Protein AF-A0A182YLA1-F1 (afdb_monomer_lite)

Secondary structure (DSSP, 8-state):
------------------------------HHHHHHHHHHHHHHHHHHHTTSSSSS--------------------------------------------------------PPPPPPPPPP-----------------S---TT---TTTSPPPP-------GGG-EEEEEEEEEETTEEEEEEPTTPPPBPTTPEEEEGGGTEEEEEEEEEES-TTS-EEEEE-S-HHHHHHTT--TT-EEEE-TTSTT--B--HHHHTTS-------GGG----TTSPPPSSHHHHHHHHHHHT------TTEEE-SSEEEEEEEEEEEEEEE-GGG-EEEEEEEEEEEEEEE-----EEEEEETTTSHHHHHHHHHHHHHHTT-EEEETTEEEE---TT-HHHH-EEEEEE-TTS-EEEEEGGGSS----GGG-EEEEEESS---HHHHHHHHT-S-HHHHHHHHHHHTT--PEEBP--TTTS-GGGGGG--SB--S-HHHHHHHHHHHHHHHHHHHT-SEEEEEE-SPPPPPPPP-TTTTSSHHHHHHHHHTT-TTS-HHHHHHHHHHHTT-EEEE-SSS----HHHHHHHHHHT--EE-SSB--SHHHHHHHHHHHHHHTT-EEEEEEEEEEE-SHHHHHTTSHHHHHHHHHHHHGGGHHHHTT-TTTS-TT---EEEE--EE-GGGTTEEEEEEEEEEE-GGG-EEEEEEEEEEEHHHHHHHHHHHHHHHHHHHTTEEEEESSSTTPPPEE--SB-GGGGGTBSS----TTPPP---HHHHHHHHHHHHHHTTTPPPP----GGGTS-----------------------PPP--------------------------

Foldseek 3Di:
DDDDDDDDDYDDDDDDDDDDDDDDDDDDDDPVVVVVVVVVVVVVVVVVVVPPDPDPPPDDDDDDDDDDDDDDDDDDDDDDDDDDDDDDDDDDDDDDDDDDDDDDDDDDDDDDDDDDDDDDDDDDDDDDDDDDDDDDDDDPDAFDPDQDLQNDDADDADQWFDDLVQKDFFFFFADDDWFKTKTKGDFPHFAWDWQAWKDFPSRNGTPATQPDWDDDPRIIITIHGHNGPVVCVVVVPDGGTTMIGRVVDPRTHGDDVVVVVVDDFDPDADRRRDGDDPLPDDDPDPVVNVVSVVVSLADADDDPQWDDDPFKIKGFDWDKDKDWDQPDPVGIDIGIDIFTKIKIFTQDEFQEEEAEAALLALQNLVLVLLLVQVLVQDWFQDPVGIDTRALPLFQQGPNWEWQAADPVRHTDIDHNCRLGPFDDSNSYHYAYAYLAFQFSLVSNVQQVLDDVRSSVVCSVPSNVHTHAQADDDCQWFPVVCPVRRPRHDDDFLLVRLVVLLVVVVCCCVVVVTPAYAYEYPRAQTFEADQDPLCFLALVSVVVNSVVSPPSCDSLLSNLLSCLVVLHAYE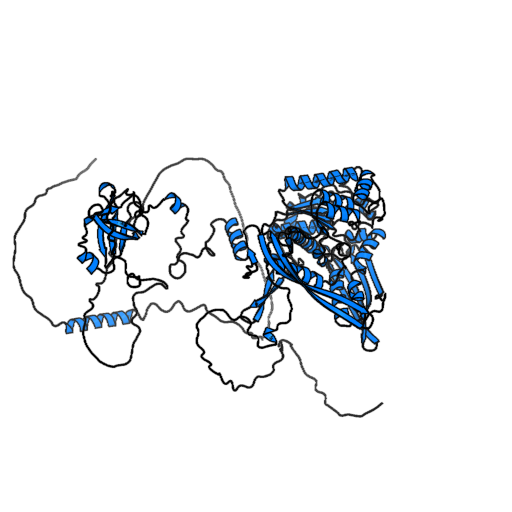EQHQYPSPRNNSLNSLQVSVHAYKDDHFPFPPLLVVLAVLLVCLVVVWFFQAKAKEKEAQEVNQVRCQDPRSVVSVFVLRFCLNVVSLVVHCPRAPVVGDHHYHHYYHHDNVCRLQMKMWMWTWIADPPRDIDIDTDIDGDSRSSRLNSLSVNCSGVSSSQVRMWMDGPPPPPTDTHGDRNQPQLSLLGYSRIDDPPPDDDHNNNVVSVQSSSQVSCSSNHHHRDPVPPVVVVDVDPDDDDPDDDDDDDDDPDDDPDDDDPDDDDDPDDDDDDDDDDDDDDDDDDD

Radius of gyration: 43.0 Å; chains: 1; bounding box: 131×94×124 Å

Structure (mmCIF, N/CA/C/O backbone):
data_AF-A0A182YLA1-F1
#
_entry.id   AF-A0A182YLA1-F1
#
loop_
_atom_site.group_PDB
_atom_site.id
_atom_site.type_symbol
_atom_site.label_atom_id
_atom_site.label_alt_id
_atom_site.label_comp_id
_atom_site.label_asym_id
_atom_site.label_entity_id
_atom_site.label_seq_id
_atom_site.pdbx_PDB_ins_code
_atom_site.Cartn_x
_atom_site.Cartn_y
_atom_site.Cartn_z
_atom_site.occupancy
_atom_site.B_iso_or_equiv
_atom_site.auth_seq_id
_atom_site.auth_comp_id
_atom_site.auth_asym_id
_atom_site.auth_atom_id
_atom_site.pdbx_PDB_model_num
ATOM 1 N N . MET A 1 1 ? -70.044 -64.127 46.702 1.00 34.84 1 MET A N 1
ATOM 2 C CA . MET A 1 1 ? -68.619 -63.912 46.371 1.00 34.84 1 MET A CA 1
ATOM 3 C C . MET A 1 1 ? -68.183 -62.635 47.080 1.00 34.84 1 MET A C 1
ATOM 5 O O . MET A 1 1 ? -68.142 -61.584 46.460 1.00 34.84 1 MET A O 1
ATOM 9 N N . ASP A 1 2 ? -68.149 -62.591 48.411 1.00 32.66 2 ASP A N 1
ATOM 10 C CA . ASP A 1 2 ? -67.436 -63.451 49.388 1.00 32.66 2 ASP A CA 1
ATOM 11 C C . ASP A 1 2 ? -65.953 -63.035 49.465 1.00 32.66 2 ASP A C 1
ATOM 13 O O . ASP A 1 2 ? -65.208 -63.317 48.533 1.00 32.66 2 ASP A O 1
ATOM 17 N N . GLY A 1 3 ? -65.462 -62.359 50.509 1.00 28.84 3 GLY A N 1
ATOM 18 C CA . GLY A 1 3 ? -66.161 -61.689 51.619 1.00 28.84 3 GLY A CA 1
ATOM 19 C C . GLY A 1 3 ? -65.440 -61.832 52.966 1.00 28.84 3 GLY A C 1
ATOM 20 O O . GLY A 1 3 ? -64.712 -62.797 53.165 1.00 28.84 3 GLY A O 1
ATOM 21 N N . THR A 1 4 ? -65.739 -60.917 53.901 1.00 30.14 4 THR A N 1
ATOM 22 C CA . THR A 1 4 ? -65.395 -60.938 55.349 1.00 30.14 4 THR A CA 1
ATOM 23 C C . THR A 1 4 ? -63.895 -60.907 55.742 1.00 30.14 4 THR A C 1
ATOM 25 O O . THR A 1 4 ? -63.086 -61.613 55.161 1.00 30.14 4 THR A O 1
ATOM 28 N N . ALA A 1 5 ? -63.454 -60.147 56.757 1.00 30.22 5 ALA A N 1
ATOM 29 C CA . ALA A 1 5 ? -64.153 -59.101 57.514 1.00 30.22 5 ALA A CA 1
ATOM 30 C C . ALA A 1 5 ? -63.210 -58.038 58.134 1.00 30.22 5 ALA A C 1
ATOM 32 O O . ALA A 1 5 ? -62.137 -58.333 58.648 1.00 30.22 5 ALA A O 1
ATOM 33 N N . GLU A 1 6 ? -63.721 -56.809 58.083 1.00 27.67 6 GLU A N 1
ATOM 34 C CA . GLU A 1 6 ? -63.687 -55.687 59.046 1.00 27.67 6 GLU A CA 1
ATOM 35 C C . GLU A 1 6 ? -63.966 -56.095 60.534 1.00 27.67 6 GLU A C 1
ATOM 37 O O . GLU A 1 6 ? -64.197 -57.286 60.765 1.00 27.67 6 GLU A O 1
ATOM 42 N N . PRO A 1 7 ? -64.105 -55.185 61.546 1.00 47.25 7 PRO A N 1
ATOM 43 C CA . PRO A 1 7 ? -63.851 -53.721 61.621 1.00 47.25 7 PRO A CA 1
ATOM 44 C C . PRO A 1 7 ? -63.305 -53.203 63.005 1.00 47.25 7 PRO A C 1
ATOM 46 O O . PRO A 1 7 ? -62.996 -53.988 63.896 1.00 47.25 7 PRO A O 1
ATOM 49 N N . THR A 1 8 ? -63.380 -51.869 63.236 1.00 27.92 8 THR A N 1
ATOM 50 C CA . THR A 1 8 ? -63.770 -51.179 64.518 1.00 27.92 8 THR A CA 1
ATOM 51 C C . THR A 1 8 ? -62.794 -51.165 65.732 1.00 27.92 8 THR A C 1
ATOM 53 O O . THR A 1 8 ? -62.032 -52.102 65.908 1.00 27.92 8 THR A O 1
ATOM 56 N N . THR A 1 9 ? -62.745 -50.167 66.650 1.00 27.83 9 THR A N 1
ATOM 57 C CA . THR A 1 9 ? -63.436 -48.846 66.831 1.00 27.83 9 THR A CA 1
ATOM 58 C C . THR A 1 9 ? -62.783 -47.974 67.936 1.00 27.83 9 THR A C 1
ATOM 60 O O . THR A 1 9 ? -62.264 -48.553 68.881 1.00 27.83 9 THR A O 1
ATOM 63 N N . ASN A 1 10 ? -63.049 -46.647 67.917 1.00 27.50 10 ASN A N 1
ATOM 64 C CA . ASN A 1 10 ? -63.263 -45.744 69.090 1.00 27.50 10 ASN A CA 1
ATOM 65 C C . ASN A 1 10 ? -62.072 -45.444 70.054 1.00 27.50 10 ASN A C 1
ATOM 67 O O . ASN A 1 10 ? -61.119 -46.206 70.096 1.00 27.50 10 ASN A O 1
ATOM 71 N N . GLN A 1 11 ? -62.038 -44.368 70.872 1.00 29.25 11 GLN A N 1
ATOM 72 C CA . GLN A 1 11 ? -62.813 -43.099 70.979 1.00 29.25 11 GLN A CA 1
ATOM 73 C C . GLN A 1 11 ? -62.012 -42.024 71.776 1.00 29.25 11 GLN A C 1
ATOM 75 O O . GLN A 1 11 ? -60.902 -42.307 72.202 1.00 29.25 11 GLN A O 1
ATOM 80 N N . ALA A 1 12 ? -62.611 -40.825 71.927 1.00 27.72 12 ALA A N 1
ATOM 81 C CA . ALA A 1 12 ? -62.433 -39.719 72.907 1.00 27.72 12 ALA A CA 1
ATOM 82 C C . ALA A 1 12 ? -61.260 -39.728 73.934 1.00 27.72 12 ALA A C 1
ATOM 84 O O . ALA A 1 12 ? -60.943 -40.765 74.499 1.00 27.72 12 ALA A O 1
ATOM 85 N N . MET A 1 13 ? -60.539 -38.621 74.195 1.00 27.09 13 MET A N 1
ATOM 86 C CA . MET A 1 13 ? -60.911 -37.283 74.747 1.00 27.09 13 MET A CA 1
ATOM 87 C C . MET A 1 13 ? -61.134 -37.226 76.278 1.00 27.09 13 MET A C 1
ATOM 89 O O . MET A 1 13 ? -61.636 -38.179 76.855 1.00 27.09 13 MET A O 1
ATOM 93 N N . GLU A 1 14 ? -60.811 -36.053 76.857 1.00 27.12 14 GLU A N 1
ATOM 94 C CA . GLU A 1 14 ? -60.868 -35.644 78.287 1.00 27.12 14 GLU A CA 1
ATOM 95 C C . GLU A 1 14 ? -59.751 -36.270 79.172 1.00 27.12 14 GLU A C 1
ATOM 97 O O . GLU A 1 14 ? -59.510 -37.469 79.090 1.00 27.12 14 GLU A O 1
ATOM 102 N N . VAL A 1 15 ? -58.855 -35.554 79.886 1.00 31.36 15 VAL A N 1
ATOM 103 C CA . VAL A 1 15 ? -58.853 -34.312 80.721 1.00 31.36 15 VAL A CA 1
ATOM 104 C C . VAL A 1 15 ? -59.072 -34.598 82.217 1.00 31.36 15 VAL A C 1
ATOM 106 O O . VAL A 1 15 ? -60.203 -34.836 82.613 1.00 31.36 15 VAL A O 1
ATOM 109 N N . GLU A 1 16 ? -57.999 -34.531 83.029 1.00 26.66 16 GLU A N 1
ATOM 110 C CA . GLU A 1 16 ? -57.828 -33.627 84.199 1.00 26.66 16 GLU A CA 1
ATOM 111 C C . GLU A 1 16 ? -56.431 -33.789 84.867 1.00 26.66 16 GLU A C 1
ATOM 113 O O . GLU A 1 16 ? -55.715 -34.754 84.599 1.00 26.66 16 GLU A O 1
ATOM 118 N N . GLU A 1 17 ? -56.023 -32.814 85.692 1.00 30.27 17 GLU A N 1
ATOM 119 C CA . GLU A 1 17 ? -54.805 -32.820 86.545 1.00 30.27 17 GLU A CA 1
ATOM 120 C C . GLU A 1 17 ? -55.159 -33.312 87.985 1.00 30.27 17 GLU A C 1
ATOM 122 O O . GLU A 1 17 ? -56.273 -33.810 88.167 1.00 30.27 17 GLU A O 1
ATOM 127 N N . PRO A 1 18 ? -54.359 -33.121 89.071 1.00 47.75 18 PRO A N 1
ATOM 128 C CA . PRO A 1 18 ? -52.917 -32.839 89.246 1.00 47.75 18 PRO A CA 1
ATOM 129 C C . PRO A 1 18 ? -52.245 -33.798 90.285 1.00 47.75 18 PRO A C 1
ATOM 131 O O . PRO A 1 18 ? -52.834 -34.813 90.650 1.00 47.75 18 PRO A O 1
ATOM 134 N N . VAL A 1 19 ? -51.050 -33.436 90.806 1.00 26.92 19 VAL A N 1
ATOM 135 C CA . VAL A 1 19 ? -50.559 -33.553 92.222 1.00 26.92 19 VAL A CA 1
ATOM 136 C C . VAL A 1 19 ? -49.073 -33.981 92.367 1.00 26.92 19 VAL A C 1
ATOM 138 O O . VAL A 1 19 ? -48.622 -34.983 91.823 1.00 26.92 19 VAL A O 1
ATOM 141 N N . GLU A 1 20 ? -48.343 -33.189 93.161 1.00 29.19 20 GLU A N 1
ATOM 142 C CA . GLU A 1 20 ? -46.942 -33.285 93.646 1.00 29.19 20 GLU A CA 1
ATOM 143 C C . GLU A 1 20 ? -46.853 -33.983 95.045 1.00 29.19 20 GLU A C 1
ATOM 145 O O . GLU A 1 20 ? -47.919 -34.275 95.596 1.00 29.19 20 GLU A O 1
ATOM 150 N N . PRO A 1 21 ? -45.688 -34.156 95.740 1.00 45.56 21 PRO A N 1
ATOM 151 C CA . PRO A 1 21 ? -44.259 -34.001 95.373 1.00 45.56 21 PRO A CA 1
ATOM 152 C C . PRO A 1 21 ? -43.325 -35.144 95.933 1.00 45.56 21 PRO A C 1
ATOM 154 O O . PRO A 1 21 ? -43.784 -36.213 96.319 1.00 45.56 21 PRO A O 1
ATOM 157 N N . GLU A 1 22 ? -42.012 -34.851 96.037 1.00 26.27 22 GLU A N 1
ATOM 158 C CA . GLU A 1 22 ? -40.968 -35.392 96.962 1.00 26.27 22 GLU A CA 1
ATOM 159 C C . GLU A 1 22 ? -39.996 -36.545 96.566 1.00 26.27 22 GLU A C 1
ATOM 161 O O . GLU A 1 22 ? -40.232 -37.729 96.775 1.00 26.27 22 GLU A O 1
ATOM 166 N N . GLN A 1 23 ? -38.800 -36.112 96.130 1.00 33.19 23 GLN A N 1
ATOM 167 C CA . GLN A 1 23 ? -37.442 -36.413 96.654 1.00 33.19 23 GLN A CA 1
ATOM 168 C C . GLN A 1 23 ? -36.967 -37.852 96.993 1.00 33.19 23 GLN A C 1
ATOM 170 O O . GLN A 1 23 ? -37.411 -38.487 97.944 1.00 33.19 23 GLN A O 1
ATOM 175 N N . VAL A 1 24 ? -35.841 -38.237 96.369 1.00 26.00 24 VAL A N 1
ATOM 176 C CA . VAL A 1 24 ? -34.796 -39.155 96.894 1.00 26.00 24 VAL A CA 1
ATOM 177 C C . VAL A 1 24 ? -33.407 -38.708 96.350 1.00 26.00 24 VAL A C 1
ATOM 179 O O . VAL A 1 24 ? -33.380 -37.850 95.466 1.00 26.00 24 VAL A O 1
ATOM 182 N N . PRO A 1 25 ? -32.250 -39.134 96.916 1.00 30.03 25 PRO A N 1
ATOM 183 C CA . PRO A 1 25 ? -31.172 -38.175 97.198 1.00 30.03 25 PRO A CA 1
ATOM 184 C C . PRO A 1 25 ? -29.865 -38.331 96.393 1.00 30.03 25 PRO A C 1
ATOM 186 O O . PRO A 1 25 ? -29.613 -39.331 95.725 1.00 30.03 25 PRO A O 1
ATOM 189 N N . VAL A 1 26 ? -28.997 -37.324 96.539 1.00 29.84 26 VAL A N 1
ATOM 190 C CA . VAL A 1 26 ? -27.653 -37.227 95.943 1.00 29.84 26 VAL A CA 1
ATOM 191 C C . VAL A 1 26 ? -26.660 -38.216 96.570 1.00 29.84 26 VAL A C 1
ATOM 193 O O . VAL A 1 26 ? -26.577 -38.333 97.793 1.00 29.84 26 VAL A O 1
ATOM 196 N N . VAL A 1 27 ? -25.819 -38.827 95.730 1.00 31.41 27 VAL A N 1
ATOM 197 C CA . VAL A 1 27 ? -24.525 -39.416 96.115 1.00 31.41 27 VAL A CA 1
ATOM 198 C C . VAL A 1 27 ? -23.449 -38.811 95.215 1.00 31.41 27 VAL A C 1
ATOM 200 O O . VAL A 1 27 ? -23.584 -38.830 93.994 1.00 31.41 27 VAL A O 1
ATOM 203 N N . THR A 1 28 ? -22.393 -38.255 95.806 1.00 36.16 28 THR A N 1
ATOM 204 C CA . THR A 1 28 ? -21.284 -37.619 95.083 1.00 36.16 28 THR A CA 1
ATOM 205 C C . THR A 1 28 ? -20.147 -38.601 94.792 1.00 36.16 28 THR A C 1
ATOM 207 O O . THR A 1 28 ? -19.715 -39.350 95.666 1.00 36.16 28 THR A O 1
ATOM 210 N N . VAL A 1 29 ? -19.617 -38.539 93.569 1.00 36.50 29 VAL A N 1
ATOM 211 C CA . VAL A 1 29 ? -18.346 -39.151 93.143 1.00 36.50 29 VAL A CA 1
ATOM 212 C C . VAL A 1 29 ? -17.454 -38.025 92.603 1.00 36.50 29 VAL A C 1
ATOM 214 O O . VAL A 1 29 ? -17.965 -37.009 92.132 1.00 36.50 29 VAL A O 1
ATOM 217 N N . SER A 1 30 ? -16.131 -38.131 92.744 1.00 42.06 30 SER A N 1
ATOM 218 C CA . SER A 1 30 ? -15.216 -37.020 92.450 1.00 42.06 30 SER A CA 1
ATOM 219 C C . SER A 1 30 ? -14.916 -36.854 90.958 1.00 42.06 30 SER A C 1
ATOM 221 O O . SER A 1 30 ? -14.468 -37.789 90.297 1.00 42.06 30 SER A O 1
ATOM 223 N N . ILE A 1 31 ? -15.039 -35.611 90.483 1.00 46.94 31 ILE A N 1
ATOM 224 C CA . ILE A 1 31 ? -14.857 -35.158 89.088 1.00 46.94 31 ILE A CA 1
ATOM 225 C C . ILE A 1 31 ? -13.533 -35.639 88.450 1.00 46.94 31 ILE A C 1
ATOM 227 O O . ILE A 1 31 ? -13.469 -35.882 87.248 1.00 46.94 31 ILE A O 1
ATOM 231 N N . GLN A 1 32 ? -12.481 -35.843 89.250 1.00 43.41 32 GLN A N 1
ATOM 232 C CA . GLN A 1 32 ? -11.163 -36.281 88.772 1.00 43.41 32 GLN A CA 1
ATOM 233 C C . GLN A 1 32 ? -11.149 -37.681 88.127 1.00 43.41 32 GLN A C 1
ATOM 235 O O . GLN A 1 32 ? -10.303 -37.926 87.271 1.00 43.41 32 GLN A O 1
ATOM 240 N N . GLU A 1 33 ? -12.074 -38.585 88.476 1.00 42.25 33 GLU A N 1
ATOM 241 C CA . GLU A 1 33 ? -12.154 -39.898 87.809 1.00 42.25 33 GLU A CA 1
ATOM 242 C C . GLU A 1 33 ? -12.889 -39.832 86.459 1.00 42.25 33 GLU A C 1
ATOM 244 O O . GLU A 1 33 ? -12.599 -40.640 85.579 1.00 42.25 33 GLU A O 1
ATOM 249 N N . GLN A 1 34 ? -13.771 -38.845 86.251 1.00 44.59 34 GLN A N 1
ATOM 250 C CA . GLN A 1 34 ? -14.492 -38.660 84.982 1.00 44.59 34 GLN A CA 1
ATOM 251 C C . GLN A 1 34 ? -13.577 -38.073 83.898 1.00 44.59 34 GLN A C 1
ATOM 253 O O . GLN A 1 34 ? -13.448 -38.664 82.823 1.00 44.59 34 GLN A O 1
ATOM 258 N N . ILE A 1 35 ? -12.836 -37.005 84.226 1.00 45.16 35 ILE A N 1
ATOM 259 C CA . ILE A 1 35 ? -11.857 -36.372 83.321 1.00 45.16 35 ILE A CA 1
ATOM 260 C C . ILE A 1 35 ? -10.818 -37.399 82.830 1.00 45.16 35 ILE A C 1
ATOM 262 O O . ILE A 1 35 ? -10.483 -37.444 81.646 1.00 45.16 35 ILE A O 1
ATOM 266 N N . ALA A 1 36 ? -10.355 -38.288 83.718 1.00 42.69 36 ALA A N 1
ATOM 267 C CA . ALA A 1 36 ? -9.398 -39.343 83.381 1.00 42.69 36 ALA A CA 1
ATOM 268 C C . ALA A 1 36 ? -9.966 -40.435 82.446 1.00 42.69 36 ALA A C 1
ATOM 270 O O . ALA A 1 36 ? -9.194 -41.131 81.780 1.00 42.69 36 ALA A O 1
ATOM 271 N N . THR A 1 37 ? -11.292 -40.605 82.377 1.00 43.03 37 THR A N 1
ATOM 272 C CA . THR A 1 37 ? -11.941 -41.492 81.395 1.00 43.03 37 THR A CA 1
ATOM 273 C C . THR A 1 37 ? -12.214 -40.813 80.054 1.00 43.03 37 THR A C 1
ATOM 275 O O . THR A 1 37 ? -12.043 -41.461 79.022 1.00 43.03 37 THR A O 1
ATOM 278 N N . GLU A 1 38 ? -12.561 -39.525 80.037 1.00 46.09 38 GLU A N 1
ATOM 279 C CA . GLU A 1 38 ? -12.836 -38.778 78.800 1.00 46.09 38 GLU A CA 1
ATOM 280 C C . GLU A 1 38 ? -11.557 -38.524 77.990 1.00 46.09 38 GLU A C 1
ATOM 282 O O . GLU A 1 38 ? -11.484 -38.938 76.833 1.00 46.09 38 GLU A O 1
ATOM 287 N N . GLN A 1 39 ? -10.488 -38.020 78.622 1.00 41.00 39 GLN A N 1
ATOM 288 C CA . GLN A 1 39 ? -9.179 -37.824 77.970 1.00 41.00 39 GLN A CA 1
ATOM 289 C C . GLN A 1 39 ? -8.615 -39.123 77.364 1.00 41.00 39 GLN A C 1
ATOM 291 O O . GLN A 1 39 ? -7.888 -39.117 76.363 1.00 41.00 39 GLN A O 1
ATOM 296 N N . LYS A 1 40 ? -8.966 -40.274 77.952 1.00 41.28 40 LYS A N 1
ATOM 297 C CA . LYS A 1 40 ? -8.576 -41.589 77.438 1.00 41.28 40 LYS A CA 1
ATOM 298 C C . LYS A 1 40 ? -9.384 -41.999 76.200 1.00 41.28 40 LYS A C 1
ATOM 300 O O . LYS A 1 40 ? -8.806 -42.591 75.290 1.00 41.28 40 LYS A O 1
ATOM 305 N N . LEU A 1 41 ?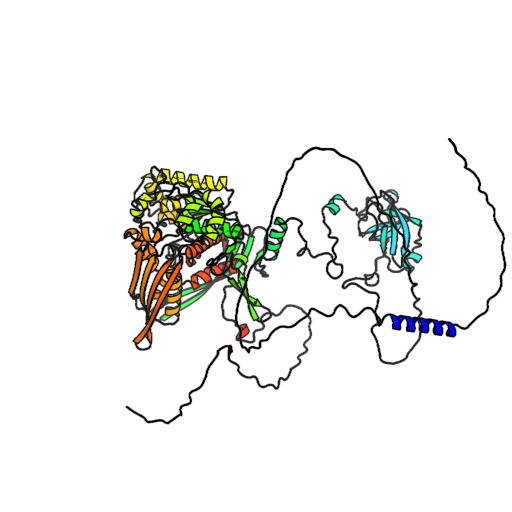 -10.674 -41.652 76.131 1.00 42.16 41 LEU A N 1
ATOM 306 C CA . LEU A 1 41 ? -11.485 -41.823 74.920 1.00 42.16 41 LEU A CA 1
ATOM 307 C C . LEU A 1 41 ? -10.987 -40.929 73.777 1.00 42.16 41 LEU A C 1
ATOM 309 O O . LEU A 1 41 ? -10.848 -41.412 72.654 1.00 42.16 41 LEU A O 1
ATOM 313 N N . GLU A 1 42 ? -10.670 -39.661 74.057 1.00 38.91 42 GLU A N 1
ATOM 314 C CA . GLU A 1 42 ? -10.122 -38.734 73.057 1.00 38.91 42 GLU A CA 1
ATOM 315 C C . GLU A 1 42 ? -8.793 -39.239 72.487 1.00 38.91 42 GLU A C 1
ATOM 317 O O . GLU A 1 42 ? -8.612 -39.290 71.269 1.00 38.91 42 GLU A O 1
ATOM 322 N N . THR A 1 43 ? -7.889 -39.711 73.352 1.00 43.09 43 THR A N 1
ATOM 323 C CA . THR A 1 43 ? -6.602 -40.276 72.921 1.00 43.09 43 THR A CA 1
ATOM 324 C C . THR A 1 43 ? -6.799 -41.485 71.990 1.00 43.09 43 THR A C 1
ATOM 326 O O . THR A 1 43 ? -6.127 -41.590 70.961 1.00 43.09 43 THR A O 1
ATOM 329 N N . GLU A 1 44 ? -7.760 -42.373 72.283 1.00 40.09 44 GLU A N 1
ATOM 330 C CA . GLU A 1 44 ? -8.105 -43.512 71.415 1.00 40.09 44 GLU A CA 1
ATOM 331 C C . GLU A 1 44 ? -8.864 -43.123 70.129 1.00 40.09 44 GLU A C 1
ATOM 333 O O . GLU A 1 44 ? -8.872 -43.903 69.168 1.00 40.09 44 GLU A O 1
ATOM 338 N N . ALA A 1 45 ? -9.498 -41.948 70.079 1.00 40.78 45 ALA A N 1
ATOM 339 C CA . ALA A 1 45 ? -10.117 -41.402 68.871 1.00 40.78 45 ALA A CA 1
ATOM 340 C C . ALA A 1 45 ? -9.060 -40.791 67.935 1.00 40.78 45 ALA A C 1
ATOM 342 O O . ALA A 1 45 ? -8.995 -41.148 66.755 1.00 40.78 45 ALA A O 1
ATOM 343 N N . VAL A 1 46 ? -8.162 -39.956 68.469 1.00 40.84 46 VAL A N 1
ATOM 344 C CA . VAL A 1 46 ? -7.054 -39.338 67.717 1.00 40.84 46 VAL A CA 1
ATOM 345 C C . VAL A 1 46 ? -6.139 -40.406 67.098 1.00 40.84 46 VAL A C 1
ATOM 347 O O . VAL A 1 46 ? -5.763 -40.293 65.930 1.00 40.84 46 VAL A O 1
ATOM 350 N N . GLN A 1 47 ? -5.861 -41.506 67.811 1.00 38.88 47 GLN A N 1
ATOM 351 C CA . GLN A 1 47 ? -5.069 -42.628 67.279 1.00 38.88 47 GLN A CA 1
ATOM 352 C C . GLN A 1 47 ? -5.754 -43.456 66.171 1.00 38.88 47 GLN A C 1
ATOM 354 O O . GLN A 1 47 ? -5.081 -44.253 65.514 1.00 38.88 47 GLN A O 1
ATOM 359 N N . LYS A 1 48 ? -7.062 -43.282 65.934 1.00 38.72 48 LYS A N 1
ATOM 360 C CA . LYS A 1 48 ? -7.789 -43.920 64.816 1.00 38.72 48 LYS A CA 1
ATOM 361 C C . LYS A 1 48 ? -7.871 -43.031 63.573 1.00 38.72 48 LYS A C 1
ATOM 363 O O . LYS A 1 48 ? -7.953 -43.558 62.467 1.00 38.72 48 LYS A O 1
ATOM 368 N N . ILE A 1 49 ? -7.816 -41.709 63.738 1.00 39.91 49 ILE A N 1
ATOM 369 C CA . ILE A 1 49 ? -7.878 -40.741 62.628 1.00 39.91 49 ILE A CA 1
ATOM 370 C C . ILE A 1 49 ? -6.553 -40.704 61.846 1.00 39.91 49 ILE A C 1
ATOM 372 O O . ILE A 1 49 ? -6.553 -40.572 60.624 1.00 39.91 49 ILE A O 1
ATOM 376 N N . SER A 1 50 ? -5.417 -40.907 62.518 1.00 36.72 50 SER A N 1
ATOM 377 C CA . SER A 1 50 ? -4.065 -40.809 61.943 1.00 36.72 50 SER A CA 1
ATOM 378 C C . SER A 1 50 ? -3.659 -41.914 60.945 1.00 36.72 50 SER A C 1
ATOM 380 O O . SER A 1 50 ? -2.498 -41.964 60.546 1.00 36.72 50 SER A O 1
ATOM 382 N N . ASN A 1 51 ? -4.577 -42.796 60.524 1.00 43.41 51 ASN A N 1
ATOM 383 C CA . ASN A 1 51 ? -4.265 -44.005 59.745 1.00 43.41 51 ASN A CA 1
ATOM 384 C C . ASN A 1 51 ? -5.169 -44.270 58.514 1.00 43.41 51 ASN A C 1
ATOM 386 O O . ASN A 1 51 ? -5.161 -45.392 58.007 1.00 43.41 51 ASN A O 1
ATOM 390 N N . SER A 1 52 ? -5.954 -43.301 58.007 1.00 44.38 52 SER A N 1
ATOM 391 C CA . SER A 1 52 ? -6.911 -43.595 56.909 1.00 44.38 52 SER A CA 1
ATOM 392 C C . SER A 1 52 ? -7.128 -42.558 55.790 1.00 44.38 52 SER A C 1
ATOM 394 O O . SER A 1 52 ? -7.827 -42.895 54.836 1.00 44.38 52 SER A O 1
ATOM 396 N N . SER A 1 53 ? -6.553 -41.346 55.827 1.00 37.75 53 SER A N 1
ATOM 397 C CA . SER A 1 53 ? -6.998 -40.247 54.933 1.00 37.75 53 SER A CA 1
ATOM 398 C C . SER A 1 53 ? -5.920 -39.403 54.219 1.00 37.75 53 SER A C 1
ATOM 400 O O . SER A 1 53 ? -6.269 -38.416 53.576 1.00 37.75 53 SER A O 1
ATOM 402 N N . LEU A 1 54 ? -4.631 -39.775 54.253 1.00 34.34 54 LEU A N 1
ATOM 403 C CA . LEU A 1 54 ? -3.534 -38.977 53.657 1.00 34.34 54 LEU A CA 1
ATOM 404 C C . LEU A 1 54 ? -2.574 -39.793 52.759 1.00 34.34 54 LEU A C 1
ATOM 406 O O . LEU A 1 54 ? -1.371 -39.858 52.996 1.00 34.34 54 LEU A O 1
ATOM 410 N N . SER A 1 55 ? -3.104 -40.437 51.711 1.00 37.16 55 SER A N 1
ATOM 411 C CA . SER A 1 55 ? -2.313 -41.319 50.822 1.00 37.16 55 SER A CA 1
ATOM 412 C C . SER A 1 55 ? -2.592 -41.209 49.310 1.00 37.16 55 SER A C 1
ATOM 414 O O . SER A 1 55 ? -2.054 -42.006 48.546 1.00 37.16 55 SER A O 1
ATOM 416 N N . MET A 1 56 ? -3.407 -40.246 48.852 1.00 35.38 56 MET A N 1
ATOM 417 C CA . MET A 1 56 ? -3.950 -40.234 47.474 1.00 35.38 56 MET A CA 1
ATOM 418 C C . MET A 1 56 ? -3.992 -38.853 46.781 1.00 35.38 56 MET A C 1
ATOM 420 O O . MET A 1 56 ? -4.757 -38.667 45.839 1.00 35.38 56 MET A O 1
ATOM 424 N N . LEU A 1 57 ? -3.183 -37.871 47.209 1.00 30.88 57 LEU A N 1
ATOM 425 C CA . LEU A 1 57 ? -3.165 -36.537 46.572 1.00 30.88 57 LEU A CA 1
ATOM 426 C C . LEU A 1 57 ? -1.802 -35.817 46.661 1.00 30.88 57 LEU A C 1
ATOM 428 O O . LEU A 1 57 ? -1.694 -34.693 47.136 1.00 30.88 57 LEU A O 1
ATOM 432 N N . CYS A 1 58 ? -0.737 -36.482 46.197 1.00 27.62 58 CYS A N 1
ATOM 433 C CA . CYS A 1 58 ? 0.599 -35.881 46.059 1.00 27.62 58 CYS A CA 1
ATOM 434 C C . CYS A 1 58 ? 1.309 -36.334 44.766 1.00 27.62 58 CYS A C 1
ATOM 436 O O . CYS A 1 58 ? 2.355 -36.977 44.798 1.00 27.62 58 CYS A O 1
ATOM 438 N N . GLN A 1 59 ? 0.701 -36.022 43.618 1.00 28.62 59 GLN A N 1
ATOM 439 C CA . GLN A 1 59 ? 1.296 -36.096 42.277 1.00 28.62 59 GLN A CA 1
ATOM 440 C C . GLN A 1 59 ? 0.610 -35.047 41.388 1.00 28.62 59 GLN A C 1
ATOM 442 O O . GLN A 1 59 ? -0.553 -35.240 41.058 1.00 28.62 59 GLN A O 1
ATOM 447 N N . TYR A 1 60 ? 1.307 -33.945 41.061 1.00 28.03 60 TYR A N 1
ATOM 448 C CA . TYR A 1 60 ? 1.323 -33.245 39.750 1.00 28.03 60 TYR A CA 1
ATOM 449 C C . TYR A 1 60 ? 2.025 -31.864 39.783 1.00 28.03 60 TYR A C 1
ATOM 451 O O . TYR A 1 60 ? 1.551 -30.871 39.238 1.00 28.03 60 TYR A O 1
ATOM 459 N N . SER A 1 61 ? 3.224 -31.815 40.364 1.00 24.56 61 SER A N 1
ATOM 460 C CA . SER A 1 61 ? 4.266 -30.826 40.047 1.00 24.56 61 SER A CA 1
ATOM 461 C C . SER A 1 61 ? 5.622 -31.391 40.499 1.00 24.56 61 SER A C 1
ATOM 463 O O . SER A 1 61 ? 5.705 -32.008 41.555 1.00 24.56 61 SER A O 1
ATOM 465 N N . GLY A 1 62 ? 6.717 -31.298 39.745 1.00 25.58 62 GLY A N 1
ATOM 466 C CA . GLY A 1 62 ? 6.906 -30.955 38.328 1.00 25.58 62 GLY A CA 1
ATOM 467 C C . GLY A 1 62 ? 8.384 -31.189 37.960 1.00 25.58 62 GLY A C 1
ATOM 468 O O . GLY A 1 62 ? 9.223 -31.197 38.857 1.00 25.58 62 GLY A O 1
ATOM 469 N N . SER A 1 63 ? 8.729 -31.410 36.685 1.00 25.33 63 SER A N 1
ATOM 470 C CA . SER A 1 63 ? 10.136 -31.528 36.251 1.00 25.33 63 SER A CA 1
ATOM 471 C C . SER A 1 63 ? 10.294 -31.281 34.750 1.00 25.33 63 SER A C 1
ATOM 473 O O . SER A 1 63 ? 9.439 -31.703 33.972 1.00 25.33 63 SER A O 1
ATOM 475 N N . SER A 1 64 ? 11.413 -30.667 34.366 1.00 25.45 64 SER A N 1
ATOM 476 C CA . SER A 1 64 ? 11.861 -30.485 32.977 1.00 25.45 64 SER A CA 1
ATOM 477 C C . SER A 1 64 ? 13.180 -31.234 32.730 1.00 25.45 64 SER A C 1
ATOM 479 O O . SER A 1 64 ? 13.850 -31.621 33.684 1.00 25.45 64 SER A O 1
ATOM 481 N N . ASP A 1 65 ? 13.526 -31.386 31.449 1.00 25.67 65 ASP A N 1
ATOM 482 C CA . ASP A 1 65 ? 14.866 -31.560 30.861 1.00 25.67 65 ASP A CA 1
ATOM 483 C C . ASP A 1 65 ? 15.808 -32.672 31.372 1.00 25.67 65 ASP A C 1
ATOM 485 O O . ASP A 1 65 ? 16.395 -32.588 32.450 1.00 25.67 65 ASP A O 1
ATOM 489 N N . SER A 1 66 ? 16.129 -33.640 30.501 1.00 26.23 66 SER A N 1
ATOM 490 C CA . SER A 1 66 ? 17.436 -33.714 29.790 1.00 26.23 66 SER A CA 1
ATOM 491 C C . SER A 1 66 ? 17.637 -35.052 29.036 1.00 26.23 66 SER A C 1
ATOM 493 O O . SER A 1 66 ? 16.839 -35.979 29.168 1.00 26.23 66 SER A O 1
ATOM 495 N N . GLU A 1 67 ? 18.652 -35.115 28.162 1.00 26.70 67 GLU A N 1
ATOM 496 C CA . GLU A 1 67 ? 18.850 -36.145 27.119 1.00 26.70 67 GLU A CA 1
ATOM 497 C C . GLU A 1 67 ? 19.815 -37.290 27.516 1.00 26.70 67 GLU A C 1
ATOM 499 O O . GLU A 1 67 ? 20.707 -37.108 28.344 1.00 26.70 67 GLU A O 1
ATOM 504 N N . ALA A 1 68 ? 19.697 -38.441 26.834 1.00 27.98 68 ALA A N 1
ATOM 505 C CA . ALA A 1 68 ? 20.752 -39.454 26.670 1.00 27.98 68 ALA A CA 1
ATOM 506 C C . ALA A 1 68 ? 20.532 -40.268 25.366 1.00 27.98 68 ALA A C 1
ATOM 508 O O . ALA A 1 68 ? 19.387 -40.579 25.035 1.00 27.98 68 ALA A O 1
ATOM 509 N N . GLU A 1 69 ? 21.607 -40.616 24.644 1.00 24.91 69 GLU A N 1
ATOM 510 C CA . GLU A 1 69 ? 21.603 -41.395 23.379 1.00 24.91 69 GLU A CA 1
ATOM 511 C C . GLU A 1 69 ? 22.230 -42.812 23.536 1.00 24.91 69 GLU A C 1
ATOM 513 O O . GLU A 1 69 ? 22.642 -43.178 24.636 1.00 24.91 69 GLU A O 1
ATOM 518 N N . ASP A 1 70 ? 22.334 -43.564 22.418 1.00 27.25 70 ASP A N 1
ATOM 519 C CA . ASP A 1 70 ? 23.002 -44.878 22.208 1.00 27.25 70 ASP A CA 1
ATOM 520 C C . ASP A 1 70 ? 22.380 -46.122 22.908 1.00 27.25 70 ASP A C 1
ATOM 522 O O . ASP A 1 70 ? 21.843 -46.022 24.004 1.00 27.25 70 ASP A O 1
ATOM 526 N N . THR A 1 71 ? 22.415 -47.382 22.418 1.00 26.14 71 THR A N 1
ATOM 527 C CA . THR A 1 71 ? 22.709 -48.104 21.134 1.00 26.14 71 THR A CA 1
ATOM 528 C C . THR A 1 71 ? 22.112 -49.543 21.275 1.00 26.14 71 THR A C 1
ATOM 530 O O . THR A 1 71 ? 21.822 -49.946 22.399 1.00 26.14 71 THR A O 1
ATOM 533 N N . ASP A 1 72 ? 21.916 -50.455 20.302 1.00 25.83 72 ASP A N 1
ATOM 534 C CA . ASP A 1 72 ? 21.839 -50.526 18.818 1.00 25.83 72 ASP A CA 1
ATOM 535 C C . ASP A 1 72 ? 21.300 -51.960 18.441 1.00 25.83 72 ASP A C 1
ATOM 537 O O . ASP A 1 72 ? 20.898 -52.723 19.321 1.00 25.83 72 ASP A O 1
ATOM 541 N N . ALA A 1 73 ? 21.351 -52.364 17.162 1.00 26.14 73 ALA A N 1
ATOM 542 C CA . ALA A 1 73 ? 21.533 -53.740 16.662 1.00 26.14 73 ALA A CA 1
ATOM 543 C C . ALA A 1 73 ? 20.300 -54.657 16.456 1.00 26.14 73 ALA A C 1
ATOM 545 O O . ALA A 1 73 ? 20.187 -55.745 17.014 1.00 26.14 73 ALA A O 1
ATOM 546 N N . SER A 1 74 ? 19.466 -54.273 15.481 1.00 25.53 74 SER A N 1
ATOM 547 C CA . SER A 1 74 ? 18.978 -55.119 14.361 1.00 25.53 74 SER A CA 1
ATOM 548 C C . SER A 1 74 ? 18.456 -56.563 14.596 1.00 25.53 74 SER A C 1
ATOM 550 O O . SER A 1 74 ? 19.239 -57.461 14.906 1.00 25.53 74 SER A O 1
ATOM 552 N N . LYS A 1 75 ? 17.222 -56.856 14.126 1.00 25.25 75 LYS A N 1
ATOM 553 C CA . LYS A 1 75 ? 17.014 -57.591 12.845 1.00 25.25 75 LYS A CA 1
ATOM 554 C C . LYS A 1 75 ? 15.552 -57.800 12.384 1.00 25.25 75 LYS A C 1
ATOM 556 O O . LYS A 1 75 ? 14.741 -58.389 13.079 1.00 25.25 75 LYS A O 1
ATOM 561 N N . GLU A 1 76 ? 15.309 -57.378 11.140 1.00 24.81 76 GLU A N 1
ATOM 562 C CA . GLU A 1 76 ? 14.660 -58.108 10.026 1.00 24.81 76 GLU A CA 1
ATOM 563 C C . GLU A 1 76 ? 13.336 -58.914 10.192 1.00 24.81 76 GLU A C 1
ATOM 565 O O . GLU A 1 76 ? 13.333 -60.042 10.669 1.00 24.81 76 GLU A O 1
ATOM 570 N N . VAL A 1 77 ? 12.302 -58.411 9.481 1.00 24.47 77 VAL A N 1
ATOM 571 C CA . VAL A 1 77 ? 11.566 -59.097 8.374 1.00 24.47 77 VAL A CA 1
ATOM 572 C C . VAL A 1 77 ? 10.173 -59.754 8.610 1.00 24.47 77 VAL A C 1
ATOM 574 O O . VAL A 1 77 ? 9.931 -60.498 9.546 1.00 24.47 77 VAL A O 1
ATOM 577 N N . GLU A 1 78 ? 9.286 -59.462 7.637 1.00 23.78 78 GLU A N 1
ATOM 578 C CA . GLU A 1 78 ? 8.030 -60.119 7.192 1.00 23.78 78 GLU A CA 1
ATOM 579 C C . GLU A 1 78 ? 6.764 -60.266 8.087 1.00 23.78 78 GLU A C 1
ATOM 581 O O . GLU A 1 78 ? 6.593 -61.248 8.792 1.00 23.78 78 GLU A O 1
ATOM 586 N N . SER A 1 79 ? 5.750 -59.429 7.771 1.00 23.23 79 SER A N 1
ATOM 587 C CA . SER A 1 79 ? 4.487 -59.839 7.082 1.00 23.23 79 SER A CA 1
ATOM 588 C C . SER A 1 79 ? 3.425 -60.710 7.833 1.00 23.23 79 SER A C 1
ATOM 590 O O . SER A 1 79 ? 3.732 -61.340 8.830 1.00 23.23 79 SER A O 1
ATOM 592 N N . VAL A 1 80 ? 2.141 -60.862 7.437 1.00 25.25 80 VAL A N 1
ATOM 593 C CA . VAL A 1 80 ? 1.189 -60.112 6.570 1.00 25.25 80 VAL A CA 1
ATOM 594 C C . VAL A 1 80 ? -0.247 -60.689 6.750 1.00 25.25 80 VAL A C 1
ATOM 596 O O . VAL A 1 80 ? -0.391 -61.877 7.011 1.00 25.25 80 VAL A O 1
ATOM 599 N N . LYS A 1 81 ? -1.291 -59.883 6.452 1.00 26.02 81 LYS A N 1
ATOM 600 C CA . LYS A 1 81 ? -2.677 -60.267 6.023 1.00 26.02 81 LYS A CA 1
ATOM 601 C C . LYS A 1 81 ? -3.782 -60.711 7.027 1.00 26.02 81 LYS A C 1
ATOM 603 O O . LYS A 1 81 ? -3.669 -61.748 7.659 1.00 26.02 81 LYS A O 1
ATOM 608 N N . VAL A 1 82 ? -4.940 -60.031 6.875 1.00 25.16 82 VAL A N 1
ATOM 609 C CA . VAL A 1 82 ? -6.373 -60.461 6.988 1.00 25.16 82 VAL A CA 1
ATOM 610 C C . VAL A 1 82 ? -6.910 -61.104 8.292 1.00 25.16 82 VAL A C 1
ATOM 612 O O . VAL A 1 82 ? -6.139 -61.553 9.121 1.00 25.16 82 VAL A O 1
ATOM 615 N N . CYS A 1 83 ? -8.227 -61.158 8.580 1.00 24.34 83 CYS A N 1
ATOM 616 C CA . CYS A 1 83 ? -9.496 -60.854 7.854 1.00 24.34 83 CYS A CA 1
ATOM 617 C C . CYS A 1 83 ? -10.542 -60.292 8.874 1.00 24.34 83 CYS A C 1
ATOM 619 O O . CYS A 1 83 ? -10.241 -60.295 10.061 1.00 24.34 83 CYS A O 1
ATOM 621 N N . SER A 1 84 ? -11.768 -59.825 8.572 1.00 25.77 84 SER A N 1
ATOM 622 C CA . SER A 1 84 ? -12.587 -59.707 7.339 1.00 25.77 84 SER A CA 1
ATOM 623 C C . SER A 1 84 ? -13.814 -58.786 7.570 1.00 25.77 84 SER A C 1
ATOM 625 O O . SER A 1 84 ? -14.205 -58.594 8.713 1.00 25.77 84 SER A O 1
ATOM 627 N N . SER A 1 85 ? -14.433 -58.304 6.477 1.00 27.22 85 SER A N 1
ATOM 628 C CA . SER A 1 85 ? -15.871 -57.956 6.257 1.00 27.22 85 SER A CA 1
ATOM 629 C C . SER A 1 85 ? -16.823 -57.768 7.469 1.00 27.22 85 SER A C 1
ATOM 631 O O . SER A 1 85 ? -16.974 -58.702 8.249 1.00 27.22 85 SER A O 1
ATOM 633 N N . SER A 1 86 ? -17.564 -56.671 7.707 1.00 26.94 86 SER A N 1
ATOM 634 C CA . SER A 1 86 ? -18.300 -55.675 6.877 1.00 26.94 86 SER A CA 1
ATOM 635 C C . SER A 1 86 ? -19.831 -55.876 6.770 1.00 26.94 86 SER A C 1
ATOM 637 O O . SER A 1 86 ? -20.287 -56.913 6.299 1.00 26.94 86 SER A O 1
ATOM 639 N N . SER A 1 87 ? -20.552 -54.766 7.014 1.00 28.86 87 SER A N 1
ATOM 640 C CA . SER A 1 87 ? -21.784 -54.270 6.343 1.00 28.86 87 SER A CA 1
ATOM 641 C C . SER A 1 87 ? -23.188 -54.861 6.600 1.00 28.86 87 SER A C 1
ATOM 643 O O . SER A 1 87 ? -23.353 -56.067 6.745 1.00 28.86 87 SER A O 1
ATOM 645 N N . SER A 1 88 ? -24.181 -53.961 6.421 1.00 30.00 88 SER A N 1
ATOM 646 C CA . SER A 1 88 ? -25.591 -54.168 5.989 1.00 30.00 88 SER A CA 1
ATOM 647 C C . SER A 1 88 ? -26.636 -54.509 7.088 1.00 30.00 88 SER A C 1
ATOM 649 O O . SER A 1 88 ? -26.353 -55.365 7.921 1.00 30.00 88 SER A O 1
ATOM 651 N N . SER A 1 89 ? -27.829 -53.882 7.176 1.00 31.44 89 SER A N 1
ATOM 652 C CA . SER A 1 89 ? -28.395 -52.690 6.474 1.00 31.44 89 SER A CA 1
ATOM 653 C C . SER A 1 89 ? -29.624 -52.075 7.211 1.00 31.44 89 SER A C 1
ATOM 655 O O . SER A 1 89 ? -30.200 -52.771 8.038 1.00 31.44 89 SER A O 1
ATOM 657 N N . ASP A 1 90 ? -29.997 -50.831 6.838 1.00 27.38 90 ASP A N 1
ATOM 658 C CA . ASP A 1 90 ? -31.344 -50.221 6.571 1.00 27.38 90 ASP A CA 1
ATOM 659 C C . ASP A 1 90 ? -32.527 -50.371 7.600 1.00 27.38 90 ASP A C 1
ATOM 661 O O . ASP A 1 90 ? -32.579 -51.333 8.355 1.00 27.38 90 ASP A O 1
ATOM 665 N N . ASP A 1 91 ? -33.553 -49.494 7.722 1.00 32.22 91 ASP A N 1
ATOM 666 C CA . ASP A 1 91 ? -33.967 -48.270 6.984 1.00 32.22 91 ASP A CA 1
ATOM 667 C C . ASP A 1 91 ? -34.935 -47.329 7.804 1.00 32.22 91 ASP A C 1
ATOM 669 O O . ASP A 1 91 ? -35.407 -47.715 8.873 1.00 32.22 91 ASP A O 1
ATOM 673 N N . SER A 1 92 ? -35.199 -46.124 7.257 1.00 29.73 92 SER A N 1
ATOM 674 C CA . SER A 1 92 ? -36.283 -45.081 7.367 1.00 29.73 92 SER A CA 1
ATOM 675 C C . SER A 1 92 ? -37.658 -45.336 8.075 1.00 29.73 92 SER A C 1
ATOM 677 O O . SER A 1 92 ? -38.029 -46.478 8.321 1.00 29.73 92 SER A O 1
ATOM 679 N N . ASP A 1 93 ? -38.578 -44.369 8.354 1.00 28.66 93 ASP A N 1
ATOM 680 C CA . ASP A 1 93 ? -38.621 -42.878 8.550 1.00 28.66 93 ASP A CA 1
ATOM 681 C C . ASP A 1 93 ? -40.051 -42.417 9.046 1.00 28.66 93 ASP A C 1
ATOM 683 O O . ASP A 1 93 ? -40.962 -43.236 9.157 1.00 28.66 93 ASP A O 1
ATOM 687 N N . VAL A 1 94 ? -40.273 -41.092 9.231 1.00 29.39 94 VAL A N 1
ATOM 688 C CA . VAL A 1 94 ? -41.559 -40.307 9.156 1.00 29.39 94 VAL A CA 1
ATOM 689 C C . VAL A 1 94 ? -42.467 -40.075 10.408 1.00 29.39 94 VAL A C 1
ATOM 691 O O . VAL A 1 94 ? -43.467 -40.750 10.621 1.00 29.39 94 VAL A O 1
ATOM 694 N N . GLU A 1 95 ? -42.154 -39.011 11.169 1.00 26.84 95 GLU A N 1
ATOM 695 C CA . GLU A 1 95 ? -42.885 -37.711 11.341 1.00 26.84 95 GLU A CA 1
ATOM 696 C C . GLU A 1 95 ? -44.387 -37.499 11.804 1.00 26.84 95 GLU A C 1
ATOM 698 O O . GLU A 1 95 ? -45.328 -38.124 11.329 1.00 26.84 95 GLU A O 1
ATOM 703 N N . VAL A 1 96 ? -44.565 -36.418 12.614 1.00 27.28 96 VAL A N 1
ATOM 704 C CA . VAL A 1 96 ? -45.712 -35.476 12.913 1.00 27.28 96 VAL A CA 1
ATOM 705 C C . VAL A 1 96 ? -46.930 -35.778 13.859 1.00 27.28 96 VAL A C 1
ATOM 707 O O . VAL A 1 96 ? -47.748 -36.649 13.595 1.00 27.28 96 VAL A O 1
ATOM 710 N N . VAL A 1 97 ? -47.146 -34.860 14.845 1.00 24.75 97 VAL A N 1
ATOM 711 C CA . VAL A 1 97 ? -48.408 -34.147 15.295 1.00 24.75 97 VAL A CA 1
ATOM 712 C C . VAL A 1 97 ? -48.692 -34.077 16.833 1.00 24.75 97 VAL A C 1
ATOM 714 O O . VAL A 1 97 ? -49.053 -35.068 17.448 1.00 24.75 97 VAL A O 1
ATOM 717 N N . GLN A 1 98 ? -48.625 -32.844 17.388 1.00 25.45 98 GLN A N 1
ATOM 718 C CA . GLN A 1 98 ? -49.349 -32.180 18.526 1.00 25.45 98 GLN A CA 1
ATOM 719 C C . GLN A 1 98 ? -49.790 -32.906 19.837 1.00 25.45 98 GLN A C 1
ATOM 721 O O . GLN A 1 98 ? -50.438 -33.943 19.790 1.00 25.45 98 GLN A O 1
ATOM 726 N N . GLY A 1 99 ? -49.725 -32.186 20.988 1.00 23.56 99 GLY A N 1
ATOM 727 C CA . GLY A 1 99 ? -50.928 -32.092 21.864 1.00 23.56 99 GLY A CA 1
ATOM 728 C C . GLY A 1 99 ? -50.878 -32.031 23.418 1.00 23.56 99 GLY A C 1
ATOM 729 O O . GLY A 1 99 ? -51.589 -32.809 24.031 1.00 23.56 99 GLY A O 1
ATOM 730 N N . ASN A 1 100 ? -50.208 -31.050 24.048 1.00 24.38 100 ASN A N 1
ATOM 731 C CA . ASN A 1 100 ? -50.527 -30.439 25.376 1.00 24.38 100 ASN A CA 1
ATOM 732 C C . ASN A 1 100 ? -50.659 -31.231 26.729 1.00 24.38 100 ASN A C 1
ATOM 734 O O . ASN A 1 100 ? -51.385 -32.206 26.878 1.00 24.38 100 ASN A O 1
ATOM 738 N N . THR A 1 101 ? -50.194 -30.532 27.788 1.00 23.86 101 THR A N 1
ATOM 739 C CA . THR A 1 101 ? -50.722 -30.399 29.187 1.00 23.86 101 THR A CA 1
ATOM 740 C C . THR A 1 101 ? -50.355 -31.333 30.375 1.00 23.86 101 THR A C 1
ATOM 742 O O . THR A 1 101 ? -50.563 -32.536 30.344 1.00 23.86 101 THR A O 1
ATOM 745 N N . LEU A 1 102 ? -50.026 -30.646 31.496 1.00 25.59 102 LEU A N 1
ATOM 746 C CA . LEU A 1 102 ? -50.199 -30.951 32.945 1.00 25.59 102 LEU A CA 1
ATOM 747 C C . LEU A 1 102 ? -49.120 -31.695 33.791 1.00 25.59 102 LEU A C 1
ATOM 749 O O . LEU A 1 102 ? -49.114 -32.910 33.917 1.00 25.59 102 LEU A O 1
ATOM 753 N N . ALA A 1 103 ? -48.375 -30.870 34.549 1.00 25.11 103 ALA A N 1
ATOM 754 C CA . ALA A 1 103 ? -48.299 -30.829 36.029 1.00 25.11 103 ALA A CA 1
ATOM 755 C C . ALA A 1 103 ? -47.507 -31.864 36.889 1.00 25.11 103 ALA A C 1
ATOM 757 O O . ALA A 1 103 ? -47.969 -32.961 37.167 1.00 25.11 103 ALA A O 1
ATOM 758 N N . ALA A 1 104 ? -46.447 -31.324 37.517 1.00 27.19 104 ALA A N 1
ATOM 759 C CA . ALA A 1 104 ? -46.146 -31.308 38.967 1.00 27.19 104 ALA A CA 1
ATOM 760 C C . ALA A 1 104 ? -45.722 -32.577 39.759 1.00 27.19 104 ALA A C 1
ATOM 762 O O . ALA A 1 104 ? -46.412 -33.589 39.816 1.00 27.19 104 ALA A O 1
ATOM 763 N N . GLY A 1 105 ? -44.639 -32.404 40.536 1.00 25.28 105 GLY A N 1
ATOM 764 C CA . GLY A 1 105 ? -44.158 -33.290 41.611 1.00 25.28 105 GLY A CA 1
ATOM 765 C C . GLY A 1 105 ? -42.627 -33.454 41.577 1.00 25.28 105 GLY A C 1
ATOM 766 O O . GLY A 1 105 ? -42.071 -33.686 40.513 1.00 25.28 105 GLY A O 1
ATOM 767 N N . GLY A 1 106 ? -41.866 -33.342 42.671 1.00 24.53 106 GLY A N 1
ATOM 768 C CA . GLY A 1 106 ? -42.214 -32.937 44.039 1.00 24.53 106 GLY A CA 1
ATOM 769 C C . GLY A 1 106 ? -41.080 -33.293 45.013 1.00 24.53 106 GLY A C 1
ATOM 770 O O . GLY A 1 106 ? -40.893 -34.468 45.320 1.00 24.53 106 GLY A O 1
ATOM 771 N N . TYR A 1 107 ? -40.311 -32.305 45.484 1.00 25.78 107 TYR A N 1
ATOM 772 C CA . TYR A 1 107 ? -39.177 -32.544 46.390 1.00 25.78 107 TYR A CA 1
ATOM 773 C C . TYR A 1 107 ? -39.634 -32.850 47.824 1.00 25.78 107 TYR A C 1
ATOM 775 O O . TYR A 1 107 ? -40.596 -32.268 48.323 1.00 25.78 107 TYR A O 1
ATOM 783 N N . ARG A 1 108 ? -38.922 -33.766 48.492 1.00 26.66 108 ARG A N 1
ATOM 784 C CA . ARG A 1 108 ? -39.102 -34.090 49.914 1.00 26.66 108 ARG A CA 1
ATOM 785 C C . ARG A 1 108 ? -37.965 -33.491 50.730 1.00 26.66 108 ARG A C 1
ATOM 787 O O . ARG A 1 108 ? -36.805 -33.758 50.430 1.00 26.66 108 ARG A O 1
ATOM 794 N N . VAL A 1 109 ? -38.318 -32.764 51.784 1.00 27.64 109 VAL A N 1
ATOM 795 C CA . VAL A 1 109 ? -37.394 -32.393 52.862 1.00 27.64 109 VAL A CA 1
ATOM 796 C C . VAL A 1 109 ? -37.106 -33.628 53.726 1.00 27.64 109 VAL A C 1
ATOM 798 O O . VAL A 1 109 ? -37.953 -34.518 53.863 1.00 27.64 109 VAL A O 1
ATOM 801 N N . ARG A 1 110 ? -35.903 -33.681 54.296 1.00 26.34 110 ARG A N 1
ATOM 802 C CA . ARG A 1 110 ? -35.581 -34.446 55.501 1.00 26.34 110 ARG A CA 1
ATOM 803 C C . ARG A 1 110 ? -34.859 -33.508 56.451 1.00 26.34 110 ARG A C 1
ATOM 805 O O . ARG A 1 110 ? -33.879 -32.891 56.047 1.00 26.34 110 ARG A O 1
ATOM 812 N N . ASP A 1 111 ? -35.351 -33.437 57.675 1.00 27.08 111 ASP A N 1
ATOM 813 C CA . ASP A 1 111 ? -34.743 -32.670 58.751 1.00 27.08 111 ASP A CA 1
ATOM 814 C C . ASP A 1 111 ? -33.780 -33.580 59.525 1.00 27.08 111 ASP A C 1
ATOM 816 O O . ASP A 1 111 ? -34.197 -34.613 60.050 1.00 27.08 111 ASP A O 1
ATOM 820 N N . ASP A 1 112 ? -32.509 -33.190 59.603 1.00 27.56 112 ASP A N 1
ATOM 821 C CA . ASP A 1 112 ? -31.525 -33.728 60.547 1.00 27.56 112 ASP A CA 1
ATOM 822 C C . ASP A 1 112 ? -31.075 -32.559 61.456 1.00 27.56 112 ASP A C 1
ATOM 824 O O . ASP A 1 112 ? -30.821 -31.461 60.949 1.00 27.56 112 ASP A O 1
ATOM 828 N N . PRO A 1 113 ? -31.031 -32.722 62.793 1.00 29.91 113 PRO A N 1
ATOM 829 C CA . PRO A 1 113 ? -30.882 -31.599 63.717 1.00 29.91 113 PRO A CA 1
ATOM 830 C C . PRO A 1 113 ? -29.438 -31.087 63.818 1.00 29.91 113 PRO A C 1
ATOM 832 O O . PRO A 1 113 ? -28.494 -31.861 63.983 1.00 29.91 113 PRO A O 1
ATOM 835 N N . ILE A 1 114 ? -29.276 -29.761 63.806 1.00 29.88 114 ILE A N 1
ATOM 836 C CA . ILE A 1 114 ? -27.986 -29.096 64.030 1.00 29.88 114 ILE A CA 1
ATOM 837 C C . ILE A 1 114 ? -27.683 -29.068 65.533 1.00 29.88 114 ILE A C 1
ATOM 839 O O . ILE A 1 114 ? -28.433 -28.491 66.319 1.00 29.88 114 ILE A O 1
ATOM 843 N N . LEU A 1 115 ? -26.559 -29.671 65.923 1.00 25.19 115 LEU A N 1
ATOM 844 C CA . LEU A 1 115 ? -25.980 -29.547 67.260 1.00 25.19 115 LEU A CA 1
ATOM 845 C C . LEU A 1 115 ? -25.164 -28.253 67.349 1.00 25.19 115 LEU A C 1
ATOM 847 O O . LEU A 1 115 ? -24.212 -28.068 66.594 1.00 25.19 115 LEU A O 1
ATOM 851 N N . VAL A 1 116 ? -25.527 -27.383 68.291 1.00 30.81 116 VAL A N 1
ATOM 852 C CA . VAL A 1 116 ? -24.751 -26.194 68.666 1.00 30.81 116 VAL A CA 1
ATOM 853 C C . VAL A 1 116 ? -24.051 -26.498 69.988 1.00 30.81 116 VAL A C 1
ATOM 855 O O . VAL A 1 116 ? -24.708 -26.899 70.944 1.00 30.81 116 VAL A O 1
ATOM 858 N N . SER A 1 117 ? -22.729 -26.347 70.033 1.00 27.06 117 SER A N 1
ATOM 859 C CA . SER A 1 117 ? -21.935 -26.457 71.262 1.00 27.06 117 SER A CA 1
ATOM 860 C C . SER A 1 117 ? -21.937 -25.131 72.023 1.00 27.06 117 SER A C 1
ATOM 862 O O . SER A 1 117 ? -21.769 -24.078 71.406 1.00 27.06 117 SER A O 1
ATOM 864 N N . ASP A 1 118 ? -22.103 -25.189 73.344 1.00 28.05 118 ASP A N 1
ATOM 865 C CA . ASP A 1 118 ? -22.214 -24.008 74.206 1.00 28.05 118 ASP A CA 1
ATOM 866 C C . ASP A 1 118 ? -20.966 -23.106 74.197 1.00 28.05 118 ASP A C 1
ATOM 868 O O . ASP A 1 118 ? -19.839 -23.548 73.969 1.00 28.05 118 ASP A O 1
ATOM 872 N N . ALA A 1 119 ? -21.179 -21.817 74.475 1.00 30.88 119 ALA A N 1
ATOM 873 C CA . ALA A 1 119 ? -20.116 -20.822 74.586 1.00 30.88 119 ALA A CA 1
ATOM 874 C C . ALA A 1 119 ? -19.585 -20.738 76.026 1.00 30.88 119 ALA A C 1
ATOM 876 O O . ALA A 1 119 ? -20.348 -20.477 76.959 1.00 30.88 119 ALA A O 1
ATOM 877 N N . GLU A 1 120 ? -18.273 -20.909 76.208 1.00 31.27 120 GLU A N 1
ATOM 878 C CA . GLU A 1 120 ? -17.641 -20.785 77.525 1.00 31.27 120 GLU A CA 1
ATOM 879 C C . GLU A 1 120 ? -17.597 -19.332 78.027 1.00 31.27 120 GLU A C 1
ATOM 881 O O . GLU A 1 120 ? -17.426 -18.368 77.275 1.00 31.27 120 GLU A O 1
ATOM 886 N N . THR A 1 121 ? -17.751 -19.171 79.340 1.00 30.45 121 THR A N 1
ATOM 887 C CA . THR A 1 121 ? -17.799 -17.874 80.019 1.00 30.45 121 THR A CA 1
ATOM 888 C C . THR A 1 121 ? -16.406 -17.299 80.263 1.00 30.45 121 THR A C 1
ATOM 890 O O . THR A 1 121 ? -15.577 -17.947 80.899 1.00 30.45 121 THR A O 1
ATOM 893 N N . MET A 1 122 ? -16.176 -16.040 79.875 1.00 30.39 122 MET A N 1
ATOM 894 C CA . MET A 1 122 ? -15.009 -15.286 80.346 1.00 30.39 122 MET A CA 1
ATOM 895 C C . MET A 1 122 ? -15.097 -15.037 81.856 1.00 30.39 122 MET A C 1
ATOM 897 O O . MET A 1 122 ? -16.032 -14.381 82.317 1.00 30.39 122 MET A O 1
ATOM 901 N N . ASP A 1 123 ? -14.089 -15.486 82.601 1.00 27.31 123 ASP A N 1
ATOM 902 C CA . ASP A 1 123 ? -13.891 -15.144 84.012 1.00 27.31 123 ASP A CA 1
ATOM 903 C C . ASP A 1 123 ? -12.615 -14.299 84.182 1.00 27.31 123 ASP A C 1
ATOM 905 O O . ASP A 1 123 ? -11.675 -14.401 83.389 1.00 27.31 123 ASP A O 1
ATOM 909 N N . THR A 1 124 ? -12.580 -13.413 85.180 1.00 34.19 124 THR A N 1
ATOM 910 C CA . THR A 1 124 ? -11.527 -12.387 85.306 1.00 34.19 124 THR A CA 1
ATOM 911 C C . THR A 1 124 ? -10.786 -12.448 86.641 1.00 34.19 124 THR A C 1
ATOM 913 O O . THR A 1 124 ? -11.403 -12.540 87.699 1.00 34.19 124 THR A O 1
ATOM 916 N N . ASN A 1 125 ? -9.461 -12.238 86.573 1.00 29.12 125 ASN A N 1
ATOM 917 C CA . ASN A 1 125 ? -8.463 -12.117 87.658 1.00 29.12 125 ASN A CA 1
ATOM 918 C C . ASN A 1 125 ? -7.735 -13.406 88.105 1.00 29.12 125 ASN A C 1
ATOM 920 O O . ASN A 1 125 ? -8.159 -14.104 89.022 1.00 29.12 125 ASN A O 1
ATOM 924 N N . ALA A 1 126 ? -6.513 -13.587 87.593 1.00 27.73 126 ALA A N 1
ATOM 925 C CA . ALA A 1 126 ? -5.392 -14.233 88.288 1.00 27.73 126 ALA A CA 1
ATOM 926 C C . ALA A 1 126 ? -4.071 -13.581 87.820 1.00 27.73 126 ALA A C 1
ATOM 928 O O . ALA A 1 126 ? -4.067 -12.865 86.819 1.00 27.73 126 ALA A O 1
ATOM 929 N N . ALA A 1 127 ? -2.964 -13.769 88.548 1.00 29.22 127 ALA A N 1
ATOM 930 C CA . ALA A 1 127 ? -1.723 -13.017 88.330 1.00 29.22 127 ALA A CA 1
ATOM 931 C C . ALA A 1 127 ? -0.484 -13.896 88.088 1.00 29.22 127 ALA A C 1
ATOM 933 O O . ALA A 1 127 ? -0.320 -14.930 88.727 1.00 29.22 127 ALA A O 1
ATOM 934 N N . SER A 1 128 ? 0.415 -13.374 87.243 1.00 35.19 128 SER A N 1
ATOM 935 C CA . SER A 1 128 ? 1.872 -13.602 87.207 1.00 35.19 128 SER A CA 1
ATOM 936 C C . SER A 1 128 ? 2.419 -15.041 87.234 1.00 35.19 128 SER A C 1
ATOM 938 O O . SER A 1 128 ? 2.612 -15.605 88.310 1.00 35.19 128 SER A O 1
ATOM 940 N N . SER A 1 129 ? 2.889 -15.495 86.069 1.00 29.36 129 SER A N 1
ATOM 941 C CA . SER A 1 129 ? 4.082 -16.345 85.912 1.00 29.36 129 SER A CA 1
ATOM 942 C C . SER A 1 129 ? 4.806 -15.950 84.618 1.00 29.36 129 SER A C 1
ATOM 944 O O . SER A 1 129 ? 4.155 -15.507 83.674 1.00 29.36 129 SER A O 1
ATOM 946 N N . GLU A 1 130 ? 6.126 -16.122 84.566 1.00 41.34 130 GLU A N 1
ATOM 947 C CA . GLU A 1 130 ? 6.913 -16.094 83.325 1.00 41.34 130 GLU A CA 1
ATOM 948 C C . GLU A 1 130 ? 7.146 -17.544 82.876 1.00 41.34 130 GLU A C 1
ATOM 950 O O . GLU A 1 130 ? 7.601 -18.341 83.692 1.00 41.34 130 GLU A O 1
ATOM 955 N N . ASP A 1 131 ? 6.862 -17.881 81.617 1.00 31.64 131 ASP A N 1
ATOM 956 C CA . ASP A 1 131 ? 7.464 -19.023 80.908 1.00 31.64 131 ASP A CA 1
ATOM 957 C C . ASP A 1 131 ? 7.255 -18.852 79.389 1.00 31.64 131 ASP A C 1
ATOM 959 O O . ASP A 1 131 ? 6.239 -18.312 78.948 1.00 31.64 131 ASP A O 1
ATOM 963 N N . GLU A 1 132 ? 8.230 -19.271 78.579 1.00 44.91 132 GLU A N 1
ATOM 964 C CA . GLU A 1 132 ? 8.188 -19.146 77.114 1.00 44.91 132 GLU A CA 1
ATOM 965 C C . GLU A 1 132 ? 7.582 -20.402 76.465 1.00 44.91 132 GLU A C 1
ATOM 967 O O . GLU A 1 132 ? 8.100 -21.495 76.686 1.00 44.91 132 GLU A O 1
ATOM 972 N N . ASN A 1 133 ? 6.532 -20.244 75.644 1.00 34.38 133 ASN A N 1
ATOM 973 C CA . ASN A 1 133 ? 6.211 -20.976 74.395 1.00 34.38 133 ASN A CA 1
ATOM 974 C C . ASN A 1 133 ? 4.749 -20.666 74.009 1.00 34.38 133 ASN A C 1
ATOM 976 O O . ASN A 1 133 ? 3.834 -21.093 74.707 1.00 34.38 133 ASN A O 1
ATOM 980 N N . ASP A 1 134 ? 4.532 -19.943 72.907 1.00 34.50 134 ASP A N 1
ATOM 981 C CA . ASP A 1 134 ? 3.201 -19.486 72.472 1.00 34.50 134 ASP A CA 1
ATOM 982 C C . ASP A 1 134 ? 2.861 -20.073 71.088 1.00 34.50 134 ASP A C 1
ATOM 984 O O . ASP A 1 134 ? 3.303 -19.569 70.052 1.00 34.50 134 ASP A O 1
ATOM 988 N N . ASP A 1 135 ? 2.124 -21.190 71.076 1.00 34.25 135 ASP A N 1
ATOM 989 C CA . ASP A 1 135 ? 1.526 -21.751 69.858 1.00 34.25 135 ASP A CA 1
ATOM 990 C C . ASP A 1 135 ? 0.266 -20.934 69.506 1.00 34.25 135 ASP A C 1
ATOM 992 O O . ASP A 1 135 ? -0.612 -20.771 70.357 1.00 34.25 135 ASP A O 1
ATOM 996 N N . PRO A 1 136 ? 0.119 -20.424 68.267 1.00 36.41 136 PRO A N 1
ATOM 997 C CA . PRO A 1 136 ? -0.923 -19.455 67.947 1.00 36.41 136 PRO A CA 1
ATOM 998 C C . PRO A 1 136 ? -2.324 -20.068 68.057 1.00 36.41 136 PRO A C 1
ATOM 1000 O O . PRO A 1 136 ? -2.735 -20.873 67.213 1.00 36.41 136 PRO A O 1
ATOM 1003 N N . VAL A 1 137 ? -3.078 -19.633 69.073 1.00 38.19 137 VAL A N 1
ATOM 1004 C CA . VAL A 1 137 ? -4.474 -20.031 69.306 1.00 38.19 137 VAL A CA 1
ATOM 1005 C C . VAL A 1 137 ? -5.299 -19.756 68.053 1.00 38.19 137 VAL A C 1
ATOM 1007 O O . VAL A 1 137 ? -5.549 -18.612 67.665 1.00 38.19 137 VAL A O 1
ATOM 1010 N N . LYS A 1 138 ? -5.718 -20.836 67.396 1.00 39.12 138 LYS A N 1
ATOM 1011 C CA . LYS A 1 138 ? -6.430 -20.769 66.127 1.00 39.12 138 LYS A CA 1
ATOM 1012 C C . LYS A 1 138 ? -7.880 -20.366 66.389 1.00 39.12 138 LYS A C 1
ATOM 1014 O O . LYS A 1 138 ? -8.688 -21.189 66.810 1.00 39.12 138 LYS A O 1
ATOM 1019 N N . GLY A 1 139 ? -8.187 -19.090 66.157 1.00 51.97 139 GLY A N 1
ATOM 1020 C CA . GLY A 1 139 ? -9.557 -18.578 66.191 1.00 51.97 139 GLY A CA 1
ATOM 1021 C C . GLY A 1 139 ? -10.482 -19.284 65.183 1.00 51.97 139 GLY A C 1
ATOM 1022 O O . GLY A 1 139 ? -10.014 -20.107 64.386 1.00 51.97 139 GLY A O 1
ATOM 1023 N N . PRO A 1 140 ? -11.792 -18.964 65.189 1.00 54.94 140 PRO A N 1
ATOM 1024 C CA . PRO A 1 140 ? -12.737 -19.520 64.223 1.00 54.94 140 PRO A CA 1
ATOM 1025 C C . PRO A 1 140 ? -12.244 -19.314 62.787 1.00 54.94 140 PRO A C 1
ATOM 1027 O O . PRO A 1 140 ? -11.548 -18.341 62.491 1.00 54.94 140 PRO A O 1
ATOM 1030 N N . ILE A 1 141 ? -12.593 -20.247 61.898 1.00 58.12 141 ILE A N 1
ATOM 1031 C CA . ILE A 1 141 ? -12.228 -20.168 60.480 1.00 58.12 141 ILE A CA 1
ATOM 1032 C C . ILE A 1 141 ? -12.881 -18.910 59.901 1.00 58.12 141 ILE A C 1
ATOM 1034 O O . ILE A 1 141 ? -14.104 -18.822 59.888 1.00 58.12 141 ILE A O 1
ATOM 1038 N N . ARG A 1 142 ? -12.056 -17.962 59.443 1.00 58.81 142 ARG A N 1
ATOM 1039 C CA . ARG A 1 142 ? -12.490 -16.727 58.784 1.00 58.81 142 ARG A CA 1
ATOM 1040 C C . ARG A 1 142 ? -12.008 -16.666 57.344 1.00 58.81 142 ARG A C 1
ATOM 1042 O O . ARG A 1 142 ? -10.934 -17.182 57.018 1.00 58.81 142 ARG A O 1
ATOM 1049 N N . THR A 1 143 ? -12.754 -15.950 56.522 1.00 52.19 143 THR A N 1
ATOM 1050 C CA . THR A 1 143 ? -12.390 -15.611 55.149 1.00 52.19 143 THR A CA 1
ATOM 1051 C C . THR A 1 143 ? -11.549 -14.326 55.106 1.00 52.19 143 THR A C 1
ATOM 1053 O O . THR A 1 143 ? -11.681 -13.429 55.938 1.00 52.19 143 THR A O 1
ATOM 1056 N N . ALA A 1 144 ? -10.612 -14.228 54.156 1.00 50.69 144 ALA A N 1
ATOM 1057 C CA . ALA A 1 144 ? -9.678 -13.102 54.081 1.00 50.69 144 ALA A CA 1
ATOM 1058 C C . ALA A 1 144 ? -10.394 -11.808 53.645 1.00 50.69 144 ALA A C 1
ATOM 1060 O O . ALA A 1 144 ? -10.677 -11.622 52.464 1.00 50.69 144 ALA A O 1
ATOM 1061 N N . GLY A 1 145 ? -10.662 -10.922 54.610 1.00 55.53 145 GLY A N 1
ATOM 1062 C CA . GLY A 1 145 ? -11.450 -9.694 54.430 1.00 55.53 145 GLY A CA 1
ATOM 1063 C C . GLY A 1 145 ? -12.762 -9.666 55.226 1.00 55.53 145 GLY A C 1
ATOM 1064 O O . GLY A 1 145 ? -13.433 -8.640 55.240 1.00 55.53 145 GLY A O 1
ATOM 1065 N N . GLU A 1 146 ? -13.113 -10.756 55.911 1.00 60.69 146 GLU A N 1
ATOM 1066 C CA . GLU A 1 146 ? -14.283 -10.845 56.788 1.00 60.69 146 GLU A CA 1
ATOM 1067 C C . GLU A 1 146 ? -14.126 -9.942 58.027 1.00 60.69 146 GLU A C 1
ATOM 1069 O O . GLU A 1 146 ? -13.249 -10.170 58.863 1.00 60.69 146 GLU A O 1
ATOM 1074 N N . ILE A 1 147 ? -14.985 -8.923 58.140 1.00 57.94 147 ILE A N 1
ATOM 1075 C CA . ILE A 1 147 ? -15.054 -8.007 59.290 1.00 57.94 147 ILE A CA 1
ATOM 1076 C C . ILE A 1 147 ? -16.100 -8.541 60.269 1.00 57.94 147 ILE A C 1
ATOM 1078 O O . ILE A 1 147 ? -17.282 -8.625 59.930 1.00 57.94 147 ILE A O 1
ATOM 1082 N N . LEU A 1 148 ? -15.699 -8.869 61.497 1.00 59.94 148 LEU A N 1
ATOM 1083 C CA . LEU A 1 148 ? -16.639 -9.336 62.518 1.00 59.94 148 LEU A CA 1
ATOM 1084 C C . LEU A 1 148 ? -17.411 -8.175 63.179 1.00 59.94 148 LEU A C 1
ATOM 1086 O O . LEU A 1 148 ? -16.883 -7.069 63.289 1.00 59.94 148 LEU A O 1
ATOM 1090 N N . PRO A 1 149 ? -18.607 -8.415 63.759 1.00 57.44 149 PRO A N 1
ATOM 1091 C CA . PRO A 1 149 ? -19.419 -7.368 64.401 1.00 57.44 149 PRO A CA 1
ATOM 1092 C C . PRO A 1 149 ? -18.765 -6.598 65.565 1.00 57.44 149 PRO A C 1
ATOM 1094 O O . PRO A 1 149 ? -19.290 -5.568 65.976 1.00 57.44 149 PRO A O 1
ATOM 1097 N N . HIS A 1 150 ? -17.639 -7.083 66.103 1.00 58.75 150 HIS A N 1
ATOM 1098 C CA . HIS A 1 150 ? -16.826 -6.404 67.126 1.00 58.75 150 HIS A CA 1
ATOM 1099 C C . HIS A 1 150 ? -15.656 -5.566 66.564 1.00 58.75 150 HIS A C 1
ATOM 1101 O O . HIS A 1 150 ? -15.014 -4.833 67.310 1.00 58.75 150 HIS A O 1
ATOM 1107 N N . GLU A 1 151 ? -15.377 -5.677 65.262 1.00 57.44 151 GLU A N 1
ATOM 1108 C CA . GLU A 1 151 ? -14.370 -4.895 64.522 1.00 57.44 151 GLU A CA 1
ATOM 1109 C C . GLU A 1 151 ? -15.008 -3.677 63.816 1.00 57.44 151 GLU A C 1
ATOM 1111 O O . GLU A 1 151 ? -14.306 -2.828 63.265 1.00 57.44 151 GLU A O 1
ATOM 1116 N N . LEU A 1 152 ? -16.342 -3.572 63.856 1.00 63.75 152 LEU A N 1
ATOM 1117 C CA . LEU A 1 152 ? -17.113 -2.426 63.373 1.00 63.75 152 LEU A CA 1
ATOM 1118 C C . LEU A 1 152 ? -16.997 -1.216 64.327 1.00 63.75 152 LEU A C 1
ATOM 1120 O O . LEU A 1 152 ? -16.858 -1.393 65.539 1.00 63.75 152 LEU A O 1
ATOM 1124 N N . PRO A 1 153 ? -17.089 0.027 63.813 1.00 65.56 153 PRO A N 1
ATOM 1125 C CA . PRO A 1 153 ? -17.128 1.220 64.655 1.00 65.56 153 PRO A CA 1
ATOM 1126 C C . PRO A 1 153 ? -18.409 1.267 65.513 1.00 65.56 153 PRO A C 1
ATOM 1128 O O . PRO A 1 153 ? -19.452 0.771 65.080 1.00 65.56 153 PRO A O 1
ATOM 1131 N N . PRO A 1 154 ? -18.366 1.894 66.706 1.00 66.94 154 PRO A N 1
ATOM 1132 C CA . PRO A 1 154 ? -19.524 1.981 67.591 1.00 66.94 154 PRO A CA 1
ATOM 1133 C C . PRO A 1 154 ? -20.675 2.777 66.958 1.00 66.94 154 PRO A C 1
ATOM 1135 O O . PRO A 1 154 ? -20.476 3.841 66.370 1.00 66.94 154 PRO A O 1
ATOM 1138 N N . ILE A 1 155 ? -21.887 2.253 67.113 1.00 72.38 155 ILE A N 1
ATOM 1139 C CA . ILE A 1 155 ? -23.138 2.763 66.549 1.00 72.38 155 ILE A CA 1
ATOM 1140 C C . ILE A 1 155 ? -23.685 3.888 67.435 1.00 72.38 155 ILE A C 1
ATOM 1142 O O . ILE A 1 155 ? -23.833 3.718 68.648 1.00 72.38 155 ILE A O 1
ATOM 1146 N N . GLU A 1 156 ? -24.027 5.024 66.824 1.00 63.31 156 GLU A N 1
ATOM 1147 C CA . GLU A 1 156 ? -24.596 6.192 67.509 1.00 63.31 156 GLU A CA 1
ATOM 1148 C C . GLU A 1 156 ? -26.035 5.952 68.015 1.00 63.31 156 GLU A C 1
ATOM 1150 O O . GLU A 1 156 ? -26.858 5.317 67.351 1.00 63.31 156 GLU A O 1
ATOM 1155 N N . GLU A 1 157 ? -26.377 6.507 69.185 1.00 63.62 157 GLU A N 1
ATOM 1156 C CA . GLU A 1 157 ? -27.716 6.377 69.778 1.00 63.62 157 GLU A CA 1
ATOM 1157 C C . GLU A 1 157 ? -28.751 7.281 69.076 1.00 63.62 157 GLU A C 1
ATOM 1159 O O . GLU A 1 157 ? -28.847 8.487 69.317 1.00 63.62 157 GLU A O 1
ATOM 1164 N N . LEU A 1 158 ? -29.570 6.673 68.214 1.00 70.56 158 LEU A N 1
ATOM 1165 C CA . LEU A 1 158 ? -30.612 7.358 67.447 1.00 70.56 158 LEU A CA 1
ATOM 1166 C C . LEU A 1 158 ? -31.814 7.751 68.323 1.00 70.56 158 LEU A C 1
ATOM 1168 O O . LEU A 1 158 ? -32.721 6.960 68.569 1.00 70.56 158 LEU A O 1
ATOM 1172 N N . THR A 1 159 ? -31.881 9.020 68.720 1.00 65.38 159 THR A N 1
ATOM 1173 C CA . THR A 1 159 ? -32.998 9.611 69.489 1.00 65.38 159 THR A CA 1
ATOM 1174 C C . THR A 1 159 ? -34.111 10.201 68.601 1.00 65.38 159 THR A C 1
ATOM 1176 O O . THR A 1 159 ? -34.756 11.192 68.943 1.00 65.38 159 THR A O 1
ATOM 1179 N N . ILE A 1 160 ? -34.357 9.583 67.440 1.00 77.44 160 ILE A N 1
ATOM 1180 C CA . ILE A 1 160 ? -35.372 10.018 66.464 1.00 77.44 160 ILE A CA 1
ATOM 1181 C C . ILE A 1 160 ? -36.779 9.653 66.964 1.00 77.44 160 ILE A C 1
ATOM 1183 O O . ILE A 1 160 ? -37.009 8.537 67.433 1.00 77.44 160 ILE A O 1
ATOM 1187 N N . THR A 1 161 ? -37.737 10.575 66.813 1.00 76.50 161 THR A N 1
ATOM 1188 C CA . THR A 1 161 ? -39.165 10.325 67.077 1.00 76.50 161 THR A CA 1
ATOM 1189 C C . THR A 1 161 ? -40.037 10.811 65.918 1.00 76.50 161 THR A C 1
ATOM 1191 O O . THR A 1 161 ? -39.725 11.810 65.273 1.00 76.50 161 THR A O 1
ATOM 1194 N N . VAL A 1 162 ? -41.121 10.083 65.639 1.00 79.62 162 VAL A N 1
ATOM 1195 C CA . VAL A 1 162 ? -42.017 10.269 64.484 1.00 79.62 162 VAL A CA 1
ATOM 1196 C C . VAL A 1 162 ? -43.478 10.290 64.968 1.00 79.62 162 VAL A C 1
ATOM 1198 O O . VAL A 1 162 ? -43.809 9.557 65.904 1.00 79.62 162 VAL A O 1
ATOM 1201 N N . PRO A 1 163 ? -44.381 11.104 64.379 1.00 78.38 163 PRO A N 1
ATOM 1202 C CA . PRO A 1 163 ? -45.796 11.104 64.750 1.00 78.38 163 PRO A CA 1
ATOM 1203 C C . PRO A 1 163 ? -46.485 9.754 64.495 1.00 78.38 163 PRO A C 1
ATOM 1205 O O . PRO A 1 163 ? -46.345 9.177 63.420 1.00 78.38 163 PRO A O 1
ATOM 1208 N N . GLU A 1 164 ? -47.344 9.309 65.421 1.00 74.94 164 GLU A N 1
ATOM 1209 C CA . GLU A 1 164 ? -48.103 8.045 65.298 1.00 74.94 164 GLU A CA 1
ATOM 1210 C C . GLU A 1 164 ? -48.918 7.948 63.989 1.00 74.94 164 GLU A C 1
ATOM 1212 O O . GLU A 1 164 ? -49.095 6.861 63.446 1.00 74.94 164 GLU A O 1
ATOM 1217 N N . ALA A 1 165 ? -49.364 9.084 63.438 1.00 73.00 165 ALA A N 1
ATOM 1218 C CA . ALA A 1 165 ? -50.098 9.159 62.171 1.00 73.00 165 ALA A CA 1
ATOM 1219 C C . ALA A 1 165 ? -49.261 8.816 60.916 1.00 73.00 165 ALA A C 1
ATOM 1221 O O . ALA A 1 165 ? -49.829 8.652 59.834 1.00 73.00 165 ALA A O 1
ATOM 1222 N N . GLU A 1 166 ? -47.936 8.726 61.042 1.00 77.06 166 GLU A N 1
ATOM 1223 C CA . GLU A 1 166 ? -47.005 8.392 59.956 1.00 77.06 166 GLU A CA 1
ATOM 1224 C C . GLU A 1 166 ? -46.374 7.002 60.125 1.00 77.06 166 GLU A C 1
ATOM 1226 O O . GLU A 1 166 ? -45.662 6.544 59.233 1.00 77.06 166 GLU A O 1
ATOM 1231 N N . CYS A 1 167 ? -46.667 6.304 61.227 1.00 80.50 167 CYS A N 1
ATOM 1232 C CA . CYS A 1 167 ? -46.125 4.983 61.527 1.00 80.50 167 CYS A CA 1
ATOM 1233 C C . CYS A 1 167 ? -46.977 3.855 60.930 1.00 80.50 167 CYS A C 1
ATOM 1235 O O . CYS A 1 167 ? -48.175 3.746 61.192 1.00 80.50 167 CYS A O 1
ATOM 1237 N N . LYS A 1 168 ? -46.335 2.958 60.179 1.00 84.94 168 LYS A N 1
ATOM 1238 C CA . LYS A 1 168 ? -46.947 1.760 59.589 1.00 84.94 168 LYS A CA 1
ATOM 1239 C C . LYS A 1 168 ? -46.346 0.505 60.235 1.00 84.94 168 LYS A C 1
ATOM 1241 O O . LYS A 1 168 ? -45.121 0.431 60.314 1.00 84.94 168 LYS A O 1
ATOM 1246 N N . PRO A 1 169 ? -47.145 -0.472 60.706 1.00 85.69 169 PRO A N 1
ATOM 1247 C CA . PRO A 1 169 ? -46.601 -1.722 61.232 1.00 85.69 169 PRO A CA 1
ATOM 1248 C C . PRO A 1 169 ? -45.894 -2.489 60.110 1.00 85.69 169 PRO A C 1
ATOM 1250 O O . PRO A 1 169 ? -46.446 -2.628 59.016 1.00 85.69 169 PRO A O 1
ATOM 1253 N N . ILE A 1 170 ? -44.677 -2.964 60.379 1.00 87.88 170 ILE A N 1
ATOM 1254 C CA . ILE A 1 170 ? -43.851 -3.703 59.410 1.00 87.88 170 ILE A CA 1
ATOM 1255 C C . ILE A 1 170 ? -43.602 -5.152 59.845 1.00 87.88 170 ILE A C 1
ATOM 1257 O O . ILE A 1 170 ? -43.522 -6.044 59.003 1.00 87.88 170 ILE A O 1
ATOM 1261 N N . GLY A 1 171 ? -43.510 -5.403 61.151 1.00 89.31 171 GLY A N 1
ATOM 1262 C CA . GLY A 1 171 ? -43.099 -6.690 61.699 1.00 89.31 171 GLY A CA 1
ATOM 1263 C C . GLY A 1 171 ? -43.184 -6.735 63.217 1.00 89.31 171 GLY A C 1
ATOM 1264 O O . GLY A 1 171 ? -43.779 -5.865 63.854 1.00 89.31 171 GLY A O 1
ATOM 1265 N N . HIS A 1 172 ? -42.550 -7.748 63.790 1.00 89.69 172 HIS A N 1
ATOM 1266 C CA . HIS A 1 172 ? -42.405 -7.929 65.229 1.00 89.69 172 HIS A CA 1
ATOM 1267 C C . HIS A 1 172 ? -41.001 -8.445 65.543 1.00 89.69 172 HIS A C 1
ATOM 1269 O O . HIS A 1 172 ? -40.364 -9.056 64.684 1.00 89.69 172 HIS A O 1
ATOM 1275 N N . ILE A 1 173 ? -40.508 -8.197 66.756 1.00 90.06 173 ILE A N 1
ATOM 1276 C CA . ILE A 1 173 ? -39.242 -8.785 67.208 1.00 90.06 173 ILE A CA 1
ATOM 1277 C C . ILE A 1 173 ? -39.460 -10.283 67.420 1.00 90.06 173 ILE A C 1
ATOM 1279 O O . ILE A 1 173 ? -40.250 -10.674 68.277 1.00 90.06 173 ILE A O 1
ATOM 1283 N N . GLU A 1 174 ? -38.760 -11.107 66.651 1.00 87.56 174 GLU A N 1
ATOM 1284 C CA . GLU A 1 174 ? -38.841 -12.565 66.737 1.00 87.56 174 GLU A CA 1
ATOM 1285 C C . GLU A 1 174 ? -37.869 -13.095 67.793 1.00 87.56 174 GLU A C 1
ATOM 1287 O O . GLU A 1 174 ? -38.260 -13.810 68.714 1.00 87.56 174 GLU A O 1
ATOM 1292 N N . SER A 1 175 ? -36.598 -12.705 67.690 1.00 87.88 175 SER A N 1
ATOM 1293 C CA . SER A 1 175 ? -35.534 -13.167 68.580 1.00 87.88 175 SER A CA 1
ATOM 1294 C C . SER A 1 175 ? -34.382 -12.159 68.673 1.00 87.88 175 SER A C 1
ATOM 1296 O O . SER A 1 175 ? -34.355 -11.134 67.987 1.00 87.88 175 SER A O 1
ATOM 1298 N N . ILE A 1 176 ? -33.450 -12.425 69.588 1.00 86.56 176 ILE A N 1
ATOM 1299 C CA . ILE A 1 176 ? -32.274 -11.595 69.860 1.00 86.56 176 ILE A CA 1
ATOM 1300 C C . ILE A 1 176 ? -31.077 -12.544 69.943 1.00 86.56 176 ILE A C 1
ATOM 1302 O O . ILE A 1 176 ? -31.080 -13.460 70.765 1.00 86.56 176 ILE A O 1
ATOM 1306 N N . VAL A 1 177 ? -30.072 -12.340 69.093 1.00 80.88 177 VAL A N 1
ATOM 1307 C CA . VAL A 1 177 ? -28.901 -13.218 68.953 1.00 80.88 177 VAL A CA 1
ATOM 1308 C C . VAL A 1 177 ? -27.641 -12.388 69.185 1.00 80.88 177 VAL A C 1
ATOM 1310 O O . VAL A 1 177 ? -27.328 -11.488 68.409 1.00 80.88 177 VAL A O 1
ATOM 1313 N N . ALA A 1 178 ? -26.927 -12.668 70.279 1.00 80.81 178 ALA A N 1
ATOM 1314 C CA . ALA A 1 178 ? -25.790 -11.878 70.765 1.00 80.81 178 ALA A CA 1
ATOM 1315 C C . ALA A 1 178 ? -26.101 -10.366 70.875 1.00 80.81 178 ALA A C 1
ATOM 1317 O O . ALA A 1 178 ? -26.710 -9.942 71.858 1.00 80.81 178 ALA A O 1
ATOM 1318 N N . GLN A 1 179 ? -25.698 -9.563 69.885 1.00 83.12 179 GLN A N 1
ATOM 1319 C CA . GLN A 1 179 ? -25.929 -8.111 69.809 1.00 83.12 179 GLN A CA 1
ATOM 1320 C C . GLN A 1 179 ? -26.799 -7.686 68.604 1.00 83.12 179 GLN A C 1
ATOM 1322 O O . GLN A 1 179 ? -26.855 -6.506 68.263 1.00 83.12 179 GLN A O 1
ATOM 1327 N N . ILE A 1 180 ? -27.477 -8.642 67.959 1.00 85.12 180 ILE A N 1
ATOM 1328 C CA . ILE A 1 180 ? -28.393 -8.428 66.832 1.00 85.12 180 ILE A CA 1
ATOM 1329 C C . ILE A 1 180 ? -29.830 -8.718 67.282 1.00 85.12 180 ILE A C 1
ATOM 1331 O O . ILE A 1 180 ? -30.110 -9.748 67.896 1.00 85.12 180 ILE A O 1
ATOM 1335 N N . VAL A 1 181 ? -30.755 -7.820 66.950 1.00 87.62 181 VAL A N 1
ATOM 1336 C CA . VAL A 1 181 ? -32.203 -8.004 67.114 1.00 87.62 181 VAL A CA 1
ATOM 1337 C C . VAL A 1 181 ? -32.803 -8.377 65.759 1.00 87.62 181 VAL A C 1
ATOM 1339 O O . VAL A 1 181 ? -32.589 -7.662 64.779 1.00 87.62 181 VAL A O 1
ATOM 1342 N N . LEU A 1 182 ? -33.554 -9.480 65.703 1.00 88.62 182 LEU A N 1
ATOM 1343 C CA . LEU A 1 182 ? -34.192 -9.981 64.484 1.00 88.62 182 LEU A CA 1
ATOM 1344 C C . LEU A 1 182 ? -35.674 -9.588 64.451 1.00 88.62 182 LEU A C 1
ATOM 1346 O O . LEU A 1 182 ? -36.447 -9.926 65.352 1.00 88.62 182 LEU A O 1
ATOM 1350 N N . VAL A 1 183 ? -36.069 -8.859 63.405 1.00 90.00 183 VAL A N 1
ATOM 1351 C CA . VAL A 1 183 ? -37.436 -8.363 63.199 1.00 90.00 183 VAL A CA 1
ATOM 1352 C C . VAL A 1 183 ? -38.083 -9.096 62.027 1.00 90.00 183 VAL A C 1
ATOM 1354 O O . VAL A 1 183 ? -37.844 -8.765 60.865 1.00 90.00 183 VAL A O 1
ATOM 1357 N N . GLN A 1 184 ? -38.943 -10.067 62.325 1.00 90.31 184 GLN A N 1
ATOM 1358 C CA . GLN A 1 184 ? -39.699 -10.806 61.317 1.00 90.31 184 GLN A CA 1
ATOM 1359 C C . GLN A 1 184 ? -40.838 -9.932 60.774 1.00 90.31 184 GLN A C 1
ATOM 1361 O O . GLN A 1 184 ? -41.759 -9.540 61.506 1.00 90.31 184 GLN A O 1
ATOM 1366 N N . SER A 1 185 ? -40.785 -9.630 59.473 1.00 89.25 185 SER A N 1
ATOM 1367 C CA . SER A 1 185 ? -41.827 -8.862 58.783 1.00 89.25 185 SER A CA 1
ATOM 1368 C C . SER A 1 185 ? -43.167 -9.603 58.678 1.00 89.25 185 SER A C 1
ATOM 1370 O O . SER A 1 185 ? -43.234 -10.835 58.736 1.00 89.25 185 SER A O 1
ATOM 1372 N N . VAL A 1 186 ? -44.245 -8.831 58.507 1.00 86.44 186 VAL A N 1
ATOM 1373 C CA . VAL A 1 186 ? -45.586 -9.341 58.192 1.00 86.44 186 VAL A CA 1
ATOM 1374 C C . VAL A 1 186 ? -45.685 -9.654 56.695 1.00 86.44 186 VAL A C 1
ATOM 1376 O O . VAL A 1 186 ? -45.283 -8.845 55.858 1.00 86.44 186 VAL A O 1
ATOM 1379 N N . VAL A 1 187 ? -46.274 -10.803 56.348 1.00 78.56 187 VAL A N 1
ATOM 1380 C CA . VAL A 1 187 ? -46.509 -11.222 54.953 1.00 78.56 187 VAL A CA 1
ATOM 1381 C C . VAL A 1 187 ? -47.257 -10.133 54.174 1.00 78.56 187 VAL A C 1
ATOM 1383 O O . VAL A 1 187 ? -48.361 -9.737 54.549 1.00 78.56 187 VAL A O 1
ATOM 1386 N N . GLY A 1 188 ? -46.670 -9.671 53.066 1.00 68.12 188 GLY A N 1
ATOM 1387 C CA . GLY A 1 188 ? -47.246 -8.614 52.224 1.00 68.12 188 GLY A CA 1
ATOM 1388 C C . GLY A 1 188 ? -46.962 -7.177 52.685 1.00 68.12 188 GLY A C 1
ATOM 1389 O O . GLY A 1 188 ? -47.579 -6.245 52.167 1.00 68.12 188 GLY A O 1
ATOM 1390 N N . ALA A 1 189 ? -46.042 -6.976 53.632 1.00 76.94 189 ALA A N 1
ATOM 1391 C CA . ALA A 1 189 ? -45.456 -5.666 53.907 1.00 76.94 189 ALA A CA 1
ATOM 1392 C C . ALA A 1 189 ? -44.630 -5.134 52.711 1.00 76.94 189 ALA A C 1
ATOM 1394 O O . ALA A 1 189 ? -44.216 -5.884 51.828 1.00 76.94 189 ALA A O 1
ATOM 1395 N N . GLU A 1 190 ? -44.374 -3.823 52.684 1.00 80.31 190 GLU A N 1
ATOM 1396 C CA . GLU A 1 190 ? -43.454 -3.213 51.712 1.00 80.31 190 GLU A CA 1
ATOM 1397 C C . GLU A 1 190 ? -42.000 -3.516 52.098 1.00 80.31 190 GLU A C 1
ATOM 1399 O O . GLU A 1 190 ? -41.638 -3.444 53.272 1.00 80.31 190 GLU A O 1
ATOM 1404 N N . LEU A 1 191 ? -41.160 -3.837 51.112 1.00 83.81 191 LEU A N 1
ATOM 1405 C CA . LEU A 1 191 ? -39.767 -4.212 51.353 1.00 83.81 191 LEU A CA 1
ATOM 1406 C C . LEU A 1 191 ? -38.912 -2.986 51.678 1.00 83.81 191 LEU A C 1
ATOM 1408 O O . LEU A 1 191 ? -38.814 -2.057 50.871 1.00 83.81 191 LEU A O 1
ATOM 1412 N N . LEU A 1 192 ? -38.283 -3.007 52.850 1.00 86.31 192 LEU A N 1
ATOM 1413 C CA . LEU A 1 192 ? -37.388 -1.959 53.325 1.00 86.31 192 LEU A CA 1
ATOM 1414 C C . LEU A 1 192 ? -35.954 -2.236 52.875 1.00 86.31 192 LEU A C 1
ATOM 1416 O O . LEU A 1 192 ? -35.511 -3.382 52.857 1.00 86.31 192 LEU A O 1
ATOM 1420 N N . ASN A 1 193 ? -35.239 -1.173 52.524 1.00 83.06 193 ASN A N 1
ATOM 1421 C CA . ASN A 1 193 ? -33.821 -1.218 52.183 1.00 83.06 193 ASN A CA 1
ATOM 1422 C C . ASN A 1 193 ? -32.949 -1.008 53.439 1.00 83.06 193 ASN A C 1
ATOM 1424 O O . ASN A 1 193 ? -33.448 -0.538 54.470 1.00 83.06 193 ASN A O 1
ATOM 1428 N N . LEU A 1 194 ? -31.649 -1.301 53.333 1.00 83.38 194 LEU A N 1
ATOM 1429 C CA . LEU A 1 194 ? -30.635 -1.005 54.355 1.00 83.38 194 LEU A CA 1
ATOM 1430 C C . LEU A 1 194 ? -30.660 0.479 54.776 1.00 83.38 194 LEU A C 1
ATOM 1432 O O . LEU A 1 194 ? -31.234 1.326 54.087 1.00 83.38 194 LEU A O 1
ATOM 1436 N N . ASP A 1 195 ? -30.077 0.787 55.939 1.00 81.56 195 ASP A N 1
ATOM 1437 C CA . ASP A 1 195 ? -30.085 2.114 56.587 1.00 81.56 195 ASP A CA 1
ATOM 1438 C C . ASP A 1 195 ? -31.470 2.667 56.999 1.00 81.56 195 ASP A C 1
ATOM 1440 O O . ASP A 1 195 ? -31.537 3.668 57.719 1.00 81.56 195 ASP A O 1
ATOM 1444 N N . THR A 1 196 ? -32.578 2.015 56.627 1.00 85.50 196 THR A N 1
ATOM 1445 C CA . THR A 1 196 ? -33.933 2.374 57.083 1.00 85.50 196 THR A CA 1
ATOM 1446 C C . THR A 1 196 ? -34.043 2.288 58.605 1.00 85.50 196 THR A C 1
ATOM 1448 O O . THR A 1 196 ? -33.636 1.294 59.207 1.00 85.50 196 THR A O 1
ATOM 1451 N N . VAL A 1 197 ? -34.641 3.302 59.235 1.00 86.44 197 VAL A N 1
ATOM 1452 C CA . VAL A 1 197 ? -34.864 3.335 60.686 1.00 86.44 197 VAL A CA 1
ATOM 1453 C C . VAL A 1 197 ? -36.168 2.622 61.042 1.00 86.44 197 VAL A C 1
ATOM 1455 O O . VAL A 1 197 ? -37.244 2.951 60.536 1.00 86.44 197 VAL A O 1
ATOM 1458 N N . LEU A 1 198 ? -36.067 1.658 61.954 1.00 87.81 198 LEU A N 1
ATOM 1459 C CA . LEU A 1 198 ? -37.196 0.964 62.567 1.00 87.81 198 LEU A CA 1
ATOM 1460 C C . LEU A 1 198 ? -37.568 1.614 63.905 1.00 87.81 198 LEU A C 1
ATOM 1462 O O . LEU A 1 198 ? -36.706 2.121 64.623 1.00 87.81 198 LEU A O 1
ATOM 1466 N N . PHE A 1 199 ? -38.852 1.570 64.264 1.00 87.94 199 PHE A N 1
ATOM 1467 C CA . PHE A 1 199 ? -39.403 2.216 65.457 1.00 87.94 199 PHE A CA 1
ATOM 1468 C C . PHE A 1 199 ? -40.250 1.259 66.301 1.00 87.94 199 PHE A C 1
ATOM 1470 O O . PHE A 1 199 ? -40.995 0.429 65.783 1.00 87.94 199 PHE A O 1
ATOM 1477 N N . LEU A 1 200 ? -40.194 1.445 67.616 1.00 85.44 200 LEU A N 1
ATOM 1478 C CA . LEU A 1 200 ? -41.100 0.864 68.604 1.00 85.44 200 LEU A CA 1
ATOM 1479 C C . LEU A 1 200 ? -42.139 1.909 69.044 1.00 85.44 200 LEU A C 1
ATOM 1481 O O . LEU A 1 200 ? -42.038 3.097 68.726 1.00 85.44 200 LEU A O 1
ATOM 1485 N N . GLU A 1 201 ? -43.157 1.460 69.784 1.00 83.06 201 GLU A N 1
ATOM 1486 C CA . GLU A 1 201 ? -44.159 2.326 70.435 1.00 83.06 201 GLU A CA 1
ATOM 1487 C C . GLU A 1 201 ? -44.852 3.332 69.488 1.00 83.06 201 GLU A C 1
ATOM 1489 O O . GLU A 1 201 ? -45.254 4.422 69.906 1.00 83.06 201 GLU A O 1
ATOM 1494 N N . ARG A 1 202 ? -45.004 2.962 68.205 1.00 80.31 202 ARG A N 1
ATOM 1495 C CA . ARG A 1 202 ? -45.575 3.800 67.133 1.00 80.31 202 ARG A CA 1
ATOM 1496 C C . ARG A 1 202 ? -44.841 5.135 66.951 1.00 80.31 202 ARG A C 1
ATOM 1498 O O . ARG A 1 202 ? -45.450 6.200 66.997 1.00 80.31 202 ARG A O 1
ATOM 1505 N N . GLY A 1 203 ? -43.521 5.058 66.770 1.00 76.31 203 GLY A N 1
ATOM 1506 C CA . GLY A 1 203 ? -42.674 6.207 66.421 1.00 76.31 203 GLY A CA 1
ATOM 1507 C C . GLY A 1 203 ? -42.079 6.956 67.612 1.00 76.31 203 GLY A C 1
ATOM 1508 O O . GLY A 1 203 ? -41.254 7.842 67.417 1.00 76.31 203 GLY A O 1
ATOM 1509 N N . LYS A 1 204 ? -42.438 6.598 68.850 1.00 77.69 204 LYS A N 1
ATOM 1510 C CA . LYS A 1 204 ? -41.940 7.271 70.067 1.00 77.69 204 LYS A CA 1
ATOM 1511 C C . LYS A 1 204 ? -40.514 6.884 70.458 1.00 77.69 204 LYS A C 1
ATOM 1513 O O . LYS A 1 204 ? -39.905 7.584 71.261 1.00 77.69 204 LYS A O 1
ATOM 1518 N N . ARG A 1 205 ? -40.004 5.764 69.939 1.00 83.19 205 ARG A N 1
ATOM 1519 C CA . ARG A 1 205 ? -38.702 5.196 70.301 1.00 83.19 205 ARG A CA 1
ATOM 1520 C C . ARG A 1 205 ? -38.089 4.548 69.064 1.00 83.19 205 ARG A C 1
ATOM 1522 O O . ARG A 1 205 ? -38.697 3.639 68.504 1.00 83.19 205 ARG A O 1
ATOM 1529 N N . ALA A 1 206 ? -36.921 5.000 68.615 1.00 84.56 206 ALA A N 1
ATOM 1530 C CA . ALA A 1 206 ? -36.202 4.296 67.555 1.00 84.56 206 ALA A CA 1
ATOM 1531 C C . ALA A 1 206 ? -35.713 2.932 68.081 1.00 84.56 206 ALA A C 1
ATOM 1533 O O . ALA A 1 206 ? -35.305 2.814 69.238 1.00 84.56 206 ALA A O 1
ATOM 1534 N N . LEU A 1 207 ? -35.782 1.900 67.242 1.00 83.75 207 LEU A N 1
ATOM 1535 C CA . LEU A 1 207 ? -35.160 0.598 67.490 1.00 83.75 207 LEU A CA 1
ATOM 1536 C C . LEU A 1 207 ? -33.693 0.632 67.042 1.00 83.75 207 LEU A C 1
ATOM 1538 O O . LEU A 1 207 ? -32.815 0.194 67.774 1.00 83.75 207 LEU A O 1
ATOM 1542 N N . GLY A 1 208 ? -33.454 1.177 65.849 1.00 85.31 208 GLY A N 1
ATOM 1543 C CA . GLY A 1 208 ? -32.154 1.254 65.190 1.00 85.31 208 GLY A CA 1
ATOM 1544 C C . GLY A 1 208 ? -32.319 1.272 63.669 1.00 85.31 208 GLY A C 1
ATOM 1545 O O . GLY A 1 208 ? -33.443 1.340 63.162 1.00 85.31 208 GLY A O 1
ATOM 1546 N N . LYS A 1 209 ? -31.201 1.210 62.945 1.00 87.12 209 LYS A N 1
ATOM 1547 C CA . LYS A 1 209 ? -31.181 1.026 61.487 1.00 87.12 209 LYS A CA 1
ATOM 1548 C C . LYS A 1 209 ? -31.185 -0.455 61.118 1.00 87.12 209 LYS A C 1
ATOM 1550 O O . LYS A 1 209 ? -30.623 -1.270 61.847 1.00 87.12 209 LYS A O 1
ATOM 1555 N N . ILE A 1 210 ? -31.752 -0.786 59.960 1.00 86.50 210 ILE A N 1
ATOM 1556 C CA . ILE A 1 210 ? -31.552 -2.092 59.324 1.00 86.50 210 ILE A CA 1
ATOM 1557 C C . ILE A 1 210 ? -30.081 -2.203 58.901 1.00 86.50 210 ILE A C 1
ATOM 1559 O O . ILE A 1 210 ? -29.620 -1.444 58.048 1.00 86.50 210 ILE A O 1
ATOM 1563 N N . PHE A 1 211 ? -29.369 -3.135 59.534 1.00 85.19 211 PHE A N 1
ATOM 1564 C CA . PHE A 1 211 ? -27.973 -3.486 59.267 1.00 85.19 211 PHE A CA 1
ATOM 1565 C C . PHE A 1 211 ? -27.858 -4.531 58.150 1.00 85.19 211 PHE A C 1
ATOM 1567 O O . PHE A 1 211 ? -26.967 -4.431 57.316 1.00 85.19 211 PHE A O 1
ATOM 1574 N N . ASP A 1 212 ? -28.773 -5.505 58.126 1.00 83.94 212 ASP A N 1
ATOM 1575 C CA . ASP A 1 212 ? -28.791 -6.616 57.167 1.00 83.94 212 ASP A CA 1
ATOM 1576 C C . ASP A 1 212 ? -30.228 -7.158 56.982 1.00 83.94 212 ASP A C 1
ATOM 1578 O O . ASP A 1 212 ? -31.119 -6.851 57.786 1.00 83.94 212 ASP A O 1
ATOM 1582 N N . VAL A 1 213 ? -30.478 -7.936 55.923 1.00 86.56 213 VAL A N 1
ATOM 1583 C CA . VAL A 1 213 ? -31.794 -8.504 55.579 1.00 86.56 213 VAL A CA 1
ATOM 1584 C C . VAL A 1 213 ? -31.661 -9.959 55.131 1.00 86.56 213 VAL A C 1
ATOM 1586 O O . VAL A 1 213 ? -31.093 -10.244 54.080 1.00 86.56 213 VAL A O 1
ATOM 1589 N N . ILE A 1 214 ? -32.266 -10.880 55.884 1.00 84.50 214 ILE A N 1
ATOM 1590 C CA . ILE A 1 214 ? -32.191 -12.328 55.631 1.00 84.50 214 ILE A CA 1
ATOM 1591 C C . ILE A 1 214 ? -33.581 -12.944 55.392 1.00 84.50 214 ILE A C 1
ATOM 1593 O O . ILE A 1 214 ? -34.614 -12.347 55.695 1.00 84.50 214 ILE A O 1
ATOM 1597 N N . GLY A 1 215 ? -33.624 -14.165 54.853 1.00 82.44 215 GLY A N 1
ATOM 1598 C CA . GLY A 1 215 ? -34.870 -14.907 54.617 1.00 82.44 215 GLY A CA 1
ATOM 1599 C C . GLY A 1 215 ? -35.496 -14.685 53.232 1.00 82.44 215 GLY A C 1
ATOM 1600 O O . GLY A 1 215 ? -34.821 -14.327 52.270 1.00 82.44 215 GLY A O 1
ATOM 1601 N N . GLN A 1 216 ? -36.794 -14.975 53.097 1.00 79.56 216 GLN A N 1
ATOM 1602 C CA . GLN A 1 216 ? -37.489 -14.937 51.804 1.00 79.56 216 GLN A CA 1
ATOM 1603 C C . GLN A 1 216 ? -37.992 -13.529 51.448 1.00 79.56 216 GLN A C 1
ATOM 1605 O O . GLN A 1 216 ? -38.535 -12.819 52.287 1.00 79.56 216 GLN A O 1
ATOM 1610 N N . VAL A 1 217 ? -37.936 -13.166 50.161 1.00 78.75 217 VAL A N 1
ATOM 1611 C CA . VAL A 1 217 ? -38.379 -11.855 49.627 1.00 78.75 217 VAL A CA 1
ATOM 1612 C C . VAL A 1 217 ? -39.875 -11.561 49.864 1.00 78.75 217 VAL A C 1
ATOM 1614 O O . VAL A 1 217 ? -40.298 -10.414 49.791 1.00 78.75 217 VAL A O 1
ATOM 1617 N N . ASN A 1 218 ? -40.701 -12.566 50.164 1.00 77.00 218 ASN A N 1
ATOM 1618 C CA . ASN A 1 218 ? -42.121 -12.392 50.513 1.00 77.00 218 ASN A CA 1
ATOM 1619 C C . ASN A 1 218 ? -42.360 -12.046 52.002 1.00 77.00 218 ASN A C 1
ATOM 1621 O O . ASN A 1 218 ? -43.461 -11.608 52.348 1.00 77.00 218 ASN A O 1
ATOM 1625 N N . GLN A 1 219 ? -41.365 -12.279 52.865 1.00 84.06 219 GLN A N 1
ATOM 1626 C CA . GLN A 1 219 ? -41.460 -12.168 54.319 1.00 84.06 219 GLN A CA 1
ATOM 1627 C C . GLN A 1 219 ? -40.053 -12.040 54.967 1.00 84.06 219 GLN A C 1
ATOM 1629 O O . GLN A 1 219 ? -39.668 -12.884 55.783 1.00 84.06 219 GLN A O 1
ATOM 1634 N N . PRO A 1 220 ? -39.253 -11.012 54.617 1.00 87.94 220 PRO A N 1
ATOM 1635 C CA . PRO A 1 220 ? -37.882 -10.857 55.111 1.00 87.94 220 PRO A CA 1
ATOM 1636 C C . PRO A 1 220 ? -37.795 -10.699 56.635 1.00 87.94 220 PRO A C 1
ATOM 1638 O O . PRO A 1 220 ? -38.728 -10.218 57.290 1.00 87.94 220 PRO A O 1
ATOM 1641 N N . ILE A 1 221 ? -36.637 -11.050 57.182 1.00 90.06 221 ILE A N 1
ATOM 1642 C CA . ILE A 1 221 ? -36.227 -10.793 58.561 1.00 90.06 221 ILE A CA 1
ATOM 1643 C C . ILE A 1 221 ? -35.196 -9.663 58.516 1.00 90.06 221 ILE A C 1
ATOM 1645 O O . ILE A 1 221 ? -34.168 -9.778 57.850 1.00 90.06 221 ILE A O 1
ATOM 1649 N N . TYR A 1 222 ? -35.478 -8.562 59.208 1.00 89.75 222 TYR A N 1
ATOM 1650 C CA . TYR A 1 222 ? -34.596 -7.399 59.263 1.00 89.75 222 TYR A CA 1
ATOM 1651 C C . TYR A 1 222 ? -33.703 -7.465 60.506 1.00 89.75 222 TYR A C 1
ATOM 1653 O O . TYR A 1 222 ? -34.203 -7.565 61.630 1.00 89.75 222 TYR A O 1
ATOM 1661 N N . CYS A 1 223 ? -32.390 -7.382 60.310 1.00 88.44 223 CYS A N 1
ATOM 1662 C CA . CYS A 1 223 ? -31.389 -7.409 61.371 1.00 88.44 223 CYS A CA 1
ATOM 1663 C C . CYS A 1 223 ? -31.079 -5.981 61.843 1.00 88.44 223 CYS A C 1
ATOM 1665 O O . CYS A 1 223 ? -30.731 -5.123 61.031 1.00 88.44 223 CYS A O 1
ATOM 1667 N N . VAL A 1 224 ? -31.150 -5.722 63.152 1.00 86.31 224 VAL A N 1
ATOM 1668 C CA . VAL A 1 224 ? -30.724 -4.451 63.769 1.00 86.31 224 VAL A CA 1
ATOM 1669 C C . VAL A 1 224 ? -29.559 -4.718 64.717 1.00 86.31 224 VAL A C 1
ATOM 1671 O O . VAL A 1 224 ? -29.696 -5.498 65.660 1.00 86.31 224 VAL A O 1
ATOM 1674 N N . LEU A 1 225 ? -28.417 -4.075 64.468 1.00 84.75 225 LEU A N 1
ATOM 1675 C CA . LEU A 1 225 ? -27.184 -4.242 65.242 1.00 84.75 225 LEU A CA 1
ATOM 1676 C C . LEU A 1 225 ? -27.107 -3.235 66.407 1.00 84.75 225 LEU A C 1
ATOM 1678 O O . LEU A 1 225 ? -27.485 -2.074 66.256 1.00 84.75 225 LEU A O 1
ATOM 1682 N N . PHE A 1 226 ? -26.594 -3.682 67.555 1.00 82.38 226 PHE A N 1
ATOM 1683 C CA . PHE A 1 226 ? -26.336 -2.882 68.760 1.00 82.38 226 PHE A CA 1
ATOM 1684 C C . PHE A 1 226 ? -24.867 -3.027 69.191 1.00 82.38 226 PHE A C 1
ATOM 1686 O O . PHE A 1 226 ? -24.195 -3.986 68.813 1.00 82.38 226 PHE A O 1
ATOM 1693 N N . ASN A 1 227 ? -24.370 -2.104 70.020 1.00 80.00 227 ASN A N 1
ATOM 1694 C CA . ASN A 1 227 ? -22.989 -2.112 70.515 1.00 80.00 227 ASN A CA 1
ATOM 1695 C C . ASN A 1 227 ? -22.735 -3.212 71.556 1.00 80.00 227 ASN A C 1
ATOM 1697 O O . ASN A 1 227 ? -21.595 -3.615 71.769 1.00 80.00 227 ASN A O 1
ATOM 1701 N N . SER A 1 228 ? -23.777 -3.664 72.262 1.00 78.25 228 SER A N 1
ATOM 1702 C CA . SER A 1 228 ? -23.684 -4.777 73.213 1.00 78.25 228 SER A CA 1
ATOM 1703 C C . SER A 1 228 ? -25.053 -5.378 73.539 1.00 78.25 228 SER A C 1
ATOM 1705 O O . SER A 1 228 ? -26.081 -4.708 73.459 1.00 78.25 228 SER A O 1
ATOM 1707 N N . ASN A 1 229 ? -25.070 -6.620 74.028 1.00 76.38 229 ASN A N 1
ATOM 1708 C CA . ASN A 1 229 ? -26.282 -7.230 74.586 1.00 76.38 229 ASN A CA 1
ATOM 1709 C C . ASN A 1 229 ? -26.844 -6.435 75.793 1.00 76.38 229 ASN A C 1
ATOM 1711 O O . ASN A 1 229 ? -28.058 -6.313 75.955 1.00 76.38 229 ASN A O 1
ATOM 1715 N N . GLN A 1 230 ? -25.970 -5.813 76.597 1.00 71.69 230 GLN A N 1
ATOM 1716 C CA . GLN A 1 230 ? -26.372 -4.979 77.739 1.00 71.69 230 GLN A CA 1
ATOM 1717 C C . GLN A 1 230 ? -27.146 -3.718 77.313 1.00 71.69 230 GLN A C 1
ATOM 1719 O O . GLN A 1 230 ? -28.033 -3.274 78.041 1.00 71.69 230 GLN A O 1
ATOM 1724 N N . GLU A 1 231 ? -26.870 -3.163 76.129 1.00 77.75 231 GLU A N 1
ATOM 1725 C CA . GLU A 1 231 ? -27.617 -2.038 75.548 1.00 77.75 231 GLU A CA 1
ATOM 1726 C C . GLU A 1 231 ? -29.066 -2.439 75.217 1.00 77.75 231 GLU A C 1
ATOM 1728 O O . GLU A 1 231 ? -30.004 -1.705 75.533 1.00 77.75 231 GLU A O 1
ATOM 1733 N N . ILE A 1 232 ? -29.258 -3.644 74.666 1.00 77.62 232 ILE A N 1
ATOM 1734 C CA . ILE A 1 232 ? -30.571 -4.212 74.315 1.00 77.62 232 ILE A CA 1
ATOM 1735 C C . ILE A 1 232 ? -31.423 -4.424 75.579 1.00 77.62 232 ILE A C 1
ATOM 1737 O O . ILE A 1 232 ? -32.590 -4.019 75.624 1.00 77.62 232 ILE A O 1
ATOM 1741 N N . LEU A 1 233 ? -30.817 -4.984 76.634 1.00 74.31 233 LEU A N 1
ATOM 1742 C CA . LEU A 1 233 ? -31.445 -5.142 77.951 1.00 74.31 233 LEU A CA 1
ATOM 1743 C C . LEU A 1 233 ? -31.793 -3.782 78.580 1.00 74.31 233 LEU A C 1
ATOM 1745 O O . LEU A 1 233 ? -32.918 -3.580 79.037 1.00 74.31 233 LEU A O 1
ATOM 1749 N N . THR A 1 234 ? -30.865 -2.820 78.551 1.00 75.88 234 THR A N 1
ATOM 1750 C CA . THR A 1 234 ? -31.063 -1.473 79.119 1.00 75.88 234 THR A CA 1
ATOM 1751 C C . THR A 1 234 ? -32.180 -0.703 78.408 1.00 75.88 234 THR A C 1
ATOM 1753 O O . THR A 1 234 ? -32.957 0.001 79.054 1.00 75.88 234 THR A O 1
ATOM 1756 N N . ARG A 1 235 ? -32.325 -0.873 77.086 1.00 76.75 235 ARG A N 1
ATOM 1757 C CA . ARG A 1 235 ? -33.415 -0.274 76.299 1.00 76.75 235 ARG A CA 1
ATOM 1758 C C . ARG A 1 235 ? -34.765 -0.997 76.443 1.00 76.75 235 ARG A C 1
ATOM 1760 O O . ARG A 1 235 ? -35.712 -0.581 75.780 1.00 76.75 235 ARG A O 1
ATOM 1767 N N . ASN A 1 236 ? -34.894 -2.025 77.294 1.00 78.81 236 ASN A N 1
ATOM 1768 C CA . ASN A 1 236 ? -36.109 -2.843 77.456 1.00 78.81 236 ASN A CA 1
ATOM 1769 C C . ASN A 1 236 ? -36.682 -3.295 76.099 1.00 78.81 236 ASN A C 1
ATOM 1771 O O . ASN A 1 236 ? -37.802 -2.932 75.718 1.00 78.81 236 ASN A O 1
ATOM 1775 N N . ILE A 1 237 ? -35.869 -4.029 75.339 1.00 82.94 237 ILE A N 1
ATOM 1776 C CA . ILE A 1 237 ? -36.246 -4.640 74.063 1.00 82.94 237 ILE A CA 1
ATOM 1777 C C . ILE A 1 237 ? -36.479 -6.134 74.314 1.00 82.94 237 ILE A C 1
ATOM 1779 O O . ILE A 1 237 ? -35.569 -6.836 74.749 1.00 82.94 237 ILE A O 1
ATOM 1783 N N . THR A 1 238 ? -37.692 -6.622 74.050 1.00 80.81 238 THR A N 1
ATOM 1784 C CA . THR A 1 238 ? -38.064 -8.034 74.241 1.00 80.81 238 THR A CA 1
ATOM 1785 C C . THR A 1 238 ? -38.638 -8.639 72.958 1.00 80.81 238 THR A C 1
ATOM 1787 O O . THR A 1 238 ? -39.248 -7.913 72.166 1.00 80.81 238 THR A O 1
ATOM 1790 N N . PRO A 1 239 ? -38.529 -9.965 72.757 1.00 85.12 239 PRO A N 1
ATOM 1791 C CA . PRO A 1 239 ? -39.316 -10.669 71.748 1.00 85.12 239 PRO A CA 1
ATOM 1792 C C . PRO A 1 239 ? -40.819 -10.370 71.874 1.00 85.12 239 PRO A C 1
ATOM 1794 O O . PRO A 1 239 ? -41.325 -10.105 72.968 1.00 85.12 239 PRO A O 1
ATOM 1797 N N . GLY A 1 240 ? -41.529 -10.388 70.748 1.00 80.56 240 GLY A N 1
ATOM 1798 C CA . GLY A 1 240 ? -42.966 -10.122 70.654 1.00 80.56 240 GLY A CA 1
ATOM 1799 C C . GLY A 1 240 ? -43.378 -8.644 70.574 1.00 80.56 240 GLY A C 1
ATOM 1800 O O . GLY A 1 240 ? -44.568 -8.369 70.439 1.00 80.56 240 GLY A O 1
ATOM 1801 N N . MET A 1 241 ? -42.451 -7.678 70.632 1.00 86.94 241 MET A N 1
ATOM 1802 C CA . MET A 1 241 ? -42.795 -6.258 70.441 1.00 86.94 241 MET A CA 1
ATOM 1803 C C . MET A 1 241 ? -43.141 -5.945 68.973 1.00 86.94 241 MET A C 1
ATOM 1805 O O . MET A 1 241 ? -42.401 -6.337 68.071 1.00 86.94 241 MET A O 1
ATOM 1809 N N . GLU A 1 242 ? -44.224 -5.192 68.736 1.00 87.31 242 GLU A N 1
ATOM 1810 C CA . GLU A 1 242 ? -44.574 -4.658 67.407 1.00 87.31 242 GLU A CA 1
ATOM 1811 C C . GLU A 1 242 ? -43.544 -3.620 66.931 1.00 87.31 242 GLU A C 1
ATOM 1813 O O . GLU A 1 242 ? -43.183 -2.699 67.673 1.00 87.31 242 GLU A O 1
ATOM 1818 N N . VAL A 1 243 ? -43.126 -3.731 65.667 1.00 89.75 243 VAL A N 1
ATOM 1819 C CA . VAL A 1 243 ? -42.166 -2.832 65.015 1.00 89.75 243 VAL A CA 1
ATOM 1820 C C . VAL A 1 243 ? -42.837 -2.083 63.861 1.00 89.75 243 VAL A C 1
ATOM 1822 O O . VAL A 1 243 ? -43.621 -2.643 63.089 1.00 89.75 243 VAL A O 1
ATOM 1825 N N . PHE A 1 244 ? -42.503 -0.800 63.733 1.00 88.62 244 PHE A N 1
ATOM 1826 C CA . PHE A 1 244 ? -43.087 0.148 62.788 1.00 88.62 244 PHE A CA 1
ATOM 1827 C C . PHE A 1 244 ? -42.005 0.787 61.907 1.00 88.62 244 PHE A C 1
ATOM 1829 O O . PHE A 1 244 ? -40.890 1.032 62.364 1.00 88.62 244 PHE A O 1
ATOM 1836 N N . CYS A 1 245 ? -42.350 1.117 60.663 1.00 87.75 245 CYS A N 1
ATOM 1837 C CA . CYS A 1 245 ? -41.573 2.002 59.791 1.00 87.75 245 CYS A CA 1
ATOM 1838 C C . CYS A 1 245 ? -42.313 3.334 59.573 1.00 87.75 245 CYS A C 1
ATOM 1840 O O . CYS A 1 245 ? -43.481 3.476 59.952 1.00 87.75 245 CYS A O 1
ATOM 1842 N N . ALA A 1 246 ? -41.638 4.317 58.974 1.00 85.50 246 ALA A N 1
ATOM 1843 C CA . ALA A 1 246 ? -42.130 5.685 58.810 1.00 85.50 246 ALA A CA 1
ATOM 1844 C C . ALA A 1 246 ? -42.215 6.080 57.313 1.00 85.50 246 ALA A C 1
ATOM 1846 O O . ALA A 1 246 ? -41.478 6.968 56.874 1.00 85.50 246 ALA A O 1
ATOM 1847 N N . PRO A 1 247 ? -43.111 5.449 56.515 1.00 78.06 247 PRO A N 1
ATOM 1848 C CA . PRO A 1 247 ? -43.172 5.492 55.038 1.00 78.06 247 PRO A CA 1
ATOM 1849 C C . PRO A 1 247 ? -43.271 6.871 54.360 1.00 78.06 247 PRO A C 1
ATOM 1851 O O . PRO A 1 247 ? -43.290 6.940 53.134 1.00 78.06 247 PRO A O 1
ATOM 1854 N N . ARG A 1 248 ? -43.407 7.964 55.118 1.00 75.12 248 ARG A N 1
ATOM 1855 C CA . ARG A 1 248 ? -43.504 9.344 54.607 1.00 75.12 248 ARG A CA 1
ATOM 1856 C C . ARG A 1 248 ? -42.335 10.240 55.026 1.00 75.12 248 ARG A C 1
ATOM 1858 O O . ARG A 1 248 ? -42.352 11.429 54.726 1.00 75.12 248 ARG A O 1
ATOM 1865 N N . THR A 1 249 ? -41.342 9.675 55.708 1.00 79.75 249 THR A N 1
ATOM 1866 C CA . THR A 1 249 ? -40.166 10.384 56.224 1.00 79.75 249 THR A CA 1
ATOM 1867 C C . THR A 1 249 ? -38.913 10.031 55.428 1.00 79.75 249 THR A C 1
ATOM 1869 O O . THR A 1 249 ? -38.853 8.994 54.771 1.00 79.75 249 THR A O 1
ATOM 1872 N N . GLU A 1 250 ? -37.876 10.859 55.545 1.00 76.62 250 GLU A N 1
ATOM 1873 C CA . GLU A 1 250 ? -36.541 10.591 54.989 1.00 76.62 250 GLU A CA 1
ATOM 1874 C C . GLU A 1 250 ? -35.841 9.363 55.617 1.00 76.62 250 GLU A C 1
ATOM 1876 O O . GLU A 1 250 ? -34.838 8.891 55.093 1.00 76.62 250 GLU A O 1
ATOM 1881 N N . TYR A 1 251 ? -36.385 8.808 56.710 1.00 77.88 251 TYR A N 1
ATOM 1882 C CA . TYR A 1 251 ? -35.814 7.682 57.459 1.00 77.88 251 TYR A CA 1
ATOM 1883 C C . TYR A 1 251 ? -36.278 6.300 56.967 1.00 77.88 251 TYR A C 1
ATOM 1885 O O . TYR A 1 251 ? -35.998 5.294 57.619 1.00 77.88 251 TYR A O 1
ATOM 1893 N N . THR A 1 252 ? -37.039 6.213 55.870 1.00 82.88 252 THR A N 1
ATOM 1894 C CA . THR A 1 252 ? -37.539 4.941 55.319 1.00 82.88 252 THR A CA 1
ATOM 1895 C C . THR A 1 252 ? -37.267 4.845 53.820 1.00 82.88 252 THR A C 1
ATOM 1897 O O . THR A 1 252 ? -37.794 5.629 53.035 1.00 82.88 252 THR A O 1
ATOM 1900 N N . SER A 1 253 ? -36.457 3.858 53.429 1.00 80.81 253 SER A N 1
ATOM 1901 C CA . SER A 1 253 ? -36.076 3.575 52.043 1.00 80.81 253 SER A CA 1
ATOM 1902 C C . SER A 1 253 ? -36.702 2.256 51.582 1.00 80.81 253 SER A C 1
ATOM 1904 O O . SER A 1 253 ? -36.734 1.285 52.339 1.00 80.81 253 SER A O 1
ATOM 1906 N N . PHE A 1 254 ? -37.212 2.211 50.350 1.00 83.88 254 PHE A N 1
ATOM 1907 C CA . PHE A 1 254 ? -37.965 1.070 49.815 1.00 83.88 254 PHE A CA 1
ATOM 1908 C C . PHE A 1 254 ? -37.230 0.372 48.672 1.00 83.88 254 PHE A C 1
ATOM 1910 O O . PHE A 1 254 ? -36.657 1.023 47.798 1.00 83.88 254 PHE A O 1
ATOM 1917 N N . ILE A 1 255 ? -37.305 -0.959 48.640 1.00 76.25 255 ILE A N 1
ATOM 1918 C CA . ILE A 1 255 ? -36.743 -1.773 47.559 1.00 76.25 255 ILE A CA 1
ATOM 1919 C C . ILE A 1 255 ? -37.714 -1.809 46.372 1.00 76.25 255 ILE A C 1
ATOM 1921 O O . ILE A 1 255 ? -38.836 -2.312 46.466 1.00 76.25 255 ILE A O 1
ATOM 1925 N N . ILE A 1 256 ? -37.256 -1.322 45.218 1.00 76.00 256 ILE A N 1
ATOM 1926 C CA . ILE A 1 256 ? -37.995 -1.368 43.953 1.00 76.00 256 ILE A CA 1
ATOM 1927 C C . ILE A 1 256 ? -37.617 -2.659 43.210 1.00 76.00 256 ILE A C 1
ATOM 1929 O O . ILE A 1 256 ? -36.569 -2.727 42.567 1.00 76.00 256 ILE A O 1
ATOM 1933 N N . LEU A 1 257 ? -38.477 -3.689 43.260 1.00 66.19 257 LEU A N 1
ATOM 1934 C CA . LEU A 1 257 ? -38.181 -5.006 42.660 1.00 66.19 257 LEU A CA 1
ATOM 1935 C C . LEU A 1 257 ? -37.776 -4.926 41.178 1.00 66.19 257 LEU A C 1
ATOM 1937 O O . LEU A 1 257 ? -36.903 -5.672 40.750 1.00 66.19 257 LEU A O 1
ATOM 1941 N N . SER A 1 258 ? -38.374 -4.028 40.389 1.00 63.59 258 SER A N 1
ATOM 1942 C CA . SER A 1 258 ? -38.060 -3.889 38.959 1.00 63.59 258 SER A CA 1
ATOM 1943 C C . SER A 1 258 ? -36.656 -3.344 38.676 1.00 63.59 258 SER A C 1
ATOM 1945 O O . SER A 1 258 ? -36.149 -3.535 37.575 1.00 63.59 258 SER A O 1
ATOM 1947 N N . GLU A 1 259 ? -36.029 -2.667 39.641 1.00 66.06 259 GLU A N 1
ATOM 1948 C CA . GLU A 1 259 ? -34.623 -2.269 39.545 1.00 66.06 259 GLU A CA 1
ATOM 1949 C C . GLU A 1 259 ? -33.703 -3.411 39.985 1.00 66.06 259 GLU A C 1
ATOM 1951 O O . GLU A 1 259 ? -32.745 -3.727 39.286 1.00 66.06 259 GLU A O 1
ATOM 1956 N N . LEU A 1 260 ? -34.053 -4.111 41.067 1.00 62.62 260 LEU A N 1
ATOM 1957 C CA . LEU A 1 260 ? -33.301 -5.273 41.548 1.00 62.62 260 LEU A CA 1
ATOM 1958 C C . LEU A 1 260 ? -33.286 -6.411 40.501 1.00 62.62 260 LEU A C 1
ATOM 1960 O O . LEU A 1 260 ? -32.247 -7.011 40.259 1.00 62.62 260 LEU A O 1
ATOM 1964 N N . MET A 1 261 ? -34.386 -6.616 39.765 1.00 62.06 261 MET A N 1
ATOM 1965 C CA . MET A 1 261 ? -34.459 -7.537 38.615 1.00 62.06 261 MET A CA 1
ATOM 1966 C C . MET A 1 261 ? -33.654 -7.096 37.376 1.00 62.06 261 MET A C 1
ATOM 1968 O O . MET A 1 261 ? -33.489 -7.892 36.450 1.00 62.06 261 MET A O 1
ATOM 1972 N N . ARG A 1 262 ? -33.175 -5.845 37.312 1.00 60.25 262 ARG A N 1
ATOM 1973 C CA . ARG A 1 262 ? -32.311 -5.351 36.224 1.00 60.25 262 ARG A CA 1
ATOM 1974 C C . ARG A 1 262 ? -30.837 -5.679 36.482 1.00 60.25 262 ARG A C 1
ATOM 1976 O O . ARG A 1 262 ? -30.071 -5.814 35.529 1.00 60.25 262 ARG A O 1
ATOM 1983 N N . THR A 1 263 ? -30.455 -5.835 37.747 1.00 54.25 263 THR A N 1
ATOM 1984 C CA . THR A 1 263 ? -29.103 -6.201 38.174 1.00 54.25 263 THR A CA 1
ATOM 1985 C C . THR A 1 263 ? -28.972 -7.723 38.216 1.00 54.25 263 THR A C 1
ATOM 1987 O O . THR A 1 263 ? -29.479 -8.376 39.125 1.00 54.25 263 THR A O 1
ATOM 1990 N N . LYS A 1 264 ? -28.285 -8.315 37.233 1.00 55.75 264 LYS A N 1
ATOM 1991 C CA . LYS A 1 264 ? -27.937 -9.744 37.273 1.00 55.75 264 LYS A CA 1
ATOM 1992 C C . LYS A 1 264 ? -26.791 -9.970 38.264 1.00 55.75 264 LYS A C 1
ATOM 1994 O O . LYS A 1 264 ? -25.634 -9.789 37.897 1.00 55.75 264 LYS A O 1
ATOM 1999 N N . GLY A 1 265 ? -27.117 -10.372 39.490 1.00 54.03 265 GLY A N 1
ATOM 2000 C CA . GLY A 1 265 ? -26.140 -10.978 40.398 1.00 54.03 265 GLY A CA 1
ATOM 2001 C C . GLY A 1 265 ? -25.650 -12.330 39.864 1.00 54.03 265 GLY A C 1
ATOM 2002 O O . GLY A 1 265 ? -26.362 -12.998 39.109 1.00 54.03 265 GLY A O 1
ATOM 2003 N N . SER A 1 266 ? -24.440 -12.724 40.257 1.00 54.34 266 SER A N 1
ATOM 2004 C CA . SER A 1 266 ? -23.884 -14.063 40.028 1.00 54.34 266 SER A CA 1
ATOM 2005 C C . SER A 1 266 ? -23.884 -14.827 41.351 1.00 54.34 266 SER A C 1
ATOM 2007 O O . SER A 1 266 ? -23.558 -14.250 42.383 1.00 54.34 266 SER A O 1
ATOM 2009 N N . ASP A 1 267 ? -24.254 -16.107 41.331 1.00 50.19 267 ASP A N 1
ATOM 2010 C CA . ASP A 1 267 ? -24.232 -16.997 42.500 1.00 50.19 267 ASP A CA 1
ATOM 2011 C C . ASP A 1 267 ? -22.862 -17.665 42.730 1.00 50.19 267 ASP A C 1
ATOM 2013 O O . ASP A 1 267 ? -22.672 -18.376 43.715 1.00 50.19 267 ASP A O 1
ATOM 2017 N N . ALA A 1 268 ? -21.897 -17.433 41.838 1.00 54.41 268 ALA A N 1
ATOM 2018 C CA . ALA A 1 268 ? -20.561 -18.001 41.915 1.00 54.41 268 ALA A CA 1
ATOM 2019 C C . ALA A 1 268 ? -19.609 -17.117 42.745 1.00 54.41 268 ALA A C 1
ATOM 2021 O O . ALA A 1 268 ? -19.151 -16.074 42.275 1.00 54.41 268 ALA A O 1
ATOM 2022 N N . SER A 1 269 ? -19.250 -17.576 43.948 1.00 61.69 269 SER A N 1
ATOM 2023 C CA . SER A 1 269 ? -18.160 -17.004 44.749 1.00 61.69 269 SER A CA 1
ATOM 2024 C C . SER A 1 269 ? -16.830 -16.984 43.983 1.00 61.69 269 SER A C 1
ATOM 2026 O O . SER A 1 269 ? -16.386 -18.001 43.440 1.00 61.69 269 SER A O 1
ATOM 2028 N N . TRP A 1 270 ? -16.135 -15.846 44.010 1.00 65.69 270 TRP A N 1
ATOM 2029 C CA . TRP A 1 270 ? -14.714 -15.741 43.662 1.00 65.69 270 TRP A CA 1
ATOM 2030 C C . TRP A 1 270 ? -13.843 -16.234 44.840 1.00 65.69 270 TRP A C 1
ATOM 2032 O O . TRP A 1 270 ? -14.333 -16.693 45.874 1.00 65.69 270 TRP A O 1
ATOM 2042 N N . MET A 1 271 ? -12.518 -16.121 44.714 1.00 59.34 271 MET A N 1
ATOM 2043 C CA . MET A 1 271 ? -11.593 -16.260 45.846 1.00 59.34 271 MET A CA 1
ATOM 2044 C C . MET A 1 271 ? -12.071 -15.440 47.060 1.00 59.34 271 MET A C 1
ATOM 2046 O O . MET A 1 271 ? -12.349 -14.245 46.940 1.00 59.34 271 MET A O 1
ATOM 2050 N N . HIS A 1 272 ? -12.091 -16.078 48.232 1.00 60.53 272 HIS A N 1
ATOM 2051 C CA . HIS A 1 272 ? -12.492 -15.469 49.505 1.00 60.53 272 HIS A CA 1
ATOM 2052 C C . HIS A 1 272 ? -13.952 -14.960 49.536 1.00 60.53 272 HIS A C 1
ATOM 2054 O O . HIS A 1 272 ? -14.197 -13.904 50.104 1.00 60.53 272 HIS A O 1
ATOM 2060 N N . ASP A 1 273 ? -14.895 -15.677 48.907 1.00 59.16 273 ASP A N 1
ATOM 2061 C CA . ASP A 1 273 ? -16.350 -15.392 48.915 1.00 59.16 273 ASP A CA 1
ATOM 2062 C C . ASP A 1 273 ? -16.751 -13.956 48.523 1.00 59.16 273 ASP A C 1
ATOM 2064 O O . ASP A 1 273 ? -17.822 -13.459 48.864 1.00 59.16 273 ASP A O 1
ATOM 2068 N N . ASN A 1 274 ? -15.900 -13.289 47.743 1.00 57.66 274 ASN A N 1
ATOM 2069 C CA . ASN A 1 274 ? -16.246 -12.030 47.095 1.00 57.66 274 ASN A CA 1
ATOM 2070 C C . ASN A 1 274 ? -17.084 -12.306 45.835 1.00 57.66 274 ASN A C 1
ATOM 2072 O O . ASN A 1 274 ? -16.940 -13.359 45.207 1.00 57.66 274 ASN A O 1
ATOM 2076 N N . GLU A 1 275 ? -17.893 -11.333 45.404 1.00 58.50 275 GLU A N 1
ATOM 2077 C CA . GLU A 1 275 ? -18.441 -11.334 44.041 1.00 58.50 275 GLU A CA 1
ATOM 2078 C C . GLU A 1 275 ? -17.311 -11.392 43.000 1.00 58.50 275 GLU A C 1
ATOM 2080 O O . GLU A 1 275 ? -16.171 -11.023 43.278 1.00 58.50 275 GLU A O 1
ATOM 2085 N N . ILE A 1 276 ? -17.627 -11.811 41.774 1.00 64.62 276 ILE A N 1
ATOM 2086 C CA . ILE A 1 276 ? -16.698 -11.831 40.636 1.00 64.62 276 ILE A CA 1
ATOM 2087 C C . ILE A 1 276 ? -16.444 -10.393 40.134 1.00 64.62 276 ILE A C 1
ATOM 2089 O O . ILE A 1 276 ? -17.352 -9.810 39.537 1.00 64.62 276 ILE A O 1
ATOM 2093 N N . PRO A 1 277 ? -15.226 -9.808 40.259 1.00 58.94 277 PRO A N 1
ATOM 2094 C CA . PRO A 1 277 ? -14.852 -8.606 39.530 1.00 58.94 277 PRO A CA 1
ATOM 2095 C C . PRO A 1 277 ? -15.290 -8.619 38.065 1.00 58.94 277 PRO A C 1
ATOM 2097 O O . PRO A 1 277 ? -14.940 -9.521 37.300 1.00 58.94 277 PRO A O 1
ATOM 2100 N N . ALA A 1 278 ? -15.979 -7.551 37.655 1.00 57.25 278 ALA A N 1
ATOM 2101 C CA . ALA A 1 278 ? -16.669 -7.421 36.367 1.00 57.25 278 ALA A CA 1
ATOM 2102 C C . ALA A 1 278 ? -15.808 -7.651 35.102 1.00 57.25 278 ALA A C 1
ATOM 2104 O O . ALA A 1 278 ? -16.342 -7.719 34.000 1.00 57.25 278 ALA A O 1
ATOM 2105 N N . TYR A 1 279 ? -14.483 -7.787 35.226 1.00 50.41 279 TYR A N 1
ATOM 2106 C CA . TYR A 1 279 ? -13.585 -8.132 34.123 1.00 50.41 279 TYR A CA 1
ATOM 2107 C C . TYR A 1 279 ? -13.446 -9.647 33.853 1.00 50.41 279 TYR A C 1
ATOM 2109 O O . TYR A 1 279 ? -12.923 -9.996 32.789 1.00 50.41 279 TYR A O 1
ATOM 2117 N N . LEU A 1 280 ? -13.900 -10.541 34.749 1.00 51.69 280 LEU A N 1
ATOM 2118 C CA . LEU A 1 280 ? -14.096 -11.980 34.461 1.00 51.69 280 LEU A CA 1
ATOM 2119 C C . LEU A 1 280 ? -15.574 -12.418 34.496 1.00 51.69 280 LEU A C 1
ATOM 2121 O O . LEU A 1 280 ? -15.833 -13.617 34.503 1.00 51.69 280 LEU A O 1
ATOM 2125 N N . ALA A 1 281 ? -16.536 -11.491 34.501 1.00 56.47 281 ALA A N 1
ATOM 2126 C CA . ALA A 1 281 ? -17.942 -11.855 34.336 1.00 56.47 281 ALA A CA 1
ATOM 2127 C C . ALA A 1 281 ? -18.148 -12.580 32.989 1.00 56.47 281 ALA A C 1
ATOM 2129 O O . ALA A 1 281 ? -17.724 -12.084 31.941 1.00 56.47 281 ALA A O 1
ATOM 2130 N N . GLU A 1 282 ? -18.770 -13.760 33.014 1.00 50.00 282 GLU A N 1
ATOM 2131 C CA . GLU A 1 282 ? -19.037 -14.537 31.802 1.00 50.00 282 GLU A CA 1
ATOM 2132 C C . GLU A 1 282 ? -20.289 -14.008 31.087 1.00 50.00 282 GLU A C 1
ATOM 2134 O O . GLU A 1 282 ? -21.356 -13.849 31.684 1.00 50.00 282 GLU A O 1
ATOM 2139 N N . HIS A 1 283 ? -20.161 -13.724 29.790 1.00 55.44 283 HIS A N 1
ATOM 2140 C CA . HIS A 1 283 ? -21.278 -13.282 28.958 1.00 55.44 283 HIS A CA 1
ATOM 2141 C C . HIS A 1 283 ? -21.994 -14.495 28.353 1.00 55.44 283 HIS A C 1
ATOM 2143 O O . HIS A 1 283 ? -21.366 -15.377 27.775 1.00 55.44 283 HIS A O 1
ATOM 2149 N N . SER A 1 284 ? -23.326 -14.511 28.441 1.00 48.09 284 SER A N 1
ATOM 2150 C CA . SER A 1 284 ? -24.180 -15.600 27.931 1.00 48.09 284 SER A CA 1
ATOM 2151 C C . SER A 1 284 ? -24.372 -15.591 26.400 1.00 48.09 284 SER A C 1
ATOM 2153 O O . SER A 1 284 ? -25.149 -16.393 25.881 1.00 48.09 284 SER A O 1
ATOM 2155 N N . ASP A 1 285 ? -23.719 -14.671 25.695 1.00 58.75 285 ASP A N 1
ATOM 2156 C CA . ASP A 1 285 ? -23.814 -14.433 24.254 1.00 58.75 285 ASP A CA 1
ATOM 2157 C C . ASP A 1 285 ? -22.390 -14.478 23.670 1.00 58.75 285 ASP A C 1
ATOM 2159 O O . ASP A 1 285 ? -21.487 -13.818 24.189 1.00 58.75 285 ASP A O 1
ATOM 2163 N N . ASP A 1 286 ? -22.159 -15.286 22.627 1.00 61.06 286 ASP A N 1
ATOM 2164 C CA . ASP A 1 286 ? -20.813 -15.521 22.085 1.00 61.06 286 ASP A CA 1
ATOM 2165 C C . ASP A 1 286 ? -20.276 -14.366 21.223 1.00 61.06 286 ASP A C 1
ATOM 2167 O O . ASP A 1 286 ? -19.072 -14.305 20.955 1.00 61.06 286 ASP A O 1
ATOM 2171 N N . GLU A 1 287 ? -21.133 -13.430 20.810 1.00 61.06 287 GLU A N 1
ATOM 2172 C CA . GLU A 1 287 ? -20.741 -12.180 20.165 1.00 61.06 287 GLU A CA 1
ATOM 2173 C C . GLU A 1 287 ? -20.412 -11.104 21.214 1.00 61.06 287 GLU A C 1
ATOM 2175 O O . GLU A 1 287 ? -19.358 -10.463 21.101 1.00 61.06 287 GLU A O 1
ATOM 2180 N N . GLU A 1 288 ? -21.198 -10.983 22.293 1.00 57.66 288 GLU A N 1
ATOM 2181 C CA . GLU A 1 288 ? -20.815 -10.154 23.450 1.00 57.66 288 GLU A CA 1
ATOM 2182 C C . GLU A 1 288 ? -19.500 -10.633 24.073 1.00 57.66 288 GLU A C 1
ATOM 2184 O O . GLU A 1 288 ? -18.598 -9.826 24.284 1.00 57.66 288 GLU A O 1
ATOM 2189 N N . GLU A 1 289 ? -19.339 -11.935 24.327 1.00 52.28 289 GLU A N 1
ATOM 2190 C CA . GLU A 1 289 ? -18.138 -12.477 24.969 1.00 52.28 289 GLU A CA 1
ATOM 2191 C C . GLU A 1 289 ? -16.886 -12.279 24.092 1.00 52.28 289 GLU A C 1
ATOM 2193 O O . GLU A 1 289 ? -15.796 -11.963 24.583 1.00 52.28 289 GLU A O 1
ATOM 2198 N N . ARG A 1 290 ? -17.043 -12.371 22.765 1.00 55.97 290 ARG A N 1
ATOM 2199 C CA . ARG A 1 290 ? -15.993 -12.070 21.780 1.00 55.97 290 ARG A CA 1
ATOM 2200 C C . ARG A 1 290 ? -15.644 -10.582 21.767 1.00 55.97 290 ARG A C 1
ATOM 2202 O O . ARG A 1 290 ? -14.457 -10.244 21.708 1.00 55.97 290 ARG A O 1
ATOM 2209 N N . MET A 1 291 ? -16.628 -9.689 21.883 1.00 49.47 291 MET A N 1
ATOM 2210 C CA . MET A 1 291 ? -16.391 -8.250 22.042 1.00 49.47 291 MET A CA 1
ATOM 2211 C C . MET A 1 291 ? -15.764 -7.903 23.400 1.00 49.47 291 MET A C 1
ATOM 2213 O O . MET A 1 291 ? -14.832 -7.099 23.442 1.00 49.47 291 MET A O 1
ATOM 2217 N N . ALA A 1 292 ? -16.177 -8.549 24.491 1.00 49.28 292 ALA A N 1
ATOM 2218 C CA . ALA A 1 292 ? -15.605 -8.389 25.824 1.00 49.28 292 ALA A CA 1
ATOM 2219 C C . ALA A 1 292 ? -14.137 -8.844 25.857 1.00 49.28 292 ALA A C 1
ATOM 2221 O O . ALA A 1 292 ? -13.266 -8.075 26.266 1.00 49.28 292 ALA A O 1
ATOM 2222 N N . LYS A 1 293 ? -13.816 -10.028 25.317 1.00 53.28 293 LYS A N 1
ATOM 2223 C CA . LYS A 1 293 ? -12.433 -10.524 25.170 1.00 53.28 293 LYS A CA 1
ATOM 2224 C C . LYS A 1 293 ? -11.577 -9.615 24.273 1.00 53.28 293 LYS A C 1
ATOM 2226 O O . LYS A 1 293 ? -10.417 -9.364 24.601 1.00 53.28 293 LYS A O 1
ATOM 2231 N N . ARG A 1 294 ? -12.142 -9.060 23.190 1.00 54.16 294 ARG A N 1
ATOM 2232 C CA . ARG A 1 294 ? -11.487 -8.052 22.325 1.00 54.16 294 ARG A CA 1
ATOM 2233 C C . ARG A 1 294 ? -11.267 -6.716 23.046 1.00 54.16 294 ARG A C 1
ATOM 2235 O O . ARG A 1 294 ? -10.248 -6.072 22.820 1.00 54.16 294 ARG A O 1
ATOM 2242 N N . ASN A 1 295 ? -12.177 -6.303 23.927 1.00 49.69 295 ASN A N 1
ATOM 2243 C CA . ASN A 1 295 ? -12.032 -5.101 24.751 1.00 49.69 295 ASN A CA 1
ATOM 2244 C C . ASN A 1 295 ? -11.001 -5.292 25.876 1.00 49.69 295 ASN A C 1
ATOM 2246 O O . ASN A 1 295 ? -10.180 -4.403 26.091 1.00 49.69 295 ASN A O 1
ATOM 2250 N N . ARG A 1 296 ? -10.976 -6.462 26.531 1.00 47.97 296 ARG A N 1
ATOM 2251 C CA . ARG A 1 296 ? -10.058 -6.802 27.638 1.00 47.97 296 ARG A CA 1
ATOM 2252 C C . ARG A 1 296 ? -8.586 -6.923 27.213 1.00 47.97 296 ARG A C 1
ATOM 2254 O O . ARG A 1 296 ? -7.712 -6.941 28.070 1.00 47.97 296 ARG A O 1
ATOM 2261 N N . LYS A 1 297 ? -8.309 -6.983 25.904 1.00 56.03 297 LYS A N 1
ATOM 2262 C CA . LYS A 1 297 ? -6.959 -6.967 25.312 1.00 56.03 297 LYS A CA 1
ATOM 2263 C C . LYS A 1 297 ? -6.443 -5.581 24.896 1.00 56.03 297 LYS A C 1
ATOM 2265 O O . LYS A 1 297 ? -5.296 -5.478 24.477 1.00 56.03 297 LYS A O 1
ATOM 2270 N N . LYS A 1 298 ? -7.258 -4.521 24.951 1.00 70.50 298 LYS A N 1
ATOM 2271 C CA . LYS A 1 298 ? -6.860 -3.204 24.422 1.00 70.50 298 LYS A CA 1
ATOM 2272 C C . LYS A 1 298 ? -5.723 -2.584 25.240 1.00 70.50 298 LYS A C 1
ATOM 2274 O O . LYS A 1 298 ? -5.837 -2.459 26.458 1.00 70.50 298 LYS A O 1
ATOM 2279 N N . LEU A 1 299 ? -4.674 -2.122 24.552 1.00 87.12 299 LEU A N 1
ATOM 2280 C CA . LEU A 1 299 ? -3.626 -1.287 25.139 1.00 87.12 299 LEU A CA 1
ATOM 2281 C C . LEU A 1 299 ? -4.252 -0.050 25.807 1.00 87.12 299 LEU A C 1
ATOM 2283 O O . LEU A 1 299 ? -5.055 0.660 25.197 1.00 87.12 299 LEU A O 1
ATOM 2287 N N . LYS A 1 300 ? -3.843 0.235 27.047 1.00 88.88 300 LYS A N 1
ATOM 2288 C CA . LYS A 1 300 ? -4.183 1.467 27.764 1.00 88.88 300 LYS A CA 1
ATOM 2289 C C . LYS A 1 300 ? -2.902 2.118 28.269 1.00 88.88 300 LYS A C 1
ATOM 2291 O O . LYS A 1 300 ? -2.248 1.584 29.160 1.00 88.88 300 LYS A O 1
ATOM 2296 N N . VAL A 1 301 ? -2.557 3.273 27.709 1.00 93.19 301 VAL A N 1
ATOM 2297 C CA . VAL A 1 301 ? -1.419 4.076 28.165 1.00 93.19 301 VAL A CA 1
ATOM 2298 C C . VAL A 1 301 ? -1.885 4.938 29.336 1.00 93.19 301 VAL A C 1
ATOM 2300 O O . VAL A 1 301 ? -2.882 5.650 29.236 1.00 93.19 301 VAL A O 1
ATOM 2303 N N . LEU A 1 302 ? -1.187 4.850 30.467 1.00 92.88 302 LEU A N 1
ATOM 2304 C CA . LEU A 1 302 ? -1.462 5.669 31.646 1.00 92.88 302 LEU A CA 1
ATOM 2305 C C . LEU A 1 302 ? -0.557 6.904 31.605 1.00 92.88 302 LEU A C 1
ATOM 2307 O O . LEU A 1 302 ? 0.612 6.840 31.973 1.00 92.88 302 LEU A O 1
ATOM 2311 N N . SER A 1 303 ? -1.096 8.018 31.114 1.00 93.19 303 SER A N 1
ATOM 2312 C CA . SER A 1 303 ? -0.403 9.305 31.010 1.00 93.19 303 SER A CA 1
ATOM 2313 C C . SER A 1 303 ? -1.396 10.446 31.255 1.00 93.19 303 SER A C 1
ATOM 2315 O O . SER A 1 303 ? -2.524 10.359 30.766 1.00 93.19 303 SER A O 1
ATOM 2317 N N . PRO A 1 304 ? -1.016 11.524 31.971 1.00 92.94 304 PRO A N 1
ATOM 2318 C CA . PRO A 1 304 ? -1.884 12.688 32.156 1.00 92.94 304 PRO A CA 1
ATOM 2319 C C . PRO A 1 304 ? -2.180 13.421 30.838 1.00 92.94 304 PRO A C 1
ATOM 2321 O O . PRO A 1 304 ? -3.192 14.105 30.753 1.00 92.94 304 PRO A O 1
ATOM 2324 N N . SER A 1 305 ? -1.337 13.248 29.815 1.00 92.88 305 SER A N 1
ATOM 2325 C CA . SER A 1 305 ? -1.490 13.842 28.479 1.00 92.88 305 SER A CA 1
ATOM 2326 C C . SER A 1 305 ? -2.350 13.002 27.523 1.00 92.88 305 SER A C 1
ATOM 2328 O O . SER A 1 305 ? -2.360 13.280 26.327 1.00 92.88 305 SER A O 1
ATOM 2330 N N . VAL A 1 306 ? -3.017 11.943 28.005 1.00 96.19 306 VAL A N 1
ATOM 2331 C CA . VAL A 1 306 ? -3.853 11.046 27.188 1.00 96.19 306 VAL A CA 1
ATOM 2332 C C . VAL A 1 306 ? -5.265 10.983 27.761 1.00 96.19 306 VAL A C 1
ATOM 233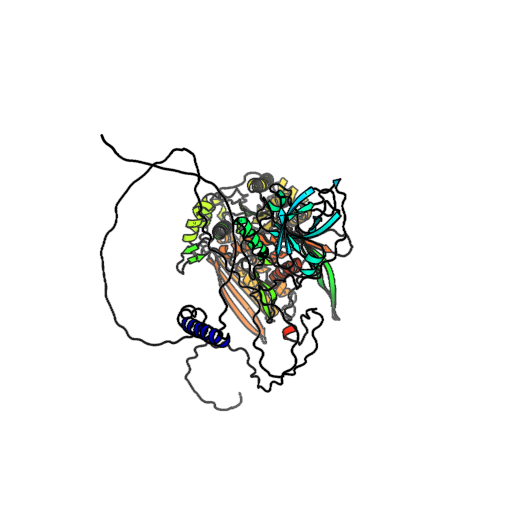4 O O . VAL A 1 306 ? -5.478 10.622 28.920 1.00 96.19 306 VAL A O 1
ATOM 2337 N N . HIS A 1 307 ? -6.253 11.302 26.932 1.00 95.06 307 HIS A N 1
ATOM 2338 C CA . HIS A 1 307 ? -7.661 11.348 27.301 1.00 95.06 307 HIS A CA 1
ATOM 2339 C C . HIS A 1 307 ? -8.462 10.381 26.428 1.00 95.06 307 HIS A C 1
ATOM 2341 O O . HIS A 1 307 ? -8.665 10.592 25.233 1.00 95.06 307 HIS A O 1
ATOM 2347 N N . TYR A 1 308 ? -8.924 9.292 27.041 1.00 94.00 308 TYR A N 1
ATOM 2348 C CA . TYR A 1 308 ? -9.817 8.331 26.404 1.00 94.00 308 TYR A CA 1
ATOM 2349 C C . TYR A 1 308 ? -11.270 8.752 26.647 1.00 94.00 308 TYR A C 1
ATOM 2351 O O . TYR A 1 308 ? -11.772 8.631 27.762 1.00 94.00 308 TYR A O 1
ATOM 2359 N N . THR A 1 309 ? -11.940 9.215 25.596 1.00 93.00 309 THR A N 1
ATOM 2360 C CA . THR A 1 309 ? -13.403 9.382 25.547 1.00 93.00 309 THR A CA 1
ATOM 2361 C C . THR A 1 309 ? -14.028 8.193 24.814 1.00 93.00 309 THR A C 1
ATOM 2363 O O . THR A 1 309 ? -13.305 7.392 24.217 1.00 93.00 309 THR A O 1
ATOM 2366 N N . ASP A 1 310 ? -15.354 8.048 24.821 1.00 88.94 310 ASP A N 1
ATOM 2367 C CA . ASP A 1 310 ? -16.007 6.944 24.103 1.00 88.94 310 ASP A CA 1
ATOM 2368 C C . ASP A 1 310 ? -15.754 7.003 22.590 1.00 88.94 310 ASP A C 1
ATOM 2370 O O . ASP A 1 310 ? -15.367 5.996 21.996 1.00 88.94 310 ASP A O 1
ATOM 2374 N N . GLU A 1 311 ? -15.830 8.199 22.005 1.00 94.19 311 GLU A N 1
ATOM 2375 C CA . GLU A 1 311 ? -15.612 8.452 20.577 1.00 94.19 311 GLU A CA 1
ATOM 2376 C C . GLU A 1 311 ? -14.129 8.535 20.175 1.00 94.19 311 GLU A C 1
ATOM 2378 O O . GLU A 1 311 ? -13.759 8.063 19.103 1.00 94.19 311 GLU A O 1
ATOM 2383 N N . HIS A 1 312 ? -13.266 9.130 21.008 1.00 96.44 312 HIS A N 1
ATOM 2384 C CA . HIS A 1 312 ? -11.920 9.568 20.611 1.00 96.44 312 HIS A CA 1
ATOM 2385 C C . HIS A 1 312 ? -10.831 9.239 21.644 1.00 96.44 312 HIS A C 1
ATOM 2387 O O . HIS A 1 312 ? -11.044 9.345 22.854 1.00 96.44 312 HIS A O 1
ATOM 2393 N N . ILE A 1 313 ? -9.633 8.905 21.158 1.00 96.69 313 ILE A N 1
ATOM 2394 C CA . ILE A 1 313 ? -8.379 9.053 21.909 1.00 96.69 313 ILE A CA 1
ATOM 2395 C C . ILE A 1 313 ? -7.843 10.449 21.590 1.00 96.69 313 ILE A C 1
ATOM 2397 O O . ILE A 1 313 ? -7.559 10.734 20.426 1.00 96.69 313 ILE A O 1
ATOM 2401 N N . GLU A 1 314 ? -7.712 11.308 22.595 1.00 96.62 314 GLU A N 1
ATOM 2402 C CA . GLU A 1 314 ? -7.035 12.602 22.472 1.00 96.62 314 GLU A CA 1
ATOM 2403 C C . GLU A 1 314 ? -5.697 12.572 23.211 1.00 96.62 314 GLU A C 1
ATOM 2405 O O . GLU A 1 314 ? -5.584 11.975 24.284 1.00 96.62 314 GLU A O 1
ATOM 2410 N N . VAL A 1 315 ? -4.674 13.190 22.623 1.00 97.12 315 VAL A N 1
ATOM 2411 C CA . VAL A 1 315 ? -3.301 13.182 23.134 1.00 97.12 315 VAL A CA 1
ATOM 2412 C C . VAL A 1 315 ? -2.672 14.559 22.969 1.00 97.12 315 VAL A C 1
ATOM 2414 O O . VAL A 1 315 ? -2.533 15.031 21.842 1.00 97.12 315 VAL A O 1
ATOM 2417 N N . ASP A 1 316 ? -2.209 15.160 24.062 1.00 95.94 316 ASP A N 1
ATOM 2418 C CA . ASP A 1 316 ? -1.299 16.307 24.000 1.00 95.94 316 ASP A CA 1
ATOM 2419 C C . ASP A 1 316 ? 0.137 15.809 23.776 1.00 95.94 316 ASP A C 1
ATOM 2421 O O . ASP A 1 316 ? 0.663 14.993 24.537 1.00 95.94 316 ASP A O 1
ATOM 2425 N N . TYR A 1 317 ? 0.760 16.254 22.684 1.00 96.12 317 TYR A N 1
ATOM 2426 C CA . TYR A 1 317 ? 1.966 15.656 22.117 1.00 96.12 317 TYR A CA 1
ATOM 2427 C C . TYR A 1 317 ? 2.986 16.706 21.651 1.00 96.12 317 TYR A C 1
ATOM 2429 O O . TYR A 1 317 ? 2.714 17.541 20.785 1.00 96.12 317 TYR A O 1
ATOM 2437 N N . GLN A 1 318 ? 4.215 16.587 22.156 1.00 95.62 318 GLN A N 1
ATOM 2438 C CA . GLN A 1 318 ? 5.343 17.436 21.774 1.00 95.62 318 GLN A CA 1
ATOM 2439 C C . GLN A 1 318 ? 6.025 16.932 20.500 1.00 95.62 318 GLN A C 1
ATOM 2441 O O . GLN A 1 318 ? 6.874 16.037 20.531 1.00 95.62 318 GLN A O 1
ATOM 2446 N N . TYR A 1 319 ? 5.705 17.547 19.361 1.00 95.56 319 TYR A N 1
ATOM 2447 C CA . TYR A 1 319 ? 6.389 17.255 18.105 1.00 95.56 319 TYR A CA 1
ATOM 2448 C C . TYR A 1 319 ? 7.718 18.012 18.018 1.00 95.56 319 TYR A C 1
ATOM 2450 O O . TYR A 1 319 ? 7.756 19.212 17.735 1.00 95.56 319 TYR A O 1
ATOM 2458 N N . GLN A 1 320 ? 8.810 17.294 18.281 1.00 95.19 320 GLN A N 1
ATOM 2459 C CA . GLN A 1 320 ? 10.179 17.804 18.209 1.00 95.19 320 GLN A CA 1
ATOM 2460 C C . GLN A 1 320 ? 10.758 17.636 16.797 1.00 95.19 320 GLN A C 1
ATOM 2462 O O . GLN A 1 320 ? 10.704 16.558 16.205 1.00 95.19 320 GLN A O 1
ATOM 2467 N N . THR A 1 321 ? 11.340 18.706 16.265 1.00 94.38 321 THR A N 1
ATOM 2468 C CA . THR A 1 321 ? 12.007 18.771 14.960 1.00 94.38 321 THR A CA 1
ATOM 2469 C C . THR A 1 321 ? 13.297 19.587 15.057 1.00 94.38 321 THR A C 1
ATOM 2471 O O . THR A 1 321 ? 13.727 20.012 16.132 1.00 94.38 321 THR A O 1
ATOM 2474 N N . THR A 1 322 ? 13.997 19.763 13.937 1.00 95.00 322 THR A N 1
ATOM 2475 C CA . THR A 1 322 ? 15.219 20.567 13.882 1.00 95.00 322 THR A CA 1
ATOM 2476 C C . THR A 1 322 ? 15.344 21.240 12.523 1.00 95.00 322 THR A C 1
ATOM 2478 O O . THR A 1 322 ? 15.447 20.569 11.497 1.00 95.00 322 THR A O 1
ATOM 2481 N N . THR A 1 323 ? 15.370 22.570 12.527 1.00 94.06 323 THR A N 1
ATOM 2482 C CA . THR A 1 323 ? 15.630 23.389 11.342 1.00 94.06 323 THR A CA 1
ATOM 2483 C C . THR A 1 323 ? 17.134 23.612 11.194 1.00 94.06 323 THR A C 1
ATOM 2485 O O . THR A 1 323 ? 17.822 23.982 12.149 1.00 94.06 323 THR A O 1
ATOM 2488 N N . VAL A 1 324 ? 17.657 23.393 9.985 1.00 92.19 324 VAL A N 1
ATOM 2489 C CA . VAL A 1 324 ? 19.085 23.523 9.660 1.00 92.19 324 VAL A CA 1
ATOM 2490 C C . VAL A 1 324 ? 19.275 24.598 8.596 1.00 92.19 324 VAL A C 1
ATOM 2492 O O . VAL A 1 324 ? 18.628 24.570 7.552 1.00 92.19 324 VAL A O 1
ATOM 2495 N N . VAL A 1 325 ? 20.198 25.525 8.844 1.00 90.06 325 VAL A N 1
ATOM 2496 C CA . VAL A 1 325 ? 20.623 26.556 7.892 1.00 90.06 325 VAL A CA 1
ATOM 2497 C C . VAL A 1 325 ? 22.097 26.335 7.568 1.00 90.06 325 VAL A C 1
ATOM 2499 O O . VAL A 1 325 ? 22.933 26.269 8.469 1.00 90.06 325 VAL A O 1
ATOM 2502 N N . SER A 1 326 ? 22.434 26.213 6.282 1.00 81.88 326 SER A N 1
ATOM 2503 C CA . SER A 1 326 ? 23.832 26.198 5.842 1.00 81.88 326 SER A CA 1
ATOM 2504 C C . SER A 1 326 ? 24.359 27.629 5.749 1.00 81.88 326 SER A C 1
ATOM 2506 O O . SER A 1 326 ? 23.822 28.448 5.005 1.00 81.88 326 SER A O 1
ATOM 2508 N N . SER A 1 327 ? 25.442 27.912 6.468 1.00 79.19 327 SER A N 1
ATOM 2509 C CA . SER A 1 327 ? 26.133 29.207 6.480 1.00 79.19 327 SER A CA 1
ATOM 2510 C C . SER A 1 327 ? 27.362 29.182 5.552 1.00 79.19 327 SER A C 1
ATOM 2512 O O . SER A 1 327 ? 28.398 29.804 5.816 1.00 79.19 327 SER A O 1
ATOM 2514 N N . GLY A 1 328 ? 27.268 28.415 4.459 1.00 75.12 328 GLY A N 1
ATOM 2515 C CA . GLY A 1 328 ? 28.341 28.216 3.483 1.00 75.12 328 GLY A CA 1
ATOM 2516 C C . GLY A 1 328 ? 29.583 27.560 4.109 1.00 75.12 328 GLY A C 1
ATOM 2517 O O . GLY A 1 328 ? 29.441 26.647 4.924 1.00 75.12 328 GLY A O 1
ATOM 2518 N N . PRO A 1 329 ? 30.810 28.029 3.797 1.00 71.75 329 PRO A N 1
ATOM 2519 C CA . PRO A 1 329 ? 32.049 27.472 4.356 1.00 71.75 329 PRO A CA 1
ATOM 2520 C C . PRO A 1 329 ? 32.171 27.532 5.887 1.00 71.75 329 PRO A C 1
ATOM 2522 O O . PRO A 1 329 ? 33.083 26.925 6.439 1.00 71.75 329 PRO A O 1
ATOM 2525 N N . SER A 1 330 ? 31.288 28.264 6.580 1.00 69.75 330 SER A N 1
ATOM 2526 C CA . SER A 1 330 ? 31.268 28.334 8.049 1.00 69.75 330 SER A CA 1
ATOM 2527 C C . SER A 1 330 ? 30.474 27.204 8.727 1.00 69.75 330 SER A C 1
ATOM 2529 O O . SER A 1 330 ? 30.413 27.152 9.954 1.00 69.75 330 SER A O 1
ATOM 2531 N N . GLY A 1 331 ? 29.916 26.267 7.949 1.00 85.06 331 GLY A N 1
ATOM 2532 C CA . GLY A 1 331 ? 29.226 25.076 8.448 1.00 85.06 331 GLY A CA 1
ATOM 2533 C C . GLY A 1 331 ? 27.718 25.267 8.621 1.00 85.06 331 GLY A C 1
ATOM 2534 O O . GLY A 1 331 ? 27.084 26.041 7.901 1.00 85.06 331 GLY A O 1
ATOM 2535 N N . TYR A 1 332 ? 27.133 24.522 9.559 1.00 90.38 332 TYR A N 1
ATOM 2536 C CA . TYR A 1 332 ? 25.687 24.466 9.782 1.00 90.38 332 TYR A CA 1
ATOM 2537 C C . TYR A 1 332 ? 25.285 25.192 11.066 1.00 90.38 332 TYR A C 1
ATOM 2539 O O . TYR A 1 332 ? 25.858 24.962 12.130 1.00 90.38 332 TYR A O 1
ATOM 2547 N N . THR A 1 333 ? 24.246 26.017 10.984 1.00 91.81 333 THR A N 1
ATOM 2548 C CA . THR A 1 333 ? 23.513 26.520 12.148 1.00 91.81 333 THR A CA 1
ATOM 2549 C C . THR A 1 333 ? 22.271 25.656 12.337 1.00 91.81 333 THR A C 1
ATOM 2551 O O . THR A 1 333 ? 21.469 25.499 11.418 1.00 91.81 333 THR A O 1
ATOM 2554 N N . VAL A 1 334 ? 22.130 25.065 13.523 1.00 93.81 334 VAL A N 1
ATOM 2555 C CA . VAL A 1 334 ? 21.122 24.042 13.828 1.00 93.81 334 VAL A CA 1
ATOM 2556 C C . VAL A 1 334 ? 20.225 24.552 14.953 1.00 93.81 334 VAL A C 1
ATOM 2558 O O . VAL A 1 334 ? 20.725 24.942 16.007 1.00 93.81 334 VAL A O 1
ATOM 2561 N N . LYS A 1 335 ? 18.909 24.559 14.729 1.00 95.25 335 LYS A N 1
ATOM 2562 C CA . LYS A 1 335 ? 17.898 25.024 15.682 1.00 95.25 335 LYS A CA 1
ATOM 2563 C C . LYS A 1 335 ? 16.910 23.888 15.987 1.00 95.25 335 LYS A C 1
ATOM 2565 O O . LYS A 1 335 ? 16.079 23.588 15.129 1.00 95.25 335 LYS A O 1
ATOM 2570 N N . PRO A 1 336 ? 16.965 23.272 17.180 1.00 96.38 336 PRO A N 1
ATOM 2571 C CA . PRO A 1 336 ? 15.890 22.418 17.677 1.00 96.38 336 PRO A CA 1
ATOM 2572 C C . PRO A 1 336 ? 14.597 23.222 17.849 1.00 96.38 336 PRO A C 1
ATOM 2574 O O . PRO A 1 336 ? 14.632 24.372 18.295 1.00 96.38 336 PRO A O 1
ATOM 2577 N N . GLU A 1 337 ? 13.461 22.629 17.497 1.00 95.38 337 GLU A N 1
ATOM 2578 C CA . GLU A 1 337 ? 12.143 23.264 17.567 1.00 95.38 337 GLU A CA 1
ATOM 2579 C C . GLU A 1 337 ? 11.112 22.263 18.100 1.00 95.38 337 GLU A C 1
ATOM 2581 O O . GLU A 1 337 ? 11.076 21.117 17.662 1.00 95.38 337 GLU A O 1
ATOM 2586 N N . THR A 1 338 ? 10.258 22.694 19.028 1.00 95.88 338 THR A N 1
ATOM 2587 C CA . THR A 1 338 ? 9.159 21.881 19.572 1.00 95.88 338 THR A CA 1
ATOM 2588 C C . THR A 1 338 ? 7.840 22.548 19.213 1.00 95.88 338 THR A C 1
ATOM 2590 O O . THR A 1 338 ? 7.690 23.755 19.390 1.00 95.88 338 THR A O 1
ATOM 2593 N N . THR A 1 339 ? 6.887 21.773 18.698 1.00 94.44 339 THR A N 1
ATOM 2594 C CA . THR A 1 339 ? 5.511 22.217 18.449 1.00 94.44 339 THR A CA 1
ATOM 2595 C C . THR A 1 339 ? 4.566 21.434 19.349 1.00 94.44 339 THR A C 1
ATOM 2597 O O . THR A 1 339 ? 4.511 20.210 19.249 1.00 94.44 339 THR A O 1
ATOM 2600 N N . GLU A 1 340 ? 3.805 22.138 20.185 1.00 95.31 340 GLU A N 1
ATOM 2601 C CA . GLU A 1 340 ? 2.706 21.543 20.948 1.00 95.31 340 GLU A CA 1
ATOM 2602 C C . GLU A 1 340 ? 1.539 21.222 20.003 1.00 95.31 340 GLU A C 1
ATOM 2604 O O . GLU A 1 340 ? 0.984 22.110 19.337 1.00 95.31 340 GLU A O 1
ATOM 2609 N N . LEU A 1 341 ? 1.201 19.938 19.917 1.00 95.44 341 LEU A N 1
ATOM 2610 C CA . LEU A 1 341 ? 0.080 19.416 19.147 1.00 95.44 341 LEU A CA 1
ATOM 2611 C C . LEU A 1 341 ? -0.919 18.736 20.077 1.00 95.44 341 LEU A C 1
ATOM 2613 O O . LEU A 1 341 ? -0.536 18.118 21.062 1.00 95.44 341 LEU A O 1
ATOM 2617 N N . ASN A 1 342 ? -2.185 18.754 19.688 1.00 95.88 342 ASN A N 1
ATOM 2618 C CA . ASN A 1 342 ? -3.195 17.846 20.204 1.00 95.88 342 ASN A CA 1
ATOM 2619 C C . ASN A 1 342 ? -3.608 16.909 19.055 1.00 95.88 342 ASN A C 1
ATOM 2621 O O . ASN A 1 342 ? -4.036 17.368 17.992 1.00 95.88 342 ASN A O 1
ATOM 2625 N N . ILE A 1 343 ? -3.395 15.606 19.237 1.00 97.25 343 ILE A N 1
ATOM 2626 C CA . ILE A 1 343 ? -3.686 14.541 18.271 1.00 97.25 343 ILE A CA 1
ATOM 2627 C C . ILE A 1 343 ? -4.998 13.879 18.688 1.00 97.25 343 ILE A C 1
ATOM 2629 O O . ILE A 1 343 ? -5.148 13.476 19.838 1.00 97.25 343 ILE A O 1
ATOM 2633 N N . ARG A 1 344 ? -5.936 13.738 17.752 1.00 96.94 344 ARG A N 1
ATOM 2634 C CA . ARG A 1 344 ? -7.233 13.084 17.954 1.00 96.94 344 ARG A CA 1
ATOM 2635 C C . ARG A 1 344 ? -7.346 11.881 17.023 1.00 96.94 344 ARG A C 1
ATOM 2637 O O . ARG A 1 344 ? -7.162 12.019 15.817 1.00 96.94 344 ARG A O 1
ATOM 2644 N N . THR A 1 345 ? -7.679 10.720 17.581 1.00 97.75 345 THR A N 1
ATOM 2645 C CA . THR A 1 345 ? -7.919 9.474 16.835 1.00 97.75 345 THR A CA 1
ATOM 2646 C C . THR A 1 345 ? -9.310 8.938 17.155 1.00 97.75 345 THR A C 1
ATOM 2648 O O . THR A 1 345 ? -9.599 8.627 18.311 1.00 97.75 345 THR A O 1
ATOM 2651 N N . GLU A 1 346 ? -10.174 8.814 16.148 1.00 97.38 346 GLU A N 1
ATOM 2652 C CA . GLU A 1 346 ? -11.510 8.220 16.297 1.00 97.38 346 GLU A CA 1
ATOM 2653 C C . GLU A 1 346 ? -11.410 6.720 16.655 1.00 97.38 346 GLU A C 1
ATOM 2655 O O . GLU A 1 346 ? -10.677 5.952 16.022 1.00 97.38 346 GLU A O 1
ATOM 2660 N N . ARG A 1 347 ? -12.129 6.307 17.707 1.00 95.12 347 ARG A N 1
ATOM 2661 C CA . ARG A 1 347 ? -12.116 4.948 18.284 1.00 95.12 347 ARG A CA 1
ATOM 2662 C C . ARG A 1 347 ? -13.082 3.993 17.600 1.00 95.12 347 ARG A C 1
ATOM 2664 O O . ARG A 1 347 ? -12.868 2.779 17.673 1.00 95.12 347 ARG A O 1
ATOM 2671 N N . HIS A 1 348 ? -14.130 4.528 16.976 1.00 95.19 348 HIS A N 1
ATOM 2672 C CA . HIS A 1 348 ? -14.990 3.763 16.082 1.00 95.19 348 HIS A CA 1
ATOM 2673 C C . HIS A 1 348 ? -14.155 3.236 14.910 1.00 95.19 348 HIS A C 1
ATOM 2675 O O . HIS A 1 348 ? -13.230 3.897 14.439 1.00 95.19 348 HIS A O 1
ATOM 2681 N N . VAL A 1 349 ? -14.445 2.010 14.484 1.00 96.31 349 VAL A N 1
ATOM 2682 C CA . VAL A 1 349 ? -13.765 1.361 13.362 1.00 96.31 349 VAL A CA 1
ATOM 2683 C C . VAL A 1 349 ? -14.835 1.077 12.313 1.00 96.31 349 VAL A C 1
ATOM 2685 O O . VAL A 1 349 ? -15.621 0.145 12.503 1.00 96.31 349 VAL A O 1
ATOM 2688 N N . PRO A 1 350 ? -14.898 1.876 11.236 1.00 95.44 350 PRO A N 1
ATOM 2689 C CA . PRO A 1 350 ? -15.972 1.795 10.263 1.00 95.44 350 PRO A CA 1
ATOM 2690 C C . PRO A 1 350 ? -15.930 0.469 9.510 1.00 95.44 350 PRO A C 1
ATOM 2692 O O . PRO A 1 350 ? -14.864 -0.051 9.163 1.00 95.44 350 PRO A O 1
ATOM 2695 N N . ARG A 1 351 ? -17.107 -0.056 9.175 1.00 96.12 351 ARG A N 1
ATOM 2696 C CA . ARG A 1 351 ? -17.230 -1.218 8.302 1.00 96.12 351 ARG A CA 1
ATOM 2697 C C . ARG A 1 351 ? -16.738 -0.844 6.904 1.00 96.12 351 ARG A C 1
ATOM 2699 O O . ARG A 1 351 ? -17.377 -0.060 6.201 1.00 96.12 351 ARG A O 1
ATOM 2706 N N . MET A 1 352 ? -15.581 -1.383 6.520 1.00 98.19 352 MET A N 1
ATOM 2707 C CA . MET A 1 352 ? -14.859 -0.983 5.311 1.00 98.19 352 MET A CA 1
ATOM 2708 C C . MET A 1 352 ? -15.219 -1.842 4.094 1.00 98.19 352 MET A C 1
ATOM 2710 O O . MET A 1 352 ? -15.165 -3.073 4.130 1.00 98.19 352 MET A O 1
ATOM 2714 N N . GLY A 1 353 ? -15.510 -1.171 2.983 1.00 98.62 353 GLY A N 1
ATOM 2715 C CA . GLY A 1 353 ? -15.522 -1.762 1.652 1.00 98.62 353 GLY A CA 1
ATOM 2716 C C . GLY A 1 353 ? -14.195 -1.541 0.923 1.00 98.62 353 GLY A C 1
ATOM 2717 O O . GLY A 1 353 ? -13.627 -0.451 0.981 1.00 98.62 353 GLY A O 1
ATOM 2718 N N . LEU A 1 354 ? -13.715 -2.557 0.208 1.00 98.81 354 LEU A N 1
ATOM 2719 C CA . LEU A 1 354 ? -12.529 -2.496 -0.645 1.00 98.81 354 LEU A CA 1
ATOM 2720 C C . LEU A 1 354 ? -12.924 -2.853 -2.082 1.00 98.81 354 LEU A C 1
ATOM 2722 O O . LEU A 1 354 ? -13.192 -4.016 -2.380 1.00 98.81 354 LEU A O 1
ATOM 2726 N N . MET A 1 355 ? -12.960 -1.860 -2.973 1.00 98.88 355 MET A N 1
ATOM 2727 C CA . MET A 1 355 ? -13.253 -2.077 -4.391 1.00 98.88 355 MET A CA 1
ATOM 2728 C C . MET A 1 355 ? -11.960 -2.164 -5.203 1.00 98.88 355 MET A C 1
ATOM 2730 O O . MET A 1 355 ? -11.174 -1.215 -5.245 1.00 98.88 355 MET A O 1
ATOM 2734 N N . LEU A 1 356 ? -11.733 -3.296 -5.869 1.00 98.94 356 LEU A N 1
ATOM 2735 C CA . LEU A 1 356 ? -10.506 -3.535 -6.631 1.00 98.94 356 LEU A CA 1
ATOM 2736 C C . LEU A 1 356 ? -10.706 -3.273 -8.126 1.00 98.94 356 LEU A C 1
ATOM 2738 O O . LEU A 1 356 ? -11.526 -3.921 -8.774 1.00 98.94 356 LEU A O 1
ATOM 2742 N N . VAL A 1 357 ? -9.900 -2.389 -8.716 1.00 98.94 357 VAL A N 1
ATOM 2743 C CA . VAL A 1 357 ? -9.761 -2.338 -10.180 1.00 98.94 357 VAL A CA 1
ATOM 2744 C C . VAL A 1 357 ? -8.758 -3.418 -10.578 1.00 98.94 357 VAL A C 1
ATOM 2746 O O . VAL A 1 357 ? -7.630 -3.418 -10.089 1.00 98.94 357 VAL A O 1
ATOM 2749 N N . GLY A 1 358 ? -9.167 -4.362 -11.426 1.00 98.50 358 GLY A N 1
ATOM 2750 C CA . GLY A 1 358 ? -8.432 -5.604 -11.688 1.00 98.50 358 GLY A CA 1
ATOM 2751 C C . GLY A 1 358 ? -8.740 -6.723 -10.688 1.00 98.50 358 GLY A C 1
ATOM 2752 O O . GLY A 1 358 ? -7.846 -7.497 -10.344 1.00 98.50 358 GLY A O 1
ATOM 2753 N N . TRP A 1 359 ? -9.981 -6.817 -10.192 1.00 98.81 359 TRP A N 1
ATOM 2754 C CA . TRP A 1 359 ? -10.379 -7.799 -9.169 1.00 98.81 359 TRP A CA 1
ATOM 2755 C C . TRP A 1 359 ? -10.150 -9.260 -9.606 1.00 98.81 359 TRP A C 1
ATOM 2757 O O . TRP A 1 359 ? -9.708 -10.089 -8.813 1.00 98.81 359 TRP A O 1
ATOM 2767 N N . GLY A 1 360 ? -10.348 -9.568 -10.891 1.00 98.50 360 GLY A N 1
ATOM 2768 C CA . GLY A 1 360 ? -10.028 -10.868 -11.491 1.00 98.50 360 GLY A CA 1
ATOM 2769 C C . GLY A 1 360 ? -8.538 -11.064 -11.818 1.00 98.50 360 GLY A C 1
ATOM 2770 O O . GLY A 1 360 ? -8.172 -12.031 -12.495 1.00 98.50 360 GLY A O 1
ATOM 2771 N N . GLY A 1 361 ? -7.653 -10.150 -11.418 1.00 98.25 361 GLY A N 1
ATOM 2772 C CA . GLY A 1 361 ? -6.202 -10.320 -11.478 1.00 98.25 361 GLY A CA 1
ATOM 2773 C C . GLY A 1 361 ? -5.682 -11.351 -10.469 1.00 98.25 361 GLY A C 1
ATOM 2774 O O . GLY A 1 361 ? -6.412 -11.818 -9.590 1.00 98.25 361 GLY A O 1
ATOM 2775 N N . ASN A 1 362 ? -4.395 -11.698 -10.576 1.00 98.62 362 ASN A N 1
ATOM 2776 C CA . ASN A 1 362 ? -3.756 -12.638 -9.651 1.00 98.62 362 ASN A CA 1
ATOM 2777 C C . ASN A 1 362 ? -3.871 -12.140 -8.198 1.00 98.62 362 ASN A C 1
ATOM 2779 O O . ASN A 1 362 ? -4.431 -12.840 -7.359 1.00 98.62 362 ASN A O 1
ATOM 2783 N N . ASN A 1 363 ? -3.476 -10.892 -7.935 1.00 98.62 363 ASN A N 1
ATOM 2784 C CA . ASN A 1 363 ? -3.623 -10.238 -6.632 1.00 98.62 363 ASN A CA 1
ATOM 2785 C C . ASN A 1 363 ? -5.074 -10.206 -6.120 1.00 98.62 363 ASN A C 1
ATOM 2787 O O . ASN A 1 363 ? -5.330 -10.598 -4.987 1.00 98.62 363 ASN A O 1
ATOM 2791 N N . GLY A 1 364 ? -6.035 -9.748 -6.934 1.00 98.62 364 GLY A N 1
ATOM 2792 C CA . GLY A 1 364 ? -7.423 -9.560 -6.491 1.00 98.62 364 GLY A CA 1
ATOM 2793 C C . GLY A 1 364 ? -8.121 -10.875 -6.131 1.00 98.62 364 GLY A C 1
ATOM 2794 O O . GLY A 1 364 ? -8.768 -10.977 -5.086 1.00 98.62 364 GLY A O 1
ATOM 2795 N N . SER A 1 365 ? -7.908 -11.915 -6.941 1.00 98.75 365 SER A N 1
ATOM 2796 C CA . SER A 1 365 ? -8.384 -13.270 -6.649 1.00 98.75 365 SER A CA 1
ATOM 2797 C C . SER A 1 365 ? -7.687 -13.890 -5.431 1.00 98.75 365 SER A C 1
ATOM 2799 O O . SER A 1 365 ? -8.357 -14.488 -4.589 1.00 98.75 365 SER A O 1
ATOM 2801 N N . THR A 1 366 ? -6.378 -13.659 -5.269 1.00 98.81 366 THR A N 1
ATOM 2802 C CA . THR A 1 366 ? -5.593 -14.117 -4.106 1.00 98.81 366 THR A CA 1
ATOM 2803 C C . THR A 1 366 ? -6.047 -13.444 -2.810 1.00 98.81 366 THR A C 1
ATOM 2805 O O . THR A 1 366 ? -6.267 -14.143 -1.825 1.00 98.81 366 THR A O 1
ATOM 2808 N N . LEU A 1 367 ? -6.275 -12.124 -2.800 1.00 98.69 367 LEU A N 1
ATOM 2809 C CA . LEU A 1 367 ? -6.804 -11.412 -1.631 1.00 98.69 367 LEU A CA 1
ATOM 2810 C C . LEU A 1 367 ? -8.201 -11.903 -1.255 1.00 98.69 367 LEU A C 1
ATOM 2812 O O . LEU A 1 367 ? -8.460 -12.165 -0.086 1.00 98.69 367 LEU A O 1
ATOM 2816 N N . THR A 1 368 ? -9.087 -12.078 -2.238 1.00 98.69 368 THR A N 1
ATOM 2817 C CA . THR A 1 368 ? -10.457 -12.555 -1.986 1.00 98.69 368 THR A CA 1
ATOM 2818 C C . THR A 1 368 ? -10.451 -13.959 -1.373 1.00 98.69 368 THR A C 1
ATOM 2820 O O . THR A 1 368 ? -11.181 -14.222 -0.420 1.00 98.69 368 THR A O 1
ATOM 2823 N N . ALA A 1 369 ? -9.579 -14.847 -1.862 1.00 98.62 369 ALA A N 1
ATOM 2824 C CA . ALA A 1 369 ? -9.382 -16.175 -1.287 1.00 98.62 369 ALA A CA 1
ATOM 2825 C C . ALA A 1 369 ? -8.746 -16.126 0.114 1.00 98.62 369 ALA A C 1
ATOM 2827 O O . ALA A 1 369 ? -9.158 -16.882 0.990 1.00 98.62 369 ALA A O 1
ATOM 2828 N N . ALA A 1 370 ? -7.775 -15.238 0.348 1.00 98.50 370 ALA A N 1
ATOM 2829 C CA . ALA A 1 370 ? -7.111 -15.081 1.642 1.00 98.50 370 ALA A CA 1
ATOM 2830 C C . ALA A 1 370 ? -8.051 -14.519 2.723 1.00 98.50 370 ALA A C 1
ATOM 2832 O O . ALA A 1 370 ? -8.012 -14.988 3.860 1.00 98.50 370 ALA A O 1
ATOM 2833 N N . LEU A 1 371 ? -8.921 -13.565 2.368 1.00 98.38 371 LEU A N 1
ATOM 2834 C CA . LEU A 1 371 ? -9.967 -13.034 3.248 1.00 98.38 371 LEU A CA 1
ATOM 2835 C C . LEU A 1 371 ? -10.951 -14.139 3.639 1.00 98.38 371 LEU A C 1
ATOM 2837 O O . LEU A 1 371 ? -11.183 -14.363 4.822 1.00 98.38 371 LEU A O 1
ATOM 2841 N N . GLU A 1 372 ? -11.463 -14.882 2.656 1.00 98.12 372 GLU A N 1
ATOM 2842 C CA . GLU A 1 372 ? -12.381 -16.003 2.878 1.00 98.12 372 GLU A CA 1
ATOM 2843 C C . GLU A 1 372 ? -11.748 -17.109 3.745 1.00 98.12 372 GLU A C 1
ATOM 2845 O O . GLU A 1 372 ? -12.378 -17.619 4.674 1.00 98.12 372 GLU A O 1
ATOM 2850 N N . ALA A 1 373 ? -10.477 -17.438 3.492 1.00 98.38 373 ALA A N 1
ATOM 2851 C CA . ALA A 1 373 ? -9.738 -18.453 4.235 1.00 98.38 373 ALA A CA 1
ATOM 2852 C C . ALA A 1 373 ? -9.465 -18.053 5.692 1.00 98.38 373 ALA A C 1
ATOM 2854 O O . ALA A 1 373 ? -9.667 -18.871 6.587 1.00 98.38 373 ALA A O 1
ATOM 2855 N N . ASN A 1 374 ? -9.044 -16.808 5.946 1.00 98.25 374 ASN A N 1
ATOM 2856 C CA . ASN A 1 374 ? -8.824 -16.301 7.305 1.00 98.25 374 ASN A CA 1
ATOM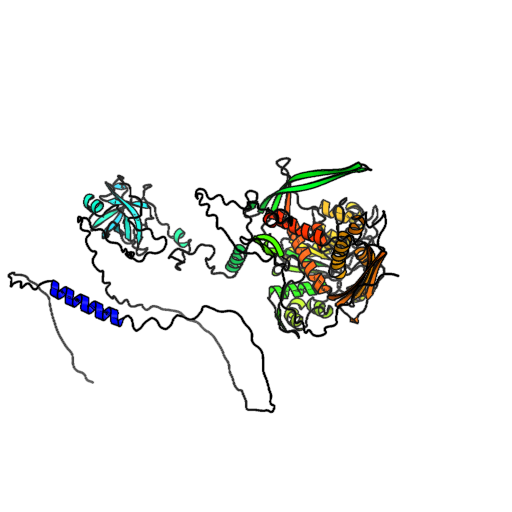 2857 C C . ASN A 1 374 ? -10.145 -16.118 8.069 1.00 98.25 374 ASN A C 1
ATOM 2859 O O . ASN A 1 374 ? -10.217 -16.442 9.252 1.00 98.25 374 ASN A O 1
ATOM 2863 N N . LYS A 1 375 ? -11.212 -15.669 7.395 1.00 96.62 375 LYS A N 1
ATOM 2864 C CA . LYS A 1 375 ? -12.550 -15.505 7.982 1.00 96.62 375 LYS A CA 1
ATOM 2865 C C . LYS A 1 375 ? -13.159 -16.823 8.460 1.00 96.62 375 LYS A C 1
ATOM 2867 O O . LYS A 1 375 ? -13.867 -16.834 9.464 1.00 96.62 375 LYS A O 1
ATOM 2872 N N . HIS A 1 376 ? -12.872 -17.921 7.764 1.00 97.00 376 HIS A N 1
ATOM 2873 C CA . HIS A 1 376 ? -13.329 -19.263 8.130 1.00 97.00 376 HIS A CA 1
ATOM 2874 C C . HIS A 1 376 ? -12.255 -20.141 8.791 1.00 97.00 376 HIS A C 1
ATOM 2876 O O . HIS A 1 376 ? -12.485 -21.337 8.957 1.00 97.00 376 HIS A O 1
ATOM 2882 N N . SER A 1 377 ? -11.115 -19.563 9.196 1.00 97.25 377 SER A N 1
ATOM 2883 C CA . SER A 1 377 ? -9.996 -20.267 9.848 1.00 97.25 377 SER A CA 1
ATOM 2884 C C . SER A 1 377 ? -9.575 -21.551 9.116 1.00 97.25 377 SER A C 1
ATOM 2886 O O . SER A 1 377 ? -9.318 -22.577 9.744 1.00 97.25 377 SER A O 1
ATOM 2888 N N . LEU A 1 378 ? -9.562 -21.517 7.778 1.00 98.12 378 LEU A N 1
ATOM 2889 C CA . LEU A 1 378 ? -9.390 -22.716 6.959 1.00 98.12 378 LEU A CA 1
ATOM 2890 C C . LEU A 1 378 ? -7.997 -23.332 7.114 1.00 98.12 378 LEU A C 1
ATOM 2892 O O . LEU A 1 378 ? -6.982 -22.636 7.200 1.00 98.12 378 LEU A O 1
ATOM 2896 N N . GLU A 1 379 ? -7.959 -24.661 7.055 1.00 98.25 379 GLU A N 1
ATOM 2897 C CA . GLU A 1 379 ? -6.737 -25.458 7.085 1.00 98.25 379 GLU A CA 1
ATOM 2898 C C . GLU A 1 379 ? -6.675 -26.370 5.853 1.00 98.25 379 GLU A C 1
ATOM 2900 O O . GLU A 1 379 ? -7.695 -26.877 5.379 1.00 98.25 379 GLU A O 1
ATOM 2905 N N . TRP A 1 380 ? -5.483 -26.588 5.298 1.00 98.00 380 TRP A N 1
ATOM 2906 C CA . TRP A 1 380 ? -5.295 -27.453 4.129 1.00 98.00 380 TRP A CA 1
ATOM 2907 C C . TRP A 1 380 ? -4.015 -28.277 4.227 1.00 98.00 380 TRP A C 1
ATOM 2909 O O . TRP A 1 380 ? -2.981 -27.838 4.732 1.00 98.00 380 TRP A O 1
ATOM 2919 N N . ARG A 1 381 ? -4.069 -29.510 3.716 1.00 97.62 381 ARG A N 1
ATOM 2920 C CA . ARG A 1 381 ? -2.912 -30.408 3.689 1.00 97.62 381 ARG A CA 1
ATOM 2921 C C . ARG A 1 381 ? -1.996 -30.062 2.517 1.00 97.62 381 ARG A C 1
ATOM 2923 O O . ARG A 1 381 ? -2.407 -30.125 1.363 1.00 97.62 381 ARG A O 1
ATOM 2930 N N . THR A 1 382 ? -0.731 -29.806 2.822 1.00 96.06 382 THR A N 1
ATOM 2931 C CA . THR A 1 382 ? 0.373 -29.712 1.857 1.00 96.06 382 THR A CA 1
ATOM 2932 C C . THR A 1 382 ? 1.244 -30.971 1.915 1.00 96.06 382 THR A C 1
ATOM 2934 O O . THR A 1 382 ? 1.041 -31.857 2.751 1.00 96.06 382 THR A O 1
ATOM 2937 N N . ARG A 1 383 ? 2.280 -31.048 1.069 1.00 95.56 383 ARG A N 1
ATOM 2938 C CA . ARG A 1 383 ? 3.321 -32.093 1.161 1.00 95.56 383 ARG A CA 1
ATOM 2939 C C . ARG A 1 383 ? 4.162 -32.039 2.451 1.00 95.56 383 ARG A C 1
ATOM 2941 O O . ARG A 1 383 ? 4.891 -32.986 2.719 1.00 95.56 383 ARG A O 1
ATOM 2948 N N . HIS A 1 384 ? 4.088 -30.944 3.212 1.00 94.94 384 HIS A N 1
ATOM 2949 C CA . HIS A 1 384 ? 4.880 -30.701 4.425 1.00 94.94 384 HIS A CA 1
ATOM 2950 C C . HIS A 1 384 ? 4.051 -30.762 5.723 1.00 94.94 384 HIS A C 1
ATOM 2952 O O . HIS A 1 384 ? 4.578 -30.473 6.790 1.00 94.94 384 HIS A O 1
ATOM 2958 N N . GLY A 1 385 ? 2.767 -31.131 5.644 1.00 96.25 385 GLY A N 1
ATOM 2959 C CA . GLY A 1 385 ? 1.838 -31.131 6.779 1.00 96.25 385 GLY A CA 1
ATOM 2960 C C . GLY A 1 385 ? 0.630 -30.224 6.546 1.00 96.25 385 GLY A C 1
ATOM 2961 O O . GLY A 1 385 ? 0.370 -29.790 5.419 1.00 96.25 385 GLY A O 1
ATOM 2962 N N . ILE A 1 386 ? -0.129 -29.965 7.609 1.00 97.62 386 ILE A N 1
ATOM 2963 C CA . ILE A 1 386 ? -1.292 -29.069 7.581 1.00 97.62 386 ILE A CA 1
ATOM 2964 C C . ILE A 1 386 ? -0.808 -27.617 7.662 1.00 97.62 386 ILE A C 1
ATOM 2966 O O . ILE A 1 386 ? 0.010 -27.283 8.515 1.00 97.62 386 ILE A O 1
ATOM 2970 N N . GLN A 1 387 ? -1.312 -26.769 6.770 1.00 97.94 387 GLN A N 1
ATOM 2971 C CA . GLN A 1 387 ? -1.162 -25.315 6.814 1.00 97.94 387 GLN A CA 1
ATOM 2972 C C . GLN A 1 387 ? -2.474 -24.673 7.263 1.00 97.94 387 GLN A C 1
ATOM 2974 O O . GLN A 1 387 ? -3.545 -25.210 6.979 1.00 97.94 387 GLN A O 1
ATOM 2979 N N . LYS A 1 388 ? -2.380 -23.521 7.932 1.00 98.19 388 LYS A N 1
ATOM 2980 C CA . LYS A 1 388 ? -3.526 -22.730 8.403 1.00 98.19 388 LYS A CA 1
ATOM 2981 C C . LYS A 1 388 ? -3.555 -21.367 7.721 1.00 98.19 388 LYS A C 1
ATOM 2983 O O . LYS A 1 388 ? -2.495 -20.799 7.437 1.00 98.19 388 LYS A O 1
ATOM 2988 N N . ALA A 1 389 ? -4.750 -20.826 7.502 1.00 98.12 389 ALA A N 1
ATOM 2989 C CA . ALA A 1 389 ? -4.923 -19.450 7.051 1.00 98.12 389 ALA A CA 1
ATOM 2990 C C . ALA A 1 389 ? -4.233 -18.465 8.015 1.00 98.12 389 ALA A C 1
ATOM 2992 O O . ALA A 1 389 ? -4.245 -18.654 9.232 1.00 98.12 389 ALA A O 1
ATOM 2993 N N . ASN A 1 390 ? -3.572 -17.455 7.451 1.00 97.94 390 ASN A N 1
ATOM 2994 C CA . ASN A 1 390 ? -2.828 -16.430 8.178 1.00 97.94 390 ASN A CA 1
ATOM 2995 C C . ASN A 1 390 ? -2.654 -15.172 7.301 1.00 97.94 390 ASN A C 1
ATOM 2997 O O . ASN A 1 390 ? -3.065 -15.157 6.136 1.00 97.94 390 ASN A O 1
ATOM 3001 N N . TRP A 1 391 ? -2.006 -14.141 7.854 1.00 97.56 391 TRP A N 1
ATOM 3002 C CA . TRP A 1 391 ? -1.703 -12.870 7.182 1.00 97.56 391 TRP A CA 1
ATOM 3003 C C . TRP A 1 391 ? -0.196 -12.572 7.070 1.00 97.56 391 TRP A C 1
ATOM 3005 O O . TRP A 1 391 ? 0.215 -11.409 7.043 1.00 97.56 391 TRP A O 1
ATOM 3015 N N . TYR A 1 392 ? 0.656 -13.602 6.995 1.00 98.12 392 TYR A N 1
ATOM 3016 C CA . TYR A 1 392 ? 2.105 -13.406 6.896 1.00 98.12 392 TYR A CA 1
ATOM 3017 C C . TYR A 1 392 ? 2.487 -12.510 5.705 1.00 98.12 392 TYR A C 1
ATOM 3019 O O . TYR A 1 392 ? 1.960 -12.634 4.601 1.00 98.12 392 TYR A O 1
ATOM 3027 N N . GLY A 1 393 ? 3.419 -11.585 5.948 1.00 96.62 393 GLY A N 1
ATOM 3028 C CA . GLY A 1 393 ? 3.810 -10.534 5.003 1.00 96.62 393 GLY A CA 1
ATOM 3029 C C . GLY A 1 393 ? 3.097 -9.191 5.212 1.00 96.62 393 GLY A C 1
ATOM 3030 O O . GLY A 1 393 ? 3.634 -8.175 4.771 1.00 96.62 393 GLY A O 1
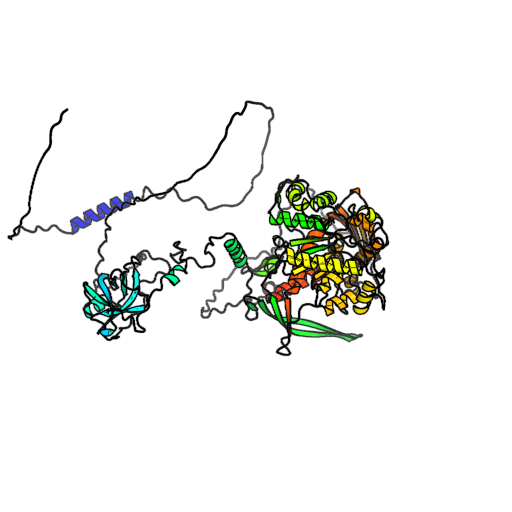ATOM 3031 N N . SER A 1 394 ? 1.958 -9.162 5.919 1.00 98.38 394 SER A N 1
ATOM 3032 C CA . SER A 1 394 ? 1.296 -7.919 6.348 1.00 98.38 394 SER A CA 1
ATOM 3033 C C . SER A 1 394 ? 2.027 -7.302 7.541 1.00 98.38 394 SER A C 1
ATOM 3035 O O . SER A 1 394 ? 2.318 -7.992 8.522 1.00 98.38 394 SER A O 1
ATOM 3037 N N . ILE A 1 395 ? 2.285 -5.992 7.498 1.00 97.56 395 ILE A N 1
ATOM 3038 C CA . ILE A 1 395 ? 2.806 -5.267 8.663 1.00 97.56 395 ILE A CA 1
ATOM 3039 C C . ILE A 1 395 ? 1.731 -5.009 9.716 1.00 97.56 395 ILE A C 1
ATOM 3041 O O . ILE A 1 395 ? 2.037 -5.108 10.903 1.00 97.56 395 ILE A O 1
ATOM 3045 N N . THR A 1 396 ? 0.483 -4.740 9.321 1.00 97.81 396 THR A N 1
ATOM 3046 C CA . THR A 1 396 ? -0.598 -4.479 10.283 1.00 97.81 396 THR A CA 1
ATOM 3047 C C . THR A 1 396 ? -0.996 -5.742 11.049 1.00 97.81 396 THR A C 1
ATOM 3049 O O . THR A 1 396 ? -1.193 -5.676 12.258 1.00 97.81 396 THR A O 1
ATOM 3052 N N . GLN A 1 397 ? -1.058 -6.899 10.379 1.00 97.50 397 GLN A N 1
ATOM 3053 C CA . GLN A 1 397 ? -1.585 -8.150 10.948 1.00 97.50 397 GLN A CA 1
ATOM 3054 C C . GLN A 1 397 ? -0.511 -9.162 11.380 1.00 97.50 397 GLN A C 1
ATOM 3056 O O . GLN A 1 397 ? -0.838 -10.193 11.965 1.00 97.50 397 GLN A O 1
ATOM 3061 N N . SER A 1 398 ? 0.763 -8.953 11.033 1.00 97.06 398 SER A N 1
ATOM 3062 C CA . SER A 1 398 ? 1.845 -9.916 11.310 1.00 97.06 398 SER A CA 1
ATOM 3063 C C . SER A 1 398 ? 3.210 -9.260 11.563 1.00 97.06 398 SER A C 1
ATOM 3065 O O . SER A 1 398 ? 4.248 -9.894 11.381 1.00 97.06 398 SER A O 1
ATOM 3067 N N . SER A 1 399 ? 3.228 -8.006 12.031 1.00 97.69 399 SER A N 1
ATOM 3068 C CA . SER A 1 399 ? 4.421 -7.397 12.632 1.00 97.69 399 SER A CA 1
ATOM 3069 C C . SER A 1 399 ? 4.120 -6.797 14.006 1.00 97.69 399 SER A C 1
ATOM 3071 O O . SER A 1 399 ? 2.969 -6.497 14.333 1.00 97.69 399 SER A O 1
ATOM 3073 N N . THR A 1 400 ? 5.166 -6.642 14.813 1.00 97.31 400 THR A N 1
ATOM 3074 C CA . THR A 1 400 ? 5.096 -6.069 16.158 1.00 97.31 400 THR A CA 1
ATOM 3075 C C . THR A 1 400 ? 5.745 -4.687 16.230 1.00 97.31 400 THR A C 1
ATOM 3077 O O . THR A 1 400 ? 6.468 -4.253 15.325 1.00 97.31 400 THR A O 1
ATOM 3080 N N . VAL A 1 401 ? 5.467 -3.998 17.334 1.00 96.19 401 VAL A N 1
ATOM 3081 C CA . VAL A 1 401 ? 6.018 -2.702 17.740 1.00 96.19 401 VAL A CA 1
ATOM 3082 C C . VAL A 1 401 ? 6.545 -2.839 19.167 1.00 96.19 401 VAL A C 1
ATOM 3084 O O . VAL A 1 401 ? 5.891 -3.459 20.007 1.00 96.19 401 VAL A O 1
ATOM 3087 N N . LEU A 1 402 ? 7.723 -2.272 19.439 1.00 94.94 402 LEU A N 1
ATOM 3088 C CA . LEU A 1 402 ? 8.277 -2.195 20.795 1.00 94.94 402 LEU A CA 1
ATOM 3089 C C . LEU A 1 402 ? 7.501 -1.134 21.586 1.00 94.94 402 LEU A C 1
ATOM 3091 O O . LEU A 1 402 ? 7.390 0.007 21.132 1.00 94.94 402 LEU A O 1
ATOM 3095 N N . LEU A 1 403 ? 6.982 -1.481 22.765 1.00 92.75 403 LEU A N 1
ATOM 3096 C CA . LEU A 1 403 ? 6.388 -0.510 23.692 1.00 92.75 403 LEU A CA 1
ATOM 3097 C C . LEU A 1 403 ? 7.471 0.186 24.524 1.00 92.75 403 LEU A C 1
ATOM 3099 O O . LEU A 1 403 ? 7.538 1.419 24.545 1.00 92.75 403 LEU A O 1
ATOM 3103 N N . GLY A 1 404 ? 8.313 -0.623 25.160 1.00 90.62 404 GLY A N 1
ATOM 3104 C CA . GLY A 1 404 ? 9.329 -0.281 26.153 1.00 90.62 404 GLY A CA 1
ATOM 3105 C C . GLY A 1 404 ? 9.778 -1.571 26.848 1.00 90.62 404 GLY A C 1
ATOM 3106 O O . GLY A 1 404 ? 9.561 -2.649 26.296 1.00 90.62 404 GLY A O 1
ATOM 3107 N N . SER A 1 405 ? 10.343 -1.477 28.049 1.00 89.06 405 SER A N 1
ATOM 3108 C CA . SER A 1 405 ? 10.827 -2.640 28.810 1.00 89.06 405 SER A CA 1
ATOM 3109 C C . SER A 1 405 ? 9.912 -2.994 29.991 1.00 89.06 405 SER A C 1
ATOM 3111 O O . SER A 1 405 ? 9.190 -2.135 30.500 1.00 89.06 405 SER A O 1
ATOM 3113 N N . ASP A 1 406 ? 9.939 -4.253 30.431 1.00 87.94 406 ASP A N 1
ATOM 3114 C CA . ASP A 1 406 ? 9.227 -4.725 31.624 1.00 87.94 406 ASP A CA 1
ATOM 3115 C C . ASP A 1 406 ? 10.003 -4.479 32.936 1.00 87.94 406 ASP A C 1
ATOM 3117 O O . ASP A 1 406 ? 11.093 -3.905 32.953 1.00 87.94 406 ASP A O 1
ATOM 3121 N N . ALA A 1 407 ? 9.451 -4.949 34.062 1.00 83.94 407 ALA A N 1
ATOM 3122 C CA . ALA A 1 407 ? 10.069 -4.834 35.388 1.00 83.94 407 ALA A CA 1
ATOM 3123 C C . ALA A 1 407 ? 11.386 -5.631 35.559 1.00 83.94 407 ALA A C 1
ATOM 3125 O O . ALA A 1 407 ? 12.056 -5.482 36.580 1.00 83.94 407 ALA A O 1
ATOM 3126 N N . SER A 1 408 ? 11.763 -6.465 34.585 1.00 84.38 408 SER A N 1
ATOM 3127 C CA . SER A 1 408 ? 13.053 -7.163 34.505 1.00 84.38 408 SER A CA 1
ATOM 3128 C C . SER A 1 408 ? 14.009 -6.549 33.467 1.00 84.38 408 SER A C 1
ATOM 3130 O O . SER A 1 408 ? 15.118 -7.050 33.269 1.00 84.38 408 SER A O 1
ATOM 3132 N N . GLY A 1 409 ? 13.603 -5.455 32.813 1.00 81.50 409 GLY A N 1
ATOM 3133 C CA . GLY A 1 409 ? 14.365 -4.788 31.760 1.00 81.50 409 GLY A CA 1
ATOM 3134 C C . GLY A 1 409 ? 14.318 -5.499 30.404 1.00 81.50 409 GLY A C 1
ATOM 3135 O O . GLY A 1 409 ? 15.164 -5.221 29.562 1.00 81.50 409 GLY A O 1
ATOM 3136 N N . GLN A 1 410 ? 13.381 -6.426 30.174 1.00 87.38 410 GLN A N 1
ATOM 3137 C CA . GLN A 1 410 ? 13.228 -7.092 28.875 1.00 87.38 410 GLN A CA 1
ATOM 3138 C C . GLN A 1 410 ? 12.260 -6.331 27.962 1.00 87.38 410 GLN A C 1
ATOM 3140 O O . GLN A 1 410 ? 11.244 -5.813 28.423 1.00 87.38 410 GLN A O 1
ATOM 3145 N N . ASP A 1 411 ? 12.565 -6.274 26.663 1.00 91.69 411 ASP A N 1
ATOM 3146 C CA . ASP A 1 411 ? 11.745 -5.600 25.648 1.00 91.69 411 ASP A CA 1
ATOM 3147 C C . ASP A 1 411 ? 10.337 -6.216 25.524 1.00 91.69 411 ASP A C 1
ATOM 3149 O O . ASP A 1 411 ? 10.175 -7.403 25.230 1.00 91.69 411 ASP A O 1
ATOM 3153 N N . VAL A 1 412 ? 9.302 -5.382 25.659 1.00 94.00 412 VAL A N 1
ATOM 3154 C CA . VAL A 1 412 ? 7.891 -5.761 25.504 1.00 94.00 412 VAL A CA 1
ATOM 3155 C C . VAL A 1 412 ? 7.377 -5.336 24.131 1.00 94.00 412 VAL A C 1
ATOM 3157 O O . VAL A 1 412 ? 7.215 -4.148 23.838 1.00 94.00 412 VAL A O 1
ATOM 3160 N N . TYR A 1 413 ? 7.056 -6.326 23.301 1.00 96.12 413 TYR A N 1
ATOM 3161 C CA . TYR A 1 413 ? 6.486 -6.142 21.967 1.00 96.12 413 TYR A CA 1
ATOM 3162 C C . TYR A 1 413 ? 4.988 -6.461 21.942 1.00 96.12 413 TYR A C 1
ATOM 3164 O O . TYR A 1 413 ? 4.562 -7.461 22.519 1.00 96.12 413 TYR A O 1
ATOM 3172 N N . ILE A 1 414 ? 4.202 -5.674 21.200 1.00 95.62 414 ILE A N 1
ATOM 3173 C CA . ILE A 1 414 ? 2.791 -5.980 20.890 1.00 95.62 414 ILE A CA 1
ATOM 3174 C C . ILE A 1 414 ? 2.530 -5.979 19.374 1.00 95.62 414 ILE A C 1
ATOM 3176 O O . ILE A 1 414 ? 3.304 -5.364 18.632 1.00 95.62 414 ILE A O 1
ATOM 3180 N N . PRO A 1 415 ? 1.468 -6.645 18.879 1.00 96.94 415 PRO A N 1
ATOM 3181 C CA . PRO A 1 415 ? 1.031 -6.548 17.485 1.00 96.94 415 PRO A CA 1
ATOM 3182 C C . PRO A 1 415 ? 0.749 -5.102 17.053 1.00 96.94 415 PRO A C 1
ATOM 3184 O O . PRO A 1 415 ? 0.177 -4.315 17.806 1.00 96.94 415 PRO A O 1
ATOM 3187 N N . MET A 1 416 ? 1.112 -4.743 15.817 1.00 97.06 416 MET A N 1
ATOM 3188 C CA . MET A 1 416 ? 0.940 -3.373 15.308 1.00 97.06 416 MET A CA 1
ATOM 3189 C C . MET A 1 416 ? -0.532 -2.918 15.287 1.00 97.06 416 MET A C 1
ATOM 3191 O O . MET A 1 416 ? -0.818 -1.754 15.568 1.00 97.06 416 MET A O 1
ATOM 3195 N N . ASN A 1 417 ? -1.464 -3.833 15.006 1.00 95.62 417 ASN A N 1
ATOM 3196 C CA . ASN A 1 417 ? -2.914 -3.610 15.041 1.00 95.62 417 ASN A CA 1
ATOM 3197 C C . ASN A 1 417 ? -3.530 -3.550 16.458 1.00 95.62 417 ASN A C 1
ATOM 3199 O O . ASN A 1 417 ? -4.720 -3.264 16.571 1.00 95.62 417 ASN A O 1
ATOM 3203 N N . GLU A 1 418 ? -2.754 -3.774 17.527 1.00 94.31 418 GLU A N 1
ATOM 3204 C CA . GLU A 1 418 ? -3.207 -3.624 18.922 1.00 94.31 418 GLU A CA 1
ATOM 3205 C C . GLU A 1 418 ? -2.795 -2.273 19.557 1.00 94.31 418 GLU A C 1
ATOM 3207 O O . GLU A 1 418 ? -3.269 -1.953 20.648 1.00 94.31 418 GLU A O 1
ATOM 3212 N N . LEU A 1 419 ? -1.991 -1.433 18.876 1.00 94.31 419 LEU A N 1
ATOM 3213 C CA . LEU A 1 419 ? -1.669 -0.069 19.346 1.00 94.31 419 LEU A CA 1
ATOM 3214 C C . LEU A 1 419 ? -2.889 0.863 19.339 1.00 94.31 419 LEU A C 1
ATOM 3216 O O . LEU A 1 419 ? -3.119 1.596 20.296 1.00 94.31 419 LEU A O 1
ATOM 3220 N N . VAL A 1 420 ? -3.645 0.862 18.241 1.00 95.19 420 VAL A N 1
ATOM 3221 C CA . VAL A 1 420 ? -4.818 1.722 18.011 1.00 95.19 420 VAL A CA 1
ATOM 3222 C C . VAL A 1 420 ? -5.925 0.912 17.333 1.00 95.19 420 VAL A C 1
ATOM 3224 O O . VAL A 1 420 ? -5.620 -0.076 16.666 1.00 95.19 420 VAL A O 1
ATOM 3227 N N . PRO A 1 421 ? -7.208 1.306 17.439 1.00 95.19 421 PRO A N 1
ATOM 3228 C CA . PRO A 1 421 ? -8.288 0.620 16.735 1.00 95.19 421 PRO A CA 1
ATOM 3229 C C . PRO A 1 421 ? -8.082 0.645 15.210 1.00 95.19 421 PRO A C 1
ATOM 3231 O O . PRO A 1 421 ? -8.099 1.710 14.590 1.00 95.19 421 PRO A O 1
ATOM 3234 N N . MET A 1 422 ? -7.906 -0.533 14.605 1.00 96.44 422 MET A N 1
ATOM 3235 C CA . MET A 1 422 ? -7.781 -0.742 13.155 1.00 96.44 422 MET A CA 1
ATOM 3236 C C . MET A 1 422 ? -8.882 -1.673 12.629 1.00 96.44 422 MET A C 1
ATOM 3238 O O . MET A 1 422 ? -9.442 -2.475 13.383 1.00 96.44 422 MET A O 1
ATOM 3242 N N . VAL A 1 423 ? -9.158 -1.599 11.322 1.00 97.38 423 VAL A N 1
ATOM 3243 C CA . VAL A 1 423 ? -10.027 -2.558 10.621 1.00 97.38 423 VAL A CA 1
ATOM 3244 C C . VAL A 1 423 ? -9.464 -3.976 10.734 1.00 97.38 423 VAL A C 1
ATOM 3246 O O . VAL A 1 423 ? -8.295 -4.234 10.454 1.00 97.38 423 VAL A O 1
ATOM 3249 N N . ASN A 1 424 ? -10.334 -4.907 11.119 1.00 95.38 424 ASN A N 1
ATOM 3250 C CA . ASN A 1 424 ? -10.081 -6.341 11.087 1.00 95.38 424 ASN A CA 1
ATOM 3251 C C . ASN A 1 424 ? -10.268 -6.857 9.643 1.00 95.38 424 ASN A C 1
ATOM 3253 O O . ASN A 1 424 ? -11.346 -6.648 9.079 1.00 95.38 424 ASN A O 1
ATOM 3257 N N . PRO A 1 425 ? -9.285 -7.559 9.044 1.00 96.12 425 PRO A N 1
ATOM 3258 C CA . PRO A 1 425 ? -9.395 -8.100 7.688 1.00 96.12 425 PRO A CA 1
ATOM 3259 C C . PRO A 1 425 ? -10.668 -8.917 7.443 1.00 96.12 425 PRO A C 1
ATOM 3261 O O . PRO A 1 425 ? -11.269 -8.818 6.378 1.00 96.12 425 PRO A O 1
ATOM 3264 N N . ASN A 1 426 ? -11.119 -9.686 8.438 1.00 91.88 426 ASN A N 1
ATOM 3265 C CA . ASN A 1 426 ? -12.269 -10.580 8.294 1.00 91.88 426 ASN A CA 1
ATOM 3266 C C . ASN A 1 426 ? -13.606 -9.830 8.123 1.00 91.88 426 ASN A C 1
ATOM 3268 O O . ASN A 1 426 ? -14.592 -10.445 7.708 1.00 91.88 426 ASN A O 1
ATOM 3272 N N . ASP A 1 427 ? -13.645 -8.523 8.401 1.00 94.00 427 ASP A N 1
ATOM 3273 C CA . ASP A 1 427 ? -14.846 -7.679 8.335 1.00 94.00 427 ASP A CA 1
ATOM 3274 C C . ASP A 1 427 ? -14.930 -6.859 7.027 1.00 94.00 427 ASP A C 1
ATOM 3276 O O . ASP A 1 427 ? -15.948 -6.215 6.762 1.00 94.00 427 ASP A O 1
ATOM 3280 N N . ILE A 1 428 ? -13.889 -6.918 6.183 1.00 98.12 428 ILE A N 1
ATOM 3281 C CA . ILE A 1 428 ? -13.806 -6.206 4.899 1.00 98.12 428 ILE A CA 1
ATOM 3282 C C . ILE A 1 428 ? -14.782 -6.809 3.879 1.00 98.12 428 ILE A C 1
ATOM 3284 O O . ILE A 1 428 ? -14.795 -8.019 3.644 1.00 98.12 428 ILE A O 1
ATOM 3288 N N . VAL A 1 429 ? -15.560 -5.953 3.211 1.00 98.25 429 VAL A N 1
ATOM 3289 C CA . VAL A 1 429 ? -16.411 -6.339 2.072 1.00 98.25 429 VAL A CA 1
ATOM 3290 C C . VAL A 1 429 ? -15.682 -6.030 0.764 1.00 98.25 429 VAL A C 1
ATOM 3292 O O . VAL A 1 429 ? -15.276 -4.890 0.554 1.00 98.25 429 VAL A O 1
ATOM 3295 N N . VAL A 1 430 ? -15.534 -7.013 -0.130 1.00 98.12 430 VAL A N 1
ATOM 3296 C CA . VAL A 1 430 ? -14.848 -6.836 -1.426 1.00 98.12 430 VAL A CA 1
ATOM 3297 C C . VAL A 1 430 ? -15.837 -6.856 -2.592 1.00 98.12 430 VAL A C 1
ATOM 3299 O O . VAL A 1 430 ? -16.690 -7.737 -2.677 1.00 98.12 430 VAL A O 1
ATOM 3302 N N . ASP A 1 431 ? -15.674 -5.894 -3.497 1.00 98.56 431 ASP A N 1
ATOM 3303 C CA . ASP A 1 431 ? -16.287 -5.813 -4.833 1.00 98.56 431 ASP A CA 1
ATOM 3304 C C . ASP A 1 431 ? -15.198 -5.297 -5.805 1.00 98.56 431 ASP A C 1
ATOM 3306 O O . ASP A 1 431 ? -14.035 -5.124 -5.422 1.00 98.56 431 ASP A O 1
ATOM 3310 N N . GLY A 1 432 ? -15.523 -5.031 -7.066 1.00 98.56 432 GLY A N 1
ATOM 3311 C CA . GLY A 1 432 ? -14.586 -4.413 -7.996 1.00 98.56 432 GLY A CA 1
ATOM 3312 C C . GLY A 1 432 ? -14.876 -4.683 -9.463 1.00 98.56 432 GLY A C 1
ATOM 3313 O O . GLY A 1 432 ? -15.886 -5.276 -9.836 1.00 98.56 432 GLY A O 1
ATOM 3314 N N . TRP A 1 433 ? -13.938 -4.263 -10.304 1.00 98.94 433 TRP A N 1
ATOM 3315 C CA . TRP A 1 433 ? -14.046 -4.285 -11.759 1.00 98.94 433 TRP A CA 1
ATOM 3316 C C . TRP A 1 433 ? -12.909 -5.108 -12.373 1.00 98.94 433 TRP A C 1
ATOM 3318 O O . TRP A 1 433 ? -11.793 -5.129 -11.853 1.00 98.94 433 TRP A O 1
ATOM 3328 N N . ASP A 1 434 ? -13.151 -5.775 -13.498 1.00 98.88 434 ASP A N 1
ATOM 3329 C CA . ASP A 1 434 ? -12.106 -6.405 -14.320 1.00 98.88 434 ASP A CA 1
ATOM 3330 C C . ASP A 1 434 ? -12.562 -6.402 -15.778 1.00 98.88 434 ASP A C 1
ATOM 3332 O O . ASP A 1 434 ? -13.739 -6.619 -16.062 1.00 98.88 434 ASP A O 1
ATOM 3336 N N . ILE A 1 435 ? -11.626 -6.189 -16.705 1.00 98.75 435 ILE A N 1
ATOM 3337 C CA . ILE A 1 435 ? -11.915 -6.255 -18.144 1.00 98.75 435 ILE A CA 1
ATOM 3338 C C . ILE A 1 435 ? -12.301 -7.672 -18.604 1.00 98.75 435 ILE A C 1
ATOM 3340 O O . ILE A 1 435 ? -12.848 -7.799 -19.694 1.00 98.75 435 ILE A O 1
ATOM 3344 N N . SER A 1 436 ? -12.053 -8.712 -17.790 1.00 98.62 436 SER A N 1
ATOM 3345 C CA . SER A 1 436 ? -12.554 -10.076 -18.006 1.00 98.62 436 SER A CA 1
ATOM 3346 C C . SER A 1 436 ? -13.752 -10.433 -17.121 1.00 98.62 436 SER A C 1
ATOM 3348 O O . SER A 1 436 ? -13.722 -10.219 -15.911 1.00 98.62 436 SER A O 1
ATOM 3350 N N . SER A 1 437 ? -14.764 -11.077 -17.706 1.00 98.31 437 SER A N 1
ATOM 3351 C CA . SER A 1 437 ? -16.021 -11.509 -17.063 1.00 98.31 437 SER A CA 1
ATOM 3352 C C . SER A 1 437 ? -15.861 -12.687 -16.089 1.00 98.31 437 SER A C 1
ATOM 3354 O O . SER A 1 437 ? -16.819 -13.131 -15.446 1.00 98.31 437 SER A O 1
ATOM 3356 N N . MET A 1 438 ? -14.643 -13.227 -16.000 1.00 98.38 438 MET A N 1
ATOM 3357 C CA . MET A 1 438 ? -14.305 -14.423 -15.243 1.00 98.38 438 MET A CA 1
ATOM 3358 C C . MET A 1 438 ? -14.589 -14.234 -13.746 1.00 98.38 438 MET A C 1
ATOM 3360 O O . MET A 1 438 ? -14.039 -13.343 -13.102 1.00 98.38 438 MET A O 1
ATOM 3364 N N . ASN A 1 439 ? -15.422 -15.120 -13.192 1.00 98.69 439 ASN A N 1
ATOM 3365 C CA . ASN A 1 439 ? -15.710 -15.175 -11.758 1.00 98.69 439 ASN A CA 1
ATOM 3366 C C . ASN A 1 439 ? -14.429 -15.394 -10.933 1.00 98.69 439 ASN A C 1
ATOM 3368 O O . ASN A 1 439 ? -13.451 -15.958 -11.431 1.00 98.69 439 ASN A O 1
ATOM 3372 N N . ILE A 1 440 ? -14.435 -14.988 -9.661 1.00 98.75 440 ILE A N 1
ATOM 3373 C CA . ILE A 1 440 ? -13.213 -14.980 -8.843 1.00 98.75 440 ILE A CA 1
ATOM 3374 C C . ILE A 1 440 ? -12.674 -16.402 -8.583 1.00 98.75 440 ILE A C 1
ATOM 3376 O O . ILE A 1 440 ? -11.463 -16.592 -8.478 1.00 98.75 440 ILE A O 1
ATOM 3380 N N . GLY A 1 441 ? -13.540 -17.421 -8.576 1.00 98.50 441 GLY A N 1
ATOM 3381 C CA . GLY A 1 441 ? -13.152 -18.831 -8.429 1.00 98.50 441 GLY A CA 1
ATOM 3382 C C . GLY A 1 441 ? -12.344 -19.371 -9.615 1.00 98.50 441 GLY A C 1
ATOM 3383 O O . GLY A 1 441 ? -11.343 -20.058 -9.422 1.00 98.50 441 GLY A O 1
ATOM 3384 N N . GLU A 1 442 ? -12.732 -19.025 -10.841 1.00 98.62 442 GLU A N 1
ATOM 3385 C CA . GLU A 1 442 ? -11.964 -19.338 -12.053 1.00 98.62 442 GLU A CA 1
ATOM 3386 C C . GLU A 1 442 ? -10.757 -18.402 -12.225 1.00 98.62 442 GLU A C 1
ATOM 3388 O O . GLU A 1 442 ? -9.701 -18.840 -12.680 1.00 98.62 442 GLU A O 1
ATOM 3393 N N . ALA A 1 443 ? -10.852 -17.141 -11.786 1.00 98.69 443 ALA A N 1
ATOM 3394 C CA . ALA A 1 443 ? -9.718 -16.218 -11.781 1.00 98.69 443 ALA A CA 1
ATOM 3395 C C . ALA A 1 443 ? -8.579 -16.714 -10.871 1.00 98.69 443 ALA A C 1
ATOM 3397 O O . ALA A 1 443 ? -7.418 -16.657 -11.273 1.00 98.69 443 ALA A O 1
ATOM 3398 N N . MET A 1 444 ? -8.914 -17.273 -9.704 1.00 98.62 444 MET A N 1
ATOM 3399 C CA . MET A 1 444 ? -7.983 -17.930 -8.780 1.00 98.62 444 MET A CA 1
ATOM 3400 C C . MET A 1 444 ? -7.287 -19.141 -9.429 1.00 98.62 444 MET A C 1
ATOM 3402 O O . MET A 1 444 ? -6.058 -19.239 -9.380 1.00 98.62 444 MET A O 1
ATOM 3406 N N . LYS A 1 445 ? -8.039 -20.021 -10.111 1.00 98.44 445 LYS A N 1
ATOM 3407 C CA . LYS A 1 445 ? -7.466 -21.149 -10.876 1.00 98.44 445 LYS A CA 1
ATOM 3408 C C . LYS A 1 445 ? -6.530 -20.673 -11.987 1.00 98.44 445 LYS A C 1
ATOM 3410 O O . LYS A 1 445 ? -5.440 -21.216 -12.147 1.00 98.44 445 LYS A O 1
ATOM 3415 N N . ARG A 1 446 ? -6.935 -19.636 -12.732 1.00 98.19 446 ARG A N 1
ATOM 3416 C CA . ARG A 1 446 ? -6.142 -18.975 -13.785 1.00 98.19 446 ARG A CA 1
ATOM 3417 C C . ARG A 1 446 ? -4.861 -18.337 -13.239 1.00 98.19 446 ARG A C 1
ATOM 3419 O O . ARG A 1 446 ? -3.859 -18.317 -13.947 1.00 98.19 446 ARG A O 1
ATOM 3426 N N . ALA A 1 447 ? -4.891 -17.809 -12.016 1.00 98.19 447 ALA A N 1
ATOM 3427 C CA . ALA A 1 447 ? -3.746 -17.162 -11.381 1.00 98.19 447 ALA A CA 1
ATOM 3428 C C . ALA A 1 447 ? -2.654 -18.160 -10.953 1.00 98.19 447 ALA A C 1
ATOM 3430 O O . ALA A 1 447 ? -1.480 -17.802 -10.966 1.00 98.19 447 ALA A O 1
ATOM 3431 N N . GLN A 1 448 ? -3.034 -19.399 -10.607 1.00 98.12 448 GLN A N 1
ATOM 3432 C CA . GLN A 1 448 ? -2.129 -20.488 -10.194 1.00 98.12 448 GLN A CA 1
ATOM 3433 C C . GLN A 1 448 ? -1.253 -20.167 -8.961 1.00 98.12 448 GLN A C 1
ATOM 3435 O O . GLN A 1 448 ? -0.171 -20.724 -8.802 1.00 98.12 448 GLN A O 1
ATOM 3440 N N . VAL A 1 449 ? -1.737 -19.286 -8.077 1.00 98.44 449 VAL A N 1
ATOM 3441 C CA . VAL A 1 449 ? -1.014 -18.808 -6.879 1.00 98.44 449 VAL A CA 1
ATOM 3442 C C . VAL A 1 449 ? -1.187 -19.732 -5.666 1.00 98.44 449 VAL A C 1
ATOM 3444 O O . VAL A 1 449 ? -0.258 -19.915 -4.885 1.00 98.44 449 VAL A O 1
ATOM 3447 N N . LEU A 1 450 ? -2.387 -20.288 -5.472 1.00 98.25 450 LEU A N 1
ATOM 3448 C CA . LEU A 1 450 ? -2.767 -20.984 -4.236 1.00 98.25 450 LEU A CA 1
ATOM 3449 C C . LEU A 1 450 ? -2.718 -22.508 -4.372 1.00 98.25 450 LEU A C 1
ATOM 3451 O O . LEU A 1 450 ? -3.020 -23.061 -5.430 1.00 98.25 450 LEU A O 1
ATOM 3455 N N . GLU A 1 451 ? -2.413 -23.189 -3.266 1.00 97.81 451 GLU A N 1
ATOM 3456 C CA . GLU A 1 451 ? -2.479 -24.651 -3.155 1.00 97.81 451 GLU A CA 1
ATOM 3457 C C . GLU A 1 451 ? -3.872 -25.183 -3.524 1.00 97.81 451 GLU A C 1
ATOM 3459 O O . GLU A 1 451 ? -4.893 -24.645 -3.090 1.00 97.81 451 GLU A O 1
ATOM 3464 N N . ILE A 1 452 ? -3.926 -26.272 -4.298 1.00 97.75 452 ILE A N 1
ATOM 3465 C CA . ILE A 1 452 ? -5.182 -26.814 -4.857 1.00 97.75 452 ILE A CA 1
ATOM 3466 C C . ILE A 1 452 ? -6.180 -27.156 -3.738 1.00 97.75 452 ILE A C 1
ATOM 3468 O O . ILE A 1 452 ? -7.347 -26.786 -3.809 1.00 97.75 452 ILE A O 1
ATOM 3472 N N . GLY A 1 453 ? -5.696 -27.754 -2.643 1.00 97.44 453 GLY A N 1
ATOM 3473 C CA . GLY A 1 453 ? -6.518 -28.093 -1.477 1.00 97.44 453 GLY A CA 1
ATOM 3474 C C . GLY A 1 453 ? -7.061 -26.895 -0.683 1.00 97.44 453 GLY A C 1
ATOM 3475 O O . GLY A 1 453 ? -7.928 -27.096 0.164 1.00 97.44 453 GLY A O 1
ATOM 3476 N N . LEU A 1 454 ? -6.580 -25.672 -0.938 1.00 98.38 454 LEU A N 1
ATOM 3477 C CA . LEU A 1 454 ? -7.219 -24.431 -0.486 1.00 98.38 454 LEU A CA 1
ATOM 3478 C C . LEU A 1 454 ? -8.202 -23.915 -1.545 1.00 98.38 454 LEU A C 1
ATOM 3480 O O . LEU A 1 454 ? -9.327 -23.552 -1.198 1.00 98.38 454 LEU A O 1
ATOM 3484 N N . GLN A 1 455 ? -7.807 -23.927 -2.826 1.00 98.50 455 GLN A N 1
ATOM 3485 C CA . GLN A 1 455 ? -8.675 -23.518 -3.936 1.00 98.50 455 GLN A CA 1
ATOM 3486 C C . GLN A 1 455 ? -10.020 -24.254 -3.895 1.00 98.50 455 GLN A C 1
ATOM 3488 O O . GLN A 1 455 ? -11.063 -23.604 -3.922 1.00 98.50 455 GLN A O 1
ATOM 3493 N N . ASP A 1 456 ? -10.010 -25.581 -3.757 1.00 98.31 456 ASP A N 1
ATOM 3494 C CA . ASP A 1 456 ? -11.223 -26.409 -3.740 1.00 98.31 456 ASP A CA 1
ATOM 3495 C C . ASP A 1 456 ? -12.184 -26.048 -2.589 1.00 98.31 456 ASP A C 1
ATOM 3497 O O . ASP A 1 456 ? -13.403 -26.087 -2.770 1.00 98.31 456 ASP A O 1
ATOM 3501 N N . GLN A 1 457 ? -11.658 -25.637 -1.426 1.00 98.50 457 GLN A N 1
ATOM 3502 C CA . GLN A 1 457 ? -12.469 -25.229 -0.271 1.00 98.50 457 GLN A CA 1
ATOM 3503 C C . GLN A 1 457 ? -13.182 -23.890 -0.513 1.00 98.50 457 GLN A C 1
ATOM 3505 O O . GLN A 1 457 ? -14.386 -23.774 -0.275 1.00 98.50 457 GLN A O 1
ATOM 3510 N N . VAL A 1 458 ? -12.463 -22.879 -1.016 1.00 98.38 458 VAL A N 1
ATOM 3511 C CA . VAL A 1 458 ? -13.022 -21.528 -1.221 1.00 98.38 458 VAL A CA 1
ATOM 3512 C C . VAL A 1 458 ? -13.794 -21.387 -2.541 1.00 98.38 458 VAL A C 1
ATOM 3514 O O . VAL A 1 458 ? -14.654 -20.509 -2.666 1.00 98.38 458 VAL A O 1
ATOM 3517 N N . TYR A 1 459 ? -13.545 -22.262 -3.525 1.00 98.62 459 TYR A N 1
ATOM 3518 C CA . TYR A 1 459 ? -14.065 -22.147 -4.893 1.00 98.62 459 TYR A CA 1
ATOM 3519 C C . TYR A 1 459 ? -15.591 -22.003 -4.960 1.00 98.62 459 TYR A C 1
ATOM 3521 O O . TYR A 1 459 ? -16.084 -21.145 -5.691 1.00 98.62 459 TYR A O 1
ATOM 3529 N N . LYS A 1 460 ? -16.361 -22.774 -4.172 1.00 98.00 460 LYS A N 1
ATOM 3530 C CA . LYS A 1 460 ? -17.840 -22.710 -4.186 1.00 98.00 460 LYS A CA 1
ATOM 3531 C C . LYS A 1 460 ? -18.378 -21.304 -3.879 1.00 98.00 460 LYS A C 1
ATOM 3533 O O . LYS A 1 460 ? -19.466 -20.962 -4.344 1.00 98.00 460 LYS A O 1
ATOM 3538 N N . ARG A 1 461 ? -17.648 -20.508 -3.093 1.00 97.12 461 ARG A N 1
ATOM 3539 C CA . ARG A 1 461 ? -18.016 -19.136 -2.718 1.00 97.12 461 ARG A CA 1
ATOM 3540 C C . ARG A 1 461 ? -17.446 -18.131 -3.715 1.00 97.12 461 ARG A C 1
ATOM 3542 O O . ARG A 1 461 ? -18.203 -17.365 -4.305 1.00 97.12 461 ARG A O 1
ATOM 3549 N N . LEU A 1 462 ? -16.148 -18.215 -4.007 1.00 98.31 462 LEU A N 1
ATOM 3550 C CA . LEU A 1 462 ? -15.479 -17.331 -4.969 1.00 98.31 462 LEU A CA 1
ATOM 3551 C C . LEU A 1 462 ? -16.054 -17.425 -6.396 1.00 98.31 462 LEU A C 1
ATOM 3553 O O . LEU A 1 462 ? -16.024 -16.440 -7.126 1.00 98.31 462 LEU A O 1
ATOM 3557 N N . ALA A 1 463 ? -16.627 -18.563 -6.799 1.00 98.25 463 ALA A N 1
ATOM 3558 C CA . ALA A 1 463 ? -17.284 -18.710 -8.101 1.00 98.25 463 ALA A CA 1
ATOM 3559 C C . ALA A 1 463 ? -18.619 -17.943 -8.235 1.00 98.25 463 ALA A C 1
ATOM 3561 O O . ALA A 1 463 ? -19.116 -17.766 -9.350 1.00 98.25 463 ALA A O 1
ATOM 3562 N N . GLN A 1 464 ? -19.197 -17.481 -7.120 1.00 98.06 464 GLN A N 1
ATOM 3563 C CA . GLN A 1 464 ? -20.400 -16.639 -7.102 1.00 98.06 464 GLN A CA 1
ATOM 3564 C C . GLN A 1 464 ? -20.052 -15.155 -7.294 1.00 98.06 464 GLN A C 1
ATOM 3566 O O . GLN A 1 464 ? -20.856 -14.398 -7.833 1.00 98.06 464 GLN A O 1
ATOM 3571 N N . LEU A 1 465 ? -18.837 -14.755 -6.903 1.00 98.25 465 LEU A N 1
ATOM 3572 C CA . LEU A 1 465 ? -18.318 -13.398 -7.044 1.00 98.25 465 LEU A CA 1
ATOM 3573 C C . LEU A 1 465 ? -17.878 -13.148 -8.494 1.00 98.25 465 LEU A C 1
ATOM 3575 O O . LEU A 1 465 ? -17.177 -13.970 -9.094 1.00 98.25 465 LEU A O 1
ATOM 3579 N N . ARG A 1 466 ? -18.282 -12.012 -9.070 1.00 98.31 466 ARG A N 1
ATOM 3580 C CA . ARG A 1 466 ? -17.978 -11.628 -10.456 1.00 98.31 466 ARG A CA 1
ATOM 3581 C C . ARG A 1 466 ? -17.580 -10.153 -10.530 1.00 98.31 466 ARG A C 1
ATOM 3583 O O . ARG A 1 466 ? -18.309 -9.339 -9.970 1.00 98.31 466 ARG A O 1
ATOM 3590 N N . PRO A 1 467 ? -16.502 -9.797 -11.250 1.00 98.69 467 PRO A N 1
ATOM 3591 C CA . PRO A 1 467 ? -16.153 -8.401 -11.467 1.00 98.69 467 PRO A CA 1
ATOM 3592 C C . PRO A 1 467 ? -17.206 -7.645 -12.283 1.00 98.69 467 PRO A C 1
ATOM 3594 O O . PRO A 1 467 ? -17.705 -8.143 -13.298 1.00 98.69 467 PRO A O 1
ATOM 3597 N N . ARG A 1 468 ? -17.480 -6.403 -11.882 1.00 98.69 468 ARG A N 1
ATOM 3598 C CA . ARG A 1 468 ? -18.220 -5.421 -12.682 1.00 98.69 468 ARG A CA 1
ATOM 3599 C C . ARG A 1 468 ? -17.476 -5.132 -14.002 1.00 98.69 468 ARG A C 1
ATOM 3601 O O . ARG A 1 468 ? -16.243 -5.238 -14.030 1.00 98.69 468 ARG A O 1
ATOM 3608 N N . PRO A 1 469 ? -18.178 -4.755 -15.089 1.00 98.81 469 PRO A N 1
ATOM 3609 C CA . PRO A 1 469 ? -17.536 -4.343 -16.337 1.00 98.81 469 PRO A CA 1
ATOM 3610 C C . PRO A 1 469 ? -16.573 -3.183 -16.093 1.00 98.81 469 PRO A C 1
ATOM 3612 O O . PRO A 1 469 ? -16.942 -2.214 -15.440 1.00 98.81 469 PRO A O 1
ATOM 3615 N N . SER A 1 470 ? -15.349 -3.259 -16.611 1.00 98.81 470 SER A N 1
ATOM 3616 C CA . SER A 1 470 ? -14.319 -2.235 -16.387 1.00 98.81 470 SER A CA 1
ATOM 3617 C C . SER A 1 470 ? -14.163 -1.303 -17.588 1.00 98.81 470 SER A C 1
ATOM 3619 O O . SER A 1 470 ? -14.547 -1.625 -18.711 1.00 98.81 470 SER A O 1
ATOM 3621 N N . ILE A 1 471 ? -13.528 -0.152 -17.386 1.00 98.75 471 ILE A N 1
ATOM 3622 C CA . ILE A 1 471 ? -13.001 0.646 -18.498 1.00 98.75 471 ILE A CA 1
ATOM 3623 C C . ILE A 1 471 ? -11.855 -0.146 -19.152 1.00 98.75 471 ILE A C 1
ATOM 3625 O O . ILE A 1 471 ? -10.976 -0.651 -18.450 1.00 98.75 471 ILE A O 1
ATOM 3629 N N . TYR A 1 472 ? -11.874 -0.260 -20.481 1.00 98.38 472 TYR A N 1
ATOM 3630 C CA . TYR A 1 472 ? -10.779 -0.806 -21.285 1.00 98.38 472 TYR A CA 1
ATOM 3631 C C . TYR A 1 472 ? -10.387 0.213 -22.351 1.00 98.38 472 TYR A C 1
ATOM 3633 O O . TYR A 1 472 ? -11.222 0.617 -23.158 1.00 98.38 472 TYR A O 1
ATOM 3641 N N . ASP A 1 473 ? -9.112 0.594 -22.355 1.00 97.44 473 ASP A N 1
ATOM 3642 C CA . ASP A 1 473 ? -8.505 1.390 -23.415 1.00 97.44 473 ASP A CA 1
ATOM 3643 C C . ASP A 1 473 ? -7.292 0.618 -23.980 1.00 97.44 473 ASP A C 1
ATOM 3645 O O . ASP A 1 473 ? -6.347 0.332 -23.230 1.00 97.44 473 ASP A O 1
ATOM 3649 N N . PRO A 1 474 ? -7.311 0.221 -25.268 1.00 96.31 474 PRO A N 1
ATOM 3650 C CA . PRO A 1 474 ? -6.234 -0.555 -25.877 1.00 96.31 474 PRO A CA 1
ATOM 3651 C C . PRO A 1 474 ? -4.926 0.233 -26.024 1.00 96.31 474 PRO A C 1
ATOM 3653 O O . PRO A 1 474 ? -3.877 -0.398 -26.136 1.00 96.31 474 PRO A O 1
ATOM 3656 N N . ASP A 1 475 ? -4.962 1.570 -25.988 1.00 96.69 475 ASP A N 1
ATOM 3657 C CA . ASP A 1 475 ? -3.775 2.416 -26.145 1.00 96.69 475 ASP A CA 1
ATOM 3658 C C . ASP A 1 475 ? -3.011 2.610 -24.822 1.00 96.69 475 ASP A C 1
ATOM 3660 O O . ASP A 1 475 ? -1.900 3.147 -24.827 1.00 96.69 475 ASP A O 1
ATOM 3664 N N . PHE A 1 476 ? -3.575 2.186 -23.680 1.00 98.00 476 PHE A N 1
ATOM 3665 C CA . PHE A 1 476 ? -2.929 2.313 -22.366 1.00 98.00 476 PHE A CA 1
ATOM 3666 C C . PHE A 1 476 ? -2.239 1.043 -21.866 1.00 98.00 476 PHE A C 1
ATOM 3668 O O . PHE A 1 476 ? -1.180 1.141 -21.241 1.00 98.00 476 PHE A O 1
ATOM 3675 N N . ILE A 1 477 ? -2.771 -0.146 -22.154 1.00 98.12 477 ILE A N 1
ATOM 3676 C CA . ILE A 1 477 ? -2.190 -1.434 -21.726 1.00 98.12 477 ILE A CA 1
ATOM 3677 C C . ILE A 1 477 ? -1.612 -2.216 -22.914 1.00 98.12 477 ILE A C 1
ATOM 3679 O O . ILE A 1 477 ? -1.723 -1.803 -24.063 1.00 98.12 477 ILE A O 1
ATOM 3683 N N . ALA A 1 478 ? -0.947 -3.348 -22.666 1.00 96.69 478 ALA A N 1
ATOM 3684 C CA . ALA A 1 478 ? -0.360 -4.121 -23.758 1.00 96.69 478 ALA A CA 1
ATOM 3685 C C . ALA A 1 478 ? -1.442 -4.693 -24.698 1.00 96.69 478 ALA A C 1
ATOM 3687 O O . ALA A 1 478 ? -2.383 -5.343 -24.248 1.00 96.69 478 ALA A O 1
ATOM 3688 N N . ALA A 1 479 ? -1.261 -4.565 -26.018 1.00 95.62 479 ALA A N 1
ATOM 3689 C CA . ALA A 1 479 ? -2.204 -5.094 -27.018 1.00 95.62 479 ALA A CA 1
ATOM 3690 C C . ALA A 1 479 ? -2.483 -6.611 -26.880 1.00 95.62 479 ALA A C 1
ATOM 3692 O O . ALA A 1 479 ? -3.546 -7.096 -27.261 1.00 95.62 479 ALA A O 1
ATOM 3693 N N . ASN A 1 480 ? -1.567 -7.364 -26.256 1.00 94.12 480 ASN A N 1
ATOM 3694 C CA . ASN A 1 480 ? -1.734 -8.788 -25.936 1.00 94.12 480 ASN A CA 1
ATOM 3695 C C . ASN A 1 480 ? -2.787 -9.089 -24.838 1.00 94.12 480 ASN A C 1
ATOM 3697 O O . ASN A 1 480 ? -2.955 -10.250 -24.453 1.00 94.12 480 ASN A O 1
ATOM 3701 N N . GLN A 1 481 ? -3.476 -8.057 -24.343 1.00 96.88 481 GLN A N 1
ATOM 3702 C CA . GLN A 1 481 ? -4.593 -8.126 -23.400 1.00 96.88 481 GLN A CA 1
ATOM 3703 C C . GLN A 1 481 ? -5.969 -8.055 -24.085 1.00 96.88 481 GLN A C 1
ATOM 3705 O O . GLN A 1 481 ? -6.969 -8.299 -23.419 1.00 96.88 481 GLN A O 1
ATOM 3710 N N . ALA A 1 482 ? -6.051 -7.772 -25.393 1.00 96.31 482 ALA A N 1
ATOM 3711 C CA . ALA A 1 482 ? -7.332 -7.632 -26.100 1.00 96.31 482 ALA A CA 1
ATOM 3712 C C . ALA A 1 482 ? -8.227 -8.885 -25.989 1.00 96.31 482 ALA A C 1
ATOM 3714 O O . ALA A 1 482 ? -9.425 -8.775 -25.754 1.00 96.31 482 ALA A O 1
ATOM 3715 N N . GLU A 1 483 ? -7.637 -10.084 -26.048 1.00 95.56 483 GLU A N 1
ATOM 3716 C CA . GLU A 1 483 ? -8.338 -11.371 -25.871 1.00 95.56 483 GLU A CA 1
ATOM 3717 C C . GLU A 1 483 ? -8.917 -11.581 -24.455 1.00 95.56 483 GLU A C 1
ATOM 3719 O O . GLU A 1 483 ? -9.727 -12.482 -24.251 1.00 95.56 483 GLU A O 1
ATOM 3724 N N . ARG A 1 484 ? -8.498 -10.777 -23.464 1.00 96.00 484 ARG A N 1
ATOM 3725 C CA . ARG A 1 484 ? -9.022 -10.794 -22.086 1.00 96.00 484 ARG A CA 1
ATOM 3726 C C . ARG A 1 484 ? -10.227 -9.853 -21.911 1.00 96.00 484 ARG A C 1
ATOM 3728 O O . ARG A 1 484 ? -10.927 -9.980 -20.914 1.00 96.00 484 ARG A O 1
ATOM 3735 N N . ALA A 1 485 ? -10.450 -8.909 -22.826 1.00 97.50 485 ALA A N 1
ATOM 3736 C CA . ALA A 1 485 ? -11.348 -7.771 -22.631 1.00 97.50 485 ALA A CA 1
ATOM 3737 C C . ALA A 1 485 ? -12.804 -8.038 -23.084 1.00 97.50 485 ALA A C 1
ATOM 3739 O O . ALA A 1 485 ? -13.291 -7.411 -24.025 1.00 97.50 485 ALA A O 1
ATOM 3740 N N . ASP A 1 486 ? -13.513 -8.959 -22.420 1.00 98.19 486 ASP A N 1
ATOM 3741 C CA . ASP A 1 486 ? -14.920 -9.300 -22.713 1.00 98.19 486 ASP A CA 1
ATOM 3742 C C . ASP A 1 486 ? -15.958 -8.594 -21.807 1.00 98.19 486 ASP A C 1
ATOM 3744 O O . ASP A 1 486 ? -17.156 -8.660 -22.076 1.00 98.19 486 ASP A O 1
ATOM 3748 N N . ASN A 1 487 ? -15.518 -7.884 -20.763 1.00 98.56 487 ASN A N 1
ATOM 3749 C CA . ASN A 1 487 ? -16.357 -7.283 -19.718 1.00 98.56 487 ASN A CA 1
ATOM 3750 C C . ASN A 1 487 ? -16.085 -5.774 -19.596 1.00 98.56 487 ASN A C 1
ATOM 3752 O O . ASN A 1 487 ? -15.373 -5.325 -18.695 1.00 98.56 487 ASN A O 1
ATOM 3756 N N . THR A 1 488 ? -16.589 -4.982 -20.550 1.00 98.31 488 THR A N 1
ATOM 3757 C CA . THR A 1 488 ? -16.130 -3.595 -20.761 1.00 98.31 488 THR A CA 1
ATOM 3758 C C . THR A 1 488 ? -17.245 -2.544 -20.805 1.00 98.31 488 THR A C 1
ATOM 3760 O O . THR A 1 488 ? -18.281 -2.740 -21.444 1.00 98.31 488 THR A O 1
ATOM 3763 N N . ILE A 1 489 ? -17.021 -1.395 -20.154 1.00 98.31 489 ILE A N 1
ATOM 3764 C CA . ILE A 1 489 ? -17.929 -0.236 -20.191 1.00 98.31 489 ILE A CA 1
ATOM 3765 C C . ILE A 1 489 ? -17.754 0.507 -21.519 1.00 98.31 489 ILE A C 1
ATOM 3767 O O . ILE A 1 489 ? -16.686 1.045 -21.815 1.00 98.31 489 ILE A O 1
ATOM 3771 N N . GLN A 1 490 ? -18.828 0.559 -22.300 1.00 96.06 490 GLN A N 1
ATOM 3772 C CA . GLN A 1 490 ? -18.889 1.242 -23.592 1.00 96.06 490 GLN A CA 1
ATOM 3773 C C . GLN A 1 490 ? -19.262 2.727 -23.438 1.00 96.06 490 GLN A C 1
ATOM 3775 O O . GLN A 1 490 ? -19.874 3.115 -22.445 1.00 96.06 490 GLN A O 1
ATOM 3780 N N . GLY A 1 491 ? -18.940 3.538 -24.450 1.00 96.25 491 GLY A N 1
ATOM 3781 C CA . GLY A 1 491 ? -19.259 4.972 -24.506 1.00 96.25 491 GLY A CA 1
ATOM 3782 C C . GLY A 1 491 ? -18.021 5.872 -24.476 1.00 96.25 491 GLY A C 1
ATOM 3783 O O . GLY A 1 491 ? -16.897 5.424 -24.697 1.00 96.25 491 GLY A O 1
ATOM 3784 N N . THR A 1 492 ? -18.236 7.161 -24.231 1.00 98.19 492 THR A N 1
ATOM 3785 C CA . THR A 1 492 ? -17.175 8.150 -23.994 1.00 98.19 492 THR A CA 1
ATOM 3786 C C . THR A 1 492 ? -16.579 8.012 -22.592 1.00 98.19 492 THR A C 1
ATOM 3788 O O . THR A 1 492 ? -17.220 7.504 -21.673 1.00 98.19 492 THR A O 1
ATOM 3791 N N . ARG A 1 493 ? -15.378 8.565 -22.381 1.00 98.19 493 ARG A N 1
ATOM 3792 C CA . ARG A 1 493 ? -14.724 8.626 -21.063 1.00 98.19 493 ARG A CA 1
ATOM 3793 C C . ARG A 1 493 ? -15.584 9.299 -19.985 1.00 98.19 493 ARG A C 1
ATOM 3795 O O . ARG A 1 493 ? -15.489 8.934 -18.817 1.00 98.19 493 ARG A O 1
ATOM 3802 N N . TYR A 1 494 ? -16.455 10.243 -20.357 1.00 98.50 494 TYR A N 1
ATOM 3803 C CA . TYR A 1 494 ? -17.384 10.877 -19.417 1.00 98.50 494 TYR A CA 1
ATOM 3804 C C . TYR A 1 494 ? -18.562 9.963 -19.028 1.00 98.50 494 TYR A C 1
ATOM 3806 O O . TYR A 1 494 ? -18.923 9.908 -17.855 1.00 98.50 494 TYR A O 1
ATOM 3814 N N . GLU A 1 495 ? -19.119 9.192 -19.966 1.00 98.62 495 GLU A N 1
ATOM 3815 C CA . GLU A 1 495 ? -20.137 8.169 -19.663 1.00 98.62 495 GLU A CA 1
ATOM 3816 C C . GLU A 1 495 ? -19.538 7.019 -18.833 1.00 98.62 495 GLU A C 1
ATOM 3818 O O . GLU A 1 495 ? -20.151 6.551 -17.874 1.00 98.62 495 GLU A O 1
ATOM 3823 N N . GLN A 1 496 ? -18.295 6.628 -19.132 1.00 98.69 496 GLN A N 1
ATOM 3824 C CA . GLN A 1 496 ? -17.520 5.672 -18.338 1.00 98.69 496 GLN A CA 1
ATOM 3825 C C . GLN A 1 496 ? -17.303 6.174 -16.899 1.00 98.69 496 GLN A C 1
ATOM 3827 O O . GLN A 1 496 ? -17.612 5.452 -15.953 1.00 98.69 496 GLN A O 1
ATOM 3832 N N . TYR A 1 497 ? -16.868 7.428 -16.718 1.00 98.81 497 TYR A N 1
ATOM 3833 C CA . TYR A 1 497 ? -16.784 8.088 -15.406 1.00 98.81 497 TYR A CA 1
ATOM 3834 C C . TYR A 1 497 ? -18.121 8.044 -14.647 1.00 98.81 497 TYR A C 1
ATOM 3836 O O . TYR A 1 497 ? -18.157 7.661 -13.478 1.00 98.81 497 TYR A O 1
ATOM 3844 N N . GLN A 1 498 ? -19.233 8.381 -15.312 1.00 98.75 498 GLN A N 1
ATOM 3845 C CA . GLN A 1 498 ? -20.566 8.345 -14.703 1.00 98.75 498 GLN A CA 1
ATOM 3846 C C . GLN A 1 498 ? -20.975 6.931 -14.259 1.00 98.75 498 GLN A C 1
ATOM 3848 O O . GLN A 1 498 ? -21.590 6.787 -13.201 1.00 98.75 498 GLN A O 1
ATOM 3853 N N . GLN A 1 499 ? -20.614 5.890 -15.016 1.00 98.81 499 GLN A N 1
ATOM 3854 C CA . GLN A 1 499 ? -20.879 4.503 -14.627 1.00 98.81 499 GLN A CA 1
ATOM 3855 C C . GLN A 1 499 ? -20.015 4.061 -13.432 1.00 98.81 499 GLN A C 1
ATOM 3857 O O . GLN A 1 499 ? -20.561 3.444 -12.522 1.00 98.81 499 GLN A O 1
ATOM 3862 N N . ILE A 1 500 ? -18.734 4.446 -13.344 1.00 98.88 500 ILE A N 1
ATOM 3863 C CA . ILE A 1 500 ? -17.910 4.150 -12.153 1.00 98.88 500 ILE A CA 1
ATOM 3864 C C . ILE A 1 500 ? -18.447 4.868 -10.904 1.00 98.88 500 ILE A C 1
ATOM 3866 O O . ILE A 1 500 ? -18.601 4.240 -9.858 1.00 98.88 500 ILE A O 1
ATOM 3870 N N . VAL A 1 501 ? -18.819 6.152 -11.005 1.00 98.81 501 VAL A N 1
ATOM 3871 C CA . VAL A 1 501 ? -19.473 6.893 -9.903 1.00 98.81 501 VAL A CA 1
ATOM 3872 C C . VAL A 1 501 ? -20.763 6.195 -9.449 1.00 98.81 501 VAL A C 1
ATOM 3874 O O . VAL A 1 501 ? -21.034 6.090 -8.252 1.00 98.81 501 VAL A O 1
ATOM 3877 N N . LYS A 1 502 ? -21.556 5.675 -10.392 1.00 98.75 502 LYS A N 1
ATOM 3878 C CA . LYS A 1 502 ? -22.761 4.894 -10.093 1.00 98.75 502 LYS A CA 1
ATOM 3879 C C . LYS A 1 502 ? -22.433 3.564 -9.401 1.00 98.75 502 LYS A C 1
ATOM 3881 O O . LYS A 1 502 ? -23.067 3.263 -8.395 1.00 98.75 502 LYS A O 1
ATOM 3886 N N . ASP A 1 503 ? -21.451 2.803 -9.886 1.00 98.81 503 ASP A N 1
ATOM 3887 C CA . ASP A 1 503 ? -21.034 1.526 -9.285 1.00 98.81 503 ASP A CA 1
ATOM 3888 C C . ASP A 1 503 ? -20.589 1.690 -7.826 1.00 98.81 503 ASP A C 1
ATOM 3890 O O . ASP A 1 503 ? -20.976 0.896 -6.969 1.00 98.81 503 ASP A O 1
ATOM 3894 N N . ILE A 1 504 ? -19.832 2.752 -7.524 1.00 98.81 504 ILE A N 1
ATOM 3895 C CA . ILE A 1 504 ? -19.394 3.085 -6.159 1.00 98.81 504 ILE A CA 1
ATOM 3896 C C . ILE A 1 504 ? -20.605 3.347 -5.247 1.00 98.81 504 ILE A C 1
ATOM 3898 O O . ILE A 1 504 ? -20.659 2.845 -4.122 1.00 98.81 504 ILE A O 1
ATOM 3902 N N . ARG A 1 505 ? -21.602 4.104 -5.725 1.00 98.56 505 ARG A N 1
ATOM 3903 C CA . ARG A 1 505 ? -22.838 4.397 -4.975 1.00 98.56 505 ARG A CA 1
ATOM 3904 C C . ARG A 1 505 ? -23.690 3.151 -4.752 1.00 98.56 505 ARG A C 1
ATOM 3906 O O . ARG A 1 505 ? -24.169 2.941 -3.639 1.00 98.56 505 ARG A O 1
ATOM 3913 N N . GLU A 1 506 ? -23.853 2.319 -5.779 1.00 98.50 506 GLU A N 1
ATOM 3914 C CA . GLU A 1 506 ? -24.555 1.037 -5.672 1.00 98.50 506 GLU A CA 1
ATOM 3915 C C . GLU A 1 506 ? -23.872 0.111 -4.662 1.00 98.50 506 GLU A C 1
ATOM 3917 O O . GLU A 1 506 ? -24.551 -0.446 -3.803 1.00 98.50 506 GLU A O 1
ATOM 3922 N N . PHE A 1 507 ? -22.542 -0.013 -4.709 1.00 98.56 507 PHE A N 1
ATOM 3923 C CA . PHE A 1 507 ? -21.786 -0.819 -3.752 1.00 98.56 507 PHE A CA 1
ATOM 3924 C C . PHE A 1 507 ? -21.955 -0.316 -2.312 1.00 98.56 507 PHE A C 1
ATOM 3926 O O . PHE A 1 507 ? -22.303 -1.115 -1.439 1.00 98.56 507 PHE A O 1
ATOM 3933 N N . LYS A 1 508 ? -21.793 0.995 -2.058 1.00 97.75 508 LYS A N 1
ATOM 3934 C CA . LYS A 1 508 ? -22.052 1.611 -0.739 1.00 97.75 508 LYS A CA 1
ATOM 3935 C C . LYS A 1 508 ? -23.457 1.257 -0.229 1.00 97.75 508 LYS A C 1
ATOM 3937 O O . LYS A 1 508 ? -23.602 0.762 0.888 1.00 97.75 508 LYS A O 1
ATOM 3942 N N . GLN A 1 509 ? -24.481 1.452 -1.067 1.00 97.50 509 GLN A N 1
ATOM 3943 C CA . GLN A 1 509 ? -25.886 1.219 -0.714 1.00 97.50 509 GLN A CA 1
ATOM 3944 C C . GLN A 1 509 ? -26.216 -0.263 -0.467 1.00 97.50 509 GLN A C 1
ATOM 3946 O O . GLN A 1 509 ? -26.975 -0.572 0.448 1.00 97.50 509 GLN A O 1
ATOM 3951 N N . GLN A 1 510 ? -25.683 -1.177 -1.283 1.00 97.31 510 GLN A N 1
ATOM 3952 C CA . GLN A 1 510 ? -25.989 -2.612 -1.211 1.00 97.31 510 GLN A CA 1
ATOM 3953 C C . GLN A 1 510 ? -25.242 -3.319 -0.079 1.00 97.31 510 GLN A C 1
ATOM 3955 O O . GLN A 1 510 ? -25.781 -4.238 0.533 1.00 97.31 510 GLN A O 1
ATOM 3960 N N . SER A 1 511 ? -23.998 -2.915 0.190 1.00 96.88 511 SER A N 1
ATOM 3961 C CA . SER A 1 511 ? -23.165 -3.560 1.207 1.00 96.88 511 SER A CA 1
ATOM 3962 C C . SER A 1 511 ? -23.395 -3.010 2.613 1.00 96.88 511 SER A C 1
ATOM 3964 O O . SER A 1 511 ? -23.245 -3.769 3.571 1.00 96.88 511 SER A O 1
ATOM 3966 N N . GLY A 1 512 ? -23.766 -1.730 2.757 1.00 95.75 512 GLY A N 1
ATOM 3967 C CA . GLY A 1 512 ? -23.863 -1.058 4.056 1.00 95.75 512 GLY A CA 1
ATOM 3968 C C . GLY A 1 512 ? -22.490 -0.828 4.697 1.00 95.75 512 GLY A C 1
ATOM 3969 O O . GLY A 1 512 ? -22.310 -1.123 5.879 1.00 95.75 512 GLY A O 1
ATOM 3970 N N . VAL A 1 513 ? -21.513 -0.393 3.896 1.00 97.50 513 VAL A N 1
ATOM 3971 C CA . VAL A 1 513 ? -20.174 0.025 4.348 1.00 97.50 513 VAL A CA 1
ATOM 3972 C C . VAL A 1 513 ? -20.122 1.539 4.551 1.00 97.50 513 VAL A C 1
ATOM 3974 O O . VAL A 1 513 ? -20.736 2.300 3.805 1.00 97.50 513 VAL A O 1
ATOM 3977 N N . GLU A 1 514 ? -19.366 1.975 5.552 1.00 96.38 514 GLU A N 1
ATOM 3978 C CA . GLU A 1 514 ? -19.252 3.384 5.952 1.00 96.38 514 GLU A CA 1
ATOM 3979 C C . GLU A 1 514 ? -18.080 4.085 5.251 1.00 96.38 514 GLU A C 1
ATOM 3981 O O . GLU A 1 514 ? -18.171 5.251 4.867 1.00 96.38 514 GLU A O 1
ATOM 3986 N N . LYS A 1 515 ? -16.979 3.353 5.040 1.00 97.69 515 LYS A N 1
ATOM 3987 C CA . LYS A 1 515 ? -15.802 3.793 4.279 1.00 97.69 515 LYS A CA 1
ATOM 3988 C C . LYS A 1 515 ? -15.609 2.884 3.072 1.00 97.69 515 LYS A C 1
ATOM 3990 O O . LYS A 1 515 ? -15.798 1.672 3.167 1.00 97.69 515 LYS A O 1
ATOM 3995 N N . VAL A 1 516 ? -15.169 3.463 1.957 1.00 98.69 516 VAL A N 1
ATOM 3996 C CA . VAL A 1 516 ? -14.745 2.711 0.769 1.00 98.69 516 VAL A CA 1
ATOM 3997 C C . VAL A 1 516 ? -13.330 3.119 0.383 1.00 98.69 516 VAL A C 1
ATOM 3999 O O . VAL A 1 516 ? -13.050 4.300 0.161 1.00 98.69 516 VAL A O 1
ATOM 4002 N N . VAL A 1 517 ? -12.457 2.119 0.279 1.00 98.88 517 VAL A N 1
ATOM 4003 C CA . VAL A 1 517 ? -11.147 2.222 -0.365 1.00 98.88 517 VAL A CA 1
ATOM 4004 C C . VAL A 1 517 ? -11.272 1.639 -1.769 1.00 98.88 517 VAL A C 1
ATOM 4006 O O . VAL A 1 517 ? -11.802 0.545 -1.953 1.00 98.88 517 VAL A O 1
ATOM 4009 N N . ILE A 1 518 ? -10.782 2.365 -2.766 1.00 98.94 518 ILE A N 1
ATOM 4010 C CA . ILE A 1 518 ? -10.713 1.945 -4.163 1.00 98.94 518 ILE A CA 1
ATOM 4011 C C . ILE A 1 518 ? -9.238 1.767 -4.497 1.00 98.94 518 ILE A C 1
ATOM 4013 O O . ILE A 1 518 ? -8.443 2.687 -4.312 1.00 98.94 518 ILE A O 1
ATOM 4017 N N . LEU A 1 519 ? -8.849 0.579 -4.958 1.00 98.88 519 LEU A N 1
ATOM 4018 C CA . LEU A 1 519 ? -7.441 0.247 -5.158 1.00 98.88 519 LEU A CA 1
ATOM 4019 C C . LEU A 1 519 ? -7.192 -0.349 -6.545 1.00 98.88 519 LEU A C 1
ATOM 4021 O O . LEU A 1 519 ? -7.804 -1.342 -6.945 1.00 98.88 519 LEU A O 1
ATOM 4025 N N . TRP A 1 520 ? -6.255 0.251 -7.280 1.00 98.94 520 TRP A N 1
ATOM 4026 C CA . TRP A 1 520 ? -5.830 -0.222 -8.593 1.00 98.94 520 TRP A CA 1
ATOM 4027 C C . TRP A 1 520 ? -4.807 -1.351 -8.462 1.00 98.94 520 TRP A C 1
ATOM 4029 O O . TRP A 1 520 ? -3.658 -1.134 -8.079 1.00 98.94 520 TRP A O 1
ATOM 4039 N N . THR A 1 521 ? -5.213 -2.562 -8.838 1.00 98.69 521 THR A N 1
ATOM 4040 C CA . THR A 1 521 ? -4.344 -3.741 -8.981 1.00 98.69 521 THR A CA 1
ATOM 4041 C C . THR A 1 521 ? -4.502 -4.413 -10.356 1.00 98.69 521 THR A C 1
ATOM 4043 O O . THR A 1 521 ? -4.193 -5.597 -10.521 1.00 98.69 521 THR A O 1
ATOM 4046 N N . ALA A 1 522 ? -4.989 -3.661 -11.345 1.00 98.50 522 ALA A N 1
ATOM 4047 C CA . ALA A 1 522 ? -5.091 -4.090 -12.731 1.00 98.50 522 ALA A CA 1
ATOM 4048 C C . ALA A 1 522 ? -3.721 -4.037 -13.430 1.00 98.50 522 ALA A C 1
ATOM 4050 O O . ALA A 1 522 ? -2.675 -3.848 -12.809 1.00 98.50 522 ALA A O 1
ATOM 4051 N N . ASN A 1 523 ? -3.728 -4.221 -14.747 1.00 98.44 523 ASN A N 1
ATOM 4052 C CA . ASN A 1 523 ? -2.547 -4.092 -15.588 1.00 98.44 523 ASN A CA 1
ATOM 4053 C C . ASN A 1 523 ? -1.818 -2.753 -15.370 1.00 98.44 523 ASN A C 1
ATOM 4055 O O . ASN A 1 523 ? -2.442 -1.707 -15.205 1.00 98.44 523 ASN A O 1
ATOM 4059 N N . THR A 1 524 ? -0.485 -2.790 -15.452 1.00 98.38 524 THR A N 1
ATOM 4060 C CA . THR A 1 524 ? 0.332 -1.575 -15.577 1.00 98.38 524 THR A CA 1
ATOM 4061 C C . THR A 1 524 ? -0.013 -0.876 -16.896 1.00 98.38 524 THR A C 1
ATOM 4063 O O . THR A 1 524 ? 0.144 -1.478 -17.964 1.00 98.38 524 THR A O 1
ATOM 4066 N N . GLU A 1 525 ? -0.463 0.375 -16.830 1.00 98.69 525 GLU A N 1
ATOM 4067 C CA . GLU A 1 525 ? -0.636 1.233 -18.009 1.00 98.69 525 GLU A CA 1
ATOM 4068 C C . GLU A 1 525 ? 0.710 1.858 -18.430 1.00 98.69 525 GLU A C 1
ATOM 4070 O O . GLU A 1 525 ? 1.689 1.836 -17.681 1.00 98.69 525 GLU A O 1
ATOM 4075 N N . ARG A 1 526 ? 0.771 2.439 -19.633 1.00 97.81 526 ARG A N 1
ATOM 4076 C CA . ARG A 1 526 ? 1.808 3.422 -19.992 1.00 97.81 526 ARG A CA 1
ATOM 4077 C C . ARG A 1 526 ? 1.611 4.723 -19.205 1.00 97.81 526 ARG A C 1
ATOM 4079 O O . ARG A 1 526 ? 0.551 4.954 -18.631 1.00 97.81 526 ARG A O 1
ATOM 4086 N N . PHE A 1 527 ? 2.583 5.632 -19.276 1.00 97.44 527 PHE A N 1
ATOM 4087 C CA . PHE A 1 527 ? 2.358 7.010 -18.825 1.00 97.44 527 PHE A CA 1
ATOM 4088 C C . PHE A 1 527 ? 1.453 7.797 -19.790 1.00 97.44 527 PHE A C 1
ATOM 4090 O O . PHE A 1 527 ? 1.520 7.614 -21.012 1.00 97.44 527 PHE A O 1
ATOM 4097 N N . ALA A 1 528 ? 0.658 8.706 -19.225 1.00 97.12 528 ALA A N 1
ATOM 4098 C CA . ALA A 1 528 ? -0.058 9.762 -19.941 1.00 97.12 528 ALA A CA 1
ATOM 4099 C C . ALA A 1 528 ? 0.816 11.023 -20.099 1.00 97.12 528 ALA A C 1
ATOM 4101 O O . ALA A 1 528 ? 1.633 11.325 -19.221 1.00 97.12 528 ALA A O 1
ATOM 4102 N N . GLU A 1 529 ? 0.630 11.782 -21.186 1.00 96.94 529 GLU A N 1
ATOM 4103 C CA . GLU A 1 529 ? 1.249 13.109 -21.356 1.00 96.94 529 GLU A CA 1
ATOM 4104 C C . GLU A 1 529 ? 0.738 14.086 -20.276 1.00 96.94 529 GLU A C 1
ATOM 4106 O O . GLU A 1 529 ? -0.470 14.250 -20.104 1.00 96.94 529 GLU A O 1
ATOM 4111 N N . VAL A 1 530 ? 1.642 14.766 -19.558 1.00 97.56 530 VAL A N 1
ATOM 4112 C CA . VAL A 1 530 ? 1.291 15.824 -18.590 1.00 97.56 530 VAL A CA 1
ATOM 4113 C C . VAL A 1 530 ? 1.472 17.186 -19.254 1.00 97.56 530 VAL A C 1
ATOM 4115 O O . VAL A 1 530 ? 2.574 17.496 -19.708 1.00 97.56 530 VAL A O 1
ATOM 4118 N N . LYS A 1 531 ? 0.403 17.990 -19.348 1.00 97.38 531 LYS A N 1
ATOM 4119 C CA . LYS A 1 531 ? 0.392 19.189 -20.204 1.00 97.38 531 LYS A CA 1
ATOM 4120 C C . LYS A 1 531 ? -0.621 20.250 -19.767 1.00 97.38 531 LYS A C 1
ATOM 4122 O O . LYS A 1 531 ? -1.742 19.929 -19.361 1.00 97.38 531 LYS A O 1
ATOM 4127 N N . GLU A 1 532 ? -0.234 21.515 -19.928 1.00 96.38 532 GLU A N 1
ATOM 4128 C CA . GLU A 1 532 ? -1.110 22.675 -19.728 1.00 96.38 532 GLU A CA 1
ATOM 4129 C C . GLU A 1 532 ? -2.367 22.599 -20.607 1.00 96.38 532 GLU A C 1
ATOM 4131 O O . GLU A 1 532 ? -2.301 22.219 -21.778 1.00 96.38 532 GLU A O 1
ATOM 4136 N N . GLY A 1 533 ? -3.529 22.931 -20.036 1.00 95.00 533 GLY A N 1
ATOM 4137 C CA . GLY A 1 533 ? -4.818 22.883 -20.733 1.00 95.00 533 GLY A CA 1
ATOM 4138 C C . GLY A 1 533 ? -5.416 21.479 -20.906 1.00 95.00 533 GLY A C 1
ATOM 4139 O O . GLY A 1 533 ? -6.597 21.379 -21.244 1.00 95.00 533 GLY A O 1
ATOM 4140 N N . LEU A 1 534 ? -4.637 20.420 -20.649 1.00 97.19 534 LEU A N 1
ATOM 4141 C CA . LEU A 1 534 ? -5.052 19.015 -20.707 1.00 97.19 534 LEU A CA 1
ATOM 4142 C C . LEU A 1 534 ? -5.372 18.467 -19.312 1.00 97.19 534 LEU A C 1
ATOM 4144 O O . LEU A 1 534 ? -6.487 18.004 -19.077 1.00 97.19 534 LEU A O 1
ATOM 4148 N N . ASN A 1 535 ? -4.397 18.474 -18.400 1.00 97.81 535 ASN A N 1
ATOM 4149 C CA . ASN A 1 535 ? -4.510 17.738 -17.135 1.00 97.81 535 ASN A CA 1
ATOM 4150 C C . ASN A 1 535 ? -3.664 18.298 -15.971 1.00 97.81 535 ASN A C 1
ATOM 4152 O O . ASN A 1 535 ? -3.607 17.703 -14.897 1.00 97.81 535 ASN A O 1
ATOM 4156 N N . THR A 1 536 ? -3.040 19.463 -16.145 1.00 97.56 536 THR A N 1
ATOM 4157 C CA . THR A 1 536 ? -2.286 20.166 -15.089 1.00 97.56 536 THR A CA 1
ATOM 4158 C C . THR A 1 536 ? -3.149 20.779 -13.990 1.00 97.56 536 THR A C 1
ATOM 4160 O O . THR A 1 536 ? -2.613 21.085 -12.932 1.00 97.56 536 THR A O 1
ATOM 4163 N N . THR A 1 537 ? -4.449 20.969 -14.226 1.00 98.44 537 THR A N 1
ATOM 4164 C CA . THR A 1 537 ? -5.405 21.484 -13.231 1.00 98.44 537 THR A CA 1
ATOM 4165 C C . THR A 1 537 ? -6.677 20.638 -13.205 1.00 98.44 537 THR A C 1
ATOM 4167 O O . THR A 1 537 ? -7.007 19.985 -14.198 1.00 98.44 537 THR A O 1
ATOM 4170 N N . MET A 1 538 ? -7.426 20.670 -12.102 1.00 98.00 538 MET A N 1
ATOM 4171 C CA . MET A 1 538 ? -8.740 20.029 -11.964 1.00 98.00 538 MET A CA 1
ATOM 4172 C C . MET A 1 538 ? -9.708 20.522 -13.054 1.00 98.00 538 MET A C 1
ATOM 4174 O O . MET A 1 538 ? -10.418 19.731 -13.676 1.00 98.00 538 MET A O 1
ATOM 4178 N N . ALA A 1 539 ? -9.690 21.827 -13.344 1.00 98.12 539 ALA A N 1
ATOM 4179 C CA . ALA A 1 539 ? -10.544 22.449 -14.356 1.00 98.12 539 ALA A CA 1
ATOM 4180 C C . ALA A 1 539 ? -10.163 22.071 -15.802 1.00 98.12 539 ALA A C 1
ATOM 4182 O O . ALA A 1 539 ? -11.030 22.062 -16.682 1.00 98.12 539 ALA A O 1
ATOM 4183 N N . ASP A 1 540 ? -8.889 21.767 -16.069 1.00 98.06 540 ASP A N 1
ATOM 4184 C CA . ASP A 1 540 ? -8.447 21.182 -17.341 1.00 98.06 540 ASP A CA 1
ATOM 4185 C C . ASP A 1 540 ? -8.839 19.706 -17.429 1.00 98.06 540 ASP A C 1
ATOM 4187 O O . ASP A 1 540 ? -9.416 19.282 -18.429 1.00 98.06 540 ASP A O 1
ATOM 4191 N N . LEU A 1 541 ? -8.608 18.946 -16.357 1.00 97.62 541 LEU A N 1
ATOM 4192 C CA . LEU A 1 541 ? -8.892 17.517 -16.273 1.00 97.62 541 LEU A CA 1
ATOM 4193 C C . LEU A 1 541 ? -10.383 17.213 -16.504 1.00 97.62 541 LEU A C 1
ATOM 4195 O O . LEU A 1 541 ? -10.729 16.382 -17.346 1.00 97.62 541 LEU A O 1
ATOM 4199 N N . GLU A 1 542 ? -11.279 17.947 -15.835 1.00 98.00 542 GLU A N 1
ATOM 4200 C CA . GLU A 1 542 ? -12.726 17.870 -16.065 1.00 98.00 542 GLU A CA 1
ATOM 4201 C C . GLU A 1 542 ? -13.118 18.197 -17.513 1.00 98.00 542 GLU A C 1
ATOM 4203 O O . GLU A 1 542 ? -14.039 17.587 -18.065 1.00 98.00 542 GLU A O 1
ATOM 4208 N N . ARG A 1 543 ? -12.453 19.179 -18.132 1.00 98.25 543 ARG A N 1
ATOM 4209 C CA . ARG A 1 543 ? -12.732 19.604 -19.508 1.00 98.25 543 ARG A CA 1
ATOM 4210 C C . ARG A 1 543 ? -12.303 18.528 -20.498 1.00 98.25 543 ARG A C 1
ATOM 4212 O O . ARG A 1 543 ? -13.090 18.171 -21.368 1.00 98.25 543 ARG A O 1
ATOM 4219 N N . SER A 1 544 ? -11.109 17.976 -20.320 1.00 98.44 544 SER A N 1
ATOM 4220 C CA . SER A 1 544 ? -10.542 16.901 -21.137 1.00 98.44 544 SER A CA 1
ATOM 4221 C C . SER A 1 544 ? -11.347 15.606 -21.033 1.00 98.44 544 SER A C 1
ATOM 4223 O O . SER A 1 544 ? -11.589 14.958 -22.051 1.00 98.44 544 SER A O 1
ATOM 4225 N N . LEU A 1 545 ? -11.852 15.273 -19.838 1.00 98.31 545 LEU A N 1
ATOM 4226 C CA . LEU A 1 545 ? -12.791 14.168 -19.629 1.00 98.31 545 LEU A CA 1
ATOM 4227 C C . LEU A 1 545 ? -14.083 14.371 -20.442 1.00 98.31 545 LEU A C 1
ATOM 4229 O O . LEU A 1 545 ? -14.478 13.495 -21.211 1.00 98.31 545 LEU A O 1
ATOM 4233 N N . LYS A 1 546 ? -14.711 15.551 -20.325 1.00 97.75 546 LYS A N 1
ATOM 4234 C CA . LYS A 1 546 ? -15.944 15.919 -21.054 1.00 97.75 546 LYS A CA 1
ATOM 4235 C C . LYS A 1 546 ? -15.731 16.050 -22.570 1.00 97.75 546 LYS A C 1
ATOM 4237 O O . LYS A 1 546 ? -16.672 15.865 -23.334 1.00 97.75 546 LYS A O 1
ATOM 4242 N N . GLN A 1 547 ? -14.505 16.338 -23.009 1.00 97.94 547 GLN A N 1
ATOM 4243 C CA . GLN A 1 547 ? -14.085 16.361 -24.416 1.00 97.94 547 GLN A CA 1
ATOM 4244 C C . GLN A 1 547 ? -13.587 14.995 -24.930 1.00 97.94 547 GLN A C 1
ATOM 4246 O O . GLN A 1 547 ? -13.178 14.898 -26.085 1.00 97.94 547 GLN A O 1
ATOM 4251 N N . ASN A 1 548 ? -13.651 13.937 -24.109 1.00 97.38 548 ASN A N 1
ATOM 4252 C CA . ASN A 1 548 ? -13.241 12.570 -24.448 1.00 97.38 548 ASN A CA 1
ATOM 4253 C C . ASN A 1 548 ? -11.765 12.442 -24.902 1.00 97.38 548 ASN A C 1
ATOM 4255 O O . ASN A 1 548 ? -11.441 11.605 -25.745 1.00 97.38 548 ASN A O 1
ATOM 4259 N N . HIS A 1 549 ? -10.873 13.281 -24.364 1.00 97.31 549 HIS A N 1
ATOM 4260 C CA . HIS A 1 549 ? -9.471 13.371 -24.784 1.00 97.31 549 HIS A CA 1
ATOM 4261 C C . HIS A 1 549 ? -8.695 12.059 -24.547 1.00 97.31 549 HIS A C 1
ATOM 4263 O O . HIS A 1 549 ? -8.873 11.411 -23.517 1.00 97.31 549 HIS A O 1
ATOM 4269 N N . SER A 1 550 ? -7.801 11.685 -25.473 1.00 96.06 550 SER A N 1
ATOM 4270 C CA . SER A 1 550 ? -7.098 10.390 -25.455 1.00 96.06 550 SER A CA 1
ATOM 4271 C C . SER A 1 550 ? -6.218 10.190 -24.216 1.00 96.06 550 SER A C 1
ATOM 4273 O O . SER A 1 550 ? -6.307 9.156 -23.565 1.00 96.06 550 SER A O 1
ATOM 4275 N N . GLU A 1 551 ? -5.432 11.202 -23.839 1.00 97.12 551 GLU A N 1
ATOM 4276 C CA . GLU A 1 551 ? -4.502 11.161 -22.692 1.00 97.12 551 GLU A CA 1
ATOM 4277 C C . GLU A 1 551 ? -5.169 11.190 -21.295 1.00 97.12 551 GLU A C 1
ATOM 4279 O O . GLU A 1 551 ? -4.505 11.426 -20.289 1.00 97.12 551 GLU A O 1
ATOM 4284 N N . ILE A 1 552 ? -6.476 10.935 -21.209 1.00 98.12 552 ILE A N 1
ATOM 4285 C CA . ILE A 1 552 ? -7.164 10.632 -19.949 1.00 98.12 552 ILE A CA 1
ATOM 4286 C C . ILE A 1 552 ? -7.263 9.105 -19.837 1.00 98.12 552 ILE A C 1
ATOM 4288 O O . ILE A 1 552 ? -8.062 8.485 -20.543 1.00 98.12 552 ILE A O 1
ATOM 4292 N N . SER A 1 553 ? -6.421 8.495 -18.996 1.00 98.38 553 SER A N 1
ATOM 4293 C CA . SER A 1 553 ? -6.352 7.033 -18.867 1.00 98.38 553 SER A CA 1
ATOM 4294 C C . SER A 1 553 ? -7.539 6.450 -18.084 1.00 98.38 553 SER A C 1
ATOM 4296 O O . SER A 1 553 ? -8.192 7.170 -17.316 1.00 98.38 553 SER A O 1
ATOM 4298 N N . PRO A 1 554 ? -7.809 5.139 -18.218 1.00 98.75 554 PRO A N 1
ATOM 4299 C CA . PRO A 1 554 ? -8.720 4.428 -17.329 1.00 98.75 554 PRO A CA 1
ATOM 4300 C C . PRO A 1 554 ? -8.404 4.646 -15.840 1.00 98.75 554 PRO A C 1
ATOM 4302 O O . PRO A 1 554 ? -9.326 4.964 -15.087 1.00 98.75 554 PRO A O 1
ATOM 4305 N N . SER A 1 555 ? -7.139 4.555 -15.399 1.00 98.75 555 SER A N 1
ATOM 4306 C CA . SER A 1 555 ? -6.799 4.795 -13.984 1.00 98.75 555 SER A CA 1
ATOM 4307 C C . SER A 1 555 ? -7.075 6.233 -13.532 1.00 98.75 555 SER A C 1
ATOM 4309 O O . SER A 1 555 ? -7.555 6.432 -12.415 1.00 98.75 555 SER A O 1
ATOM 4311 N N . THR A 1 556 ? -6.878 7.231 -14.402 1.00 98.81 556 THR A N 1
ATOM 4312 C CA . THR A 1 556 ? -7.275 8.624 -14.133 1.00 98.81 556 THR A CA 1
ATOM 4313 C C . THR A 1 556 ? -8.788 8.749 -13.933 1.00 98.81 556 THR A C 1
ATOM 4315 O O . THR A 1 556 ? -9.226 9.425 -13.005 1.00 98.81 556 THR A O 1
ATOM 4318 N N . ILE A 1 557 ? -9.605 8.065 -14.745 1.00 98.88 557 ILE A N 1
ATOM 4319 C CA . ILE A 1 557 ? -11.073 8.085 -14.606 1.00 98.88 557 ILE A CA 1
ATOM 4320 C C . ILE A 1 557 ? -11.511 7.457 -13.276 1.00 98.88 557 ILE A C 1
ATOM 4322 O O . ILE A 1 557 ? -12.359 8.022 -12.583 1.00 98.88 557 ILE A O 1
ATOM 4326 N N . PHE A 1 558 ? -10.911 6.325 -12.891 1.00 98.94 558 PHE A N 1
ATOM 4327 C CA . PHE A 1 558 ? -11.169 5.693 -11.594 1.00 98.94 558 PHE A CA 1
ATOM 4328 C C . PHE A 1 558 ? -10.758 6.590 -10.415 1.00 98.94 558 PHE A C 1
ATOM 4330 O O . PHE A 1 558 ? -11.521 6.701 -9.457 1.00 98.94 558 PHE A O 1
ATOM 4337 N N . ALA A 1 559 ? -9.615 7.281 -10.501 1.00 98.88 559 ALA A N 1
ATOM 4338 C CA . ALA A 1 559 ? -9.187 8.239 -9.482 1.00 98.88 559 ALA A CA 1
ATOM 4339 C C . ALA A 1 559 ? -10.171 9.416 -9.347 1.00 98.88 559 ALA A C 1
ATOM 4341 O O . ALA A 1 559 ? -10.614 9.720 -8.242 1.00 98.88 559 ALA A O 1
ATOM 4342 N N . MET A 1 560 ? -10.583 10.033 -10.463 1.00 98.81 560 MET A N 1
ATOM 4343 C CA . MET A 1 560 ? -11.580 11.115 -10.457 1.00 98.81 560 MET A CA 1
ATOM 4344 C C . MET A 1 560 ? -12.916 10.666 -9.852 1.00 98.81 560 MET A C 1
ATOM 4346 O O . MET A 1 560 ? -13.511 11.399 -9.063 1.00 98.81 560 MET A O 1
ATOM 4350 N N . ALA A 1 561 ? -13.395 9.467 -10.204 1.00 98.81 561 ALA A N 1
ATOM 4351 C CA . ALA A 1 561 ? -14.651 8.924 -9.688 1.00 98.81 561 ALA A CA 1
ATOM 4352 C C . ALA A 1 561 ? -14.576 8.616 -8.184 1.00 98.81 561 ALA A C 1
ATOM 4354 O O . ALA A 1 561 ? -15.524 8.900 -7.456 1.00 98.81 561 ALA A O 1
ATOM 4355 N N . ALA A 1 562 ? -13.441 8.095 -7.708 1.00 98.81 562 ALA A N 1
ATOM 4356 C CA . ALA A 1 562 ? -13.191 7.863 -6.290 1.00 98.81 562 ALA A CA 1
ATOM 4357 C C . ALA A 1 562 ? -13.179 9.171 -5.484 1.00 98.81 562 ALA A C 1
ATOM 4359 O O . ALA A 1 562 ? -13.864 9.268 -4.467 1.00 98.81 562 ALA A O 1
ATOM 4360 N N . ILE A 1 563 ? -12.461 10.190 -5.968 1.00 98.75 563 ILE A N 1
ATOM 4361 C CA . ILE A 1 563 ? -12.360 11.506 -5.322 1.00 98.75 563 ILE A CA 1
ATOM 4362 C C . ILE A 1 563 ? -13.732 12.194 -5.257 1.00 98.75 563 ILE A C 1
ATOM 4364 O O . ILE A 1 563 ? -14.133 12.663 -4.193 1.00 98.75 563 ILE A O 1
ATOM 4368 N N . ALA A 1 564 ? -14.492 12.190 -6.360 1.00 98.25 564 ALA A N 1
ATOM 4369 C CA . ALA A 1 564 ? -15.841 12.763 -6.410 1.00 98.25 564 ALA A CA 1
ATOM 4370 C C . ALA A 1 564 ? -16.837 12.070 -5.457 1.00 98.25 564 ALA A C 1
ATOM 4372 O O . ALA A 1 564 ? -17.813 12.680 -5.025 1.00 98.25 564 ALA A O 1
ATOM 4373 N N . GLU A 1 565 ? -16.578 10.806 -5.113 1.00 98.25 565 GLU A N 1
ATOM 4374 C CA . GLU A 1 565 ? -17.346 10.004 -4.158 1.00 98.25 565 GLU A CA 1
ATOM 4375 C C . GLU A 1 565 ? -16.780 10.015 -2.727 1.00 98.25 565 GLU A C 1
ATOM 4377 O O . GLU A 1 565 ? -17.266 9.260 -1.876 1.00 98.25 565 GLU A O 1
ATOM 4382 N N . ASN A 1 566 ? -15.770 10.852 -2.460 1.00 97.38 566 ASN A N 1
ATOM 4383 C CA . ASN A 1 566 ? -14.992 10.907 -1.217 1.00 97.38 566 ASN A CA 1
ATOM 4384 C C . ASN A 1 566 ? -14.532 9.516 -0.727 1.00 97.38 566 ASN A C 1
ATOM 4386 O O . ASN A 1 566 ? -14.653 9.153 0.445 1.00 97.38 566 ASN A O 1
ATOM 4390 N N . CYS A 1 567 ? -14.051 8.703 -1.666 1.00 98.56 567 CYS A N 1
ATOM 4391 C CA . CYS A 1 567 ? -13.414 7.418 -1.412 1.00 98.56 567 CYS A CA 1
ATOM 4392 C C . CYS A 1 567 ? -11.891 7.578 -1.424 1.00 98.56 567 CYS A C 1
ATOM 4394 O O . CYS A 1 567 ? -11.346 8.409 -2.150 1.00 98.56 567 CYS A O 1
ATOM 4396 N N . ILE A 1 568 ? -11.194 6.742 -0.655 1.00 98.81 568 ILE A N 1
ATOM 4397 C CA . ILE A 1 568 ? -9.726 6.703 -0.675 1.00 98.81 568 ILE A CA 1
ATOM 4398 C C . ILE A 1 568 ? -9.292 5.999 -1.962 1.00 98.81 568 ILE A C 1
ATOM 4400 O O . ILE A 1 568 ? -9.748 4.882 -2.201 1.00 98.81 568 ILE A O 1
ATOM 4404 N N . TYR A 1 569 ? -8.419 6.602 -2.773 1.00 98.88 569 TYR A N 1
ATOM 4405 C CA . TYR A 1 569 ? -7.923 5.988 -4.010 1.00 98.88 569 TYR A CA 1
ATOM 4406 C C . TYR A 1 569 ? -6.434 5.639 -3.941 1.00 98.88 569 TYR A C 1
ATOM 4408 O O . TYR A 1 569 ? -5.583 6.504 -3.732 1.00 98.88 569 TYR A O 1
ATOM 4416 N N . ILE A 1 570 ? -6.105 4.366 -4.158 1.00 98.88 570 ILE A N 1
ATOM 4417 C CA . ILE A 1 570 ? -4.742 3.848 -4.020 1.00 98.88 570 ILE A CA 1
ATOM 4418 C C . ILE A 1 570 ? -4.265 3.223 -5.336 1.00 98.88 570 ILE A C 1
ATOM 4420 O O . ILE A 1 570 ? -4.858 2.266 -5.835 1.00 98.88 570 ILE A O 1
ATOM 4424 N N . ASN A 1 571 ? -3.163 3.723 -5.892 1.00 98.81 571 ASN A N 1
ATOM 4425 C CA . ASN A 1 571 ? -2.554 3.189 -7.106 1.00 98.81 571 ASN A CA 1
ATOM 4426 C C . ASN A 1 571 ? -1.472 2.144 -6.784 1.00 98.81 571 ASN A C 1
ATOM 4428 O O . ASN A 1 571 ? -0.339 2.469 -6.429 1.00 98.81 571 ASN A O 1
ATOM 4432 N N . GLY A 1 572 ? -1.808 0.865 -6.950 1.00 98.31 572 GLY A N 1
ATOM 4433 C CA . GLY A 1 572 ? -0.877 -0.254 -6.787 1.00 98.31 572 GLY A CA 1
ATOM 4434 C C . GLY A 1 572 ? 0.045 -0.511 -7.985 1.00 98.31 572 GLY A C 1
ATOM 4435 O O . GLY A 1 572 ? 0.813 -1.472 -7.966 1.00 98.31 572 GLY A O 1
ATOM 4436 N N . SER A 1 573 ? -0.024 0.310 -9.037 1.00 97.75 573 SER A N 1
ATOM 4437 C CA . SER A 1 573 ? 0.734 0.172 -10.292 1.00 97.75 573 SER A CA 1
ATOM 4438 C C . SER A 1 573 ? 1.559 1.435 -10.599 1.00 97.75 573 SER A C 1
ATOM 4440 O O . SER A 1 573 ? 1.353 2.460 -9.957 1.00 97.75 573 SER A O 1
ATOM 4442 N N . PRO A 1 574 ? 2.553 1.381 -11.510 1.00 97.31 574 PRO A N 1
ATOM 4443 C CA . PRO A 1 574 ? 3.547 2.448 -11.646 1.00 97.31 574 PRO A CA 1
ATOM 4444 C C . PRO A 1 574 ? 3.157 3.591 -12.587 1.00 97.31 574 PRO A C 1
ATOM 4446 O O . PRO A 1 574 ? 3.962 4.505 -12.736 1.00 97.31 574 PRO A O 1
ATOM 4449 N N . GLN A 1 575 ? 2.017 3.542 -13.288 1.00 98.12 575 GLN A N 1
ATOM 4450 C CA . GLN A 1 575 ? 1.637 4.637 -14.184 1.00 98.12 575 GLN A CA 1
ATOM 4451 C C . GLN A 1 575 ? 1.341 5.925 -13.406 1.00 98.12 575 GLN A C 1
ATOM 4453 O O . GLN A 1 575 ? 0.868 5.873 -12.271 1.00 98.12 575 GLN A O 1
ATOM 4458 N N . ASN A 1 576 ? 1.562 7.077 -14.043 1.00 97.75 576 ASN A N 1
ATOM 4459 C CA . ASN A 1 576 ? 1.396 8.412 -13.466 1.00 97.75 576 ASN A CA 1
ATOM 4460 C C . ASN A 1 576 ? -0.082 8.838 -13.316 1.00 97.75 576 ASN A C 1
ATOM 4462 O O . ASN A 1 576 ? -0.466 9.914 -13.767 1.00 97.75 576 ASN A O 1
ATOM 4466 N N . THR A 1 577 ? -0.907 8.010 -12.661 1.00 98.62 577 THR A N 1
ATOM 4467 C CA . THR A 1 577 ? -2.332 8.284 -12.387 1.00 98.62 577 THR A CA 1
ATOM 4468 C C . THR A 1 577 ? -2.526 9.639 -11.700 1.00 98.62 577 THR A C 1
ATOM 4470 O O . THR A 1 577 ? -3.444 10.386 -12.028 1.00 98.62 577 THR A O 1
ATOM 4473 N N . PHE A 1 578 ? -1.627 9.989 -10.773 1.00 98.31 578 PHE A N 1
ATOM 4474 C CA . PHE A 1 578 ? -1.647 11.238 -10.003 1.00 98.31 578 PHE A CA 1
ATOM 4475 C C . PHE A 1 578 ? -0.986 12.406 -10.746 1.00 98.31 578 PHE A C 1
ATOM 4477 O O . PHE A 1 578 ? -0.134 13.134 -10.244 1.00 98.31 578 PHE A O 1
ATOM 4484 N N . VAL A 1 579 ? -1.440 12.573 -11.981 1.00 98.00 579 VAL A N 1
ATOM 4485 C CA . VAL A 1 579 ? -1.387 13.791 -12.788 1.00 98.00 579 VAL A CA 1
ATOM 4486 C C . VAL A 1 579 ? -1.785 15.029 -11.946 1.00 98.00 579 VAL A C 1
ATOM 4488 O O . VAL A 1 579 ? -2.684 14.911 -11.111 1.00 98.00 579 VAL A O 1
ATOM 4491 N N . PRO A 1 580 ? -1.189 16.229 -12.136 1.00 98.06 580 PRO A N 1
ATOM 4492 C CA . PRO A 1 580 ? -1.352 17.340 -11.186 1.00 98.06 580 PRO A CA 1
ATOM 4493 C C . PRO A 1 580 ? -2.803 17.783 -10.942 1.00 98.06 580 PRO A C 1
ATOM 4495 O O . PRO A 1 580 ? -3.168 18.053 -9.802 1.00 98.06 580 PRO A O 1
ATOM 4498 N N . GLY A 1 581 ? -3.663 17.758 -11.967 1.00 98.19 581 GLY A N 1
ATOM 4499 C CA . GLY A 1 581 ? -5.091 18.050 -11.811 1.00 98.19 581 GLY A CA 1
ATOM 4500 C C . GLY A 1 581 ? -5.871 17.024 -10.978 1.00 98.19 581 GLY A C 1
ATOM 4501 O O . GLY A 1 581 ? -6.913 17.366 -10.429 1.00 98.19 581 GLY A O 1
ATOM 4502 N N . VAL A 1 582 ? -5.374 15.786 -10.840 1.00 98.56 582 VAL A N 1
ATOM 4503 C CA . VAL A 1 582 ? -5.931 14.769 -9.925 1.00 98.56 582 VAL A CA 1
ATOM 4504 C C . VAL A 1 582 ? -5.529 15.076 -8.482 1.00 98.56 582 VAL A C 1
ATOM 4506 O O . VAL A 1 582 ? -6.339 14.9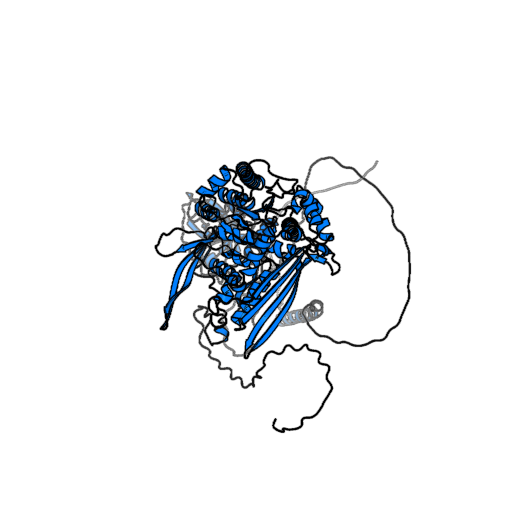01 -7.576 1.00 98.56 582 VAL A O 1
ATOM 4509 N N . ILE A 1 583 ? -4.306 15.576 -8.263 1.00 98.50 583 ILE A N 1
ATOM 4510 C CA . ILE A 1 583 ? -3.842 16.011 -6.937 1.00 98.50 583 ILE A CA 1
ATOM 4511 C C . ILE A 1 583 ? -4.643 17.240 -6.485 1.00 98.50 583 ILE A C 1
ATOM 4513 O O . ILE A 1 583 ? -5.197 17.221 -5.390 1.00 98.50 583 ILE A O 1
ATOM 4517 N N . GLU A 1 584 ? -4.805 18.250 -7.350 1.00 98.31 584 GLU A N 1
ATOM 4518 C CA . GLU A 1 584 ? -5.660 19.417 -7.074 1.00 98.31 584 GLU A CA 1
ATOM 4519 C C . GLU A 1 584 ? -7.110 18.996 -6.775 1.00 98.31 584 GLU A C 1
ATOM 4521 O O . GLU A 1 584 ? -7.717 19.504 -5.836 1.00 98.31 584 GLU A O 1
ATOM 4526 N N . MET A 1 585 ? -7.661 18.025 -7.516 1.00 98.38 585 MET A N 1
ATOM 4527 C CA . MET A 1 585 ? -9.003 17.495 -7.253 1.00 98.38 585 MET A CA 1
ATOM 4528 C C . MET A 1 585 ? -9.091 16.801 -5.883 1.00 98.38 585 MET A C 1
ATOM 4530 O O . MET A 1 585 ? -10.051 17.021 -5.147 1.00 98.38 585 MET A O 1
ATOM 4534 N N . ALA A 1 586 ? -8.091 16.000 -5.504 1.00 98.44 586 ALA A N 1
ATOM 4535 C CA . ALA A 1 586 ? -8.042 15.340 -4.198 1.00 98.44 586 ALA A CA 1
ATOM 4536 C C . ALA A 1 586 ? -7.906 16.344 -3.038 1.00 98.44 586 ALA A C 1
ATOM 4538 O O . ALA A 1 586 ? -8.516 16.157 -1.984 1.00 98.44 586 ALA A O 1
ATOM 4539 N N . GLU A 1 587 ? -7.149 17.428 -3.227 1.00 97.38 587 GLU A N 1
ATOM 4540 C CA . GLU A 1 587 ? -7.038 18.529 -2.261 1.00 97.38 587 GLU A CA 1
ATOM 4541 C C . GLU A 1 587 ? -8.327 19.368 -2.189 1.00 97.38 587 GLU A C 1
ATOM 4543 O O . GLU A 1 587 ? -8.748 19.738 -1.095 1.00 97.38 587 GLU A O 1
ATOM 4548 N N . HIS A 1 588 ? -9.017 19.597 -3.313 1.00 97.38 588 HIS A N 1
ATOM 4549 C CA . HIS A 1 588 ? -10.286 20.337 -3.360 1.00 97.38 588 HIS A CA 1
ATOM 4550 C C . HIS A 1 588 ? -11.452 19.595 -2.685 1.00 97.38 588 HIS A C 1
ATOM 4552 O O . HIS A 1 588 ? -12.258 20.214 -1.993 1.00 97.38 588 HIS A O 1
ATOM 4558 N N . TYR A 1 589 ? -11.547 18.275 -2.875 1.00 97.12 589 TYR A N 1
ATOM 4559 C CA . TYR A 1 589 ? -12.598 17.438 -2.277 1.00 97.12 589 TYR A CA 1
ATOM 4560 C C . TYR A 1 589 ? -12.253 16.939 -0.860 1.00 97.12 589 TYR A C 1
ATOM 4562 O O . TYR A 1 589 ? -13.116 16.371 -0.192 1.00 97.12 589 TYR A O 1
ATOM 4570 N N . GLY A 1 590 ? -11.007 17.114 -0.397 1.00 96.06 590 GLY A N 1
ATOM 4571 C CA . GLY A 1 590 ? -10.523 16.552 0.871 1.00 96.06 590 GLY A CA 1
ATOM 4572 C C . GLY A 1 590 ? -10.400 15.020 0.877 1.00 96.06 590 GLY A C 1
ATOM 4573 O O . GLY A 1 590 ? -10.352 14.414 1.945 1.00 96.06 590 GLY A O 1
ATOM 4574 N N . ALA A 1 591 ? -10.372 14.392 -0.303 1.00 97.62 591 ALA A N 1
ATOM 4575 C CA . ALA A 1 591 ? -10.286 12.943 -0.463 1.00 97.62 591 ALA A CA 1
ATOM 4576 C C . ALA A 1 591 ? -8.826 12.462 -0.440 1.00 97.62 591 ALA A C 1
ATOM 4578 O O . ALA A 1 591 ? -7.918 13.159 -0.895 1.00 97.62 591 ALA A O 1
ATOM 4579 N N . PHE A 1 592 ? -8.593 11.240 0.042 1.00 98.69 592 PHE A N 1
ATOM 4580 C CA . PHE A 1 592 ? -7.242 10.692 0.172 1.00 98.69 592 PHE A CA 1
ATOM 4581 C C . PHE A 1 592 ? -6.774 9.920 -1.066 1.00 98.69 592 PHE A C 1
ATOM 4583 O O . PHE A 1 592 ? -7.495 9.081 -1.605 1.00 98.69 592 PHE A O 1
ATOM 4590 N N . ILE A 1 593 ? -5.522 10.155 -1.458 1.00 98.81 593 ILE A N 1
ATOM 4591 C CA . ILE A 1 593 ? -4.823 9.487 -2.555 1.00 98.81 593 ILE A CA 1
ATOM 4592 C C . ILE A 1 593 ? -3.453 8.954 -2.113 1.00 98.81 593 ILE A C 1
ATOM 4594 O O . ILE A 1 593 ? -2.753 9.579 -1.312 1.00 98.81 593 ILE A O 1
ATOM 4598 N N . ALA A 1 594 ? -3.054 7.795 -2.642 1.00 98.56 594 ALA A N 1
ATOM 4599 C CA . ALA A 1 594 ? -1.751 7.187 -2.366 1.00 98.56 594 ALA A CA 1
ATOM 4600 C C . ALA A 1 594 ? -1.241 6.311 -3.520 1.00 98.56 594 ALA A C 1
ATOM 4602 O O . ALA A 1 594 ? -2.022 5.737 -4.274 1.00 98.56 594 ALA A O 1
ATOM 4603 N N . GLY A 1 595 ? 0.077 6.162 -3.621 1.00 96.81 595 GLY A N 1
ATOM 4604 C CA . GLY A 1 595 ? 0.760 5.375 -4.650 1.00 96.81 595 GLY A CA 1
ATOM 4605 C C . GLY A 1 595 ? 2.273 5.607 -4.592 1.00 96.81 595 GLY A C 1
ATOM 4606 O O . GLY A 1 595 ? 2.760 6.178 -3.616 1.00 96.81 595 GLY A O 1
ATOM 4607 N N . ASP A 1 596 ? 3.068 5.171 -5.563 1.00 96.25 596 ASP A N 1
ATOM 4608 C CA . ASP A 1 596 ? 2.729 4.319 -6.710 1.00 96.25 596 ASP A CA 1
ATOM 4609 C C . ASP A 1 596 ? 3.518 2.985 -6.672 1.00 96.25 596 ASP A C 1
ATOM 4611 O O . ASP A 1 596 ? 4.646 2.917 -6.166 1.00 96.25 596 ASP A O 1
ATOM 4615 N N . ASP A 1 597 ? 2.924 1.935 -7.261 1.00 97.50 597 ASP A N 1
ATOM 4616 C CA . ASP A 1 597 ? 3.471 0.578 -7.486 1.00 97.50 597 ASP A CA 1
ATOM 4617 C C . ASP A 1 597 ? 3.846 -0.239 -6.223 1.00 97.50 597 ASP A C 1
ATOM 4619 O O . ASP A 1 597 ? 4.756 0.122 -5.484 1.00 97.50 597 ASP A O 1
ATOM 4623 N N . PHE A 1 598 ? 3.230 -1.409 -5.991 1.00 97.56 598 PHE A N 1
ATOM 4624 C CA . PHE A 1 598 ? 3.456 -2.203 -4.762 1.00 97.56 598 PHE A CA 1
ATOM 4625 C C . PHE A 1 598 ? 4.927 -2.585 -4.517 1.00 97.56 598 PHE A C 1
ATOM 4627 O O . PHE A 1 598 ? 5.575 -3.206 -5.366 1.00 97.56 598 PHE A O 1
ATOM 4634 N N . LYS A 1 599 ? 5.462 -2.324 -3.325 1.00 96.75 599 LYS A N 1
ATOM 4635 C CA . LYS A 1 599 ? 6.831 -2.692 -2.930 1.00 96.75 599 LYS A CA 1
ATOM 4636 C C . LYS A 1 599 ? 6.887 -4.111 -2.343 1.00 96.75 599 LYS A C 1
ATOM 4638 O O . LYS A 1 599 ? 7.121 -4.275 -1.153 1.00 96.75 599 LYS A O 1
ATOM 4643 N N . SER A 1 600 ? 6.672 -5.124 -3.193 1.00 88.44 600 SER A N 1
ATOM 4644 C CA . SER A 1 600 ? 6.631 -6.559 -2.835 1.00 88.44 600 SER A CA 1
ATOM 4645 C C . SER A 1 600 ? 8.003 -7.144 -2.439 1.00 88.44 600 SER A C 1
ATOM 4647 O O . SER A 1 600 ? 8.393 -7.094 -1.276 1.00 88.44 600 SER A O 1
ATOM 4649 N N . GLY A 1 601 ? 8.742 -7.711 -3.398 1.00 89.94 601 GLY A N 1
ATOM 4650 C CA . GLY A 1 601 ? 10.004 -8.432 -3.180 1.00 89.94 601 GLY A CA 1
ATOM 4651 C C . GLY A 1 601 ? 11.256 -7.589 -3.447 1.00 89.94 601 GLY A C 1
ATOM 4652 O O . GLY A 1 601 ? 11.699 -6.822 -2.596 1.00 89.94 601 GLY A O 1
ATOM 4653 N N . GLN A 1 602 ? 11.838 -7.733 -4.647 1.00 93.50 602 GLN A N 1
ATOM 4654 C CA . GLN A 1 602 ? 13.121 -7.126 -5.064 1.00 93.50 602 GLN A CA 1
ATOM 4655 C C . GLN A 1 602 ? 13.318 -5.674 -4.597 1.00 93.50 602 GLN A C 1
ATOM 4657 O O . GLN A 1 602 ? 14.333 -5.356 -3.986 1.00 93.50 602 GLN A O 1
ATOM 4662 N N . THR A 1 603 ? 12.355 -4.788 -4.869 1.00 93.31 603 THR A N 1
ATOM 4663 C CA . THR A 1 603 ? 12.489 -3.364 -4.528 1.00 93.31 603 THR A CA 1
ATOM 4664 C C . THR A 1 603 ? 12.469 -3.119 -3.018 1.00 93.31 603 THR A C 1
ATOM 4666 O O . THR A 1 603 ? 13.202 -2.253 -2.557 1.00 93.31 603 THR A O 1
ATOM 4669 N N . LYS A 1 604 ? 11.712 -3.914 -2.246 1.00 96.25 604 LYS A N 1
ATOM 4670 C CA . LYS A 1 604 ? 11.668 -3.837 -0.777 1.00 96.25 604 LYS A CA 1
ATOM 4671 C C . LYS A 1 604 ? 13.031 -4.178 -0.172 1.00 96.25 604 LYS A C 1
ATOM 4673 O O . LYS A 1 604 ? 13.524 -3.454 0.689 1.00 96.25 604 LYS A O 1
ATOM 4678 N N . LEU A 1 605 ? 13.675 -5.222 -0.698 1.00 96.50 605 LEU A N 1
ATOM 4679 C CA . LEU A 1 605 ? 15.038 -5.607 -0.325 1.00 96.50 605 LEU A CA 1
ATOM 4680 C C . LEU A 1 605 ? 16.082 -4.569 -0.784 1.00 96.50 605 LEU A C 1
ATOM 4682 O O . LEU A 1 605 ? 16.968 -4.224 -0.009 1.00 96.50 605 LEU A O 1
ATOM 4686 N N . LYS A 1 606 ? 15.953 -4.003 -1.993 1.00 95.62 606 LYS A N 1
ATOM 4687 C CA . LYS A 1 606 ? 16.827 -2.920 -2.489 1.00 95.62 606 LYS A CA 1
ATOM 4688 C C . LYS A 1 606 ? 16.809 -1.695 -1.562 1.00 95.62 606 LYS A C 1
ATOM 4690 O O . LYS A 1 606 ? 17.874 -1.211 -1.190 1.00 95.62 606 LYS A O 1
ATOM 4695 N N . SER A 1 607 ? 15.623 -1.260 -1.118 1.00 95.31 607 SER A N 1
ATOM 4696 C CA . SER A 1 607 ? 15.446 -0.154 -0.155 1.00 95.31 607 SER A CA 1
ATOM 4697 C C . SER A 1 607 ? 15.933 -0.445 1.276 1.00 95.31 607 SER A C 1
ATOM 4699 O O . SER A 1 607 ? 15.894 0.449 2.117 1.00 95.31 607 SER A O 1
ATOM 4701 N N . VAL A 1 608 ? 16.374 -1.676 1.560 1.00 97.06 608 VAL A N 1
ATOM 4702 C CA . VAL A 1 608 ? 17.079 -2.055 2.799 1.00 97.06 608 VAL A CA 1
ATOM 4703 C C . VAL A 1 608 ? 18.585 -2.139 2.557 1.00 97.06 608 VAL A C 1
ATOM 4705 O O . VAL A 1 608 ? 19.364 -1.605 3.336 1.00 97.06 608 VAL A O 1
ATOM 4708 N N . LEU A 1 609 ? 19.014 -2.785 1.469 1.00 96.62 609 LEU A N 1
ATOM 4709 C CA . LEU A 1 609 ? 20.435 -3.007 1.188 1.00 96.62 609 LEU A CA 1
ATOM 4710 C C . LEU A 1 609 ? 21.192 -1.713 0.880 1.00 96.62 609 LEU A C 1
ATOM 4712 O O . LEU A 1 609 ? 22.313 -1.554 1.348 1.00 96.62 609 LEU A O 1
ATOM 4716 N N . VAL A 1 610 ? 20.604 -0.786 0.119 1.00 96.31 610 VAL A N 1
ATOM 4717 C CA . VAL A 1 610 ? 21.274 0.487 -0.212 1.00 96.31 610 VAL A CA 1
ATOM 4718 C C . VAL A 1 610 ? 21.353 1.402 1.015 1.00 96.31 610 VAL A C 1
ATOM 4720 O O . VAL A 1 610 ? 22.400 1.995 1.258 1.00 96.31 610 VAL A O 1
ATOM 4723 N N . ASP A 1 611 ? 20.289 1.439 1.822 1.00 96.38 611 ASP A N 1
ATOM 4724 C CA . ASP A 1 611 ? 20.223 2.131 3.119 1.00 96.38 611 ASP A CA 1
ATOM 4725 C C . ASP A 1 611 ? 21.304 1.614 4.086 1.00 96.38 611 ASP A C 1
ATOM 4727 O O . ASP A 1 611 ? 22.103 2.400 4.598 1.00 96.38 611 ASP A O 1
ATOM 4731 N N . PHE A 1 612 ? 21.425 0.289 4.227 1.00 97.62 612 PHE A N 1
ATOM 4732 C CA . PHE A 1 612 ? 22.492 -0.371 4.983 1.00 97.62 612 PHE A CA 1
ATOM 4733 C C . PHE A 1 612 ? 23.898 -0.033 4.457 1.00 97.62 612 PHE A C 1
ATOM 4735 O O . PHE A 1 612 ? 24.740 0.415 5.234 1.00 97.62 612 PHE A O 1
ATOM 4742 N N . LEU A 1 613 ? 24.169 -0.231 3.160 1.00 97.88 613 LEU A N 1
ATOM 4743 C CA . LEU A 1 613 ? 25.511 -0.054 2.590 1.00 97.88 613 LEU A CA 1
ATOM 4744 C C . LEU A 1 613 ? 25.994 1.398 2.725 1.00 97.88 613 LEU A C 1
ATOM 4746 O O . LEU A 1 613 ? 27.093 1.631 3.229 1.00 97.88 613 LEU A O 1
ATOM 4750 N N . VAL A 1 614 ? 25.158 2.371 2.350 1.00 97.69 614 VAL A N 1
ATOM 4751 C CA . VAL A 1 614 ? 25.507 3.799 2.419 1.00 97.69 614 VAL A CA 1
ATOM 4752 C C . VAL A 1 614 ? 25.668 4.271 3.869 1.00 97.69 614 VAL A C 1
ATOM 4754 O O . VAL A 1 614 ? 26.590 5.039 4.154 1.00 97.69 614 VAL A O 1
ATOM 4757 N N . SER A 1 615 ? 24.840 3.776 4.798 1.00 97.12 615 SER A N 1
ATOM 4758 C CA . SER A 1 615 ? 24.965 4.081 6.234 1.00 97.12 615 SER A CA 1
ATOM 4759 C C . SER A 1 615 ? 26.198 3.432 6.875 1.00 97.12 615 SER A C 1
ATOM 4761 O O . SER A 1 615 ? 26.776 3.991 7.803 1.00 97.12 615 SER A O 1
ATOM 4763 N N . ALA A 1 616 ? 26.650 2.287 6.354 1.00 97.81 616 ALA A N 1
ATOM 4764 C CA . ALA A 1 616 ? 27.893 1.625 6.753 1.00 97.81 616 ALA A CA 1
ATOM 4765 C C . ALA A 1 616 ? 29.162 2.263 6.142 1.00 97.81 616 ALA A C 1
ATOM 4767 O O . ALA A 1 616 ? 30.265 1.764 6.367 1.00 97.81 616 ALA A O 1
ATOM 4768 N N . GLY A 1 617 ? 29.035 3.343 5.358 1.00 97.94 617 GLY A N 1
ATOM 4769 C CA . GLY A 1 617 ? 30.164 3.990 4.680 1.00 97.94 617 GLY A CA 1
ATOM 4770 C C . GLY A 1 617 ? 30.709 3.205 3.479 1.00 97.94 617 GLY A C 1
ATOM 4771 O O . GLY A 1 617 ? 31.831 3.454 3.040 1.00 97.94 617 GLY A O 1
ATOM 4772 N N . ILE A 1 618 ? 29.935 2.254 2.950 1.00 98.50 618 ILE A N 1
ATOM 4773 C CA . ILE A 1 618 ? 30.252 1.482 1.745 1.00 98.50 618 ILE A CA 1
ATOM 4774 C C . ILE A 1 618 ? 29.595 2.181 0.548 1.00 98.50 618 ILE A C 1
ATOM 4776 O O . ILE A 1 618 ? 28.439 2.594 0.629 1.00 98.50 618 ILE A O 1
ATOM 4780 N N . LYS A 1 619 ? 30.313 2.314 -0.574 1.00 98.31 619 LYS A N 1
ATOM 4781 C CA . LYS A 1 619 ? 29.826 3.020 -1.771 1.00 98.31 619 LYS A CA 1
ATOM 4782 C C . LYS A 1 619 ? 29.375 2.037 -2.856 1.00 98.31 619 LYS A C 1
ATOM 4784 O O . LYS A 1 619 ? 30.232 1.576 -3.610 1.00 98.31 619 LYS A O 1
ATOM 4789 N N . PRO A 1 620 ? 28.075 1.713 -2.989 1.00 98.06 620 PRO A N 1
ATOM 4790 C CA . PRO A 1 620 ? 27.532 1.160 -4.226 1.00 98.06 620 PRO A CA 1
ATOM 4791 C C . PRO A 1 620 ? 28.019 1.943 -5.452 1.00 98.06 620 PRO A C 1
ATOM 4793 O O . PRO A 1 620 ? 27.921 3.165 -5.495 1.00 98.06 620 PRO A O 1
ATOM 4796 N N . VAL A 1 621 ? 28.551 1.239 -6.450 1.00 97.81 621 VAL A N 1
ATOM 4797 C CA . VAL A 1 621 ? 28.962 1.825 -7.741 1.00 97.81 621 VAL A CA 1
ATOM 4798 C C . VAL A 1 621 ? 28.271 1.164 -8.929 1.00 97.81 621 VAL A C 1
ATOM 4800 O O . VAL A 1 621 ? 28.169 1.779 -9.983 1.00 97.81 621 VAL A O 1
ATOM 4803 N N . SER A 1 622 ? 27.733 -0.047 -8.760 1.00 98.19 622 SER A N 1
ATOM 4804 C CA . SER A 1 622 ? 26.851 -0.680 -9.740 1.00 98.19 622 SER A CA 1
ATOM 4805 C C . SER A 1 622 ? 25.760 -1.500 -9.052 1.00 98.19 622 SER A C 1
ATOM 4807 O O . SER A 1 622 ? 26.019 -2.207 -8.075 1.00 98.19 622 SER A O 1
ATOM 4809 N N . ILE A 1 623 ? 24.533 -1.387 -9.561 1.00 98.12 623 ILE A N 1
ATOM 4810 C CA . ILE A 1 623 ? 23.343 -2.109 -9.115 1.00 98.12 623 ILE A CA 1
ATOM 4811 C C . ILE A 1 623 ? 22.631 -2.649 -10.362 1.00 98.12 623 ILE A C 1
ATOM 4813 O O . ILE A 1 623 ? 22.110 -1.886 -11.178 1.00 98.12 623 ILE A O 1
ATOM 4817 N N . VAL A 1 624 ? 22.561 -3.970 -10.513 1.00 98.00 624 VAL A N 1
ATOM 4818 C CA . VAL A 1 624 ? 21.980 -4.616 -11.700 1.00 98.00 624 VAL A CA 1
ATOM 4819 C C . VAL A 1 624 ? 20.845 -5.548 -11.280 1.00 98.00 624 VAL A C 1
ATOM 4821 O O . VAL A 1 624 ? 21.083 -6.585 -10.673 1.00 98.00 624 VAL A O 1
ATOM 4824 N N . SER A 1 625 ? 19.602 -5.179 -11.600 1.00 97.19 625 SER A N 1
ATOM 4825 C CA . SER A 1 625 ? 18.368 -5.838 -11.142 1.00 97.19 625 SER A CA 1
ATOM 4826 C C . SER A 1 625 ? 17.627 -6.563 -12.272 1.00 97.19 625 SER A C 1
ATOM 4828 O O . SER A 1 625 ? 16.706 -6.016 -12.891 1.00 97.19 625 SER A O 1
ATOM 4830 N N . TYR A 1 626 ? 17.956 -7.833 -12.503 1.00 96.81 626 TYR A N 1
ATOM 4831 C CA . TYR A 1 626 ? 17.220 -8.701 -13.424 1.00 96.81 626 TYR A CA 1
ATOM 4832 C C . TYR A 1 626 ? 15.949 -9.278 -12.783 1.00 96.81 626 TYR A C 1
ATOM 4834 O O . TYR A 1 626 ? 15.870 -9.517 -11.576 1.00 96.81 626 TYR A O 1
ATOM 4842 N N . ASN A 1 627 ? 14.924 -9.514 -13.604 1.00 95.19 627 ASN A N 1
ATOM 4843 C CA . ASN A 1 627 ? 13.667 -10.146 -13.209 1.00 95.19 627 ASN A CA 1
ATOM 4844 C C . ASN A 1 627 ? 13.113 -11.005 -14.348 1.00 95.19 627 ASN A C 1
ATOM 4846 O O . ASN A 1 627 ? 13.153 -10.584 -15.508 1.00 95.19 627 ASN A O 1
ATOM 4850 N N . HIS A 1 628 ? 12.477 -12.128 -14.018 1.00 97.31 628 HIS A N 1
ATOM 4851 C CA . HIS A 1 628 ? 11.559 -12.798 -14.938 1.00 97.31 628 HIS A CA 1
ATOM 4852 C C . HIS A 1 628 ? 10.357 -13.428 -14.226 1.00 97.31 628 HIS A C 1
ATOM 4854 O O . HIS A 1 628 ? 10.472 -13.886 -13.091 1.00 97.31 628 HIS A O 1
ATOM 4860 N N . LEU A 1 629 ? 9.202 -13.418 -14.896 1.00 97.31 629 LEU A N 1
ATOM 4861 C CA . LEU A 1 629 ? 7.917 -13.929 -14.401 1.00 97.31 629 LEU A CA 1
ATOM 4862 C C . LEU A 1 629 ? 7.009 -14.376 -15.562 1.00 97.31 629 LEU A C 1
ATOM 4864 O O . LEU A 1 629 ? 7.177 -13.908 -16.690 1.00 97.31 629 LEU A O 1
ATOM 4868 N N . GLY A 1 630 ? 6.078 -15.294 -15.293 1.00 97.12 630 GLY A N 1
ATOM 4869 C CA . GLY A 1 630 ? 5.216 -15.950 -16.289 1.00 97.12 630 GLY A CA 1
ATOM 4870 C C . GLY A 1 630 ? 3.720 -15.634 -16.182 1.00 97.12 630 GLY A C 1
ATOM 4871 O O . GLY A 1 630 ? 2.948 -16.048 -17.048 1.00 97.12 630 GLY A O 1
ATOM 4872 N N . ASN A 1 631 ? 3.313 -14.885 -15.157 1.00 96.44 631 ASN A N 1
ATOM 4873 C CA . ASN A 1 631 ? 1.943 -14.423 -14.935 1.00 96.44 631 ASN A CA 1
ATOM 4874 C C . ASN A 1 631 ? 1.513 -13.298 -15.910 1.00 96.44 631 ASN A C 1
ATOM 4876 O O . ASN A 1 631 ? 2.261 -12.881 -16.801 1.00 96.44 631 ASN A O 1
ATOM 4880 N N . ASN A 1 632 ? 0.284 -12.789 -15.750 1.00 97.00 632 ASN A N 1
ATOM 4881 C CA . ASN A 1 632 ? -0.250 -11.761 -16.649 1.00 97.00 632 ASN A CA 1
ATOM 4882 C C . ASN A 1 632 ? 0.421 -10.381 -16.494 1.00 97.00 632 ASN A C 1
ATOM 4884 O O . ASN A 1 632 ? 0.443 -9.634 -17.470 1.00 97.00 632 ASN A O 1
ATOM 4888 N N . ASP A 1 633 ? 1.009 -10.051 -15.334 1.00 95.19 633 ASP A N 1
ATOM 4889 C CA . ASP A 1 633 ? 1.825 -8.830 -15.195 1.00 95.19 633 ASP A CA 1
ATOM 4890 C C . ASP A 1 633 ? 3.077 -8.940 -16.073 1.00 95.19 633 ASP A C 1
ATOM 4892 O O . ASP A 1 633 ? 3.322 -8.073 -16.905 1.00 95.19 633 ASP A O 1
ATOM 4896 N N . GLY A 1 634 ? 3.786 -10.075 -16.025 1.00 95.00 634 GLY A N 1
ATOM 4897 C CA . GLY A 1 634 ? 4.886 -10.362 -16.950 1.00 95.00 634 GLY A CA 1
ATOM 4898 C C . GLY A 1 634 ? 4.479 -10.311 -18.425 1.00 95.00 634 GLY A C 1
ATOM 4899 O O . GLY A 1 634 ? 5.227 -9.773 -19.242 1.00 95.00 634 GLY A O 1
ATOM 4900 N N . LYS A 1 635 ? 3.287 -10.825 -18.772 1.00 96.69 635 LYS A N 1
ATOM 4901 C CA . LYS A 1 635 ? 2.745 -10.761 -20.142 1.00 96.69 635 LYS A CA 1
ATOM 4902 C C . LYS A 1 635 ? 2.472 -9.312 -20.571 1.00 96.69 635 LYS A C 1
ATOM 4904 O O . LYS A 1 635 ? 2.758 -8.953 -21.709 1.00 96.69 635 LYS A O 1
ATOM 4909 N N . ASN A 1 636 ? 1.952 -8.469 -19.682 1.00 97.06 636 ASN A N 1
ATOM 4910 C CA . ASN A 1 636 ? 1.695 -7.053 -19.956 1.00 97.06 636 ASN A CA 1
ATOM 4911 C C . ASN A 1 636 ? 3.002 -6.240 -20.051 1.00 97.06 636 ASN A C 1
ATOM 4913 O O . ASN A 1 636 ? 3.215 -5.499 -21.007 1.00 97.06 636 ASN A O 1
ATOM 4917 N N . LEU A 1 637 ? 3.925 -6.448 -19.111 1.00 96.19 637 LEU A N 1
ATOM 4918 C CA . LEU A 1 637 ? 5.243 -5.806 -19.053 1.00 96.19 637 LEU A CA 1
ATOM 4919 C C . LEU A 1 637 ? 6.226 -6.293 -20.136 1.00 96.19 637 LEU A C 1
ATOM 4921 O O . LEU A 1 637 ? 7.364 -5.830 -20.178 1.00 96.19 637 LEU A O 1
ATOM 4925 N N . SER A 1 638 ? 5.816 -7.191 -21.040 1.00 94.50 638 SER A N 1
ATOM 4926 C CA . SER A 1 638 ? 6.591 -7.493 -22.250 1.00 94.50 638 SER A CA 1
ATOM 4927 C C . SER A 1 638 ? 6.509 -6.375 -23.302 1.00 94.50 638 SER A C 1
ATOM 4929 O O . SER A 1 638 ? 7.277 -6.396 -24.263 1.00 94.50 638 SER A O 1
ATOM 4931 N N . ALA A 1 639 ? 5.565 -5.436 -23.165 1.00 96.06 639 ALA A N 1
ATOM 4932 C CA . ALA A 1 639 ? 5.404 -4.290 -24.054 1.00 96.06 639 ALA A CA 1
ATOM 4933 C C . ALA A 1 639 ? 6.255 -3.087 -23.571 1.00 96.06 639 ALA A C 1
ATOM 4935 O O . ALA A 1 639 ? 6.209 -2.756 -22.383 1.00 96.06 639 ALA A O 1
ATOM 4936 N N . PRO A 1 640 ? 7.024 -2.402 -24.448 1.00 95.44 640 PRO A N 1
ATOM 4937 C CA . PRO A 1 640 ? 8.002 -1.396 -24.014 1.00 95.44 640 PRO A CA 1
ATOM 4938 C C . PRO A 1 640 ? 7.438 -0.198 -23.237 1.00 95.44 640 PRO A C 1
ATOM 4940 O O . PRO A 1 640 ? 8.105 0.301 -22.335 1.00 95.44 640 PRO A O 1
ATOM 4943 N N . GLN A 1 641 ? 6.227 0.268 -23.559 1.00 95.69 641 GLN A N 1
ATOM 4944 C CA . GLN A 1 641 ? 5.633 1.439 -22.898 1.00 95.69 641 GLN A CA 1
ATOM 4945 C C . GLN A 1 641 ? 5.221 1.131 -21.451 1.00 95.69 641 GLN A C 1
ATOM 4947 O O . GLN A 1 641 ? 5.507 1.914 -20.551 1.00 95.69 641 GLN A O 1
ATOM 4952 N N . GLN A 1 642 ? 4.623 -0.038 -21.219 1.00 96.31 642 GLN A N 1
ATOM 4953 C CA . GLN A 1 642 ? 4.231 -0.523 -19.895 1.00 96.31 642 GLN A CA 1
ATOM 4954 C C . GLN A 1 642 ? 5.465 -0.951 -19.078 1.00 96.31 642 GLN A C 1
ATOM 4956 O O . GLN A 1 642 ? 5.528 -0.715 -17.870 1.00 96.31 642 GLN A O 1
ATOM 4961 N N . PHE A 1 643 ? 6.495 -1.506 -19.733 1.00 95.00 643 PHE A N 1
ATOM 4962 C CA . PHE A 1 643 ? 7.800 -1.732 -19.104 1.00 95.00 643 PHE A CA 1
ATOM 4963 C C . PHE A 1 643 ? 8.432 -0.424 -18.606 1.00 95.00 643 PHE A C 1
ATOM 4965 O O . PHE A 1 643 ? 8.877 -0.380 -17.462 1.00 95.00 643 PHE A O 1
ATOM 4972 N N . ARG A 1 644 ? 8.433 0.649 -19.414 1.00 94.12 644 ARG A N 1
ATOM 4973 C CA . ARG A 1 644 ? 9.056 1.938 -19.058 1.00 94.12 644 ARG A CA 1
ATOM 4974 C C . ARG A 1 644 ? 8.502 2.525 -17.755 1.00 94.12 644 ARG A C 1
ATOM 4976 O O . ARG A 1 644 ? 9.263 3.074 -16.964 1.00 94.12 644 ARG A O 1
ATOM 4983 N N . SER A 1 645 ? 7.209 2.361 -17.486 1.00 92.25 645 SER A N 1
ATOM 4984 C CA . SER A 1 645 ? 6.602 2.762 -16.211 1.00 92.25 645 SER A CA 1
ATOM 4985 C C . SER A 1 645 ? 7.184 1.975 -15.026 1.00 92.25 645 SER A C 1
ATOM 4987 O O . SER A 1 645 ? 7.611 2.568 -14.036 1.00 92.25 645 SER A O 1
ATOM 4989 N N . LYS A 1 646 ? 7.296 0.644 -15.156 1.00 91.75 646 LYS A N 1
ATOM 4990 C CA . LYS A 1 646 ? 7.885 -0.261 -14.144 1.00 91.75 646 LYS A CA 1
ATOM 4991 C C . LYS A 1 646 ? 9.414 -0.140 -14.015 1.00 91.75 646 LYS A C 1
ATOM 4993 O O . LYS A 1 646 ? 9.987 -0.595 -13.028 1.00 91.75 646 LYS A O 1
ATOM 4998 N N . GLU A 1 647 ? 10.079 0.411 -15.026 1.00 91.50 647 GLU A N 1
ATOM 4999 C CA . GLU A 1 647 ? 11.507 0.738 -15.026 1.00 91.50 647 GLU A CA 1
ATOM 5000 C C . GLU A 1 647 ? 11.759 1.966 -14.141 1.00 91.50 647 GLU A C 1
ATOM 5002 O O . GLU A 1 647 ? 12.517 1.873 -13.178 1.00 91.50 647 GLU A O 1
ATOM 5007 N N . ILE A 1 648 ? 11.035 3.069 -14.383 1.00 90.00 648 ILE A N 1
ATOM 5008 C CA . ILE A 1 648 ? 11.131 4.308 -13.591 1.00 90.00 648 ILE A CA 1
ATOM 5009 C C . ILE A 1 648 ? 10.852 4.031 -12.102 1.00 90.00 648 ILE A C 1
ATOM 5011 O O . ILE A 1 648 ? 11.664 4.392 -11.252 1.00 90.00 648 ILE A O 1
ATOM 5015 N N . SER A 1 649 ? 9.773 3.305 -11.769 1.00 84.81 649 SER A N 1
ATOM 5016 C CA . SER A 1 649 ? 9.438 2.987 -10.365 1.00 84.81 649 SER A CA 1
ATOM 5017 C C . SER A 1 649 ? 10.465 2.092 -9.652 1.00 84.81 649 SER A C 1
ATOM 5019 O O . SER A 1 649 ? 10.435 1.966 -8.429 1.00 84.81 649 SER A O 1
ATOM 5021 N N . LYS A 1 650 ? 11.376 1.442 -10.389 1.00 88.25 650 LYS A N 1
ATOM 5022 C CA . LYS A 1 650 ? 12.410 0.545 -9.846 1.00 88.25 650 LYS A CA 1
ATOM 5023 C C . LYS A 1 650 ? 13.809 1.154 -9.778 1.00 88.25 650 LYS A C 1
ATOM 5025 O O . LYS A 1 650 ? 14.647 0.584 -9.063 1.00 88.25 650 LYS A O 1
ATOM 5030 N N . SER A 1 651 ? 14.055 2.238 -10.511 1.00 87.62 651 SER A N 1
ATOM 5031 C CA . SER A 1 651 ? 15.330 2.955 -10.497 1.00 87.62 651 SER A CA 1
ATOM 5032 C C . SER A 1 651 ? 15.382 3.962 -9.349 1.00 87.62 651 SER A C 1
ATOM 5034 O O . SER A 1 651 ? 16.212 3.807 -8.459 1.00 87.62 651 SER A O 1
ATOM 5036 N N . ASN A 1 652 ? 14.414 4.885 -9.276 1.00 86.88 652 ASN A N 1
ATOM 5037 C CA . ASN A 1 652 ? 14.437 6.064 -8.389 1.00 86.88 652 ASN A CA 1
ATOM 5038 C C . ASN A 1 652 ? 14.489 5.770 -6.868 1.00 86.88 652 ASN A C 1
ATOM 5040 O O . ASN A 1 652 ? 14.605 6.670 -6.040 1.00 86.88 652 ASN A O 1
ATOM 5044 N N . VAL A 1 653 ? 14.385 4.499 -6.473 1.00 89.62 653 VAL A N 1
ATOM 5045 C CA . VAL A 1 653 ? 14.358 4.022 -5.080 1.00 89.62 653 VAL A CA 1
ATOM 5046 C C . VAL A 1 653 ? 15.714 4.128 -4.352 1.00 89.62 653 VAL A C 1
ATOM 5048 O O . VAL A 1 653 ? 15.817 3.740 -3.190 1.00 89.62 653 VAL A O 1
ATOM 5051 N N . VAL A 1 654 ? 16.769 4.591 -5.033 1.00 92.00 654 VAL A N 1
ATOM 5052 C CA . VAL A 1 654 ? 18.125 4.754 -4.471 1.00 92.00 654 VAL A CA 1
ATOM 5053 C C . VAL A 1 654 ? 18.562 6.218 -4.342 1.00 92.00 654 VAL A C 1
ATOM 5055 O O . VAL A 1 654 ? 19.545 6.495 -3.654 1.00 92.00 654 VAL A O 1
ATOM 5058 N N . ASP A 1 655 ? 17.845 7.151 -4.972 1.00 91.56 655 ASP A N 1
ATOM 5059 C CA . ASP A 1 655 ? 18.320 8.521 -5.200 1.00 91.56 655 ASP A CA 1
ATOM 5060 C C . ASP A 1 655 ? 18.450 9.331 -3.902 1.00 91.56 655 ASP A C 1
ATOM 5062 O O . ASP A 1 655 ? 19.446 10.025 -3.702 1.00 91.56 655 ASP A O 1
ATOM 5066 N N . ASP A 1 656 ? 17.498 9.192 -2.973 1.00 92.25 656 ASP A N 1
ATOM 5067 C CA . ASP A 1 656 ? 17.539 9.848 -1.658 1.00 92.25 656 ASP A CA 1
ATOM 5068 C C . ASP A 1 656 ? 18.675 9.324 -0.768 1.00 92.25 656 ASP A C 1
ATOM 5070 O O . ASP A 1 656 ? 19.152 10.042 0.113 1.00 92.25 656 ASP A O 1
ATOM 5074 N N . MET A 1 657 ? 19.144 8.096 -1.008 1.00 93.81 657 MET A N 1
ATOM 5075 C CA . MET A 1 657 ? 20.259 7.503 -0.271 1.00 93.81 657 MET A CA 1
ATOM 5076 C C . MET A 1 657 ? 21.607 7.896 -0.875 1.00 93.81 657 MET A C 1
ATOM 5078 O O . MET A 1 657 ? 22.509 8.251 -0.119 1.00 93.81 657 MET A O 1
ATOM 5082 N N . VAL A 1 658 ? 21.727 7.949 -2.205 1.00 93.94 658 VAL A N 1
ATOM 5083 C CA . VAL A 1 658 ? 22.895 8.531 -2.896 1.00 93.94 658 VAL A CA 1
ATOM 5084 C C . VAL A 1 658 ? 23.081 9.989 -2.463 1.00 93.94 658 VAL A C 1
ATOM 5086 O O . VAL A 1 658 ? 24.130 10.349 -1.926 1.00 93.94 658 VAL A O 1
ATOM 5089 N N . ALA A 1 659 ? 22.021 10.798 -2.560 1.00 93.31 659 ALA A N 1
ATOM 5090 C CA . ALA A 1 659 ? 22.034 12.206 -2.163 1.00 93.31 659 ALA A CA 1
ATOM 5091 C C . ALA A 1 659 ? 22.307 12.444 -0.665 1.00 93.31 659 ALA A C 1
ATOM 5093 O O . ALA A 1 659 ? 22.726 13.539 -0.287 1.00 93.31 659 ALA A O 1
ATOM 5094 N N . SER A 1 660 ? 22.097 11.447 0.203 1.00 94.19 660 SER A N 1
ATOM 5095 C CA . SER A 1 660 ? 22.346 11.598 1.642 1.00 94.19 660 SER A CA 1
ATOM 5096 C C . SER A 1 660 ? 23.832 11.669 2.015 1.00 94.19 660 SER A C 1
ATOM 5098 O O . SER A 1 660 ? 24.167 12.234 3.059 1.00 94.19 660 SER A O 1
ATOM 5100 N N . ASN A 1 661 ? 24.729 11.106 1.193 1.00 96.19 661 ASN A N 1
ATOM 5101 C CA . ASN A 1 661 ? 26.119 10.860 1.581 1.00 96.19 661 ASN A CA 1
ATOM 5102 C C . ASN A 1 661 ? 27.142 11.450 0.592 1.00 96.19 661 ASN A C 1
ATOM 5104 O O . ASN A 1 661 ? 27.812 10.740 -0.160 1.00 96.19 661 ASN A O 1
ATOM 5108 N N . HIS A 1 662 ? 27.318 12.770 0.690 1.00 94.81 662 HIS A N 1
ATOM 5109 C CA . HIS A 1 662 ? 28.300 13.573 -0.056 1.00 94.81 662 HIS A CA 1
ATOM 5110 C C . HIS A 1 662 ? 29.785 13.247 0.234 1.00 94.81 662 HIS A C 1
ATOM 5112 O O . HIS A 1 662 ? 30.675 13.888 -0.322 1.00 94.81 662 HIS A O 1
ATOM 5118 N N . ILE A 1 663 ? 30.076 12.308 1.146 1.00 96.75 663 ILE A N 1
ATOM 5119 C CA . ILE A 1 663 ? 31.437 11.797 1.390 1.00 96.75 663 ILE A CA 1
ATOM 5120 C C . ILE A 1 663 ? 31.729 10.627 0.441 1.00 96.75 663 ILE A C 1
ATOM 5122 O O . ILE A 1 663 ? 32.862 10.466 -0.011 1.00 96.75 663 ILE A O 1
ATOM 5126 N N . LEU A 1 664 ? 30.710 9.819 0.129 1.00 97.31 664 LEU A N 1
ATOM 5127 C CA . LEU A 1 664 ? 30.818 8.725 -0.832 1.00 97.31 664 LEU A CA 1
ATOM 5128 C C . LEU A 1 664 ? 30.585 9.211 -2.263 1.00 97.31 664 LEU A C 1
ATOM 5130 O O . LEU A 1 664 ? 31.345 8.824 -3.148 1.00 97.31 664 LEU A O 1
ATOM 5134 N N . TYR A 1 665 ? 29.572 10.048 -2.491 1.00 97.44 665 TYR A N 1
ATOM 5135 C CA . TYR A 1 665 ? 29.166 10.495 -3.825 1.00 97.44 665 TYR A CA 1
ATOM 5136 C C . TYR A 1 665 ? 29.479 11.976 -4.054 1.00 97.44 665 TYR A C 1
ATOM 5138 O O . TYR A 1 665 ? 29.208 12.821 -3.200 1.00 97.44 665 TYR A O 1
ATOM 5146 N N . GLY A 1 666 ? 30.040 12.293 -5.220 1.00 94.75 666 GLY A N 1
ATOM 5147 C CA . GLY A 1 666 ? 30.149 13.666 -5.708 1.00 94.75 666 GLY A CA 1
ATOM 5148 C C . GLY A 1 666 ? 28.792 14.270 -6.092 1.00 94.75 666 GLY A C 1
ATOM 5149 O O . GLY A 1 666 ? 27.772 13.584 -6.145 1.00 94.75 666 GLY A O 1
ATOM 5150 N N . ALA A 1 667 ? 28.784 15.569 -6.406 1.00 90.25 667 ALA A N 1
ATOM 5151 C CA . ALA A 1 667 ? 27.617 16.197 -7.025 1.00 90.25 667 ALA A CA 1
ATOM 5152 C C . ALA A 1 667 ? 27.286 15.493 -8.353 1.00 90.25 667 ALA A C 1
ATOM 5154 O O . ALA A 1 667 ? 28.186 15.250 -9.158 1.00 90.25 667 ALA A O 1
ATOM 5155 N N . ASP A 1 668 ? 26.009 15.159 -8.541 1.00 87.81 668 ASP A N 1
ATOM 5156 C CA . ASP A 1 668 ? 25.467 14.415 -9.685 1.00 87.81 668 ASP A CA 1
ATOM 5157 C C . ASP A 1 668 ? 26.095 13.016 -9.922 1.00 87.81 668 ASP A C 1
ATOM 5159 O O . ASP A 1 668 ? 25.912 12.421 -10.986 1.00 87.81 668 ASP A O 1
ATOM 5163 N N . GLU A 1 669 ? 26.810 12.444 -8.940 1.00 94.69 669 GLU A N 1
ATOM 5164 C CA . GLU A 1 669 ? 27.363 11.085 -9.026 1.00 94.69 669 GLU A CA 1
ATOM 5165 C C . GLU A 1 669 ? 26.354 10.036 -8.532 1.00 94.69 669 GLU A C 1
ATOM 5167 O O . GLU A 1 669 ? 26.005 9.999 -7.355 1.00 94.69 669 GLU A O 1
ATOM 5172 N N . HIS A 1 670 ? 25.945 9.128 -9.420 1.00 94.12 670 HIS A N 1
ATOM 5173 C CA . HIS A 1 670 ? 25.078 7.985 -9.114 1.00 94.12 670 HIS A CA 1
ATOM 5174 C C . HIS A 1 670 ? 25.776 6.662 -9.494 1.00 94.12 670 HIS A C 1
ATOM 5176 O O . HIS A 1 670 ? 26.614 6.660 -10.399 1.00 94.12 670 HIS A O 1
ATOM 5182 N N . PRO A 1 671 ? 25.441 5.527 -8.847 1.00 96.12 671 PRO A N 1
ATOM 5183 C CA . PRO A 1 671 ? 25.888 4.208 -9.294 1.00 96.12 671 PRO A CA 1
ATOM 5184 C C . PRO A 1 671 ? 25.275 3.835 -10.653 1.00 96.12 671 PRO A C 1
ATOM 5186 O O . PRO A 1 671 ? 24.146 4.224 -10.957 1.00 96.12 671 PRO A O 1
ATOM 5189 N N . ASP A 1 672 ? 25.967 2.995 -11.427 1.00 96.94 672 ASP A N 1
ATOM 5190 C CA . ASP A 1 672 ? 25.409 2.372 -12.633 1.00 96.94 672 ASP A CA 1
ATOM 5191 C C . ASP A 1 672 ? 24.152 1.569 -12.261 1.00 96.94 672 ASP A C 1
ATOM 5193 O O . ASP A 1 672 ? 24.255 0.539 -11.589 1.00 96.94 672 ASP A O 1
ATOM 5197 N N . HIS A 1 673 ? 22.963 2.008 -12.693 1.00 95.75 673 HIS A N 1
ATOM 5198 C CA . HIS A 1 673 ? 21.699 1.348 -12.348 1.00 95.75 673 HIS A CA 1
ATOM 5199 C C . HIS A 1 673 ? 21.007 0.751 -13.569 1.00 95.75 673 HIS A C 1
ATOM 5201 O O . HIS A 1 673 ? 20.565 1.465 -14.467 1.00 95.75 673 HIS A O 1
ATOM 5207 N N . CYS A 1 674 ? 20.867 -0.574 -13.587 1.00 96.00 674 CYS A N 1
ATOM 5208 C CA . CYS A 1 674 ? 20.174 -1.292 -14.652 1.00 96.00 674 CYS A CA 1
ATOM 5209 C C . CYS A 1 674 ? 18.998 -2.101 -14.090 1.00 96.00 674 CYS A C 1
ATOM 5211 O O . CYS A 1 674 ? 19.140 -2.840 -13.114 1.00 96.00 674 CYS A O 1
ATOM 5213 N N . VAL A 1 675 ? 17.830 -1.990 -14.725 1.00 95.25 675 VAL A N 1
ATOM 5214 C CA . VAL A 1 675 ? 16.615 -2.736 -14.375 1.00 95.25 675 VAL A CA 1
ATOM 5215 C C . VAL A 1 675 ? 16.141 -3.508 -15.599 1.00 95.25 675 VAL A C 1
ATOM 5217 O O . VAL A 1 675 ? 15.943 -2.938 -16.666 1.00 95.25 675 VAL A O 1
ATOM 5220 N N . VAL A 1 676 ? 15.913 -4.812 -15.447 1.00 96.00 676 VAL A N 1
ATOM 5221 C CA . VAL A 1 676 ? 15.412 -5.671 -16.528 1.00 96.00 676 VAL A CA 1
ATOM 5222 C C . VAL A 1 676 ? 14.230 -6.496 -16.034 1.00 96.00 676 VAL A C 1
ATOM 5224 O O . VAL A 1 676 ? 14.258 -7.055 -14.936 1.00 96.00 676 VAL A O 1
ATOM 5227 N N . ILE A 1 677 ? 13.197 -6.607 -16.869 1.00 94.94 677 ILE A N 1
ATOM 5228 C CA . ILE A 1 677 ? 12.072 -7.535 -16.704 1.00 94.94 677 ILE A CA 1
ATOM 5229 C C . ILE A 1 677 ? 11.916 -8.325 -18.011 1.00 94.94 677 ILE A C 1
ATOM 5231 O O . ILE A 1 677 ? 12.035 -7.759 -19.100 1.00 94.94 677 ILE A O 1
ATOM 5235 N N . LYS A 1 678 ? 11.685 -9.639 -17.914 1.00 97.62 678 LYS A N 1
ATOM 5236 C CA . LYS A 1 678 ? 11.381 -10.520 -19.052 1.00 97.62 678 LYS A CA 1
ATOM 5237 C C . LYS A 1 678 ? 10.184 -11.420 -18.759 1.00 97.62 678 LYS A C 1
ATOM 5239 O O . LYS A 1 678 ? 10.043 -11.943 -17.655 1.00 97.62 678 LYS A O 1
ATOM 5244 N N . TYR A 1 679 ? 9.358 -11.633 -19.778 1.00 97.69 679 TYR A N 1
ATOM 5245 C CA . TYR A 1 679 ? 8.273 -12.603 -19.728 1.00 97.69 679 TYR A CA 1
ATOM 5246 C C . TYR A 1 679 ? 8.817 -14.017 -19.959 1.00 97.69 679 TYR A C 1
ATOM 5248 O O . TYR A 1 679 ? 9.434 -14.280 -20.991 1.00 97.69 679 TYR A O 1
ATOM 5256 N N . VAL A 1 680 ? 8.606 -14.915 -18.997 1.00 98.19 680 VAL A N 1
ATOM 5257 C CA . VAL A 1 680 ? 9.028 -16.324 -19.049 1.00 98.19 680 VAL A CA 1
ATOM 5258 C C . VAL A 1 680 ? 7.864 -17.177 -18.528 1.00 98.19 680 VAL A C 1
ATOM 5260 O O . VAL A 1 680 ? 7.771 -17.389 -17.320 1.00 98.19 680 VAL A O 1
ATOM 5263 N N . PRO A 1 681 ? 6.959 -17.665 -19.405 1.00 96.81 681 PRO A N 1
ATOM 5264 C CA . PRO A 1 681 ? 5.703 -18.311 -19.003 1.00 96.81 681 PRO A CA 1
ATOM 5265 C C . PRO A 1 681 ? 5.853 -19.431 -17.965 1.00 96.81 681 PRO A C 1
ATOM 5267 O O . PRO A 1 681 ? 5.031 -19.551 -17.065 1.00 96.81 681 PRO A O 1
ATOM 5270 N N . TYR A 1 682 ? 6.926 -20.223 -18.070 1.00 97.88 682 TYR A N 1
ATOM 5271 C CA . TYR A 1 682 ? 7.136 -21.439 -17.280 1.00 97.88 682 TYR A CA 1
ATOM 5272 C C . TYR A 1 682 ? 7.170 -21.222 -15.757 1.00 97.88 682 TYR A C 1
ATOM 5274 O O . TYR A 1 682 ? 6.833 -22.140 -15.017 1.00 97.88 682 TYR A O 1
ATOM 5282 N N . VAL A 1 683 ? 7.564 -20.036 -15.271 1.00 97.50 683 VAL A N 1
ATOM 5283 C CA . VAL A 1 683 ? 7.626 -19.781 -13.817 1.00 97.50 683 VAL A CA 1
ATOM 5284 C C . VAL A 1 683 ? 6.298 -19.302 -13.220 1.00 97.50 683 VAL A C 1
ATOM 5286 O O . VAL A 1 683 ? 6.204 -19.187 -12.004 1.00 97.50 683 VAL A O 1
ATOM 5289 N N . GLY A 1 684 ? 5.272 -19.021 -14.035 1.00 97.56 684 GLY A N 1
ATOM 5290 C CA . GLY A 1 684 ? 3.975 -18.540 -13.545 1.00 97.56 684 GLY A CA 1
ATOM 5291 C C . GLY A 1 684 ? 4.106 -17.300 -12.651 1.00 97.56 684 GLY A C 1
ATOM 5292 O O . GLY A 1 684 ? 4.763 -16.324 -13.024 1.00 97.56 684 GLY A O 1
ATOM 5293 N N . ASP A 1 685 ? 3.497 -17.343 -11.466 1.00 97.38 685 ASP A N 1
ATOM 5294 C CA . ASP A 1 685 ? 3.581 -16.276 -10.457 1.00 97.38 685 ASP A CA 1
ATOM 5295 C C . ASP A 1 685 ? 4.891 -16.279 -9.639 1.00 97.38 685 ASP A C 1
ATOM 5297 O O . ASP A 1 685 ? 5.211 -15.284 -8.987 1.00 97.38 685 ASP A O 1
ATOM 5301 N N . SER A 1 686 ? 5.684 -17.357 -9.743 1.00 97.38 686 SER A N 1
ATOM 5302 C CA . SER A 1 686 ? 6.970 -17.576 -9.061 1.00 97.38 686 SER A CA 1
ATOM 5303 C C . SER A 1 686 ? 8.095 -16.758 -9.701 1.00 97.38 686 SER A C 1
ATOM 5305 O O . SER A 1 686 ? 9.088 -17.275 -10.230 1.00 97.38 686 SER A O 1
ATOM 5307 N N . LYS A 1 687 ? 7.915 -15.439 -9.690 1.00 95.69 687 LYS A N 1
ATOM 5308 C CA . LYS A 1 687 ? 8.840 -14.429 -10.191 1.00 95.69 687 LYS A CA 1
ATOM 5309 C C . LYS A 1 687 ? 10.233 -14.631 -9.596 1.00 95.69 687 LYS A C 1
ATOM 5311 O O . LYS A 1 687 ? 10.431 -14.622 -8.383 1.00 95.69 687 LYS A O 1
ATOM 5316 N N . ARG A 1 688 ? 11.247 -14.677 -10.456 1.00 97.38 688 ARG A N 1
ATOM 5317 C CA . ARG A 1 688 ? 12.655 -14.683 -10.042 1.00 97.38 688 ARG A CA 1
ATOM 5318 C C . ARG A 1 688 ? 13.231 -13.282 -10.143 1.00 97.38 688 ARG A C 1
ATOM 5320 O O . ARG A 1 688 ? 13.026 -12.587 -11.138 1.00 97.38 688 ARG A O 1
ATOM 5327 N N . ALA A 1 689 ? 13.920 -12.859 -9.093 1.00 96.88 689 ALA A N 1
ATOM 5328 C CA . ALA A 1 689 ? 14.770 -11.679 -9.062 1.00 96.88 689 ALA A CA 1
ATOM 5329 C C . ALA A 1 689 ? 16.227 -12.127 -8.933 1.00 96.88 689 ALA A C 1
ATOM 5331 O O . ALA A 1 689 ? 16.532 -13.042 -8.168 1.00 96.88 689 ALA A O 1
ATOM 5332 N N . MET A 1 690 ? 17.104 -11.497 -9.706 1.00 97.94 690 MET A N 1
ATOM 5333 C CA . MET A 1 690 ? 18.546 -11.699 -9.643 1.00 97.94 690 MET A CA 1
ATOM 5334 C C . MET A 1 690 ? 19.190 -10.321 -9.617 1.00 97.94 690 MET A C 1
ATOM 5336 O O . MET A 1 690 ? 19.087 -9.576 -10.592 1.00 97.94 690 MET A O 1
ATOM 5340 N N . ASP A 1 691 ? 19.796 -9.979 -8.489 1.00 97.50 691 ASP A N 1
ATOM 5341 C CA . ASP A 1 691 ? 20.343 -8.657 -8.221 1.00 97.50 691 ASP A CA 1
ATOM 5342 C C . ASP A 1 691 ? 21.837 -8.763 -7.909 1.00 97.50 691 ASP A C 1
ATOM 5344 O O . ASP A 1 691 ? 22.244 -9.559 -7.062 1.00 97.50 691 ASP A O 1
ATOM 5348 N N . GLU A 1 692 ? 22.644 -7.945 -8.578 1.00 98.31 692 GLU A N 1
ATOM 5349 C CA . GLU A 1 692 ? 24.060 -7.755 -8.267 1.00 98.31 692 GLU A CA 1
ATOM 5350 C C . GLU A 1 692 ? 24.277 -6.339 -7.725 1.00 98.31 692 GLU A C 1
ATOM 5352 O O . GLU A 1 692 ? 23.858 -5.362 -8.349 1.00 98.31 692 GLU A O 1
ATOM 5357 N N . TYR A 1 693 ? 24.935 -6.234 -6.571 1.00 98.31 693 TYR A N 1
ATOM 5358 C CA . TYR A 1 693 ? 25.385 -4.975 -5.979 1.00 98.31 693 TYR A CA 1
ATOM 5359 C C . TYR A 1 693 ? 26.907 -5.013 -5.885 1.00 98.31 693 TYR A C 1
ATOM 5361 O O . TYR A 1 693 ? 27.443 -5.739 -5.049 1.00 98.31 693 TYR A O 1
ATOM 5369 N N . THR A 1 694 ? 27.600 -4.229 -6.708 1.00 98.38 694 THR A N 1
ATOM 5370 C CA . THR A 1 694 ? 29.054 -4.046 -6.612 1.00 98.38 694 THR A CA 1
ATOM 5371 C C . THR A 1 694 ? 29.352 -2.670 -6.022 1.00 98.38 694 THR A C 1
ATOM 5373 O O . THR A 1 694 ? 28.852 -1.645 -6.488 1.00 98.38 694 THR A O 1
ATOM 5376 N N . SER A 1 695 ? 30.161 -2.663 -4.964 1.00 98.56 695 SER A N 1
ATOM 5377 C CA . SER A 1 695 ? 30.463 -1.502 -4.130 1.00 98.56 695 SER A CA 1
ATOM 5378 C C . SER A 1 695 ? 31.966 -1.334 -3.929 1.00 98.56 695 SER A C 1
ATOM 5380 O O . SER A 1 695 ? 32.689 -2.317 -3.769 1.00 98.56 695 SER A O 1
ATOM 5382 N N . GLN A 1 696 ? 32.436 -0.091 -3.866 1.00 98.38 696 GLN A N 1
ATOM 5383 C CA . GLN A 1 696 ? 33.788 0.247 -3.433 1.00 98.38 696 GLN A CA 1
ATOM 5384 C C . GLN A 1 696 ? 33.876 0.284 -1.902 1.00 98.38 696 GLN A C 1
ATOM 5386 O O . GLN A 1 696 ? 32.967 0.755 -1.213 1.00 98.38 696 GLN A O 1
ATOM 5391 N N . ILE A 1 697 ? 35.002 -0.208 -1.387 1.00 98.12 697 ILE A N 1
ATOM 5392 C CA . ILE A 1 697 ? 35.398 -0.170 0.026 1.00 98.12 697 ILE A CA 1
ATOM 5393 C C . ILE A 1 697 ? 36.827 0.397 0.146 1.00 98.12 697 ILE A C 1
ATOM 5395 O O . ILE A 1 697 ? 37.415 0.858 -0.835 1.00 98.12 697 ILE A O 1
ATOM 5399 N N . MET A 1 698 ? 37.392 0.411 1.359 1.00 97.81 698 MET A N 1
ATOM 5400 C CA . MET A 1 698 ? 38.685 1.053 1.624 1.00 97.81 698 MET A CA 1
ATOM 5401 C C . MET A 1 698 ? 39.819 0.580 0.692 1.00 97.81 698 MET A C 1
ATOM 5403 O O . MET A 1 698 ? 39.870 -0.577 0.272 1.00 97.81 698 MET A O 1
ATOM 5407 N N . LEU A 1 699 ? 40.767 1.484 0.420 1.00 96.56 699 LEU A N 1
ATOM 5408 C CA . LEU A 1 699 ? 41.999 1.224 -0.343 1.00 96.56 699 LEU A CA 1
ATOM 5409 C C . LEU A 1 699 ? 41.782 0.681 -1.776 1.00 96.56 699 LEU A C 1
ATOM 5411 O O . LEU A 1 699 ? 42.675 0.051 -2.336 1.00 96.56 699 LEU A O 1
ATOM 5415 N N . GLY A 1 700 ? 40.613 0.928 -2.379 1.00 95.56 700 GLY A N 1
ATOM 5416 C CA . GLY A 1 700 ? 40.267 0.435 -3.721 1.00 95.56 700 GLY A CA 1
ATOM 5417 C C . GLY A 1 700 ? 39.791 -1.022 -3.753 1.00 95.56 700 GLY A C 1
ATOM 5418 O O . GLY A 1 700 ? 39.582 -1.581 -4.832 1.00 95.56 700 GLY A O 1
ATOM 5419 N N . GLY A 1 701 ? 39.596 -1.645 -2.586 1.00 98.06 701 GLY A N 1
ATOM 5420 C CA . GLY A 1 701 ? 38.901 -2.923 -2.485 1.00 98.06 701 GLY A CA 1
ATOM 5421 C C . GLY A 1 701 ? 37.455 -2.813 -2.978 1.00 98.06 701 GLY A C 1
ATOM 5422 O O . GLY A 1 701 ? 36.873 -1.729 -3.016 1.00 98.06 701 GLY A O 1
ATOM 5423 N N . HIS A 1 702 ? 36.868 -3.950 -3.343 1.00 98.31 702 HIS A N 1
ATOM 5424 C CA . HIS A 1 702 ? 35.478 -4.036 -3.785 1.00 98.31 702 HIS A CA 1
ATOM 5425 C C . HIS A 1 702 ? 34.722 -5.099 -2.978 1.00 98.31 702 HIS A C 1
ATOM 5427 O O . HIS A 1 702 ? 35.296 -6.107 -2.562 1.00 98.31 702 HIS A O 1
ATOM 5433 N N . ASN A 1 703 ? 33.428 -4.871 -2.772 1.00 98.31 703 ASN A N 1
ATOM 5434 C CA . ASN A 1 703 ? 32.474 -5.833 -2.235 1.00 98.31 703 ASN A CA 1
ATOM 5435 C C . ASN A 1 703 ? 31.384 -6.076 -3.286 1.00 98.31 703 ASN A C 1
ATOM 5437 O O . ASN A 1 703 ? 30.806 -5.117 -3.791 1.00 98.31 703 ASN A O 1
ATOM 5441 N N . THR A 1 704 ? 31.096 -7.342 -3.588 1.00 98.31 704 THR A N 1
ATOM 5442 C CA . THR A 1 704 ? 30.044 -7.729 -4.536 1.00 98.31 704 THR A CA 1
ATOM 5443 C C . THR A 1 704 ? 29.071 -8.682 -3.855 1.00 98.31 704 THR A C 1
ATOM 5445 O O . THR A 1 704 ? 29.476 -9.723 -3.335 1.00 98.31 704 THR A O 1
ATOM 5448 N N . LEU A 1 705 ? 27.786 -8.330 -3.867 1.00 98.31 705 LEU A N 1
ATOM 5449 C CA . LEU A 1 705 ? 26.688 -9.153 -3.365 1.00 98.31 705 LEU A CA 1
ATOM 5450 C C . LEU A 1 705 ? 25.845 -9.625 -4.553 1.00 98.31 705 LEU A C 1
ATOM 5452 O O . LEU A 1 705 ? 25.225 -8.807 -5.230 1.00 98.31 705 LEU A O 1
ATOM 5456 N N . VAL A 1 706 ? 25.804 -10.939 -4.786 1.00 98.19 706 VAL A N 1
ATOM 5457 C CA . VAL A 1 706 ? 24.932 -11.569 -5.790 1.00 98.19 706 VAL A CA 1
ATOM 5458 C C . VAL A 1 706 ? 23.769 -12.239 -5.069 1.00 98.19 706 VAL A C 1
ATOM 5460 O O . VAL A 1 706 ? 23.972 -13.117 -4.231 1.00 98.19 706 VAL A O 1
ATOM 5463 N N . ILE A 1 707 ? 22.545 -11.823 -5.387 1.00 97.81 707 ILE A N 1
ATOM 5464 C CA . ILE A 1 707 ? 21.326 -12.222 -4.682 1.00 97.81 707 ILE A CA 1
ATOM 5465 C C . ILE A 1 707 ? 20.347 -12.836 -5.682 1.00 97.81 707 ILE A C 1
ATOM 5467 O O . ILE A 1 707 ? 19.930 -12.181 -6.633 1.00 97.81 707 ILE A O 1
ATOM 5471 N N . HIS A 1 708 ? 19.929 -14.079 -5.438 1.00 97.81 708 HIS A N 1
ATOM 5472 C CA . HIS A 1 708 ? 18.796 -14.700 -6.125 1.00 97.81 708 HIS A CA 1
ATOM 5473 C C . HIS A 1 708 ? 17.609 -14.798 -5.162 1.00 97.81 708 HIS A C 1
ATOM 5475 O O . HIS A 1 708 ? 17.717 -15.408 -4.099 1.00 97.81 708 HIS A O 1
ATOM 5481 N N . ASN A 1 709 ? 16.462 -14.246 -5.552 1.00 97.06 709 ASN A N 1
ATOM 5482 C CA . ASN A 1 709 ? 15.243 -14.229 -4.751 1.00 97.06 709 ASN A CA 1
ATOM 5483 C C . ASN A 1 709 ? 14.066 -14.817 -5.553 1.00 97.06 709 ASN A C 1
ATOM 5485 O O . ASN A 1 709 ? 13.728 -14.323 -6.633 1.00 97.06 709 ASN A O 1
ATOM 5489 N N . THR A 1 710 ? 13.447 -15.874 -5.018 1.00 97.44 710 THR A N 1
ATOM 5490 C CA . THR A 1 710 ? 12.186 -16.435 -5.522 1.00 97.44 710 THR A CA 1
ATOM 5491 C C . THR A 1 710 ? 11.028 -15.731 -4.825 1.00 97.44 710 THR A C 1
ATOM 5493 O O . THR A 1 710 ? 10.826 -15.897 -3.626 1.00 97.44 710 THR A O 1
ATOM 5496 N N . CYS A 1 711 ? 10.272 -14.945 -5.582 1.00 91.31 711 CYS A N 1
ATOM 5497 C CA . CYS A 1 711 ? 9.110 -14.202 -5.121 1.00 91.31 711 CYS A CA 1
ATOM 5498 C C . CYS A 1 711 ? 7.844 -14.829 -5.716 1.00 91.31 711 CYS A C 1
ATOM 5500 O O . CYS A 1 711 ? 7.630 -14.712 -6.918 1.00 91.31 711 CYS A O 1
ATOM 5502 N N . GLU A 1 712 ? 6.978 -15.417 -4.896 1.00 96.06 712 GLU A N 1
ATOM 5503 C CA . GLU A 1 712 ? 5.586 -15.659 -5.298 1.00 96.06 712 GLU A CA 1
ATOM 5504 C C . GLU A 1 712 ? 4.865 -14.300 -5.235 1.00 96.06 712 GLU A C 1
ATOM 5506 O O . GLU A 1 712 ? 4.470 -13.842 -4.160 1.00 96.06 712 GLU A O 1
ATOM 5511 N N . ASP A 1 713 ? 4.839 -13.567 -6.353 1.00 94.81 713 ASP A N 1
ATOM 5512 C CA . ASP A 1 713 ? 4.675 -12.102 -6.320 1.00 94.81 713 ASP A CA 1
ATOM 5513 C C . ASP A 1 713 ? 3.281 -11.688 -5.820 1.00 94.81 713 ASP A C 1
ATOM 5515 O O . ASP A 1 713 ? 3.164 -10.725 -5.064 1.00 94.81 713 ASP A O 1
ATOM 5519 N N . SER A 1 714 ? 2.237 -12.469 -6.120 1.00 98.12 714 SER A N 1
ATOM 5520 C CA . SER A 1 714 ? 0.878 -12.241 -5.608 1.00 98.12 714 SER A CA 1
ATOM 5521 C C . SER A 1 714 ? 0.750 -12.522 -4.111 1.00 98.12 714 SER A C 1
ATOM 5523 O O . SER A 1 714 ? -0.023 -11.838 -3.439 1.00 98.12 714 SER A O 1
ATOM 5525 N N . LEU A 1 715 ? 1.514 -13.474 -3.558 1.00 98.38 715 LEU A N 1
ATOM 5526 C CA . LEU A 1 715 ? 1.559 -13.724 -2.108 1.00 98.38 715 LEU A CA 1
ATOM 5527 C C . LEU A 1 715 ? 2.343 -12.634 -1.364 1.00 98.38 715 LEU A C 1
ATOM 5529 O O . LEU A 1 715 ? 2.057 -12.373 -0.201 1.00 98.38 715 LEU A O 1
ATOM 5533 N N . LEU A 1 716 ? 3.282 -11.957 -2.032 1.00 98.00 716 LEU A N 1
ATOM 5534 C CA . LEU A 1 716 ? 3.971 -10.784 -1.483 1.00 98.00 716 LEU A CA 1
ATOM 5535 C C . LEU A 1 716 ? 3.206 -9.468 -1.704 1.00 98.00 716 LEU A C 1
ATOM 5537 O O . LEU A 1 716 ? 3.393 -8.536 -0.929 1.00 98.00 716 LEU A O 1
ATOM 5541 N N . ALA A 1 717 ? 2.368 -9.362 -2.739 1.00 98.06 717 ALA A N 1
ATOM 5542 C CA . ALA A 1 717 ? 1.574 -8.166 -3.032 1.00 98.06 717 ALA A CA 1
ATOM 5543 C C . ALA A 1 717 ? 0.234 -8.132 -2.275 1.00 98.06 717 ALA A C 1
ATOM 5545 O O . ALA A 1 717 ? -0.177 -7.072 -1.809 1.00 98.06 717 ALA A O 1
ATOM 5546 N N . THR A 1 718 ? -0.429 -9.281 -2.107 1.00 98.12 718 THR A N 1
ATOM 5547 C CA . THR A 1 718 ? -1.736 -9.393 -1.431 1.00 98.12 718 THR A CA 1
ATOM 5548 C C . THR A 1 718 ? -1.747 -8.794 -0.012 1.00 98.12 718 THR A C 1
ATOM 5550 O O . THR A 1 718 ? -2.646 -8.000 0.273 1.00 98.12 718 THR A O 1
ATOM 5553 N N . PRO A 1 719 ? -0.755 -9.058 0.866 1.00 98.38 719 PRO A N 1
ATOM 5554 C CA . PRO A 1 719 ? -0.710 -8.437 2.191 1.00 98.38 719 PRO A CA 1
ATOM 5555 C C . PRO A 1 719 ? -0.475 -6.920 2.145 1.00 98.38 719 PRO A C 1
ATOM 5557 O O . PRO A 1 719 ? -0.959 -6.206 3.016 1.00 98.38 719 PRO A O 1
ATOM 5560 N N . LEU A 1 720 ? 0.200 -6.403 1.108 1.00 98.62 720 LEU A N 1
ATOM 5561 C CA . LEU A 1 720 ? 0.402 -4.959 0.938 1.00 98.62 720 LEU A CA 1
ATOM 5562 C C . LEU A 1 720 ? -0.886 -4.252 0.509 1.00 98.62 720 LEU A C 1
ATOM 5564 O O . LEU A 1 720 ? -1.107 -3.123 0.924 1.00 98.62 720 LEU A O 1
ATOM 5568 N N . ILE A 1 721 ? -1.746 -4.902 -0.284 1.00 98.75 721 ILE A N 1
ATOM 5569 C CA . ILE A 1 721 ? -3.087 -4.386 -0.616 1.00 98.75 721 ILE A CA 1
ATOM 5570 C C . ILE A 1 721 ? -3.930 -4.251 0.658 1.00 98.75 721 ILE A C 1
ATOM 5572 O O . ILE A 1 721 ? -4.606 -3.239 0.847 1.00 98.75 721 ILE A O 1
ATOM 5576 N N . LEU A 1 722 ? -3.847 -5.245 1.548 1.00 98.50 722 LEU A N 1
ATOM 5577 C CA . LEU A 1 722 ? -4.508 -5.226 2.850 1.00 98.50 722 LEU A CA 1
ATOM 5578 C C . LEU A 1 722 ? -3.963 -4.100 3.748 1.00 98.50 722 LEU A C 1
ATOM 5580 O O . LEU A 1 722 ? -4.743 -3.290 4.243 1.00 98.50 722 LEU A O 1
ATOM 5584 N N . ASP A 1 723 ? -2.638 -4.000 3.905 1.00 98.75 723 ASP A N 1
ATOM 5585 C CA . ASP A 1 723 ? -1.999 -2.936 4.693 1.00 98.75 723 ASP A CA 1
ATOM 5586 C C . ASP A 1 723 ? -2.305 -1.533 4.140 1.00 98.75 723 ASP A C 1
ATOM 5588 O O . ASP A 1 723 ? -2.553 -0.612 4.916 1.00 98.75 723 ASP A O 1
ATOM 5592 N N . LEU A 1 724 ? -2.321 -1.363 2.810 1.00 98.81 724 LEU A N 1
ATOM 5593 C CA . LEU A 1 724 ? -2.644 -0.097 2.140 1.00 98.81 724 LEU A CA 1
ATOM 5594 C C . LEU A 1 724 ? -4.070 0.355 2.468 1.00 98.81 724 LEU A C 1
ATOM 5596 O O . LEU A 1 724 ? -4.283 1.527 2.776 1.00 98.81 724 LEU A O 1
ATOM 5600 N N . ALA A 1 725 ? -5.035 -0.567 2.425 1.00 98.69 725 ALA A N 1
ATOM 5601 C CA . ALA A 1 725 ? -6.425 -0.262 2.740 1.00 98.69 725 ALA A CA 1
ATOM 5602 C C . ALA A 1 725 ? -6.625 0.043 4.235 1.00 98.69 725 ALA A C 1
ATOM 5604 O O . ALA A 1 725 ? -7.248 1.048 4.566 1.00 98.69 725 ALA A O 1
ATOM 5605 N N . ILE A 1 726 ? -6.050 -0.768 5.133 1.00 98.69 726 ILE A N 1
ATOM 5606 C CA . ILE A 1 726 ? -6.199 -0.602 6.590 1.00 98.69 726 ILE A CA 1
ATOM 5607 C C . ILE A 1 726 ? -5.510 0.677 7.090 1.00 98.69 726 ILE A C 1
ATOM 5609 O O . ILE A 1 726 ? -6.099 1.424 7.869 1.00 98.69 726 ILE A O 1
ATOM 5613 N N . LEU A 1 727 ? -4.287 0.972 6.635 1.00 98.75 727 LEU A N 1
ATOM 5614 C CA . LEU A 1 727 ? -3.595 2.205 7.026 1.00 98.75 727 LEU A CA 1
ATOM 5615 C C . LEU A 1 727 ? -4.188 3.445 6.341 1.00 98.75 727 LEU A C 1
ATOM 5617 O O . LEU A 1 727 ? -4.212 4.512 6.948 1.00 98.75 727 LEU A O 1
ATOM 5621 N N . GLY A 1 728 ? -4.705 3.321 5.112 1.00 98.38 728 GLY A N 1
ATOM 5622 C CA . GLY A 1 728 ? -5.452 4.393 4.449 1.00 98.38 728 GLY A CA 1
ATOM 5623 C C . GLY A 1 728 ? -6.728 4.763 5.210 1.00 98.38 728 GLY A C 1
ATOM 5624 O O . GLY A 1 728 ? -6.970 5.940 5.472 1.00 98.38 728 GLY A O 1
ATOM 5625 N N . GLU A 1 729 ? -7.504 3.759 5.628 1.00 98.31 729 GLU A N 1
ATOM 5626 C CA . GLU A 1 729 ? -8.677 3.931 6.490 1.00 98.31 729 GLU A CA 1
ATOM 5627 C C . GLU A 1 729 ? -8.300 4.632 7.803 1.00 98.31 729 GLU A C 1
ATOM 5629 O O . GLU A 1 729 ? -8.859 5.687 8.106 1.00 98.31 729 GLU A O 1
ATOM 5634 N N . LEU A 1 730 ? -7.294 4.119 8.518 1.00 98.44 730 LEU A N 1
ATOM 5635 C CA . LEU A 1 730 ? -6.824 4.677 9.788 1.00 98.44 730 LEU A CA 1
ATOM 5636 C C . LEU A 1 730 ? -6.361 6.140 9.664 1.00 98.44 730 LEU A C 1
ATOM 5638 O O . LEU A 1 730 ? -6.714 6.966 10.504 1.00 98.44 730 LEU A O 1
ATOM 5642 N N . CYS A 1 731 ? -5.636 6.498 8.597 1.00 98.31 731 CYS A N 1
ATOM 5643 C CA . CYS A 1 731 ? -5.274 7.892 8.309 1.00 98.31 731 CYS A CA 1
ATOM 5644 C C . CYS A 1 731 ? -6.501 8.812 8.190 1.00 98.31 731 CYS A C 1
ATOM 5646 O O . CYS A 1 731 ? -6.410 9.991 8.518 1.00 98.31 731 CYS A O 1
ATOM 5648 N N . SER A 1 732 ? -7.657 8.289 7.767 1.00 97.12 732 SER A N 1
ATOM 5649 C CA . SER A 1 732 ? -8.902 9.059 7.662 1.00 97.12 732 SER A CA 1
ATOM 5650 C C . SER A 1 732 ? -9.644 9.266 8.994 1.00 97.12 732 SER A C 1
ATOM 5652 O O . SER A 1 732 ? -10.652 9.974 9.007 1.00 97.12 732 SER A O 1
ATOM 5654 N N . ARG A 1 733 ? -9.147 8.669 10.090 1.00 97.56 733 ARG A N 1
ATOM 5655 C CA . ARG A 1 733 ? -9.628 8.812 11.480 1.00 97.56 733 ARG A CA 1
ATOM 5656 C C . ARG A 1 733 ? -8.667 9.574 12.400 1.00 97.56 733 ARG A C 1
ATOM 5658 O O . ARG A 1 733 ? -8.994 9.804 13.564 1.00 97.56 733 ARG A O 1
ATOM 5665 N N . ILE A 1 734 ? -7.490 9.955 11.899 1.00 98.25 734 ILE A N 1
ATOM 5666 C CA . ILE A 1 734 ? -6.474 10.708 12.644 1.00 98.25 734 ILE A CA 1
ATOM 5667 C C . ILE A 1 734 ? -6.524 12.179 12.222 1.00 98.25 734 ILE A C 1
ATOM 5669 O O . ILE A 1 734 ? -6.433 12.514 11.039 1.00 98.25 734 ILE A O 1
ATOM 5673 N N . GLN A 1 735 ? -6.628 13.062 13.210 1.00 97.44 735 GLN A N 1
ATOM 5674 C CA . GLN A 1 735 ? -6.600 14.511 13.050 1.00 97.44 735 GLN A CA 1
ATOM 5675 C C . GLN A 1 735 ? -5.582 15.127 14.013 1.00 97.44 735 GLN A C 1
ATOM 5677 O O . GLN A 1 735 ? -5.324 14.592 15.092 1.00 97.44 735 GLN A O 1
ATOM 5682 N N . ILE A 1 736 ? -5.025 16.279 13.647 1.00 96.38 736 ILE A N 1
ATOM 5683 C CA . ILE A 1 736 ? -4.110 17.045 14.497 1.00 96.38 736 ILE A CA 1
ATOM 5684 C C . ILE A 1 736 ? -4.553 18.500 14.601 1.00 96.38 736 ILE A C 1
ATOM 5686 O O . ILE A 1 736 ? -5.122 19.071 13.675 1.00 96.38 736 ILE A O 1
ATOM 5690 N N . ARG A 1 737 ? -4.237 19.127 15.726 1.00 94.31 737 ARG A N 1
ATOM 5691 C CA . ARG A 1 737 ? -4.437 20.552 15.987 1.00 94.31 737 ARG A CA 1
ATOM 5692 C C . ARG A 1 737 ? -3.170 21.107 16.629 1.00 94.31 737 ARG A C 1
ATOM 5694 O O . ARG A 1 737 ? -2.532 20.412 17.412 1.00 94.31 737 ARG A O 1
ATOM 5701 N N . ARG A 1 738 ? -2.796 22.352 16.326 1.00 90.81 738 ARG A N 1
ATOM 5702 C CA . ARG A 1 738 ? -1.767 23.064 17.106 1.00 90.81 738 ARG A CA 1
ATOM 5703 C C . ARG A 1 738 ? -2.402 23.665 18.351 1.00 90.81 738 ARG A C 1
ATOM 5705 O O . ARG A 1 738 ? -3.462 24.276 18.244 1.00 90.81 738 ARG A O 1
ATOM 5712 N N . THR A 1 739 ? -1.741 23.541 19.497 1.00 83.00 739 THR A N 1
ATOM 5713 C CA . THR A 1 739 ? -2.228 24.128 20.758 1.00 83.00 739 THR A CA 1
ATOM 5714 C C . THR A 1 739 ? -2.224 25.662 20.706 1.00 83.00 739 THR A C 1
ATOM 5716 O O . THR A 1 739 ? -3.091 26.305 21.297 1.00 83.00 739 THR A O 1
ATOM 5719 N N . GLU A 1 740 ? -1.313 26.253 19.921 1.00 78.75 740 GLU A N 1
ATOM 5720 C CA . GLU A 1 740 ? -1.291 27.684 19.607 1.00 78.75 740 GLU A CA 1
ATOM 5721 C C . GLU A 1 740 ? -1.516 27.959 18.100 1.00 78.75 740 GLU A C 1
ATOM 5723 O O . GLU A 1 740 ? -0.870 27.324 17.257 1.00 78.75 740 GLU A O 1
ATOM 5728 N N . PRO A 1 741 ? -2.370 28.938 17.729 1.00 77.69 741 PRO A N 1
ATOM 5729 C CA . PRO A 1 741 ? -3.226 29.740 18.606 1.00 77.69 741 PRO A CA 1
ATOM 5730 C C . PRO A 1 741 ? -4.391 28.924 19.191 1.00 77.69 741 PRO A C 1
ATOM 5732 O O . PRO A 1 741 ? -4.964 28.060 18.525 1.00 77.69 741 PRO A O 1
ATOM 5735 N N . ALA A 1 742 ? -4.766 29.237 20.433 1.00 72.94 742 ALA A N 1
ATOM 5736 C CA . ALA A 1 742 ? -5.868 28.571 21.119 1.00 72.94 742 ALA A CA 1
ATOM 5737 C C . ALA A 1 742 ? -7.190 28.720 20.341 1.00 72.94 742 ALA A C 1
ATOM 5739 O O . ALA A 1 742 ? -7.536 29.811 19.888 1.00 72.94 742 ALA A O 1
ATOM 5740 N N . GLY A 1 743 ? -7.935 27.619 20.209 1.00 70.44 743 GLY A N 1
ATOM 5741 C CA . GLY A 1 743 ? -9.184 27.574 19.439 1.00 70.44 743 GLY A CA 1
ATOM 5742 C C . GLY A 1 743 ? -9.024 27.247 17.949 1.00 70.44 743 GLY A C 1
ATOM 5743 O O . GLY A 1 743 ? -10.002 27.351 17.216 1.00 70.44 743 GLY A O 1
ATOM 5744 N N . GLY A 1 744 ? -7.834 26.836 17.493 1.00 81.62 744 GLY A N 1
ATOM 5745 C CA . GLY A 1 744 ? -7.660 26.274 16.150 1.00 81.62 744 GLY A CA 1
ATOM 5746 C C . GLY A 1 744 ? -8.512 25.018 15.906 1.00 81.62 744 GLY A C 1
ATOM 5747 O O . GLY A 1 744 ? -8.842 24.279 16.837 1.00 81.62 744 GLY A O 1
ATOM 5748 N N . GLU A 1 745 ? -8.852 24.768 14.643 1.00 90.56 745 GLU A N 1
ATOM 5749 C CA . GLU A 1 745 ? -9.585 23.570 14.220 1.00 90.56 745 GLU A CA 1
ATOM 5750 C C . GLU A 1 745 ? -8.670 22.335 14.148 1.00 90.56 745 GLU A C 1
ATOM 5752 O O . GLU A 1 745 ? -7.443 22.442 14.046 1.00 90.56 745 GLU A O 1
ATOM 5757 N N . PHE A 1 746 ? -9.275 21.148 14.199 1.00 94.00 746 PHE A N 1
ATOM 5758 C CA . PHE A 1 746 ? -8.588 19.896 13.898 1.00 94.00 746 PHE A CA 1
ATOM 5759 C C . PHE A 1 746 ? -8.488 19.717 12.384 1.00 94.00 746 PHE A C 1
ATOM 5761 O O . PHE A 1 746 ? -9.503 19.700 11.691 1.00 94.00 746 PHE A O 1
ATOM 5768 N N . VAL A 1 747 ? -7.267 19.552 11.878 1.00 95.31 747 VAL A N 1
ATOM 5769 C CA . VAL A 1 747 ? -7.007 19.260 10.467 1.00 95.31 747 VAL A CA 1
ATOM 5770 C C . VAL A 1 747 ? -6.692 17.772 10.279 1.00 95.31 747 VAL A C 1
ATOM 5772 O O . VAL A 1 747 ? -5.989 17.186 11.108 1.00 95.31 747 VAL A O 1
ATOM 5775 N N . PRO A 1 748 ? -7.191 17.132 9.208 1.00 96.06 748 PRO A N 1
ATOM 5776 C CA . PRO A 1 748 ? -6.803 15.771 8.856 1.00 96.06 748 PRO A CA 1
ATOM 5777 C C . PRO A 1 748 ? -5.367 15.727 8.301 1.00 96.06 748 PRO A C 1
ATOM 5779 O O . PRO A 1 748 ? -4.693 16.752 8.148 1.00 96.06 748 PRO A O 1
ATOM 5782 N N . PHE A 1 749 ? -4.909 14.532 7.922 1.00 95.62 749 PHE A N 1
ATOM 5783 C CA . PHE A 1 749 ? -3.799 14.400 6.974 1.00 95.62 749 PHE A CA 1
ATOM 5784 C C . PHE A 1 749 ? -4.055 15.207 5.684 1.00 95.62 749 PHE A C 1
ATOM 5786 O O . PHE A 1 749 ? -5.197 15.451 5.295 1.00 95.62 749 PHE A O 1
ATOM 5793 N N . ARG A 1 750 ? -2.982 15.578 4.971 1.00 95.62 750 ARG A N 1
ATOM 5794 C CA . ARG A 1 750 ? -3.107 16.057 3.582 1.00 95.62 750 ARG A CA 1
ATOM 5795 C C . ARG A 1 750 ? -3.622 14.929 2.685 1.00 95.62 750 ARG A C 1
ATOM 5797 O O . ARG A 1 750 ? -3.311 13.767 2.935 1.00 95.62 750 ARG A O 1
ATOM 5804 N N . SER A 1 751 ? -4.308 15.287 1.600 1.00 97.62 751 SER A N 1
ATOM 5805 C CA . SER A 1 751 ? -4.870 14.343 0.625 1.00 97.62 751 SER A CA 1
ATOM 5806 C C . SER A 1 751 ? -3.857 13.309 0.119 1.00 97.62 751 SER A C 1
ATOM 5808 O O . SER A 1 751 ? -4.205 12.144 -0.027 1.00 97.62 751 SER A O 1
ATOM 5810 N N . VAL A 1 752 ? -2.590 13.686 -0.085 1.00 98.44 752 VAL A N 1
ATOM 5811 C CA . VAL A 1 752 ? -1.513 12.729 -0.395 1.00 98.44 752 VAL A CA 1
ATOM 5812 C C . VAL A 1 752 ? -1.023 12.024 0.877 1.00 98.44 752 VAL A C 1
ATOM 5814 O O . VAL A 1 752 ? -0.252 12.593 1.656 1.00 98.44 752 VAL A O 1
ATOM 5817 N N . LEU A 1 753 ? -1.415 10.758 1.059 1.00 98.12 753 LEU A N 1
ATOM 5818 C CA . LEU A 1 753 ? -1.040 9.927 2.212 1.00 98.12 753 LEU A CA 1
ATOM 5819 C C . LEU A 1 753 ? 0.373 9.330 2.078 1.00 98.12 753 LEU A C 1
ATOM 5821 O O . LEU A 1 753 ? 0.558 8.114 1.988 1.00 98.12 753 LEU A O 1
ATOM 5825 N N . SER A 1 754 ? 1.399 10.182 2.142 1.00 96.88 754 SER A N 1
ATOM 5826 C CA . SER A 1 754 ? 2.809 9.757 2.096 1.00 96.88 754 SER A CA 1
ATOM 5827 C C . SER A 1 754 ? 3.232 8.828 3.245 1.00 96.88 754 SER A C 1
ATOM 5829 O O . SER A 1 754 ? 4.277 8.184 3.152 1.00 96.88 754 SER A O 1
ATOM 5831 N N . LEU A 1 755 ? 2.422 8.661 4.296 1.00 97.19 755 LEU A N 1
ATOM 5832 C CA . LEU A 1 755 ? 2.653 7.639 5.325 1.00 97.19 755 LEU A CA 1
ATOM 5833 C C . LEU A 1 755 ? 2.668 6.211 4.745 1.00 97.19 755 LEU A C 1
ATOM 5835 O O . LEU A 1 755 ? 3.386 5.342 5.238 1.00 97.19 755 LEU A O 1
ATOM 5839 N N . LEU A 1 756 ? 1.950 5.981 3.641 1.00 98.12 756 LEU A N 1
ATOM 5840 C CA . LEU A 1 756 ? 1.874 4.682 2.968 1.00 98.12 756 LEU A CA 1
ATOM 5841 C C . LEU A 1 756 ? 3.129 4.343 2.132 1.00 98.12 756 LEU A C 1
ATOM 5843 O O . LEU A 1 756 ? 3.208 3.259 1.555 1.00 98.12 756 LEU A O 1
ATOM 5847 N N . SER A 1 757 ? 4.155 5.209 2.121 1.00 97.69 757 SER A N 1
ATOM 5848 C CA . SER A 1 757 ? 5.416 5.024 1.374 1.00 97.69 757 SER A CA 1
ATOM 5849 C C . SER A 1 757 ? 6.133 3.692 1.646 1.00 97.69 757 SER A C 1
ATOM 5851 O O . SER A 1 757 ? 6.837 3.189 0.770 1.00 97.69 757 SER A O 1
ATOM 5853 N N . TYR A 1 758 ? 5.943 3.084 2.825 1.00 97.69 758 TYR A N 1
ATOM 5854 C CA . TYR A 1 758 ? 6.464 1.744 3.148 1.00 97.69 758 TYR A CA 1
ATOM 5855 C C . TYR A 1 758 ? 5.987 0.661 2.158 1.00 97.69 758 TYR A C 1
ATOM 5857 O O . TYR A 1 758 ? 6.706 -0.302 1.882 1.00 97.69 758 TYR A O 1
ATOM 5865 N N . LEU A 1 759 ? 4.792 0.836 1.591 1.00 98.06 759 LEU A N 1
ATOM 5866 C CA . LEU A 1 759 ? 4.088 -0.135 0.752 1.00 98.06 759 LEU A CA 1
ATOM 5867 C C . LEU A 1 759 ? 4.244 0.158 -0.757 1.00 98.06 759 LEU A C 1
ATOM 5869 O O . LEU A 1 759 ? 3.952 -0.714 -1.575 1.00 98.06 759 LEU A O 1
ATOM 5873 N N . CYS A 1 760 ? 4.768 1.335 -1.125 1.00 97.38 760 CYS A N 1
ATOM 5874 C CA . CYS A 1 760 ? 4.927 1.818 -2.507 1.00 97.38 760 CYS A CA 1
ATOM 5875 C C . CYS A 1 760 ? 6.404 1.865 -2.953 1.00 97.38 760 CYS A C 1
ATOM 5877 O O . CYS A 1 760 ? 7.306 2.062 -2.132 1.00 97.38 760 CYS A O 1
ATOM 5879 N N . LYS A 1 761 ? 6.680 1.683 -4.252 1.00 95.50 761 LYS A N 1
ATOM 5880 C CA . LYS A 1 761 ? 8.039 1.758 -4.825 1.00 95.50 761 LYS A CA 1
ATOM 5881 C C . LYS A 1 761 ? 8.454 3.178 -5.188 1.00 95.50 761 LYS A C 1
ATOM 5883 O O . LYS A 1 761 ? 9.611 3.519 -4.983 1.00 95.50 761 LYS A O 1
ATOM 5888 N N . ALA A 1 762 ? 7.524 3.962 -5.730 1.00 94.25 762 ALA A N 1
ATOM 5889 C CA . ALA A 1 762 ? 7.727 5.351 -6.126 1.00 94.25 762 ALA A CA 1
ATOM 5890 C C . ALA A 1 762 ? 6.720 6.213 -5.351 1.00 94.25 762 ALA A C 1
ATOM 5892 O O . ALA A 1 762 ? 5.610 6.419 -5.836 1.00 94.25 762 ALA A O 1
ATOM 5893 N N . PRO A 1 763 ? 7.026 6.621 -4.106 1.00 94.62 763 PRO A N 1
ATOM 5894 C CA . PRO A 1 763 ? 6.009 7.188 -3.231 1.00 94.62 763 PRO A CA 1
ATOM 5895 C C . PRO A 1 763 ? 5.506 8.553 -3.705 1.00 94.62 763 PRO A C 1
ATOM 5897 O O . PRO A 1 763 ? 6.296 9.478 -3.900 1.00 94.62 763 PRO A O 1
ATOM 5900 N N . LEU A 1 764 ? 4.185 8.699 -3.816 1.00 95.00 764 LEU A N 1
ATOM 5901 C CA . LEU A 1 764 ? 3.551 10.002 -3.979 1.00 95.00 764 LEU A CA 1
ATOM 5902 C C . LEU A 1 764 ? 3.689 10.790 -2.667 1.00 95.00 764 LEU A C 1
ATOM 5904 O O . LEU A 1 764 ? 3.333 10.299 -1.592 1.00 95.00 764 LEU A O 1
ATOM 5908 N N . VAL A 1 765 ? 4.193 12.021 -2.755 1.00 95.25 765 VAL A N 1
ATOM 5909 C CA . VAL A 1 765 ? 4.405 12.914 -1.605 1.00 95.25 765 VAL A CA 1
ATOM 5910 C C . VAL A 1 765 ? 3.757 14.284 -1.840 1.00 95.25 765 VAL A C 1
ATOM 5912 O O . VAL A 1 765 ? 3.640 14.703 -2.994 1.00 95.25 765 VAL A O 1
ATOM 5915 N N . PRO A 1 766 ? 3.314 15.002 -0.785 1.00 93.69 766 PRO A N 1
ATOM 5916 C CA . PRO A 1 766 ? 2.766 16.349 -0.927 1.00 93.69 766 PRO A CA 1
ATOM 5917 C C . PRO A 1 766 ? 3.723 17.297 -1.663 1.00 93.69 766 PRO A C 1
ATOM 5919 O O . PRO A 1 766 ? 4.943 17.222 -1.486 1.00 93.69 766 PRO A O 1
ATOM 5922 N N . GLN A 1 767 ? 3.178 18.225 -2.454 1.00 89.75 767 GLN A N 1
ATOM 5923 C CA . GLN A 1 767 ? 3.982 19.131 -3.277 1.00 89.75 767 GLN A CA 1
ATOM 5924 C C . GLN A 1 767 ? 5.024 19.898 -2.438 1.00 89.75 767 GLN A C 1
ATOM 5926 O O . GLN A 1 767 ? 4.713 20.456 -1.384 1.00 89.75 767 GLN A O 1
ATOM 5931 N N . GLY A 1 768 ? 6.274 19.910 -2.914 1.00 88.69 768 GLY A N 1
ATOM 5932 C CA . GLY A 1 768 ? 7.400 20.566 -2.240 1.00 88.69 768 GLY A CA 1
ATOM 5933 C C . GLY A 1 768 ? 8.017 19.785 -1.071 1.00 88.69 768 GLY A C 1
ATOM 5934 O O . GLY A 1 768 ? 8.909 20.316 -0.415 1.00 88.69 768 GLY A O 1
ATOM 5935 N N . THR A 1 769 ? 7.584 18.547 -0.802 1.00 91.00 769 THR A N 1
ATOM 5936 C CA . THR A 1 769 ? 8.201 17.672 0.214 1.00 91.00 769 THR A CA 1
ATOM 5937 C C . THR A 1 769 ? 9.131 16.625 -0.423 1.00 91.00 769 THR A C 1
ATOM 5939 O O . THR A 1 769 ? 8.909 16.239 -1.572 1.00 91.00 769 THR A O 1
ATOM 5942 N N . PRO A 1 770 ? 10.199 16.180 0.268 1.00 91.50 770 PRO A N 1
ATOM 5943 C CA . PRO A 1 770 ? 11.136 15.201 -0.278 1.00 91.50 770 PRO A CA 1
ATOM 5944 C C . PRO A 1 770 ? 10.564 13.778 -0.254 1.00 91.50 770 PRO A C 1
ATOM 5946 O O . PRO A 1 770 ? 9.920 13.368 0.713 1.00 91.50 770 PRO A O 1
ATOM 5949 N N . VAL A 1 771 ? 10.880 12.995 -1.286 1.00 93.75 771 VAL A N 1
ATOM 5950 C CA . VAL A 1 771 ? 10.684 11.539 -1.276 1.00 93.75 771 VAL A CA 1
ATOM 5951 C C . VAL A 1 771 ? 11.731 10.897 -0.359 1.00 93.75 771 VAL A C 1
ATOM 5953 O O . VAL A 1 771 ? 12.891 11.304 -0.345 1.00 93.75 771 VAL A O 1
ATOM 5956 N N . VAL A 1 772 ? 11.319 9.884 0.403 1.00 94.44 772 VAL A N 1
ATOM 5957 C CA . VAL A 1 772 ? 12.203 9.022 1.201 1.00 94.44 772 VAL A CA 1
ATOM 5958 C C . VAL A 1 772 ? 11.886 7.582 0.832 1.00 94.44 772 VAL A C 1
ATOM 5960 O O . VAL A 1 772 ? 10.730 7.185 0.964 1.00 94.44 772 VAL A O 1
ATOM 5963 N N . ASN A 1 773 ? 12.879 6.799 0.404 1.00 95.00 773 ASN A N 1
ATOM 5964 C CA . ASN A 1 773 ? 12.702 5.403 -0.012 1.00 95.00 773 ASN A CA 1
ATOM 5965 C C . ASN A 1 773 ? 13.198 4.380 1.018 1.00 95.00 773 ASN A C 1
ATOM 5967 O O . ASN A 1 773 ? 12.718 3.244 1.003 1.00 95.00 773 ASN A O 1
ATOM 5971 N N . SER A 1 774 ? 14.123 4.781 1.902 1.00 95.00 774 SER A N 1
ATOM 5972 C CA . SER A 1 774 ? 14.656 3.973 3.014 1.00 95.00 774 SER A CA 1
ATOM 5973 C C . SER A 1 774 ? 13.540 3.254 3.781 1.00 95.00 774 SER A C 1
ATOM 5975 O O . SER A 1 774 ? 12.680 3.884 4.409 1.00 95.00 774 SER A O 1
ATOM 5977 N N . LEU A 1 775 ? 13.546 1.918 3.731 1.00 95.88 775 LEU A N 1
ATOM 5978 C CA . LEU A 1 775 ? 12.417 1.117 4.211 1.00 95.88 775 LEU A CA 1
ATOM 5979 C C . LEU A 1 775 ? 12.232 1.223 5.732 1.00 95.88 775 LEU A C 1
ATOM 5981 O O . LEU A 1 775 ? 11.101 1.262 6.221 1.00 95.88 775 LEU A O 1
ATOM 5985 N N . PHE A 1 776 ? 13.333 1.290 6.485 1.00 95.31 776 PHE A N 1
ATOM 5986 C CA . PHE A 1 776 ? 13.274 1.426 7.938 1.00 95.31 776 PHE A CA 1
ATOM 5987 C C . PHE A 1 776 ? 12.778 2.810 8.351 1.00 95.31 776 PHE A C 1
ATOM 5989 O O . PHE A 1 776 ? 11.865 2.884 9.167 1.00 95.31 776 PHE A O 1
ATOM 5996 N N . ARG A 1 777 ? 13.251 3.893 7.714 1.00 95.62 777 ARG A N 1
ATOM 5997 C CA . ARG A 1 777 ? 12.729 5.251 7.964 1.00 95.62 777 ARG A CA 1
ATOM 5998 C C . ARG A 1 777 ? 11.221 5.339 7.699 1.00 95.62 777 ARG A C 1
ATOM 6000 O O . ARG A 1 777 ? 10.507 5.975 8.470 1.00 95.62 777 ARG A O 1
ATOM 6007 N N . GLN A 1 778 ? 10.724 4.651 6.669 1.00 97.50 778 GLN A N 1
ATOM 6008 C CA . GLN A 1 778 ? 9.288 4.545 6.384 1.00 97.50 778 GLN A CA 1
ATOM 6009 C C . GLN A 1 778 ? 8.521 3.735 7.450 1.00 97.50 778 GLN A C 1
ATOM 6011 O O . GLN A 1 778 ? 7.468 4.185 7.898 1.00 97.50 778 GLN A O 1
ATOM 6016 N N . ARG A 1 779 ? 9.036 2.579 7.909 1.00 97.44 779 ARG A N 1
ATOM 6017 C CA . ARG A 1 779 ? 8.403 1.805 9.003 1.00 97.44 779 ARG A CA 1
ATOM 6018 C C . ARG A 1 779 ? 8.371 2.608 10.306 1.00 97.44 779 ARG A C 1
ATOM 6020 O O . ARG A 1 779 ? 7.333 2.663 10.955 1.00 97.44 779 ARG A O 1
ATOM 6027 N N . THR A 1 780 ? 9.475 3.262 10.660 1.00 97.31 780 THR A N 1
ATOM 6028 C CA . THR A 1 780 ? 9.591 4.101 11.860 1.00 97.31 780 THR A CA 1
ATOM 6029 C C . THR A 1 780 ? 8.656 5.314 11.811 1.00 97.31 780 THR A C 1
ATOM 6031 O O . THR A 1 780 ? 8.151 5.720 12.852 1.00 97.31 780 THR A O 1
ATOM 6034 N N . ALA A 1 781 ? 8.350 5.865 10.629 1.00 97.50 781 ALA A N 1
ATOM 6035 C CA . ALA A 1 781 ? 7.334 6.912 10.492 1.00 97.50 781 ALA A CA 1
ATOM 6036 C C . ALA A 1 781 ? 5.918 6.406 10.836 1.00 97.50 781 ALA A C 1
ATOM 6038 O O . ALA A 1 781 ? 5.200 7.083 11.569 1.00 97.50 781 ALA A O 1
ATOM 6039 N N . ILE A 1 782 ? 5.544 5.204 10.373 1.00 98.19 782 ILE A N 1
ATOM 6040 C CA . ILE A 1 782 ? 4.284 4.540 10.758 1.00 98.19 782 ILE A CA 1
ATOM 6041 C C . ILE A 1 782 ? 4.273 4.288 12.270 1.00 98.19 782 ILE A C 1
ATOM 6043 O O . ILE A 1 782 ? 3.387 4.768 12.969 1.00 98.19 782 ILE A O 1
ATOM 6047 N N . GLU A 1 783 ? 5.288 3.597 12.788 1.00 97.56 783 GLU A N 1
ATOM 6048 C CA . GLU A 1 783 ? 5.399 3.210 14.200 1.00 97.56 783 GLU A CA 1
ATOM 6049 C C . GLU A 1 783 ? 5.351 4.415 15.154 1.00 97.56 783 GLU A C 1
ATOM 6051 O O . GLU A 1 783 ? 4.605 4.390 16.131 1.00 97.56 783 GLU A O 1
ATOM 6056 N N . ASN A 1 784 ? 6.061 5.505 14.845 1.00 97.56 784 ASN A N 1
ATOM 6057 C CA . ASN A 1 784 ? 6.046 6.715 15.669 1.00 97.56 784 ASN A CA 1
ATOM 6058 C C . ASN A 1 784 ? 4.710 7.471 15.602 1.00 97.56 784 ASN A C 1
ATOM 6060 O O . ASN A 1 784 ? 4.313 8.049 16.609 1.00 97.56 784 ASN A O 1
ATOM 6064 N N . ILE A 1 785 ? 3.991 7.453 14.472 1.00 97.44 785 ILE A N 1
ATOM 6065 C CA . ILE A 1 785 ? 2.643 8.040 14.391 1.00 97.44 785 ILE A CA 1
ATOM 6066 C C . ILE A 1 785 ? 1.643 7.210 15.202 1.00 97.44 785 ILE A C 1
ATOM 6068 O O . ILE A 1 785 ? 0.879 7.784 15.975 1.00 97.44 785 ILE A O 1
ATOM 6072 N N . LEU A 1 786 ? 1.689 5.875 15.116 1.00 97.81 786 LEU A N 1
ATOM 6073 C CA . LEU A 1 786 ? 0.842 5.000 15.939 1.00 97.81 786 LEU A CA 1
ATOM 6074 C C . LEU A 1 786 ? 1.126 5.176 17.441 1.00 97.81 786 LEU A C 1
ATOM 6076 O O . LEU A 1 786 ? 0.190 5.247 18.233 1.00 97.81 786 LEU A O 1
ATOM 6080 N N . ARG A 1 787 ? 2.403 5.305 17.831 1.00 97.31 787 ARG A N 1
ATOM 6081 C CA . ARG A 1 787 ? 2.819 5.605 19.214 1.00 97.31 787 ARG A CA 1
ATOM 6082 C C . ARG A 1 787 ? 2.335 6.985 19.676 1.00 97.31 787 ARG A C 1
ATOM 6084 O O . ARG A 1 787 ? 1.771 7.089 20.764 1.00 97.31 787 ARG A O 1
ATOM 6091 N N . ALA A 1 788 ? 2.458 8.016 18.838 1.00 97.19 788 ALA A N 1
ATOM 6092 C CA . ALA A 1 788 ? 1.964 9.360 19.141 1.00 97.19 788 ALA A CA 1
ATOM 6093 C C . ALA A 1 788 ? 0.435 9.399 19.332 1.00 97.19 788 ALA A C 1
ATOM 6095 O O . ALA A 1 788 ? -0.044 10.078 20.236 1.00 97.19 788 ALA A O 1
ATOM 6096 N N . CYS A 1 789 ? -0.329 8.604 18.571 1.00 97.25 789 CYS A N 1
ATOM 6097 C CA . CYS A 1 789 ? -1.787 8.473 18.725 1.00 97.25 789 CYS A CA 1
ATOM 6098 C C . CYS A 1 789 ? -2.234 7.853 20.068 1.00 97.25 789 CYS A C 1
ATOM 6100 O O . CYS A 1 789 ? -3.426 7.867 20.371 1.00 97.25 789 CYS A O 1
ATOM 6102 N N . VAL A 1 790 ? -1.304 7.330 20.879 1.00 96.12 790 VAL A N 1
ATOM 6103 C CA . VAL A 1 790 ? -1.545 6.856 22.256 1.00 96.12 790 VAL A CA 1
ATOM 6104 C C . VAL A 1 790 ? -0.633 7.523 23.298 1.00 96.12 790 VAL A C 1
ATOM 6106 O O . VAL A 1 790 ? -0.502 7.024 24.411 1.00 96.12 790 VAL A O 1
ATOM 6109 N N . GLY A 1 791 ? 0.012 8.646 22.961 1.00 95.62 791 GLY A N 1
ATOM 6110 C CA . GLY A 1 791 ? 0.860 9.405 23.893 1.00 95.62 791 GLY A CA 1
ATOM 6111 C C . GLY A 1 791 ? 2.200 8.762 24.244 1.00 95.62 791 GLY A C 1
ATOM 6112 O O . GLY A 1 791 ? 2.825 9.158 25.226 1.00 95.62 791 GLY A O 1
ATOM 6113 N N . LEU A 1 792 ? 2.667 7.792 23.453 1.00 95.56 792 LEU A N 1
ATOM 6114 C CA . LEU A 1 792 ? 4.009 7.231 23.589 1.00 95.56 792 LEU A CA 1
ATOM 6115 C C . LEU A 1 792 ? 5.013 8.027 22.733 1.00 95.56 792 LEU A C 1
ATOM 6117 O O . LEU A 1 792 ? 4.735 8.301 21.562 1.00 95.56 792 LEU A O 1
ATOM 6121 N N . PRO A 1 793 ? 6.203 8.371 23.263 1.00 94.62 793 PRO A N 1
ATOM 6122 C CA . PRO A 1 793 ? 7.224 9.090 22.505 1.00 94.62 793 PRO A CA 1
ATOM 6123 C C . PRO A 1 793 ? 7.865 8.196 21.426 1.00 94.62 793 PRO A C 1
ATOM 6125 O O . PRO A 1 793 ? 7.778 6.964 21.514 1.00 94.62 793 PRO A O 1
ATOM 6128 N N . PRO A 1 794 ? 8.565 8.775 20.433 1.00 94.81 794 PRO A N 1
ATOM 6129 C CA . PRO A 1 794 ? 9.373 8.021 19.477 1.00 94.81 794 PRO A CA 1
ATOM 6130 C C . PRO A 1 794 ? 10.411 7.123 20.162 1.00 94.81 794 PRO A C 1
ATOM 6132 O O . PRO A 1 794 ? 10.964 7.483 21.204 1.00 94.81 794 PRO A O 1
ATOM 6135 N N . LEU A 1 795 ? 10.709 5.964 19.571 1.00 91.31 795 LEU A N 1
ATOM 6136 C CA . LEU A 1 795 ? 11.766 5.085 20.081 1.00 91.31 795 LEU A CA 1
ATOM 6137 C C . LEU A 1 795 ? 13.145 5.724 19.858 1.00 91.31 795 LEU A C 1
ATOM 6139 O O . LEU A 1 795 ? 13.508 6.071 18.736 1.00 91.31 795 LEU A O 1
ATOM 6143 N N . SER A 1 796 ? 13.917 5.873 20.938 1.00 88.81 796 SER A N 1
ATOM 6144 C CA . SER A 1 796 ? 15.242 6.509 20.915 1.00 88.81 796 SER A CA 1
ATOM 6145 C C . SER A 1 796 ? 16.405 5.515 20.828 1.00 88.81 796 SER A C 1
ATOM 6147 O O . SER A 1 796 ? 17.511 5.901 20.460 1.00 88.81 796 SER A O 1
ATOM 6149 N N . HIS A 1 797 ? 16.173 4.253 21.216 1.00 89.00 797 HIS A N 1
ATOM 6150 C CA . HIS A 1 797 ? 17.174 3.182 21.354 1.00 89.00 797 HIS A CA 1
ATOM 6151 C C . HIS A 1 797 ? 18.424 3.554 22.188 1.00 89.00 797 HIS A C 1
ATOM 6153 O O . HIS A 1 797 ? 19.447 2.874 22.123 1.00 89.00 797 HIS A O 1
ATOM 6159 N N . MET A 1 798 ? 18.348 4.612 23.007 1.00 89.12 798 MET A N 1
ATOM 6160 C CA . MET A 1 798 ? 19.475 5.065 23.833 1.00 89.12 798 MET A CA 1
ATOM 6161 C C . MET A 1 798 ? 19.771 4.127 25.007 1.00 89.12 798 MET A C 1
ATOM 6163 O O . MET A 1 798 ? 20.911 4.086 25.461 1.00 89.12 798 MET A O 1
ATOM 6167 N N . THR A 1 799 ? 18.763 3.391 25.488 1.00 84.81 799 THR A N 1
ATOM 6168 C CA . THR A 1 799 ? 18.830 2.424 26.598 1.00 84.81 799 THR A CA 1
ATOM 6169 C C . THR A 1 799 ? 19.650 2.923 27.802 1.00 84.81 799 THR A C 1
ATOM 6171 O O . THR A 1 799 ? 20.645 2.301 28.194 1.00 84.81 799 THR A O 1
ATOM 6174 N N . LEU A 1 800 ? 19.348 4.126 28.303 1.00 86.00 800 LEU A N 1
ATOM 6175 C CA . LEU A 1 800 ? 20.229 4.853 29.230 1.00 86.00 800 LEU A CA 1
ATOM 6176 C C . LEU A 1 800 ? 20.282 4.185 30.608 1.00 86.00 800 LEU A C 1
ATOM 6178 O O . LEU A 1 800 ? 21.352 4.095 31.200 1.00 86.00 800 LEU A O 1
ATOM 6182 N N . GLU A 1 801 ? 19.158 3.632 31.043 1.00 80.69 801 GLU A N 1
ATOM 6183 C CA . GLU A 1 801 ? 18.949 2.740 32.186 1.00 80.69 801 GLU A CA 1
ATOM 6184 C C . GLU A 1 801 ? 19.807 1.458 32.174 1.00 80.69 801 GLU A C 1
ATOM 6186 O O . GLU A 1 801 ? 19.933 0.785 33.193 1.00 80.69 801 GLU A O 1
ATOM 6191 N N . HIS A 1 802 ? 20.435 1.120 31.042 1.00 82.44 802 HIS A N 1
ATOM 6192 C CA . HIS A 1 802 ? 21.403 0.019 30.919 1.00 82.44 802 HIS A CA 1
ATOM 6193 C C . HIS A 1 802 ? 22.845 0.502 30.676 1.00 82.44 802 HIS A C 1
ATOM 6195 O O . HIS A 1 802 ? 23.755 -0.308 30.506 1.00 82.44 802 HIS A O 1
ATOM 6201 N N . ARG A 1 803 ? 23.069 1.823 30.628 1.00 85.44 803 ARG A N 1
ATOM 6202 C CA . ARG A 1 803 ? 24.382 2.460 30.388 1.00 85.44 803 ARG A CA 1
ATOM 6203 C C . ARG A 1 803 ? 24.837 3.359 31.540 1.00 85.44 803 ARG A C 1
ATOM 6205 O O . ARG A 1 803 ? 26.020 3.679 31.617 1.00 85.44 803 ARG A O 1
ATOM 6212 N N . PHE A 1 804 ? 23.911 3.770 32.402 1.00 86.12 804 PHE A N 1
ATOM 6213 C CA . PHE A 1 804 ? 24.106 4.692 33.514 1.00 86.12 804 PHE A CA 1
ATOM 6214 C C . PHE A 1 804 ? 23.198 4.291 34.684 1.00 86.12 804 PHE A C 1
ATOM 6216 O O . PHE A 1 804 ? 22.055 3.892 34.463 1.00 86.12 804 PHE A O 1
ATOM 6223 N N . ASP A 1 805 ? 23.672 4.476 35.919 1.00 82.50 805 ASP A N 1
ATOM 6224 C CA . ASP A 1 805 ? 22.896 4.249 37.146 1.00 82.50 805 ASP A CA 1
ATOM 6225 C C . ASP A 1 805 ? 21.838 5.359 37.343 1.00 82.50 805 ASP A C 1
ATOM 6227 O O . ASP A 1 805 ? 21.988 6.260 38.172 1.00 82.50 805 ASP A O 1
ATOM 6231 N N . LEU A 1 806 ? 20.783 5.342 36.524 1.00 77.00 806 LEU A N 1
ATOM 6232 C CA . LEU A 1 806 ? 19.683 6.307 36.565 1.00 77.00 806 LEU A CA 1
ATOM 6233 C C . LEU A 1 806 ? 18.522 5.791 37.435 1.00 77.00 806 LEU A C 1
ATOM 6235 O O . LEU A 1 806 ? 18.095 4.651 37.249 1.00 77.00 806 LEU A O 1
ATOM 6239 N N . PRO A 1 807 ? 17.939 6.622 38.322 1.00 62.91 807 PRO A N 1
ATOM 6240 C CA . PRO A 1 807 ? 16.709 6.287 39.035 1.00 62.91 807 PRO A CA 1
ATOM 6241 C C . PRO A 1 807 ? 15.506 6.385 38.082 1.00 62.91 807 PRO A C 1
ATOM 6243 O O . PRO A 1 807 ? 14.809 7.398 38.020 1.00 62.91 807 PRO A O 1
ATOM 6246 N N . VAL A 1 808 ? 15.280 5.334 37.294 1.00 58.50 808 VAL A N 1
ATOM 6247 C CA . VAL A 1 808 ? 14.130 5.228 36.387 1.00 58.50 808 VAL A CA 1
ATOM 6248 C C . VAL A 1 808 ? 12.980 4.536 37.116 1.00 58.50 808 VAL A C 1
ATOM 6250 O O . VAL A 1 808 ? 13.000 3.325 37.307 1.00 58.50 808 VAL A O 1
ATOM 6253 N N . GLY A 1 809 ? 11.975 5.321 37.513 1.00 54.97 809 GLY A N 1
ATOM 6254 C CA . GLY A 1 809 ? 10.754 4.819 38.151 1.00 54.97 809 GLY A CA 1
ATOM 6255 C C . GLY A 1 809 ? 10.768 4.845 39.682 1.00 54.97 809 GLY A C 1
ATOM 6256 O O . GLY A 1 809 ? 10.609 3.808 40.322 1.00 54.97 809 GLY A O 1
ATOM 6257 N N . GLU A 1 810 ? 10.878 6.031 40.291 1.00 43.75 810 GLU A N 1
ATOM 6258 C CA . GLU A 1 810 ? 10.437 6.199 41.681 1.00 43.75 810 GLU A CA 1
ATOM 6259 C C . GLU A 1 810 ? 8.901 6.139 41.744 1.00 43.75 810 GLU A C 1
ATOM 6261 O O . GLU A 1 810 ? 8.208 7.090 41.377 1.00 43.75 810 GLU A O 1
ATOM 6266 N N . ASN A 1 811 ? 8.357 5.019 42.227 1.00 39.50 811 ASN A N 1
ATOM 6267 C CA . ASN A 1 811 ? 6.956 4.955 42.640 1.00 39.50 811 ASN A CA 1
ATOM 6268 C C . ASN A 1 811 ? 6.734 5.923 43.811 1.00 39.50 811 ASN A C 1
ATOM 6270 O O . ASN A 1 811 ? 7.353 5.775 44.866 1.00 39.50 811 ASN A O 1
ATOM 6274 N N . GLN A 1 812 ? 5.802 6.866 43.659 1.00 38.25 812 GLN A N 1
ATOM 6275 C CA . GLN A 1 812 ? 5.344 7.719 44.758 1.00 38.25 812 GLN A CA 1
ATOM 6276 C C . GLN A 1 812 ? 4.430 6.932 45.710 1.00 38.25 812 GLN A C 1
ATOM 6278 O O . GLN A 1 812 ? 3.213 7.091 45.714 1.00 38.25 812 GLN A O 1
ATOM 6283 N N . SER A 1 813 ? 5.038 6.074 46.529 1.00 34.03 813 SER A N 1
ATOM 6284 C CA . SER A 1 813 ? 4.439 5.529 47.748 1.00 34.03 813 SER A CA 1
ATOM 6285 C C . SER A 1 813 ? 5.145 6.153 48.950 1.00 34.03 813 SER A C 1
ATOM 6287 O O . SER A 1 813 ? 6.308 5.841 49.222 1.00 34.03 813 SER A O 1
ATOM 6289 N N . GLU A 1 814 ? 4.469 7.061 49.651 1.00 37.28 814 GLU A N 1
ATOM 6290 C CA . GLU A 1 814 ? 5.029 7.728 50.828 1.00 37.28 814 GLU A CA 1
ATOM 6291 C C . GLU A 1 814 ? 5.320 6.730 51.967 1.00 37.28 814 GLU A C 1
ATOM 6293 O O . GLU A 1 814 ? 4.562 5.790 52.198 1.00 37.28 814 GLU A O 1
ATOM 6298 N N . GLY A 1 815 ? 6.383 6.974 52.744 1.00 39.69 815 GLY A N 1
ATOM 6299 C CA . GLY A 1 815 ? 6.466 6.448 54.113 1.00 39.69 815 GLY A CA 1
ATOM 6300 C C . GLY A 1 815 ? 7.105 5.069 54.349 1.00 39.69 815 GLY A C 1
ATOM 6301 O O . GLY A 1 815 ? 6.666 4.368 55.256 1.00 39.69 815 GLY A O 1
ATOM 6302 N N . ALA A 1 816 ? 8.188 4.700 53.653 1.00 31.80 816 ALA A N 1
ATOM 6303 C CA . ALA A 1 816 ? 9.058 3.585 54.069 1.00 31.80 816 ALA A CA 1
ATOM 6304 C C . ALA A 1 816 ? 10.443 4.086 54.536 1.00 31.80 816 ALA A C 1
ATOM 6306 O O . ALA A 1 816 ? 11.107 4.855 53.843 1.00 31.80 816 ALA A O 1
ATOM 6307 N N . GLN A 1 817 ? 10.889 3.675 55.729 1.00 33.28 817 GLN A N 1
ATOM 6308 C CA . GLN A 1 817 ? 12.118 4.192 56.353 1.00 33.28 817 GLN A CA 1
ATOM 6309 C C . GLN A 1 817 ? 13.407 3.569 55.782 1.00 33.28 817 GLN A C 1
ATOM 6311 O O . GLN A 1 817 ? 13.464 2.383 55.462 1.00 33.28 817 GLN A O 1
ATOM 6316 N N . HIS A 1 818 ? 14.488 4.358 55.743 1.00 36.34 818 HIS A N 1
ATOM 6317 C CA . HIS A 1 818 ? 15.835 3.895 55.385 1.00 36.34 818 HIS A CA 1
ATOM 6318 C C . HIS A 1 818 ? 16.310 2.713 56.255 1.00 36.34 818 HIS A C 1
ATOM 6320 O O . HIS A 1 818 ? 16.638 2.896 57.427 1.00 36.34 818 HIS A O 1
ATOM 6326 N N . ILE A 1 819 ? 16.521 1.539 55.647 1.00 31.44 819 ILE A N 1
ATOM 6327 C CA . ILE A 1 819 ? 17.362 0.468 56.215 1.00 31.44 819 ILE A CA 1
ATOM 6328 C C . ILE A 1 819 ? 18.457 0.089 55.209 1.00 31.44 819 ILE A C 1
ATOM 6330 O O . ILE A 1 819 ? 18.342 -0.848 54.422 1.00 31.44 819 ILE A O 1
ATOM 6334 N N . ALA A 1 820 ? 19.566 0.830 55.244 1.00 36.62 820 ALA A N 1
ATOM 6335 C CA . ALA A 1 820 ? 20.717 0.602 54.374 1.00 36.62 820 ALA A CA 1
ATOM 6336 C C . ALA A 1 820 ? 21.575 -0.597 54.838 1.00 36.62 820 ALA A C 1
ATOM 6338 O O . ALA A 1 820 ? 22.604 -0.429 55.499 1.00 36.62 820 ALA A O 1
ATOM 6339 N N . LYS A 1 821 ? 21.197 -1.827 54.462 1.00 31.19 821 LYS A N 1
ATOM 6340 C CA . LYS A 1 821 ? 22.058 -3.014 54.635 1.00 31.19 821 LYS A CA 1
ATOM 6341 C C . LYS A 1 821 ? 23.069 -3.135 53.488 1.00 31.19 821 LYS A C 1
ATOM 6343 O O . LYS A 1 821 ? 22.766 -3.674 52.430 1.00 31.19 821 LYS A O 1
ATOM 6348 N N . LYS A 1 822 ? 24.311 -2.690 53.722 1.00 35.47 822 LYS A N 1
ATOM 6349 C CA . LYS A 1 822 ? 25.453 -2.970 52.828 1.00 35.47 822 LYS A CA 1
ATOM 6350 C C . LYS A 1 822 ? 25.778 -4.471 52.811 1.00 35.47 822 LYS A C 1
ATOM 6352 O O . LYS A 1 822 ? 26.526 -4.949 53.663 1.00 35.47 822 LYS A O 1
ATOM 6357 N N . ALA A 1 823 ? 25.272 -5.196 51.816 1.00 29.17 823 ALA A N 1
ATOM 6358 C CA . ALA A 1 823 ? 25.739 -6.544 51.505 1.00 29.17 823 ALA A CA 1
ATOM 6359 C C . ALA A 1 823 ? 27.168 -6.480 50.936 1.00 29.17 823 ALA A C 1
ATOM 6361 O O . ALA A 1 823 ? 27.419 -5.876 49.894 1.00 29.17 823 ALA A O 1
ATOM 6362 N N . ARG A 1 824 ? 28.131 -7.078 51.642 1.00 31.52 824 ARG A N 1
ATOM 6363 C CA . ARG A 1 824 ? 29.549 -7.077 51.259 1.00 31.52 824 ARG A CA 1
ATOM 6364 C C . ARG A 1 824 ? 29.854 -8.344 50.455 1.00 31.52 824 ARG A C 1
ATOM 6366 O O . ARG A 1 824 ? 30.186 -9.372 51.038 1.00 31.52 824 ARG A O 1
ATOM 6373 N N . VAL A 1 825 ? 29.725 -8.280 49.130 1.00 30.94 825 VAL A N 1
ATOM 6374 C CA . VAL A 1 825 ? 30.010 -9.425 48.250 1.00 30.94 825 VAL A CA 1
ATOM 6375 C C . VAL A 1 825 ? 31.517 -9.538 48.001 1.00 30.94 825 VAL A C 1
ATOM 6377 O O . VAL A 1 825 ? 32.074 -8.859 47.144 1.00 30.94 825 VAL A O 1
ATOM 6380 N N . ASN A 1 826 ? 32.178 -10.426 48.745 1.00 34.12 826 ASN A N 1
ATOM 6381 C CA . ASN A 1 826 ? 33.468 -10.982 48.339 1.00 34.12 826 ASN A CA 1
ATOM 6382 C C . ASN A 1 826 ? 33.199 -12.163 47.392 1.00 34.12 826 ASN A C 1
ATOM 6384 O O . ASN A 1 826 ? 32.993 -13.284 47.849 1.00 34.12 826 ASN A O 1
ATOM 6388 N N . GLY A 1 827 ? 33.204 -11.912 46.085 1.00 31.06 827 GLY A N 1
ATOM 6389 C CA . GLY A 1 827 ? 33.060 -12.939 45.053 1.00 31.06 827 GLY A CA 1
ATOM 6390 C C . GLY A 1 827 ? 33.689 -12.462 43.749 1.00 31.06 827 GLY A C 1
ATOM 6391 O O . GLY A 1 827 ? 33.472 -11.322 43.344 1.00 31.06 827 GLY A O 1
ATOM 6392 N N . ALA A 1 828 ? 34.511 -13.299 43.116 1.00 33.38 828 ALA A N 1
ATOM 6393 C CA . ALA A 1 828 ? 35.148 -12.949 41.851 1.00 33.38 828 ALA A CA 1
ATOM 6394 C C . ALA A 1 828 ? 34.139 -13.090 40.703 1.00 33.38 828 ALA A C 1
ATOM 6396 O O . ALA A 1 828 ? 33.623 -14.181 40.467 1.00 33.38 828 ALA A O 1
ATOM 6397 N N . VAL A 1 829 ? 33.874 -11.996 39.987 1.00 33.53 829 VAL A N 1
ATOM 6398 C CA . VAL A 1 829 ? 33.020 -12.004 38.792 1.00 33.53 829 VAL A CA 1
ATOM 6399 C C . VAL A 1 829 ? 33.848 -12.458 37.584 1.00 33.53 829 VAL A C 1
ATOM 6401 O O . VAL A 1 829 ? 34.832 -11.788 37.255 1.00 33.53 829 VAL A O 1
ATOM 6404 N N . PRO A 1 830 ? 33.482 -13.550 36.890 1.00 37.59 830 PRO A N 1
ATOM 6405 C CA . PRO A 1 830 ? 34.020 -13.830 35.568 1.00 37.59 830 PRO A CA 1
ATOM 6406 C C . PRO A 1 830 ? 33.390 -12.868 34.551 1.00 37.59 830 PRO A C 1
ATOM 6408 O O . PRO A 1 830 ? 32.171 -12.798 34.414 1.00 37.59 830 PRO A O 1
ATOM 6411 N N . LEU A 1 831 ? 34.225 -12.135 33.812 1.00 40.91 831 LEU A N 1
ATOM 6412 C CA . LEU A 1 831 ? 33.796 -11.369 32.638 1.00 40.91 831 LEU A CA 1
ATOM 6413 C C . LEU A 1 831 ? 33.415 -12.343 31.514 1.00 40.91 831 LEU A C 1
ATOM 6415 O O . LEU A 1 831 ? 34.275 -12.792 30.757 1.00 40.91 831 LEU A O 1
ATOM 6419 N N . ALA A 1 832 ? 32.130 -12.679 31.427 1.00 31.83 832 ALA A N 1
ATOM 6420 C CA . ALA A 1 832 ? 31.581 -13.532 30.383 1.00 31.83 832 ALA A CA 1
ATOM 6421 C C . ALA A 1 832 ? 30.978 -12.684 29.252 1.00 31.83 832 ALA A C 1
ATOM 6423 O O . ALA A 1 832 ? 29.881 -12.143 29.380 1.00 31.83 832 ALA A O 1
ATOM 6424 N N . ASN A 1 833 ? 31.678 -12.609 28.117 1.00 35.34 833 ASN A N 1
ATOM 6425 C CA . ASN A 1 833 ? 31.004 -12.347 26.844 1.00 35.34 833 ASN A CA 1
ATOM 6426 C C . ASN A 1 833 ? 30.046 -13.514 26.563 1.00 35.34 833 ASN A C 1
ATOM 6428 O O . ASN A 1 833 ? 30.393 -14.664 26.836 1.00 35.34 833 ASN A O 1
ATOM 6432 N N . GLY A 1 834 ? 28.869 -13.236 26.002 1.00 35.09 834 GLY A N 1
ATOM 6433 C CA . GLY A 1 834 ? 27.890 -14.278 25.692 1.00 35.09 834 GLY A CA 1
ATOM 6434 C C . GLY A 1 834 ? 28.439 -15.318 24.710 1.00 35.09 834 GLY A C 1
ATOM 6435 O O . GLY A 1 834 ? 28.884 -14.967 23.617 1.00 35.09 834 GLY A O 1
ATOM 6436 N N . ILE A 1 835 ? 28.375 -16.595 25.091 1.00 32.16 835 ILE A N 1
ATOM 6437 C CA . ILE A 1 835 ? 28.650 -17.743 24.222 1.00 32.16 835 ILE A CA 1
ATOM 6438 C C . ILE A 1 835 ? 27.399 -18.622 24.207 1.00 32.16 835 ILE A C 1
ATOM 6440 O O . ILE A 1 835 ? 26.913 -19.040 25.254 1.00 32.16 835 ILE A O 1
ATOM 6444 N N . SER A 1 836 ? 26.887 -18.895 23.007 1.00 30.39 836 SER A N 1
ATOM 6445 C CA . SER A 1 836 ? 25.835 -19.886 22.776 1.00 30.39 836 SER A CA 1
ATOM 6446 C C . SER A 1 836 ? 26.490 -21.228 22.447 1.00 30.39 836 SER A C 1
ATOM 6448 O O . SER A 1 836 ? 27.009 -21.419 21.345 1.00 30.39 836 SER A O 1
ATOM 6450 N N . GLU A 1 837 ? 26.519 -22.153 23.408 1.00 30.19 837 GLU A N 1
ATOM 6451 C CA . GLU A 1 837 ? 27.114 -23.480 23.223 1.00 30.19 837 GLU A CA 1
ATOM 6452 C C . GLU A 1 837 ? 26.123 -24.489 22.615 1.00 30.19 837 GLU A C 1
ATOM 6454 O O . GLU A 1 837 ? 25.527 -25.289 23.327 1.00 30.19 837 GLU A O 1
ATOM 6459 N N . LYS A 1 838 ? 26.007 -24.513 21.278 1.00 32.22 838 LYS A N 1
ATOM 6460 C CA . LYS A 1 838 ? 25.737 -25.749 20.506 1.00 32.22 838 LYS A CA 1
ATOM 6461 C C . LYS A 1 838 ? 26.443 -25.702 19.141 1.00 32.22 838 LYS A C 1
ATOM 6463 O O . LYS A 1 838 ? 25.834 -25.401 18.119 1.00 32.22 838 LYS A O 1
ATOM 6468 N N . CYS A 1 839 ? 27.735 -26.042 19.129 1.00 28.17 839 CYS A N 1
ATOM 6469 C CA . CYS A 1 839 ? 28.535 -26.255 17.916 1.00 28.17 839 CYS A CA 1
ATOM 6470 C C . CYS A 1 839 ? 29.315 -27.576 18.016 1.00 28.17 839 CYS A C 1
ATOM 6472 O O . CYS A 1 839 ? 30.304 -27.657 18.743 1.00 28.17 839 CYS A O 1
ATOM 6474 N N . ASN A 1 840 ? 28.909 -28.599 17.256 1.00 31.05 840 ASN A N 1
ATOM 6475 C CA . ASN A 1 840 ? 29.591 -29.899 17.228 1.00 31.05 840 ASN A CA 1
ATOM 6476 C C . ASN A 1 840 ? 30.931 -29.808 16.477 1.00 31.05 840 ASN A C 1
ATOM 6478 O O . ASN A 1 840 ? 30.998 -29.984 15.260 1.00 31.05 840 ASN A O 1
ATOM 6482 N N . GLY A 1 841 ? 32.010 -29.536 17.212 1.00 29.36 841 GLY A N 1
ATOM 6483 C CA . GLY A 1 841 ? 33.374 -29.506 16.689 1.00 29.36 841 GLY A CA 1
ATOM 6484 C C . GLY A 1 841 ? 34.074 -30.862 16.782 1.00 29.36 841 GLY A C 1
ATOM 6485 O O . GLY A 1 841 ? 34.673 -31.172 17.808 1.00 29.36 841 GLY A O 1
ATOM 6486 N N . VAL A 1 842 ? 34.086 -31.640 15.696 1.00 28.22 842 VAL A N 1
ATOM 6487 C CA . VAL A 1 842 ? 35.028 -32.768 15.567 1.00 28.22 842 VAL A CA 1
ATOM 6488 C C . VAL A 1 842 ? 36.434 -32.201 15.355 1.00 28.22 842 VAL A C 1
ATOM 6490 O O . VAL A 1 842 ? 36.674 -31.467 14.398 1.00 28.22 842 VAL A O 1
ATOM 6493 N N . HIS A 1 843 ? 37.364 -32.537 16.248 1.00 28.81 843 HIS A N 1
ATOM 6494 C CA . HIS A 1 843 ? 38.743 -32.045 16.234 1.00 28.81 843 HIS A CA 1
ATOM 6495 C C . HIS A 1 843 ? 39.737 -33.200 16.087 1.00 28.81 843 HIS A C 1
ATOM 6497 O O . HIS A 1 843 ? 39.572 -34.225 16.744 1.00 28.81 843 HIS A O 1
ATOM 6503 N N . ASN A 1 844 ? 40.775 -33.017 15.261 1.00 29.16 844 ASN A N 1
ATOM 6504 C CA . ASN A 1 844 ? 42.126 -33.579 15.439 1.00 29.16 844 ASN A CA 1
ATOM 6505 C C . ASN A 1 844 ? 43.053 -33.124 14.297 1.00 29.16 844 ASN A C 1
ATOM 6507 O O . ASN A 1 844 ? 42.661 -33.186 13.132 1.00 29.16 844 ASN A O 1
ATOM 6511 N N . GLY A 1 845 ? 44.289 -32.711 14.613 1.00 26.41 845 GLY A N 1
ATOM 6512 C CA . GLY A 1 845 ? 45.278 -32.320 13.595 1.00 26.41 845 GLY A CA 1
ATOM 6513 C C . GLY A 1 845 ? 46.369 -31.345 14.054 1.00 26.41 845 GLY A C 1
ATOM 6514 O O . GLY A 1 845 ? 46.531 -30.293 13.441 1.00 26.41 845 GLY A O 1
ATOM 6515 N N . ASP A 1 846 ? 47.115 -31.668 15.115 1.00 29.78 846 ASP A N 1
ATOM 6516 C CA . ASP A 1 846 ? 48.239 -30.845 15.596 1.00 29.78 846 ASP A CA 1
ATOM 6517 C C . ASP A 1 846 ? 49.373 -30.668 14.568 1.00 29.78 846 ASP A C 1
ATOM 6519 O O . ASP A 1 846 ? 49.869 -31.644 14.002 1.00 29.78 846 ASP A O 1
ATOM 6523 N N . ALA A 1 847 ? 49.881 -29.434 14.425 1.00 27.80 847 ALA A N 1
ATOM 6524 C CA . ALA A 1 847 ? 51.173 -29.154 13.786 1.00 27.80 847 ALA A CA 1
ATOM 6525 C C . ALA A 1 847 ? 51.815 -27.823 14.257 1.00 27.80 847 ALA A C 1
ATOM 6527 O O . ALA A 1 847 ? 51.550 -26.758 13.715 1.00 27.80 847 ALA A O 1
ATOM 6528 N N . HIS A 1 848 ? 52.689 -27.924 15.265 1.00 28.36 848 HIS A N 1
ATOM 6529 C CA . HIS A 1 848 ? 53.839 -27.060 15.611 1.00 28.36 848 HIS A CA 1
ATOM 6530 C C . HIS A 1 848 ? 53.924 -25.570 15.190 1.00 28.36 848 HIS A C 1
ATOM 6532 O O . HIS A 1 848 ? 53.976 -25.207 14.018 1.00 28.36 848 HIS A O 1
ATOM 6538 N N . ARG A 1 849 ? 54.245 -24.720 16.183 1.00 28.05 849 ARG A N 1
ATOM 6539 C CA . ARG A 1 849 ? 54.942 -23.432 15.978 1.00 28.05 849 ARG A CA 1
ATOM 6540 C C . ARG A 1 849 ? 56.376 -23.625 15.457 1.00 28.05 849 ARG A C 1
ATOM 6542 O O . ARG A 1 849 ? 57.106 -24.469 15.977 1.00 28.05 849 ARG A O 1
ATOM 6549 N N . SER A 1 850 ? 56.825 -22.711 14.599 1.00 28.64 850 SER A N 1
ATOM 6550 C CA . SER A 1 850 ? 58.234 -22.312 14.442 1.00 28.64 850 SER A CA 1
ATOM 6551 C C . SER A 1 850 ? 58.333 -20.789 14.220 1.00 28.64 850 SER A C 1
ATOM 6553 O O . SER A 1 850 ? 57.313 -20.113 14.081 1.00 28.64 850 SER A O 1
ATOM 6555 N N . GLU A 1 851 ? 59.537 -20.218 14.324 1.00 30.84 851 GLU A N 1
ATOM 6556 C CA . GLU A 1 851 ? 59.738 -18.774 14.532 1.00 30.84 851 GLU A CA 1
ATOM 6557 C C . GLU A 1 851 ? 60.030 -17.938 13.266 1.00 30.84 851 GLU A C 1
ATOM 6559 O O . GLU A 1 851 ? 60.287 -18.442 12.177 1.00 30.84 851 GLU A O 1
ATOM 6564 N N . LYS A 1 852 ? 60.015 -16.614 13.478 1.00 33.41 852 LYS A N 1
ATOM 6565 C CA . LYS A 1 852 ? 60.413 -15.510 12.585 1.00 33.41 852 LYS A CA 1
ATOM 6566 C C . LYS A 1 852 ? 61.611 -15.809 11.661 1.00 33.41 852 LYS A C 1
ATOM 6568 O O . LYS A 1 852 ? 62.684 -16.146 12.153 1.00 33.41 852 LYS A O 1
ATOM 6573 N N . VAL A 1 853 ? 61.505 -15.382 10.398 1.00 29.70 853 VAL A N 1
ATOM 6574 C CA . VAL A 1 853 ? 62.587 -14.685 9.663 1.00 29.70 853 VAL A CA 1
ATOM 6575 C C . VAL A 1 853 ? 61.964 -13.508 8.888 1.00 29.70 853 VAL A C 1
ATOM 6577 O O . VAL A 1 853 ? 60.757 -13.485 8.653 1.00 29.70 853 VAL A O 1
ATOM 6580 N N . SER A 1 854 ? 62.759 -12.485 8.577 1.00 31.05 854 SER A N 1
ATOM 6581 C CA . SER A 1 854 ? 62.349 -11.247 7.904 1.00 31.05 854 SER A CA 1
ATOM 6582 C C . SER A 1 854 ? 62.349 -11.329 6.371 1.00 31.05 854 SER A C 1
ATOM 6584 O O . SER A 1 854 ? 62.961 -12.221 5.792 1.00 31.05 854 SER A O 1
ATOM 6586 N N . SER A 1 855 ? 61.796 -10.276 5.754 1.00 33.66 855 SER A N 1
ATOM 6587 C CA . SER A 1 855 ? 62.172 -9.719 4.441 1.00 33.66 855 SER A CA 1
ATOM 6588 C C . SER A 1 855 ? 62.129 -10.641 3.213 1.00 33.66 855 SER A C 1
ATOM 6590 O O . SER A 1 855 ? 63.078 -11.384 2.961 1.00 33.66 855 SER A O 1
ATOM 6592 N N . HIS A 1 856 ? 61.189 -10.352 2.309 1.00 34.75 856 HIS A N 1
ATOM 6593 C CA . HIS A 1 856 ? 61.585 -9.472 1.207 1.00 34.75 856 HIS A CA 1
ATOM 6594 C C . HIS A 1 856 ? 60.485 -8.491 0.785 1.00 34.75 856 HIS A C 1
ATOM 6596 O O . HIS A 1 856 ? 59.337 -8.704 1.231 1.00 34.75 856 HIS A O 1
#

pLDDT: mean 77.6, std 26.59, range [23.23, 98.94]

Sequence (856 aa):
MDGTAEPTTNQAMEVEEPVEPEQVPVVTVSIQEQIATEQKLETEAVQKISNSSLSMLCQYSGSSDSEAEDTDASKEVESVKVCSSSSSSDDSDVEVVQGNTLAAGGYRVRDDPILVSDAETMDTNAASSEDENDDPVKGPIRTAGEILPHELPPIEELTITVPEAECKPIGHIESIVAQIVLVQSVVGAELLNLDTVLFLERGKRALGKIFDVIGQVNQPIYCVLFNSNQEILTRNITPGMEVFCAPRTEYTSFIILSELMRTKGSDASWMHDNEIPAYLAEHSDDEEERMAKRNRKKLKVLSPSVHYTDEHIEVDYQYQTTTVVSSGPSGYTVKPETTELNIRTERHVPRMGLMLVGWGGNNGSTLTAALEANKHSLEWRTRHGIQKANWYGSITQSSTVLLGSDASGQDVYIPMNELVPMVNPNDIVVDGWDISSMNIGEAMKRAQVLEIGLQDQVYKRLAQLRPRPSIYDPDFIAANQAERADNTIQGTRYEQYQQIVKDIREFKQQSGVEKVVILWTANTERFAEVKEGLNTTMADLERSLKQNHSEISPSTIFAMAAIAENCIYINGSPQNTFVPGVIEMAEHYGAFIAGDDFKSGQTKLKSVLVDFLVSAGIKPVSIVSYNHLGNNDGKNLSAPQQFRSKEISKSNVVDDMVASNHILYGADEHPDHCVVIKYVPYVGDSKRAMDEYTSQIMLGGHNTLVIHNTCEDSLLATPLILDLAILGELCSRIQIRRTEPAGGEFVPFRSVLSLLSYLCKAPLVPQGTPVVNSLFRQRTAIENILRACVGLPPLSHMTLEHRFDLPVGENQSEGAQHIAKKARVNGAVPLANGISEKCNGVHNGDAHRSEKVSSH

InterPro domains:
  IPR002587 Myo-inositol-1-phosphate synthase [PF07994] (352-787)
  IPR002587 Myo-inositol-1-phosphate synthase [PTHR11510] (297-802)
  IPR007504 H/ACA ribonucleoprotein complex, subunit Gar1/Naf1 [PF04410] (167-254)
  IPR009000 Translation protein, beta-barrel domain superfamily [SSF50447] (168-244)
  IPR013021 Myo-inositol-1-phosphate synthase, GAPDH-like [PF01658] (601-714)
  IPR036291 NAD(P)-binding domain superfamily [SSF51735] (298-803)
  IPR038664 H/ACA RNP complex subunit Gar1/Naf1, Cbf5-binding domain [G3DSA:2.40.10.230] (138-246)

Organism: Anopheles stephensi (NCBI:txid30069)